Protein AF-A0A1G5DUT0-F1 (afdb_monomer)

Nearest PDB structures (foldseek):
  8q6t-assembly1_P  TM=1.985E-01  e=6.030E-21  Mus musculus
  4pbv-assembly1_C  TM=3.976E-01  e=1.031E-05  Gallus gallus
  6dlh-assembly1_A  TM=2.786E-01  e=2.423E-06  Mariniflexile fucanivorans
  6dms-assembly1_A  TM=2.841E-01  e=3.641E-06  Mariniflexile fucanivorans
  3v6b-assembly1_R-2  TM=4.006E-01  e=2.822E-03  Homo sapiens

pLDDT: mean 82.06, std 16.35, range [24.44, 98.19]

InterPro domains:
  IPR013783 Immunoglobulin-like fold [G3DSA:2.60.40.10] (445-534)
  IPR013783 Immunoglobulin-like fold [G3DSA:2.60.40.10] (578-690)
  IPR013783 Immunoglobulin-like fold [G3DSA:2.60.40.10] (691-802)
  IPR013783 Immunoglobulin-like fold [G3DSA:2.60.40.10] (803-901)
  IPR013783 Immunoglobulin-like fold [G3DSA:2.60.40.10] (902-1012)
  IPR015919 Cadherin-like superfamily [SSF49313] (446-531)
  IPR059100 Bacterial TSP3 repeat [PF18884] (538-555)
  IPR059100 Bacterial TSP3 repeat [PF18884] (563-584)

Solvent-accessible surface area (backbone atoms only — not comparable to full-atom values): 72437 Å² total; per-residue (Å²): 134,86,84,83,90,87,88,88,84,89,84,92,82,90,80,90,77,90,76,79,84,72,80,75,79,75,81,78,86,72,80,63,70,41,78,46,65,55,71,49,79,47,61,64,77,78,68,46,79,47,79,48,76,48,74,35,86,38,88,80,56,44,40,33,42,24,22,60,48,78,41,39,22,41,81,86,67,47,81,45,52,66,32,73,57,26,78,43,87,79,41,41,24,33,42,43,81,72,49,67,41,55,40,86,47,47,84,41,74,5,47,35,50,43,67,37,54,24,42,38,34,30,43,36,34,58,13,65,59,60,24,45,83,35,86,91,30,34,57,32,33,46,29,33,41,42,33,33,28,49,96,89,43,83,46,76,46,77,47,83,59,47,80,48,70,40,53,27,42,34,26,31,35,39,42,34,30,36,51,42,67,51,46,15,27,44,95,89,54,96,62,86,43,77,56,45,76,46,52,46,35,40,34,47,28,22,78,18,69,11,56,38,36,60,29,30,41,40,43,50,75,79,39,77,80,38,57,85,72,73,73,91,75,56,78,46,66,74,40,19,28,48,61,78,45,80,44,68,58,58,56,57,47,78,66,34,67,41,48,48,65,32,34,48,31,39,34,40,33,29,36,37,59,55,46,48,68,61,88,76,74,84,67,85,87,87,54,59,56,92,74,20,12,73,35,40,44,43,66,75,46,65,47,57,33,40,31,74,43,68,28,59,64,87,52,94,91,54,70,92,46,60,17,42,31,26,42,62,87,97,43,39,35,36,42,38,38,72,56,51,77,43,71,30,46,78,40,32,92,65,37,45,78,43,84,73,52,72,61,88,72,35,38,33,26,40,37,36,38,75,69,42,83,51,40,36,34,34,44,37,76,40,93,60,69,76,65,49,36,81,74,48,36,31,36,75,90,67,52,69,55,58,73,63,27,45,47,78,48,76,45,78,42,98,86,74,45,79,49,37,30,37,38,40,49,50,66,49,46,80,27,37,29,41,38,33,29,26,64,64,86,78,64,95,56,53,25,44,69,59,92,61,73,75,43,77,39,42,39,70,41,76,43,71,50,79,46,47,39,51,34,91,81,68,58,70,30,45,61,50,74,44,68,72,55,88,75,45,47,76,46,58,69,69,74,27,37,29,41,40,39,32,47,40,53,89,90,56,60,47,78,45,67,32,33,40,34,32,25,51,85,85,43,62,34,76,51,68,28,47,35,37,30,36,46,73,56,26,79,87,67,70,82,59,45,49,68,56,36,44,69,78,72,65,50,87,84,70,74,34,80,52,52,81,61,71,78,78,58,30,47,38,58,25,59,76,68,67,50,59,70,75,64,82,85,75,42,34,57,37,42,79,58,29,69,48,67,75,34,77,34,76,44,49,52,51,56,43,28,28,35,61,44,58,59,67,98,85,59,71,55,30,33,34,42,40,33,12,64,33,92,84,60,77,49,73,69,35,72,53,70,77,41,67,64,50,98,63,50,37,72,48,69,49,61,68,74,52,67,67,65,36,60,32,32,34,37,33,31,32,30,42,79,96,46,59,27,62,78,36,61,42,34,33,32,23,48,71,69,92,72,50,37,42,84,44,47,79,68,27,66,51,70,75,35,78,36,68,46,48,48,51,59,41,28,27,39,57,58,53,40,79,80,69,55,62,53,26,34,29,40,39,32,13,68,35,92,84,68,78,47,75,76,51,72,51,72,69,42,66,68,40,94,84,56,38,33,74,48,64,45,86,61,76,52,62,73,81,36,64,35,25,33,37,46,29,40,29,38,82,87,70,36,67,28,75,44,62,78,30,32,37,33,28,46,71,62,90,70,48,21,37,56,27,45,77,63,28,69,42,67,74,36,78,36,67,50,47,61,46,59,43,30,29,31,63,51,60,36,91,87,68,56,72,50,31,34,41,41,37,41,17,71,41,90,80,65,77,52,98,67,50,44,71,56,67,82,38,60,71,32,103,82,55,39,30,75,49,80,45,69,82,53,62,68,65,34,59,34,26,34,34,33,24,25,26,58,82,87,39,62,17,57,72,35,72,37,30,35,34,24,50,62,70,95,70,52,23,38,58,32,47,74,55,32,62,30,77,73,25,80,36,67,34,42,56,51,56,42,29,39,42,87,60,53,43,79,76,68,55,61,57,31,32,42,38,40,33,26,39,57,28,101,80,69,56,87,41,59,78,73,49,71,52,74,26,76,50,60,49,46,69,50,92,62,62,56,94,65,68,43,60,35,36,33,35,37,22,26,26,34,76,89,69,40,57,22,58,70,33,75,79,30,37,28,36,28,30,82,80,67,71,86,68,80,71,47,73,46,48,39,66,61,38,70,46,69,89,82,86,78,86,78,81,83,83,83,88,80,90,85,91,92,88,88,84,88,83,88,81,92,88,89,83,89,88,88,86,86,92,86,93,83,91,86,90,88,88,90,83,81,91,75,80,76,56,78,48,32,36,36,42,37,36,35,47,52,49,97,72,57,78,28,33,38,30,36,33,32,18,61,70,79,75,77,56,64,80,42,84,72,48,74,75,41,74,62,64,98,77,39,79,68,46,74,47,78,42,78,44,80,89,58,73,73,44,58,34,35,42,31,35,36,43,36,62,89,84,58,77,47,79,40,60,36,77,46,73,48,74,43,73,87,77,81,89,62,76,45,66,42,54,67,24,49,79,46,81,41,82,47,58,70,67,40,75,47,64,33,28,32,35,78,71,62,90,71,95,65,45,36,36,31,37,23,35,32,53,72,88,61,65,95,84,70,57,48,76,75,48,70,71,45,75,71,70,100,60,99,69,58,53,74,48,77,46,64,41,60,94,66,76,61,44,45,32,28,44,35,42,35,39,31,66,87,85,55,76,38,75,32,59,26,92,14,32,43,29,27,75,68,84,84,131

Foldseek 3Di:
DDDDDDDDDDDDDDDDDDDDPDPDDDPPDDWDFDKDKDKDKDFDADKDKDKDKDFQQAAAWKWFQKAKAKWKAFPVRHTFAEDCALPDPRHQKDKDWDDKDQWDDRHRGIIHDHRDMIMTMMMIFGFQCSQPQDQQFTKMWMWMWIWTDIPNRIDIDTGDIDMDGGHWDWAKEKEWEFAFWWDFQEPPDPDGGHGDKTKIKIKIFTQTNAKTFFIKMAMDAIDGPDTPPPDDKHKAFPWKDKQNHTDPSHSMDTNGIAHHGFMIMIMTTMTMNYIDGDPDDDDDDWDDSVSSTPRRDSYPYYHYFYFPFFAADPDPPADRTTWTFTDDDPWTWIQGRRRDIFTEAEQQVQWDWAFDDDDPQKTKIKIFGDQDAFKYKYKDFDPCLPQKWWPWKAAPVGDTGPPRQWGWDWDQDPVRDITIIIMGIDGRGPGIMITIIGGDPPDFDAKAKDDDEAAEEEAQDKDKDKIAIGGPVRAFKDKDKDQADVQWDKATPRRRMIMIMHHHHAPPADKGWMKMKIGSPPHIDIDIYIYGYHYPQLGVVLQAGVVVCCVQPVDPPDSQADQQQPQPHTNNRCRVVVHRSNDDDAFEWWAWDPPDFAEEDQFQWDKTKTFGTDGDPPFFKFKKKWKAQDPVRPHTPFIDGRQGDDDTMGMDTTPDGHDALGKMKMWMWMDGDPDIYDIDIHIYHYHNDFDAWAAWAWPDDAAEEEDQFQWDKTKIFDTAGSNRFFKFKKKWKAQDPVRPHTDAIDTGQGADPVRMGMDTGPDGHDAQGKMKMWMWMAGPVGHIDTYDIGIYHYHNDFDAWAFWAWDPPAFAAEDQAQKGKGKTFDTHGPNRAWKWKKKWKDLDQVQPDPRIDIDDTFGADPPRMTIDIDHDHDALTKMKMWMWIGSPPDIYDIDIGIYHYHNDFDAWAWWAWDPPAAAREAAFLWDKTFTDDIDGSNRFQKKKKKWKFDADPVGDTHHTDDIDIGSHRIDTDPDGHDAWAKMWMWMWMAGPVGHIYDIDDIGIYTYHHHSDWDAKDKAKEAKDADFPDDDDDDDDDDDDDDDDDDDDDDDDDDDDDDDDDDDDDDDDDDDDDDGDRFKIKIKMFMDTPGAFKWKFKWKDQPQPPPDIDGQGTGDTDDPVRPIDIDIGGRPPDDFGKMWMKMWIGRPPDIDIYTYPDIRGDDLDPDDWDKAKDDDDAEAEDEQFDKGKTKMFTDHQDQQKWKWKWKDFDPDDPPRTHTQDTGDGDDNDRPIDIDIGGHHPDPFGKMKMKMWMDNPPHIDIDIDPYTYGYHDDDD

Radius of gyration: 63.24 Å; Cα contacts (8 Å, |Δi|>4): 3030; chains: 1; bounding box: 157×102×185 Å

Secondary structure (DSSP, 8-state):
--------------------------------EEEE--EEEEEE---EEEEEEEE---SS--EEEEEEEEEEEETTS-EE-EES-TT-SS-SEEEEEEEEES-S-SEEEEEE-TT-EEEEEEEEEEPTTTTTT-TT-EEEEEEEEEEEEETTEEEEEEEEEEEEEEPPPP-EEEEEEEESEE-SB-TTSSS-PPPPPEEEEEEEEE-SSSPEEEEEEEEPPPEEEEETT-----EEEEEEEETTEEE-SSSEEEEEEE-TT-EEEEEEEEEESB-EE-----------GGGTHHHH--EEEEEEEEEEEEE---STT--SS-EEEEEETTEEEEE-TTS-EEEEEE-GGG-EEEEEEEETTEEEEEEE---EEEEEEEEEE-TTTTSSEEEEEEETTSPEEPGGGEEEEEEE-TTS-EEEEEEEEEEEE-SEEEEEEE-----S-PPEEPP---EEEETTSPEEEEEEEE-TT-PPPEEEEESPPTT-EEEE-SSSEEEEEE-PPTT--EEEEEEEEEE-SS-EEEEEEEEEEE-TT-SS-SSS-HHHHHHHTSSS---S-S-SSSSS--HHHHHHTT--TTS--SSPPPEEEESPTTEEESSSSPEEEEEPPP--TTS-EEEEEEEESSTTS-SEEEEEEEEE--SSEEEEE--SPPPSSEEEEEEEEEEETTEEPPPEEEEEEE--S-PPP----EEESPTTEEESSSSPEEEEEPP--SS-PPPEEEEEEESSTTS-SEEEEEEEEEPPTTSEEEEE--SPPPTTEEEEEEEEEE-TTS-EEE-PPEEEEE-SSPPPPPPPEEEESPTTEEES-S-EEEEEEPPPPTT-PPPEEEEEEESSTTS-STT-EE---EEPPTTSEEEEEE--PPSSEEEEEEEEEE-SS-BPPPEEEEEEE--SPPPPPPPEEEES-TTEEESSSSPEEEEEPP--SS---EEEEEEEEEEPTTSSEEEEEEEEEESSSEEE-SS--SSSEEEEEEEEEEETTS-BPPPPPPEEEEE-SS--PPPPEEEEPPPEEPPS------------------------------------------PPPPP-TTEEEEEEEEE-SSS--EEEEEEESSSSS-S-EEEEEEEEP-SS-S-EEEEEE-TTSPSEEEEEEEEEE-SS-EEEEE-SS-EEES---S---EEEEE--SEEE--TT-EEEEEEEE--SSS--EEEEEEEETTPPTT-PEEEEEEEEPPSSSS--EEEEEP-SPPSEEEEEEEEEE-SS-EEEEE-SSEEEE-----

Organism: NCBI:txid381306

Sequence (1274 aa):
MFPKKVVISLACFLGLLTQVGQALAQESLCAQVKLQIEQELTLERQAFEAHMRINNGLDTDPLENVAVSVQFTDKDGNPVVASSDPDSEDATFFIRQDSLDGIDAVDGTGTVMPSTSADIHWQIIPSPGAAGQVSDGKLFFVGATLEYDLAGEHHETDVAPDSITVKPLPLLTLDYFLKEQVYADDPFTEEEEPAEPFTLGVRIRNNGSGPAESVSIDSAQPEIVANEQGLDISFEILESYIQNEPAEPTLLLDFGRIPAGEAMVGRWRMVTDLSGRFTDFDASFSHSDELGGSLTSVIDAVNTHFLVRDVLVDLSGRDAVRDFLARDGDFLTVYESNGTDSEVADLSADAALERTKEDGDRVHHRFTVPEQDGFIHARVRDPYLGQKEIEAVYRSDGKEINARNAWLARERNDDLTWDYGLHLFDANTTGSYTVVMKAPDIGPVAPEIAYIPPQVVVETETLAFGVEAADANGDPITLSVDNLPEGAGFTDNGDGTGTFEWTPELGQQGTYNVTFRASDGELESTRSAPIEVRWIHDRDGDGMKDEWELEHFGTLDRDGTGDYDGDGYTDLEEYEEGMDPTRPPGPGEPEPKAPEAGSEVTTQTPELTLINSEHSDLFDVTYEFEVYADAEMSERVAHVLDVPEAEETTSWTVSPALTDNHWFHWRARAFGADIHSEWVGGTFFVNTENDAPGEFAISGPADGTFVDTFTPVLEVTNSTDVDEDALTYDFAVYVDEALTQEVAATTGVSEGDEGTTAWTVPDELTENTWYHWRATAVDEHGAETAGPVGGFFVNTRNDAPTAPAIEAPVDGVEVTTLDVDLLARDAEDPEMEPVTYHFQLDRTATFDSDAKRTSGGIPEGDRGTAAWPVSGLADNTEYFWRVKASDGEVDSPWTAGSFFVNQFNDPPTVPTPANPGQGGWVGTLQPTLQVNPSRDVDRDELHYEFELYAPAKKGGLGERLAAGESGEESWRIDSPVPESGWYYWRARAVDEHGLASDWMDFVVFYADADGVNDEPVMRLHKVKYDLPGTVGGGNNGNGQRPGDGRGKQPMPEEEPEEPAEREEDEAPTKEPGAPDKNHALLHWYDRDPDSNATIDHYYDRDGNGGGRGVIVEGLKEDPDGRGDRYLWDLSGLEDGVYFPYAVIDDGNTRKEVRAPNEVVIGDGGGQPFIRLKGPNGAQEKEPGDRVHIRWKDLDADDNARITLSYRPVGGEPGEETVIVGGLEEDPDRQGDSYKWRLPDLPAGKYRIVARITDGKREMTDASDGYVEVPGAEE

Structure (mmCIF, N/CA/C/O backbone):
data_AF-A0A1G5DUT0-F1
#
_entry.id   AF-A0A1G5DUT0-F1
#
loop_
_atom_site.group_PDB
_atom_site.id
_atom_site.type_symbol
_atom_site.label_atom_id
_atom_site.label_alt_id
_atom_site.label_comp_id
_atom_site.label_asym_id
_atom_site.label_entity_id
_atom_site.label_seq_id
_atom_site.pdbx_PDB_ins_code
_atom_site.Cartn_x
_atom_site.Cartn_y
_atom_site.Cartn_z
_atom_site.occupancy
_atom_site.B_iso_or_equiv
_atom_site.auth_seq_id
_atom_site.auth_comp_id
_atom_site.auth_asym_id
_atom_site.auth_atom_id
_atom_site.pdbx_PDB_model_num
ATOM 1 N N . MET A 1 1 ? 43.021 -20.624 6.512 1.00 28.81 1 MET A N 1
ATOM 2 C CA . MET A 1 1 ? 44.437 -21.041 6.653 1.00 28.81 1 MET A CA 1
ATOM 3 C C . MET A 1 1 ? 45.159 -20.602 5.374 1.00 28.81 1 MET A C 1
ATOM 5 O O . MET A 1 1 ? 44.912 -21.182 4.332 1.00 28.81 1 MET A O 1
ATOM 9 N N . PHE A 1 2 ? 45.918 -19.499 5.420 1.00 26.75 2 PHE A N 1
ATOM 10 C CA . PHE A 1 2 ? 46.744 -18.953 4.313 1.00 26.75 2 PHE A CA 1
ATOM 11 C C . PHE A 1 2 ? 47.823 -19.969 3.837 1.00 26.75 2 PHE A C 1
ATOM 13 O O . PHE A 1 2 ? 48.086 -20.873 4.635 1.00 26.75 2 PHE A O 1
ATOM 20 N N . PRO A 1 3 ? 48.563 -19.818 2.694 1.00 49.72 3 PRO A N 1
ATOM 21 C CA . PRO A 1 3 ? 48.768 -18.604 1.863 1.00 49.72 3 PRO A CA 1
ATOM 22 C C . PRO A 1 3 ? 48.976 -18.759 0.313 1.00 49.72 3 PRO A C 1
ATOM 24 O O . PRO A 1 3 ? 49.353 -19.803 -0.201 1.00 49.72 3 PRO A O 1
ATOM 27 N N . LYS A 1 4 ? 48.863 -17.604 -0.373 1.00 29.00 4 LYS A N 1
ATOM 28 C CA . LYS A 1 4 ? 49.764 -16.940 -1.367 1.00 29.00 4 LYS A CA 1
ATOM 29 C C . LYS A 1 4 ? 50.370 -17.667 -2.597 1.00 29.00 4 LYS A C 1
ATOM 31 O O . LYS A 1 4 ? 51.243 -18.517 -2.476 1.00 29.00 4 LYS A O 1
ATOM 36 N N . LYS A 1 5 ? 50.041 -17.072 -3.761 1.00 31.03 5 LYS A N 1
ATOM 37 C CA . LYS A 1 5 ? 50.865 -16.594 -4.910 1.00 31.03 5 LYS A CA 1
ATOM 38 C C . LYS A 1 5 ? 52.292 -17.149 -5.113 1.00 31.03 5 LYS A C 1
ATOM 40 O O . LYS A 1 5 ? 53.169 -16.894 -4.292 1.00 31.03 5 LYS A O 1
ATOM 45 N N . VAL A 1 6 ? 52.557 -17.646 -6.332 1.00 25.66 6 VAL A N 1
ATOM 46 C CA . VAL A 1 6 ? 53.838 -17.502 -7.062 1.00 25.66 6 VAL A CA 1
ATOM 47 C C . VAL A 1 6 ? 53.553 -17.267 -8.555 1.00 25.66 6 VAL A C 1
ATOM 49 O O . VAL A 1 6 ? 52.829 -18.033 -9.179 1.00 25.66 6 VAL A O 1
ATOM 52 N N . VAL A 1 7 ? 54.157 -16.211 -9.103 1.00 28.00 7 VAL A N 1
ATOM 53 C CA . VAL A 1 7 ? 54.314 -15.890 -10.535 1.00 28.00 7 VAL A CA 1
ATOM 54 C C . VAL A 1 7 ? 55.755 -16.251 -10.932 1.00 28.00 7 VAL A C 1
ATOM 56 O O . VAL A 1 7 ? 56.637 -16.049 -10.101 1.00 28.00 7 VAL A O 1
ATOM 59 N N . ILE A 1 8 ? 56.003 -16.762 -12.154 1.00 26.45 8 ILE A N 1
ATOM 60 C CA . ILE A 1 8 ? 57.130 -16.395 -13.057 1.00 26.45 8 ILE A CA 1
ATOM 61 C C . ILE A 1 8 ? 57.106 -17.198 -14.385 1.00 26.45 8 ILE A C 1
ATOM 63 O O . ILE A 1 8 ? 57.126 -18.425 -14.410 1.00 26.45 8 ILE A O 1
ATOM 67 N N . SER A 1 9 ? 57.119 -16.401 -15.457 1.00 25.16 9 SER A N 1
ATOM 68 C CA . SER A 1 9 ? 57.503 -16.511 -16.876 1.00 25.16 9 SER A CA 1
ATOM 69 C C . SER A 1 9 ? 58.204 -17.740 -17.499 1.00 25.16 9 SER A C 1
ATOM 71 O O . SER A 1 9 ? 59.289 -18.144 -17.094 1.00 25.16 9 SER A O 1
ATOM 73 N N . LEU A 1 10 ? 57.627 -18.129 -18.652 1.00 28.03 10 LEU A N 1
ATOM 74 C CA . LEU A 1 10 ? 58.171 -18.125 -20.034 1.00 28.03 10 LEU A CA 1
ATOM 75 C C . LEU A 1 10 ? 59.363 -19.036 -20.428 1.00 28.03 10 LEU A C 1
ATOM 77 O O . LEU A 1 10 ? 60.512 -18.754 -20.101 1.00 28.03 10 LEU A O 1
ATOM 81 N N . ALA A 1 11 ? 59.100 -20.009 -21.319 1.00 28.86 11 ALA A N 1
ATOM 82 C CA . ALA A 1 11 ? 60.009 -20.397 -22.412 1.00 28.86 11 ALA A CA 1
ATOM 83 C C . ALA A 1 11 ? 59.279 -21.174 -23.532 1.00 28.86 11 ALA A C 1
ATOM 85 O O . ALA A 1 11 ? 58.694 -22.230 -23.296 1.00 28.86 11 ALA A O 1
ATOM 86 N N . CYS A 1 12 ? 59.361 -20.652 -24.760 1.00 28.23 12 CYS A N 1
ATOM 87 C CA . CYS A 1 12 ? 58.865 -21.243 -26.006 1.00 28.23 12 CYS A CA 1
ATOM 88 C C . CYS A 1 12 ? 59.572 -22.558 -26.384 1.00 28.23 12 CYS A C 1
ATOM 90 O O . CYS A 1 12 ? 60.800 -22.620 -26.359 1.00 28.23 12 CYS A O 1
ATOM 92 N N . PHE A 1 13 ? 58.823 -23.540 -26.902 1.00 28.44 13 PHE A N 1
ATOM 93 C CA . PHE A 1 13 ? 59.310 -24.443 -27.954 1.00 28.44 13 PHE A CA 1
ATOM 94 C C . PHE A 1 13 ? 58.146 -24.972 -28.807 1.00 28.44 13 PHE A C 1
ATOM 96 O O . PHE A 1 13 ? 57.225 -25.616 -28.313 1.00 28.44 13 PHE A O 1
ATOM 103 N N . LEU A 1 14 ? 58.213 -24.667 -30.102 1.00 31.66 14 LEU A N 1
ATOM 104 C CA . LEU A 1 14 ? 57.285 -25.058 -31.162 1.00 31.66 14 LEU A CA 1
ATOM 105 C C . LEU A 1 14 ? 57.559 -26.516 -31.585 1.00 31.66 14 LEU A C 1
ATOM 107 O O . LEU A 1 14 ? 58.717 -26.871 -31.816 1.00 31.66 14 LEU A O 1
ATOM 111 N N . GLY A 1 15 ? 56.524 -27.350 -31.745 1.00 28.48 15 GLY A N 1
ATOM 112 C CA . GLY A 1 15 ? 56.693 -28.713 -32.270 1.00 28.48 15 GLY A CA 1
ATOM 113 C C . GLY A 1 15 ? 55.417 -29.558 -32.327 1.00 28.48 15 GLY A C 1
ATOM 114 O O . GLY A 1 15 ? 55.212 -30.398 -31.462 1.00 28.48 15 GLY A O 1
ATOM 115 N N . LEU A 1 16 ? 54.601 -29.311 -33.362 1.00 37.47 16 LEU A N 1
ATOM 116 C CA . LEU A 1 16 ? 53.480 -30.101 -33.909 1.00 37.47 16 LEU A CA 1
ATOM 117 C C . LEU A 1 16 ? 53.039 -31.373 -33.153 1.00 37.47 16 LEU A C 1
ATOM 119 O O . LEU A 1 16 ? 53.724 -32.393 -33.222 1.00 37.47 16 LEU A O 1
ATOM 123 N N . LEU A 1 17 ? 51.796 -31.371 -32.657 1.00 29.67 17 LEU A N 1
ATOM 124 C CA . LEU A 1 17 ? 50.902 -32.539 -32.652 1.00 29.67 17 LEU A CA 1
ATOM 125 C C . LEU A 1 17 ? 49.441 -32.090 -32.455 1.00 29.67 17 LEU A C 1
ATOM 127 O O . LEU A 1 17 ? 49.086 -31.560 -31.412 1.00 29.67 17 LEU A O 1
ATOM 131 N N . THR A 1 18 ? 48.639 -32.287 -33.507 1.00 38.06 18 THR A N 1
ATOM 132 C CA . THR A 1 18 ? 47.167 -32.426 -33.548 1.00 38.06 18 THR A CA 1
ATOM 133 C C . THR A 1 18 ? 46.400 -32.108 -32.255 1.00 38.06 18 THR A C 1
ATOM 135 O O . THR A 1 18 ? 46.331 -32.956 -31.365 1.00 38.06 18 THR A O 1
ATOM 138 N N . GLN A 1 19 ? 45.734 -30.951 -32.207 1.00 29.27 19 GLN A N 1
ATOM 139 C CA . GLN A 1 19 ? 44.681 -30.669 -31.232 1.00 29.27 19 GLN A CA 1
ATOM 140 C C . GLN A 1 19 ? 43.317 -30.670 -31.920 1.00 29.27 19 GLN A C 1
ATOM 142 O O . GLN A 1 19 ? 43.056 -29.930 -32.864 1.00 29.27 19 GLN A O 1
ATOM 147 N N . VAL A 1 20 ? 42.483 -31.578 -31.424 1.00 34.59 20 VAL A N 1
ATOM 148 C CA . VAL A 1 20 ? 41.026 -31.538 -31.469 1.00 34.59 20 VAL A CA 1
ATOM 149 C C . VAL A 1 20 ? 40.590 -30.130 -31.069 1.00 34.59 20 VAL A C 1
ATOM 151 O O . VAL A 1 20 ? 41.001 -29.657 -30.012 1.00 34.59 20 VAL A O 1
ATOM 154 N N . GLY A 1 21 ? 39.788 -29.468 -31.904 1.00 29.50 21 GLY A N 1
ATOM 155 C CA . GLY A 1 21 ? 39.052 -28.285 -31.477 1.00 29.50 21 GLY A CA 1
ATOM 156 C C . GLY A 1 21 ? 38.110 -28.709 -30.358 1.00 29.50 21 GLY A C 1
ATOM 157 O O . GLY A 1 21 ? 37.083 -29.329 -30.618 1.00 29.50 21 GLY A O 1
ATOM 158 N N . GLN A 1 22 ? 38.508 -28.469 -29.112 1.00 31.28 22 GLN A N 1
ATOM 159 C CA . GLN A 1 22 ? 37.553 -28.394 -28.024 1.00 31.28 22 GLN A CA 1
ATOM 160 C C . GLN A 1 22 ? 36.867 -27.045 -28.189 1.00 31.28 22 GLN A C 1
ATOM 162 O O . GLN A 1 22 ? 37.502 -26.007 -28.017 1.00 31.28 22 GLN A O 1
ATOM 167 N N . ALA A 1 23 ? 35.598 -27.081 -28.591 1.00 31.28 23 ALA A N 1
ATOM 168 C CA . ALA A 1 23 ? 34.686 -25.991 -28.309 1.00 31.28 23 ALA A CA 1
ATOM 169 C C . ALA A 1 23 ? 34.737 -25.777 -26.792 1.00 31.28 23 ALA A C 1
ATOM 171 O O . ALA A 1 23 ? 34.413 -26.685 -26.023 1.00 31.28 23 ALA A O 1
ATOM 172 N N . LEU A 1 24 ? 35.264 -24.631 -26.372 1.00 29.66 24 LEU A N 1
ATOM 173 C CA . LEU A 1 24 ? 35.043 -24.147 -25.022 1.00 29.66 24 LEU A CA 1
ATOM 174 C C . LEU A 1 24 ? 33.558 -23.795 -24.971 1.00 29.66 24 LEU A C 1
ATOM 176 O O . LEU A 1 24 ? 33.111 -22.943 -25.732 1.00 29.66 24 LEU A O 1
ATOM 180 N N . ALA A 1 25 ? 32.805 -24.520 -24.144 1.00 33.16 25 ALA A N 1
ATOM 181 C CA . ALA A 1 25 ? 31.496 -24.070 -23.714 1.00 33.16 25 ALA A CA 1
ATOM 182 C C . ALA A 1 25 ? 31.718 -22.725 -23.016 1.00 33.16 25 ALA A C 1
ATOM 184 O O . ALA A 1 25 ? 32.445 -22.644 -22.026 1.00 33.16 25 ALA A O 1
ATOM 185 N N . GLN A 1 26 ? 31.192 -21.678 -23.632 1.00 32.12 26 GLN A N 1
ATOM 186 C CA . GLN A 1 26 ? 31.053 -20.363 -23.044 1.00 32.12 26 GLN A CA 1
ATOM 187 C C . GLN A 1 26 ? 30.065 -20.551 -21.888 1.00 32.12 26 GLN A C 1
ATOM 189 O O . GLN A 1 26 ? 28.908 -20.876 -22.132 1.00 32.12 26 GLN A O 1
ATOM 194 N N . GLU A 1 27 ? 30.540 -20.496 -20.641 1.00 34.72 27 GLU A N 1
ATOM 195 C CA . GLU A 1 27 ? 29.635 -20.372 -19.496 1.00 34.72 27 GLU A CA 1
ATOM 196 C C . GLU A 1 27 ? 28.906 -19.038 -19.687 1.00 34.72 27 GLU A C 1
ATOM 198 O O . GLU A 1 27 ? 29.526 -17.975 -19.633 1.00 34.72 27 GLU A O 1
ATOM 203 N N . SER A 1 28 ? 27.625 -19.109 -20.049 1.00 42.38 28 SER A N 1
ATOM 204 C CA . SER A 1 28 ? 26.749 -17.954 -20.190 1.00 42.38 28 SER A CA 1
ATOM 205 C C . SER A 1 28 ? 26.610 -17.298 -18.821 1.00 42.38 28 SER A C 1
ATOM 207 O O . SER A 1 28 ? 26.145 -17.910 -17.860 1.00 42.38 28 SER A O 1
ATOM 209 N N . LEU A 1 29 ? 27.081 -16.061 -18.730 1.00 47.69 29 LEU A N 1
ATOM 210 C CA . LEU A 1 29 ? 27.001 -15.226 -17.544 1.00 47.69 29 LEU A CA 1
ATOM 211 C C . LEU A 1 29 ? 25.544 -14.743 -17.400 1.00 47.69 29 LEU A C 1
ATOM 213 O O . LEU A 1 29 ? 25.203 -13.690 -17.917 1.00 47.69 29 LEU A O 1
ATOM 217 N N . CYS A 1 30 ? 24.666 -15.524 -16.767 1.00 60.47 30 CYS A N 1
ATOM 218 C CA . CYS A 1 30 ? 23.343 -15.036 -16.359 1.00 60.47 30 CYS A CA 1
ATOM 219 C C . CYS A 1 30 ? 23.480 -14.323 -15.007 1.00 60.47 30 CYS A C 1
ATOM 221 O O . CYS A 1 30 ? 24.006 -14.911 -14.059 1.00 60.47 30 CYS A O 1
ATOM 223 N N . ALA A 1 31 ? 23.026 -13.072 -14.911 1.00 68.88 31 ALA A N 1
ATOM 224 C CA . ALA A 1 31 ? 22.813 -12.426 -13.620 1.00 68.88 31 ALA A CA 1
ATOM 225 C C . ALA A 1 31 ? 21.700 -13.158 -12.859 1.00 68.88 31 ALA A C 1
ATOM 227 O O . ALA A 1 31 ? 20.712 -13.580 -13.461 1.00 68.88 31 ALA A O 1
ATOM 228 N N . GLN A 1 32 ? 21.855 -13.316 -11.546 1.00 78.19 32 GLN A N 1
ATOM 229 C CA . GLN A 1 32 ? 20.781 -13.790 -10.677 1.00 78.19 32 GLN A CA 1
ATOM 230 C C . GLN A 1 32 ? 20.259 -12.613 -9.865 1.00 78.19 32 GLN A C 1
ATOM 232 O O . GLN A 1 32 ? 21.037 -11.906 -9.220 1.00 78.19 32 GLN A O 1
ATOM 237 N N . VAL A 1 33 ? 18.942 -12.431 -9.904 1.00 81.94 33 VAL A N 1
ATOM 238 C CA . VAL A 1 33 ? 18.228 -11.444 -9.099 1.00 81.94 33 VAL A CA 1
ATOM 239 C C . VAL A 1 33 ? 17.197 -12.143 -8.221 1.00 81.94 33 VAL A C 1
ATOM 241 O O . VAL A 1 33 ? 16.640 -13.173 -8.609 1.00 81.94 33 VAL A O 1
ATOM 244 N N . LYS A 1 34 ? 16.948 -11.598 -7.031 1.00 85.44 34 LYS A N 1
ATOM 245 C CA . LYS A 1 34 ? 15.853 -12.020 -6.157 1.00 85.44 34 LYS A CA 1
ATOM 246 C C . LYS A 1 34 ? 14.794 -10.930 -6.144 1.00 85.44 34 LYS A C 1
ATOM 248 O O . LYS A 1 34 ? 15.087 -9.810 -5.741 1.00 85.44 34 LYS A O 1
ATOM 253 N N . LEU A 1 35 ? 13.585 -11.298 -6.550 1.00 85.62 35 LEU A N 1
ATOM 254 C CA . LEU A 1 35 ? 12.412 -10.433 -6.534 1.00 85.62 35 LEU A CA 1
ATOM 255 C C . LEU A 1 35 ? 11.557 -10.745 -5.305 1.00 85.62 35 LEU A C 1
ATOM 257 O O . LEU A 1 35 ? 11.370 -11.916 -4.964 1.00 85.62 35 LEU A O 1
ATOM 261 N N . GLN A 1 36 ? 11.055 -9.707 -4.647 1.00 87.75 36 GLN A N 1
ATOM 262 C CA . GLN A 1 36 ? 10.144 -9.794 -3.512 1.00 87.75 36 GLN A CA 1
ATOM 263 C C . GLN A 1 36 ? 8.888 -8.978 -3.811 1.00 87.75 36 GLN A C 1
ATOM 265 O O . GLN A 1 36 ? 8.968 -7.866 -4.321 1.00 87.75 36 GLN A O 1
ATOM 270 N N . ILE A 1 37 ? 7.726 -9.556 -3.510 1.00 87.81 37 ILE A N 1
ATOM 271 C CA . ILE A 1 37 ? 6.426 -8.891 -3.604 1.00 87.81 37 ILE A CA 1
ATOM 272 C C . ILE A 1 37 ? 5.796 -9.023 -2.223 1.00 87.81 37 ILE A C 1
ATOM 274 O O . ILE A 1 37 ? 5.378 -10.116 -1.836 1.00 87.81 37 ILE A O 1
ATOM 278 N N . GLU A 1 38 ? 5.794 -7.939 -1.453 1.00 88.06 38 GLU A N 1
ATOM 279 C CA . GLU A 1 38 ? 5.125 -7.919 -0.152 1.00 88.06 38 GLU A CA 1
ATOM 280 C C . GLU A 1 38 ? 3.621 -7.762 -0.347 1.00 88.06 38 GLU A C 1
ATOM 282 O O . GLU A 1 38 ? 3.188 -7.023 -1.226 1.00 88.06 38 GLU A O 1
ATOM 287 N N . GLN A 1 39 ? 2.819 -8.490 0.429 1.00 89.88 39 GLN A N 1
ATOM 288 C CA . GLN A 1 39 ? 1.363 -8.433 0.323 1.00 89.88 39 GLN A CA 1
ATOM 289 C C . GLN A 1 39 ? 0.711 -8.472 1.701 1.00 89.88 39 GLN A C 1
ATOM 291 O O . GLN A 1 39 ? 1.120 -9.245 2.570 1.00 89.88 39 GLN A O 1
ATOM 296 N N . GLU A 1 40 ? -0.348 -7.687 1.866 1.00 92.62 40 GLU A N 1
ATOM 297 C CA . GLU A 1 40 ? -1.208 -7.670 3.040 1.00 92.62 40 GLU A CA 1
ATOM 298 C C . GLU A 1 40 ? -2.587 -8.237 2.684 1.00 92.62 40 GLU A C 1
ATOM 300 O O . GLU A 1 40 ? -3.296 -7.714 1.825 1.00 92.62 40 GLU A O 1
ATOM 305 N N . LEU A 1 41 ? -2.981 -9.325 3.353 1.00 92.81 41 LEU A N 1
ATOM 306 C CA . LEU A 1 41 ? -4.332 -9.873 3.248 1.00 92.81 41 LEU A CA 1
ATOM 307 C C . LEU A 1 41 ? -5.181 -9.387 4.420 1.00 92.81 41 LEU A C 1
ATOM 309 O O . LEU A 1 41 ? -4.887 -9.685 5.580 1.00 92.81 41 LEU A O 1
ATOM 313 N N . THR A 1 42 ? -6.292 -8.727 4.108 1.00 92.38 42 THR A N 1
ATOM 314 C CA . THR A 1 42 ? -7.250 -8.207 5.088 1.00 92.38 42 THR A CA 1
ATOM 315 C C . THR A 1 42 ? -8.602 -8.906 4.954 1.00 92.38 42 THR A C 1
ATOM 317 O O . THR A 1 42 ? -9.001 -9.324 3.867 1.00 92.38 42 THR A O 1
ATOM 320 N N . LEU A 1 43 ? -9.285 -9.110 6.087 1.00 93.25 43 LEU A N 1
ATOM 321 C CA . LEU A 1 43 ? -10.647 -9.649 6.150 1.00 93.25 43 LEU A CA 1
ATOM 322 C C . LEU A 1 43 ? -11.339 -9.269 7.465 1.00 93.25 43 LEU A C 1
ATOM 324 O O . LEU A 1 43 ? -10.685 -9.011 8.480 1.00 93.25 43 LEU A O 1
ATOM 328 N N . GLU A 1 44 ? -12.667 -9.341 7.490 1.00 89.25 44 GLU A N 1
ATOM 329 C CA . GLU A 1 44 ? -13.446 -9.203 8.723 1.00 89.25 44 GLU A CA 1
ATOM 330 C C . GLU A 1 44 ? -13.476 -10.514 9.525 1.00 89.25 44 GLU A C 1
ATOM 332 O O . GLU A 1 44 ? -13.756 -11.592 8.992 1.00 89.25 44 GLU A O 1
ATOM 337 N N . ARG A 1 45 ? -13.248 -10.431 10.844 1.00 86.94 45 ARG A N 1
ATOM 338 C CA . ARG A 1 45 ? -13.334 -11.580 11.763 1.00 86.94 45 ARG A CA 1
ATOM 339 C C . ARG A 1 45 ? -14.170 -11.284 13.001 1.00 86.94 45 ARG A C 1
ATOM 341 O O . ARG A 1 45 ? -14.396 -10.137 13.369 1.00 86.94 45 ARG A O 1
ATOM 348 N N . GLN A 1 46 ? -14.591 -12.349 13.680 1.00 88.50 46 GLN A N 1
ATOM 349 C CA . GLN A 1 46 ? -15.285 -12.236 14.959 1.00 88.50 46 GLN A CA 1
ATOM 350 C C . GLN A 1 46 ? -14.292 -12.034 16.109 1.00 88.50 46 GLN A C 1
ATOM 352 O O . GLN A 1 46 ? -13.339 -12.798 16.243 1.00 88.50 46 GLN A O 1
ATOM 357 N N . ALA A 1 47 ? -14.579 -11.071 16.978 1.00 92.06 47 ALA A N 1
ATOM 358 C CA . ALA A 1 47 ? -13.966 -10.915 18.290 1.00 92.06 47 ALA A CA 1
ATOM 359 C C . ALA A 1 47 ? -15.058 -10.541 19.302 1.00 92.06 47 ALA A C 1
ATOM 361 O O . ALA A 1 47 ? -16.128 -10.059 18.922 1.00 92.06 47 ALA A O 1
ATOM 362 N N . PHE A 1 48 ? -14.800 -10.793 20.580 1.00 95.12 48 PHE A N 1
ATOM 363 C CA . PHE A 1 48 ? -15.685 -10.440 21.683 1.00 95.12 48 PHE A CA 1
ATOM 364 C C . PHE A 1 48 ? -14.944 -9.528 22.648 1.00 95.12 48 PHE A C 1
ATOM 366 O O . PHE A 1 48 ? -13.748 -9.694 22.873 1.00 95.12 48 PHE A O 1
ATOM 373 N N . GLU A 1 49 ? -15.672 -8.595 23.237 1.00 93.50 49 GLU A N 1
ATOM 374 C CA . GLU A 1 49 ? -15.172 -7.748 24.308 1.00 93.50 49 GLU A CA 1
ATOM 375 C C . GLU A 1 49 ? -15.761 -8.236 25.631 1.00 93.50 49 GLU A C 1
ATOM 377 O O . GLU A 1 49 ? -16.964 -8.492 25.731 1.00 93.50 49 GLU A O 1
ATOM 382 N N . ALA A 1 50 ? -14.911 -8.393 26.639 1.00 92.06 50 ALA A N 1
ATOM 383 C CA . ALA A 1 50 ? -15.326 -8.621 28.012 1.00 92.06 50 ALA A CA 1
ATOM 384 C C . ALA A 1 50 ? -14.959 -7.394 28.846 1.00 92.06 50 ALA A C 1
ATOM 386 O O . ALA A 1 50 ? -13.806 -6.973 28.855 1.00 92.06 50 ALA A O 1
ATOM 387 N N . HIS A 1 51 ? -15.937 -6.851 29.567 1.00 93.00 51 HIS A N 1
ATOM 388 C CA . HIS A 1 51 ? -15.774 -5.676 30.417 1.00 93.00 51 HIS A CA 1
ATOM 389 C C . HIS A 1 51 ? -16.132 -6.024 31.861 1.00 93.00 51 HIS A C 1
ATOM 391 O O . HIS A 1 51 ? -17.186 -6.605 32.130 1.00 93.00 51 HIS A O 1
ATOM 397 N N . MET A 1 52 ? -15.252 -5.676 32.797 1.00 91.38 52 MET A N 1
ATOM 398 C CA . MET A 1 52 ? -15.499 -5.789 34.230 1.00 91.38 52 MET A CA 1
ATOM 399 C C . MET A 1 52 ? -15.309 -4.437 34.902 1.00 91.38 52 MET A C 1
ATOM 401 O O . MET A 1 52 ? -14.257 -3.819 34.775 1.00 91.38 52 MET A O 1
ATOM 405 N N . ARG A 1 53 ? -16.299 -4.043 35.709 1.00 92.25 53 ARG A N 1
ATOM 406 C CA . ARG A 1 53 ? -16.207 -2.881 36.590 1.00 92.25 53 ARG A CA 1
ATOM 407 C C . ARG A 1 53 ? -16.217 -3.293 38.057 1.00 92.25 53 ARG A C 1
ATOM 409 O O . ARG A 1 53 ? -17.162 -3.931 38.523 1.00 92.25 53 ARG A O 1
ATOM 416 N N . ILE A 1 54 ? -15.197 -2.876 38.798 1.00 91.38 54 ILE A N 1
ATOM 417 C CA . ILE A 1 54 ? -15.052 -3.092 40.240 1.00 91.38 54 ILE A CA 1
ATOM 418 C C . ILE A 1 54 ? -15.336 -1.767 40.946 1.00 91.38 54 ILE A C 1
ATOM 420 O O . ILE A 1 54 ? -14.648 -0.782 40.715 1.00 91.38 54 ILE A O 1
ATOM 424 N N . ASN A 1 55 ? -16.343 -1.724 41.820 1.00 90.81 55 ASN A N 1
ATOM 425 C CA . ASN A 1 55 ? -16.682 -0.522 42.588 1.00 90.81 55 ASN A CA 1
ATOM 426 C C . ASN A 1 55 ? -16.271 -0.699 44.051 1.00 90.81 55 ASN A C 1
ATOM 428 O O . ASN A 1 55 ? -16.860 -1.522 44.756 1.00 90.81 55 ASN A O 1
ATOM 432 N N . ASN A 1 56 ? -15.312 0.097 44.526 1.00 89.94 56 ASN A N 1
ATOM 433 C CA . ASN A 1 56 ? -14.970 0.137 45.942 1.00 89.94 56 ASN A CA 1
ATOM 434 C C . ASN A 1 56 ? -15.839 1.179 46.662 1.00 89.94 56 ASN A C 1
ATOM 436 O O . ASN A 1 56 ? -15.537 2.368 46.681 1.00 89.94 56 ASN A O 1
ATOM 440 N N . GLY A 1 57 ? -16.931 0.719 47.272 1.00 84.50 57 GLY A N 1
ATOM 441 C CA . GLY A 1 57 ? -17.857 1.572 48.026 1.00 84.50 57 GLY A CA 1
ATOM 442 C C . GLY A 1 57 ? -17.403 1.930 49.446 1.00 84.50 57 GLY A C 1
ATOM 443 O O . GLY A 1 57 ? -18.206 2.464 50.204 1.00 84.50 57 GLY A O 1
ATOM 444 N N . LEU A 1 58 ? -16.177 1.583 49.847 1.00 85.38 58 LEU A N 1
ATOM 445 C CA . LEU A 1 58 ? -15.661 1.881 51.183 1.00 85.38 58 LEU A CA 1
ATOM 446 C C . LEU A 1 58 ? -15.029 3.269 51.223 1.00 85.38 58 LEU A C 1
ATOM 448 O O . LEU A 1 58 ? -14.350 3.667 50.284 1.00 85.38 58 LEU A O 1
ATOM 452 N N . ASP A 1 59 ? -15.204 3.973 52.339 1.00 79.81 59 ASP A N 1
ATOM 453 C CA . ASP A 1 59 ? -14.738 5.360 52.489 1.00 79.81 59 ASP A CA 1
ATOM 454 C C . ASP A 1 59 ? -13.249 5.470 52.859 1.00 79.81 59 ASP A C 1
ATOM 456 O O . ASP A 1 59 ? -12.642 6.535 52.732 1.00 79.81 59 ASP A O 1
ATOM 460 N N . THR A 1 60 ? -12.655 4.395 53.392 1.00 85.38 60 THR A N 1
ATOM 461 C CA . THR A 1 60 ? -11.317 4.445 54.010 1.00 85.38 60 THR A CA 1
ATOM 462 C C . THR A 1 60 ? -10.348 3.368 53.559 1.00 85.38 60 THR A C 1
ATOM 464 O O . THR A 1 60 ? -9.144 3.621 53.580 1.00 85.38 60 THR A O 1
ATOM 467 N N . ASP A 1 61 ? -10.836 2.191 53.176 1.00 88.50 61 ASP A N 1
ATOM 468 C CA . ASP A 1 61 ? -9.993 1.016 52.956 1.00 88.50 61 ASP A CA 1
ATOM 469 C C . ASP A 1 61 ? -9.938 0.653 51.458 1.00 88.50 61 ASP A C 1
ATOM 471 O O . ASP A 1 61 ? -10.992 0.499 50.830 1.00 88.50 61 ASP A O 1
ATOM 475 N N . PRO A 1 62 ? -8.737 0.570 50.851 1.00 91.31 62 PRO A N 1
ATOM 476 C CA . PRO A 1 62 ? -8.584 0.135 49.466 1.00 91.31 62 PRO A CA 1
ATOM 477 C C . PRO A 1 62 ? -8.848 -1.372 49.333 1.00 91.31 62 PRO A C 1
ATOM 479 O O . PRO A 1 62 ? -8.731 -2.120 50.306 1.00 91.31 62 PRO A O 1
ATOM 482 N N . LEU A 1 63 ? -9.163 -1.814 48.116 1.00 93.62 63 LEU A N 1
ATOM 483 C CA . LEU A 1 63 ? -9.059 -3.223 47.733 1.00 93.62 63 LEU A CA 1
ATOM 484 C C . LEU A 1 63 ? -7.627 -3.447 47.245 1.00 93.62 63 LEU A C 1
ATOM 486 O O . LEU A 1 63 ? -7.228 -2.838 46.255 1.00 93.62 63 LEU A O 1
ATOM 490 N N . GLU A 1 64 ? -6.852 -4.264 47.949 1.00 93.62 64 GLU A N 1
ATOM 491 C CA . GLU A 1 64 ? -5.444 -4.543 47.633 1.00 93.62 64 GLU A CA 1
ATOM 492 C C . GLU A 1 64 ? -5.294 -5.940 47.017 1.00 93.62 64 GLU A C 1
ATOM 494 O O . GLU A 1 64 ? -6.173 -6.785 47.167 1.00 93.62 64 GLU A O 1
ATOM 499 N N . ASN A 1 65 ? -4.170 -6.205 46.345 1.00 93.88 65 ASN A N 1
ATOM 500 C CA . ASN A 1 65 ? -3.850 -7.503 45.734 1.00 93.88 65 ASN A CA 1
ATOM 501 C C . ASN A 1 65 ? -4.959 -8.036 44.811 1.00 93.88 65 ASN A C 1
ATOM 503 O O . ASN A 1 65 ? -5.261 -9.229 44.804 1.00 93.88 65 ASN A O 1
ATOM 507 N N . VAL A 1 66 ? -5.580 -7.138 44.046 1.00 94.44 66 VAL A N 1
ATOM 508 C CA . VAL A 1 66 ? -6.680 -7.484 43.148 1.00 94.44 66 VAL A CA 1
ATOM 509 C C . VAL A 1 66 ? -6.159 -8.384 42.025 1.00 94.44 66 VAL A C 1
ATOM 511 O O . VAL A 1 66 ? -5.252 -8.003 41.277 1.00 94.44 66 VAL A O 1
ATOM 514 N N . ALA A 1 67 ? -6.738 -9.578 41.908 1.00 95.31 67 ALA A N 1
ATOM 515 C CA . ALA A 1 67 ? -6.490 -10.524 40.830 1.00 95.31 67 ALA A CA 1
ATOM 516 C C . ALA A 1 67 ? -7.799 -10.893 40.128 1.00 95.31 67 ALA A C 1
ATOM 518 O O . ALA A 1 67 ? -8.801 -11.184 40.783 1.00 95.31 67 ALA A O 1
ATOM 519 N N . VAL A 1 68 ? -7.788 -10.925 38.796 1.00 94.94 68 VAL A N 1
ATOM 520 C CA . VAL A 1 68 ? -8.927 -11.388 37.997 1.00 94.94 68 VAL A CA 1
ATOM 521 C C . VAL A 1 68 ? -8.483 -12.541 37.112 1.00 94.94 68 VAL A C 1
ATOM 523 O O . VAL A 1 68 ? -7.633 -12.387 36.238 1.00 94.94 68 VAL A O 1
ATOM 526 N N . SER A 1 69 ? -9.088 -13.709 37.315 1.00 92.31 69 SER A N 1
ATOM 527 C CA . SER A 1 69 ? -8.875 -14.882 36.469 1.00 92.31 69 SER A CA 1
ATOM 528 C C . SER A 1 69 ? -10.104 -15.128 35.605 1.00 92.31 69 SER A C 1
ATOM 530 O O . SER A 1 69 ? -11.123 -15.609 36.101 1.00 92.31 69 SER A O 1
ATOM 532 N N . VAL A 1 70 ? -10.020 -14.792 34.316 1.00 94.00 70 VAL A N 1
ATOM 533 C CA . VAL A 1 70 ? -11.096 -15.037 33.344 1.00 94.00 70 VAL A CA 1
ATOM 534 C C . VAL A 1 70 ? -11.150 -16.526 33.000 1.00 94.00 70 VAL A C 1
ATOM 536 O O . VAL A 1 70 ? -10.136 -17.145 32.678 1.00 94.00 70 VAL A O 1
ATOM 539 N N . GLN A 1 71 ? -12.342 -17.110 33.060 1.00 92.81 71 GLN A N 1
ATOM 540 C CA . GLN A 1 71 ? -12.584 -18.533 32.846 1.00 92.81 71 GLN A CA 1
ATOM 541 C C . GLN A 1 71 ? -13.557 -18.751 31.694 1.00 92.81 71 GLN A C 1
ATOM 543 O O . GLN A 1 71 ? -14.588 -18.089 31.595 1.00 92.81 71 GLN A O 1
ATOM 548 N N . PHE A 1 72 ? -13.265 -19.748 30.862 1.00 96.00 72 PHE A N 1
ATOM 549 C CA . PHE A 1 72 ? -14.106 -20.137 29.738 1.00 96.00 72 PHE A CA 1
ATOM 550 C C . PHE A 1 72 ? -14.669 -21.531 29.978 1.00 96.00 72 PHE A C 1
ATOM 552 O O . PHE A 1 72 ? -13.945 -22.446 30.377 1.00 96.00 72 PHE A O 1
ATOM 559 N N . THR A 1 73 ? -15.954 -21.721 29.701 1.00 94.94 73 THR A N 1
ATOM 560 C CA . THR A 1 73 ? -16.585 -23.044 29.705 1.00 94.94 73 THR A CA 1
ATOM 561 C C . THR A 1 73 ? -17.445 -23.252 28.465 1.00 94.94 73 THR A C 1
ATOM 563 O O . THR A 1 73 ? -17.944 -22.305 27.858 1.00 94.94 73 THR A O 1
ATOM 566 N N . ASP A 1 74 ? -17.601 -24.505 28.046 1.00 93.75 74 ASP A N 1
ATOM 567 C CA . ASP A 1 74 ? -18.556 -24.868 27.003 1.00 93.75 74 ASP A CA 1
ATOM 568 C C . ASP A 1 74 ? -19.996 -24.912 27.547 1.00 93.75 74 ASP A C 1
ATOM 570 O O . ASP A 1 74 ? -20.250 -24.785 28.746 1.00 93.75 74 ASP A O 1
ATOM 574 N N . LYS A 1 75 ? -20.969 -25.142 26.659 1.00 91.38 75 LYS A N 1
ATOM 575 C CA . LYS A 1 75 ? -22.390 -25.256 27.031 1.00 91.38 75 LYS A CA 1
ATOM 576 C C . LYS A 1 75 ? -22.709 -26.324 28.093 1.00 91.38 75 LYS A C 1
ATOM 578 O O . LYS A 1 75 ? -23.792 -26.292 28.672 1.00 91.38 75 LYS A O 1
ATOM 583 N N . ASP A 1 76 ? -21.833 -27.314 28.268 1.00 92.00 76 ASP A N 1
ATOM 584 C CA . ASP A 1 76 ? -21.994 -28.423 29.209 1.00 92.00 76 ASP A CA 1
ATOM 585 C C . ASP A 1 76 ? -21.246 -28.148 30.534 1.00 92.00 76 ASP A C 1
ATOM 587 O O . ASP A 1 76 ? -21.268 -28.985 31.438 1.00 92.00 76 ASP A O 1
ATOM 591 N N . GLY A 1 77 ? -20.629 -26.965 30.665 1.00 88.06 77 GLY A N 1
ATOM 592 C CA . GLY A 1 77 ? -19.876 -26.516 31.833 1.00 88.06 77 GLY A CA 1
ATOM 593 C C . GLY A 1 77 ? -18.449 -27.062 31.899 1.00 88.06 77 GLY A C 1
ATOM 594 O O . GLY A 1 77 ? -17.816 -26.963 32.950 1.00 88.06 77 GLY A O 1
ATOM 595 N N . ASN A 1 78 ? -17.930 -27.665 30.823 1.00 93.44 78 ASN A N 1
ATOM 596 C CA . ASN A 1 78 ? -16.544 -28.132 30.804 1.00 93.44 78 ASN A CA 1
ATOM 597 C C . ASN A 1 78 ? -15.597 -26.949 30.559 1.00 93.44 78 ASN A C 1
ATOM 599 O O . ASN A 1 78 ? -15.887 -26.140 29.675 1.00 93.44 78 ASN A O 1
ATOM 603 N N . PRO A 1 79 ? -14.457 -26.858 31.267 1.00 92.88 79 PRO A N 1
ATOM 604 C CA . PRO A 1 79 ? -13.465 -25.813 31.034 1.00 92.88 79 PRO A CA 1
ATOM 605 C C . PRO A 1 79 ? -12.932 -25.818 29.601 1.00 92.88 79 PRO A C 1
ATOM 607 O O . PRO A 1 79 ? -12.652 -26.877 29.033 1.00 92.88 79 PRO A O 1
ATOM 610 N N . VAL A 1 80 ? -12.755 -24.625 29.048 1.00 94.88 80 VAL A N 1
ATOM 611 C CA . VAL A 1 80 ? -12.168 -24.359 27.735 1.00 94.88 80 VAL A CA 1
ATOM 612 C C . VAL A 1 80 ? -10.897 -23.547 27.946 1.00 94.88 80 VAL A C 1
ATOM 614 O O . VAL A 1 80 ? -10.858 -22.643 28.777 1.00 94.88 80 VAL A O 1
ATOM 617 N N . VAL A 1 81 ? -9.836 -23.894 27.221 1.00 94.00 81 VAL A N 1
ATOM 618 C CA . VAL A 1 81 ? -8.543 -23.220 27.357 1.00 94.00 81 VAL A CA 1
ATOM 619 C C . VAL A 1 81 ? -8.577 -21.913 26.571 1.00 94.00 81 VAL A C 1
ATOM 621 O O . VAL A 1 81 ? -8.866 -21.922 25.374 1.00 94.00 81 VAL A O 1
ATOM 624 N N . ALA A 1 82 ? -8.253 -20.813 27.244 1.00 94.31 82 ALA A N 1
ATOM 625 C CA . ALA A 1 82 ? -7.906 -19.545 26.622 1.00 94.31 82 ALA A CA 1
ATOM 626 C C . ALA A 1 82 ? -6.455 -19.199 26.972 1.00 94.31 82 ALA A C 1
ATOM 628 O O . ALA A 1 82 ? -5.980 -19.563 28.050 1.00 94.31 82 ALA A O 1
ATOM 629 N N . SER A 1 83 ? -5.754 -18.534 26.061 1.00 94.56 83 SER A N 1
ATOM 630 C CA . SER A 1 83 ? -4.340 -18.194 26.212 1.00 94.56 83 SER A CA 1
ATOM 631 C C . SER A 1 83 ? -4.078 -16.760 25.776 1.00 94.56 83 SER A C 1
ATOM 633 O O . SER A 1 83 ? -4.706 -16.279 24.841 1.00 94.56 83 SER A O 1
ATOM 635 N N . SER A 1 84 ? -3.136 -16.091 26.431 1.00 92.62 84 SER A N 1
ATOM 636 C CA . SER A 1 84 ? -2.551 -14.827 25.966 1.00 92.62 84 SER A CA 1
ATOM 637 C C . SER A 1 84 ? -1.226 -15.033 25.219 1.00 92.62 84 SER A C 1
ATOM 639 O O . SER A 1 84 ? -0.599 -14.065 24.803 1.00 92.62 84 SER A O 1
ATOM 641 N N . ASP A 1 85 ? -0.785 -16.286 25.070 1.00 92.88 85 ASP A N 1
ATOM 642 C CA . ASP A 1 85 ? 0.364 -16.677 24.250 1.00 92.88 85 ASP A CA 1
ATOM 643 C C . ASP A 1 85 ? -0.073 -16.806 22.776 1.00 92.88 85 ASP A C 1
ATOM 645 O O . ASP A 1 85 ? -0.902 -17.684 22.490 1.00 92.88 85 ASP A O 1
ATOM 649 N N . PRO A 1 86 ? 0.438 -15.957 21.859 1.00 91.12 86 PRO A N 1
ATOM 650 C CA . PRO A 1 86 ? 0.071 -15.977 20.440 1.00 91.12 86 PRO A CA 1
ATOM 651 C C . PRO A 1 86 ? 0.523 -17.250 19.708 1.00 91.12 86 PRO A C 1
ATOM 653 O O . PRO A 1 86 ? 0.002 -17.538 18.633 1.00 91.12 86 PRO A O 1
ATOM 656 N N . ASP A 1 87 ? 1.429 -18.038 20.298 1.00 91.50 87 ASP A N 1
ATOM 657 C CA . ASP A 1 87 ? 1.943 -19.292 19.732 1.00 91.50 87 ASP A CA 1
ATOM 658 C C . ASP A 1 87 ? 1.329 -20.549 20.367 1.00 91.50 87 ASP A C 1
ATOM 660 O O . ASP A 1 87 ? 1.820 -21.669 20.200 1.00 91.50 87 ASP A O 1
ATOM 664 N N . SER A 1 88 ? 0.244 -20.394 21.129 1.00 91.94 88 SER A N 1
ATOM 665 C CA . SER A 1 88 ? -0.451 -21.538 21.717 1.00 91.94 88 SER A CA 1
ATOM 666 C C . SER A 1 88 ? -1.081 -22.423 20.634 1.00 91.94 88 SER A C 1
ATOM 668 O O . SER A 1 88 ? -1.844 -21.945 19.806 1.00 91.94 88 SER A O 1
ATOM 670 N N . GLU A 1 89 ? -0.835 -23.734 20.669 1.00 86.44 89 GLU A N 1
ATOM 671 C CA . GLU A 1 89 ? -1.418 -24.671 19.688 1.00 86.44 89 GLU A CA 1
ATOM 672 C C . GLU A 1 89 ? -2.789 -25.237 20.117 1.00 86.44 89 GLU A C 1
ATOM 674 O O . GLU A 1 89 ? -3.562 -25.707 19.285 1.00 86.44 89 GLU A O 1
ATOM 679 N N . ASP A 1 90 ? -3.103 -25.204 21.419 1.00 87.31 90 ASP A N 1
ATOM 680 C CA . ASP A 1 90 ? -4.246 -25.928 22.007 1.00 87.31 90 ASP A CA 1
ATOM 681 C C . ASP A 1 90 ? -5.359 -25.007 22.551 1.00 87.31 90 ASP A C 1
ATOM 683 O O . ASP A 1 90 ? -6.404 -25.485 23.015 1.00 87.31 90 ASP A O 1
ATOM 687 N N . ALA A 1 91 ? -5.151 -23.688 22.553 1.00 94.50 91 ALA A N 1
ATOM 688 C CA . ALA A 1 91 ? -6.142 -22.746 23.061 1.00 94.50 91 ALA A CA 1
ATOM 689 C C . ALA A 1 91 ? -7.315 -22.587 22.078 1.00 94.50 91 ALA A C 1
ATOM 691 O O . ALA A 1 91 ? -7.158 -22.586 20.865 1.00 94.50 91 ALA A O 1
ATOM 692 N N . THR A 1 92 ? -8.530 -22.470 22.613 1.00 95.25 92 THR A N 1
ATOM 693 C CA . THR A 1 92 ? -9.745 -22.216 21.814 1.00 95.25 92 THR A CA 1
ATOM 694 C C . THR A 1 92 ? -9.993 -20.720 21.619 1.00 95.25 92 THR A C 1
ATOM 696 O O . THR A 1 92 ? -10.681 -20.321 20.680 1.00 95.25 92 THR A O 1
ATOM 699 N N . PHE A 1 93 ? -9.458 -19.907 22.528 1.00 96.19 93 PHE A N 1
ATOM 700 C CA . PHE A 1 93 ? -9.541 -18.457 22.488 1.00 96.19 93 PHE A CA 1
ATOM 701 C C . PHE A 1 93 ? -8.172 -17.856 22.779 1.00 96.19 93 PHE A C 1
ATOM 703 O O . PHE A 1 93 ? -7.496 -18.265 23.726 1.00 96.19 93 PHE A O 1
ATOM 710 N N . PHE A 1 94 ? -7.808 -16.844 22.008 1.00 96.12 94 PHE A N 1
ATOM 711 C CA . PHE A 1 94 ? -6.823 -15.865 22.421 1.00 96.12 94 PHE A CA 1
ATOM 712 C C . PHE A 1 94 ? -7.513 -14.821 23.305 1.00 96.12 94 PHE A C 1
ATOM 714 O O . PHE A 1 94 ? -8.592 -14.336 22.957 1.00 96.12 94 PHE A O 1
ATOM 721 N N . ILE A 1 95 ? -6.928 -14.496 24.453 1.00 94.94 95 ILE A N 1
ATOM 722 C CA . ILE A 1 95 ? -7.418 -13.448 25.350 1.00 94.94 95 ILE A CA 1
ATOM 723 C C . ILE A 1 95 ? -6.301 -12.451 25.628 1.00 94.94 95 ILE A C 1
ATOM 725 O O . ILE A 1 95 ? -5.212 -12.818 26.067 1.00 94.94 95 ILE A O 1
ATOM 729 N N . ARG A 1 96 ? -6.599 -11.174 25.413 1.00 93.25 96 ARG A N 1
ATOM 730 C CA . ARG A 1 96 ? -5.688 -10.063 25.666 1.00 93.25 96 ARG A CA 1
ATOM 731 C C . ARG A 1 96 ? -6.389 -9.040 26.539 1.00 93.25 96 ARG A C 1
ATOM 733 O O . ARG A 1 96 ? -7.536 -8.694 26.283 1.00 93.25 96 ARG A O 1
ATOM 740 N N . GLN A 1 97 ? -5.705 -8.561 27.570 1.00 93.44 97 GLN A N 1
ATOM 741 C CA . GLN A 1 97 ? -6.170 -7.396 28.313 1.00 93.44 97 GLN A CA 1
ATOM 742 C C . GLN A 1 97 ? -5.920 -6.154 27.461 1.00 93.44 97 GLN A C 1
ATOM 744 O O . GLN A 1 97 ? -4.784 -5.901 27.071 1.00 93.44 97 GLN A O 1
ATOM 749 N N . ASP A 1 98 ? -6.984 -5.424 27.159 1.00 89.75 98 ASP A N 1
ATOM 750 C CA . ASP A 1 98 ? -6.958 -4.299 26.232 1.00 89.75 98 ASP A CA 1
ATOM 751 C C . ASP A 1 98 ? -6.706 -2.980 26.968 1.00 89.75 98 ASP A C 1
ATOM 753 O O . ASP A 1 98 ? -5.826 -2.208 26.592 1.00 89.75 98 ASP A O 1
ATOM 757 N N . SER A 1 99 ? -7.410 -2.753 28.081 1.00 93.44 99 SER A N 1
ATOM 758 C CA . SER A 1 99 ? -7.254 -1.538 28.881 1.00 93.44 99 SER A CA 1
ATOM 759 C C . SER A 1 99 ? -7.552 -1.754 30.367 1.00 93.44 99 SER A C 1
ATOM 761 O O . SER A 1 99 ? -8.272 -2.678 30.762 1.00 93.44 99 SER A O 1
ATOM 763 N N . LEU A 1 100 ? -6.952 -0.888 31.189 1.00 94.62 100 LEU A N 1
ATOM 764 C CA . LEU A 1 100 ? -7.183 -0.763 32.626 1.00 94.62 100 LEU A CA 1
ATOM 765 C C . LEU A 1 100 ? -7.391 0.714 32.955 1.00 94.62 100 LEU A C 1
ATOM 767 O O . LEU A 1 100 ? -6.542 1.542 32.622 1.00 94.62 100 LEU A O 1
ATOM 771 N N . ASP A 1 101 ? -8.481 1.027 33.643 1.00 95.12 101 ASP A N 1
ATOM 772 C CA . ASP A 1 101 ? -8.729 2.335 34.241 1.00 95.12 101 ASP A CA 1
ATOM 773 C C . ASP A 1 101 ? -9.074 2.170 35.726 1.00 95.12 101 ASP A C 1
ATOM 775 O O . ASP A 1 101 ? -9.697 1.191 36.133 1.00 95.12 101 ASP A O 1
ATOM 779 N N . GLY A 1 102 ? -8.623 3.097 36.570 1.00 89.06 102 GLY A N 1
ATOM 780 C CA . GLY A 1 102 ? -8.838 3.044 38.022 1.00 89.06 102 GLY A CA 1
ATOM 781 C C . GLY A 1 102 ? -8.140 1.891 38.769 1.00 89.06 102 GLY A C 1
ATOM 782 O O . GLY A 1 102 ? -8.368 1.729 39.970 1.00 89.06 102 GLY A O 1
ATOM 783 N N . ILE A 1 103 ? -7.283 1.117 38.090 1.00 94.44 103 ILE A N 1
ATOM 784 C CA . ILE A 1 103 ? -6.443 0.038 38.634 1.00 94.44 103 ILE A CA 1
ATOM 785 C C . ILE A 1 103 ? -5.156 -0.103 37.806 1.00 94.44 103 ILE A C 1
ATOM 787 O O . ILE A 1 103 ? -5.141 0.183 36.613 1.00 94.44 103 ILE A O 1
ATOM 791 N N . ASP A 1 104 ? -4.064 -0.536 38.429 1.00 89.00 104 ASP A N 1
ATOM 792 C CA . ASP A 1 104 ? -2.740 -0.679 37.812 1.00 89.00 104 ASP A CA 1
ATOM 793 C C . ASP A 1 104 ? -2.430 -2.091 37.288 1.00 89.00 104 ASP A C 1
ATOM 795 O O . ASP A 1 104 ? -1.658 -2.233 36.340 1.00 89.00 104 ASP A O 1
ATOM 799 N N . ALA A 1 105 ? -3.032 -3.132 37.871 1.00 92.38 105 ALA A N 1
ATOM 800 C CA . ALA A 1 105 ? -2.883 -4.520 37.433 1.00 92.38 105 ALA A CA 1
ATOM 801 C C . ALA A 1 105 ? -4.054 -5.401 37.898 1.00 92.38 105 ALA A C 1
ATOM 803 O O . ALA A 1 105 ? -4.784 -5.049 38.816 1.00 92.38 105 ALA A O 1
ATOM 804 N N . VAL A 1 106 ? -4.210 -6.585 37.302 1.00 93.88 106 VAL A N 1
ATOM 805 C CA . VAL A 1 106 ? -5.194 -7.612 37.719 1.00 93.88 106 VAL A CA 1
ATOM 806 C C . VAL A 1 106 ? -4.541 -8.982 37.924 1.00 93.88 106 VAL A C 1
ATOM 808 O O . VAL A 1 106 ? -5.199 -10.018 37.874 1.00 93.88 106 VAL A O 1
ATOM 811 N N . ASP A 1 107 ? -3.228 -9.004 38.146 1.00 91.50 107 ASP A N 1
ATOM 812 C CA . ASP A 1 107 ? -2.410 -10.209 38.337 1.00 91.50 107 ASP A CA 1
ATOM 813 C C . ASP A 1 107 ? -2.175 -10.557 39.822 1.00 91.50 107 ASP A C 1
ATOM 815 O O . ASP A 1 107 ? -1.321 -11.385 40.148 1.00 91.50 107 ASP A O 1
ATOM 819 N N . GLY A 1 108 ? -2.921 -9.916 40.728 1.00 91.38 108 GLY A N 1
ATOM 820 C CA . GLY A 1 108 ? -2.745 -10.025 42.176 1.00 91.38 108 GLY A CA 1
ATOM 821 C C . GLY A 1 108 ? -1.835 -8.958 42.776 1.00 91.38 108 GLY A C 1
ATOM 822 O O . GLY A 1 108 ? -1.532 -9.025 43.966 1.00 91.38 108 GLY A O 1
ATOM 823 N N . THR A 1 109 ? -1.403 -7.969 41.989 1.00 92.69 109 THR A N 1
ATOM 824 C CA . THR A 1 109 ? -0.695 -6.779 42.491 1.00 92.69 109 THR A CA 1
ATOM 825 C C . THR A 1 109 ? -1.533 -5.498 42.448 1.00 92.69 109 THR A C 1
ATOM 827 O O . THR A 1 109 ? -1.109 -4.480 42.994 1.00 92.69 109 THR A O 1
ATOM 830 N N . GLY A 1 110 ? -2.734 -5.566 41.863 1.00 92.50 110 GLY A N 1
ATOM 831 C CA . GLY A 1 110 ? -3.609 -4.422 41.635 1.00 92.50 110 GLY A CA 1
ATOM 832 C C . GLY A 1 110 ? -4.183 -3.792 42.896 1.00 92.50 110 GLY A C 1
ATOM 833 O O . GLY A 1 110 ? -4.431 -4.485 43.887 1.00 92.50 110 GLY A O 1
ATOM 834 N N . THR A 1 111 ? -4.455 -2.487 42.848 1.00 93.69 111 THR A N 1
ATOM 835 C CA . THR A 1 111 ? -5.151 -1.772 43.933 1.00 93.69 111 THR A CA 1
ATOM 836 C C . THR A 1 111 ? -6.294 -0.894 43.422 1.00 93.69 111 THR A C 1
ATOM 838 O O . THR A 1 111 ? -6.097 -0.080 42.524 1.00 93.69 111 THR A O 1
ATOM 841 N N . VAL A 1 112 ? -7.472 -0.987 44.054 1.00 94.62 112 VAL A N 1
ATOM 842 C CA . VAL A 1 112 ? -8.617 -0.083 43.819 1.00 94.62 112 VAL A CA 1
ATOM 843 C C . VAL A 1 112 ? -8.843 0.795 45.048 1.00 94.62 112 VAL A C 1
ATOM 845 O O . VAL A 1 112 ? -9.121 0.306 46.148 1.00 94.62 112 VAL A O 1
ATOM 848 N N . MET A 1 113 ? -8.727 2.110 44.869 1.00 91.56 113 MET A N 1
ATOM 849 C CA . MET A 1 113 ? -8.795 3.081 45.965 1.00 91.56 113 MET A CA 1
ATOM 850 C C . MET A 1 113 ? -10.198 3.165 46.608 1.00 91.56 113 MET A C 1
ATOM 852 O O . MET A 1 113 ? -11.186 2.756 45.999 1.00 91.56 113 MET A O 1
ATOM 856 N N . PRO A 1 114 ? -10.315 3.660 47.857 1.00 90.44 114 PRO A N 1
ATOM 857 C CA . PRO A 1 114 ? -11.609 3.888 48.505 1.00 90.44 114 PRO A CA 1
ATOM 858 C C . PRO A 1 114 ? -12.475 4.870 47.708 1.00 90.44 114 PRO A C 1
ATOM 860 O O . PRO A 1 114 ? -11.963 5.859 47.182 1.00 90.44 114 PRO A O 1
ATOM 863 N N . SER A 1 115 ? -13.782 4.617 47.656 1.00 88.12 115 SER A N 1
ATOM 864 C CA . SER A 1 115 ? -14.781 5.431 46.949 1.00 88.12 115 SER A CA 1
ATOM 865 C C . SER A 1 115 ? -14.500 5.644 45.451 1.00 88.12 115 SER A C 1
ATOM 867 O O . SER A 1 115 ? -14.984 6.618 44.872 1.00 88.12 115 SER A O 1
ATOM 869 N N . THR A 1 116 ? -13.734 4.756 44.808 1.00 90.88 116 THR A N 1
ATOM 870 C CA . THR A 1 116 ? -13.468 4.793 43.361 1.00 90.88 116 THR A CA 1
ATOM 871 C C . THR A 1 116 ? -13.937 3.518 42.659 1.00 90.88 116 THR A C 1
ATOM 873 O O . THR A 1 116 ? -14.311 2.524 43.289 1.00 90.88 116 THR A O 1
ATOM 876 N N . SER A 1 117 ? -13.907 3.546 41.329 1.00 91.44 117 SER A N 1
ATOM 877 C CA . SER A 1 117 ? -14.160 2.391 40.467 1.00 91.44 117 SER A CA 1
ATOM 878 C C . SER A 1 117 ? -12.898 2.034 39.687 1.00 91.44 117 SER A C 1
ATOM 880 O O . SER A 1 117 ? -12.072 2.910 39.442 1.00 91.44 117 SER A O 1
ATOM 882 N N . ALA A 1 118 ? -12.786 0.772 39.290 1.00 90.25 118 ALA A N 1
ATOM 883 C CA . ALA A 1 118 ? -11.859 0.308 38.273 1.00 90.25 118 ALA A CA 1
ATOM 884 C C . ALA A 1 118 ? -12.633 -0.341 37.123 1.00 90.25 118 ALA A C 1
ATOM 886 O O . ALA A 1 118 ? -13.596 -1.068 37.376 1.00 90.25 118 ALA A O 1
ATOM 887 N N . ASP A 1 119 ? -12.193 -0.107 35.895 1.00 94.31 119 ASP A N 1
ATOM 888 C CA . ASP A 1 119 ? -12.779 -0.615 34.660 1.00 94.31 119 ASP A CA 1
ATOM 889 C C . ASP A 1 119 ? -11.701 -1.382 33.878 1.00 94.31 119 ASP A C 1
ATOM 891 O O . ASP A 1 119 ? -10.597 -0.887 33.653 1.00 94.31 119 ASP A O 1
ATOM 895 N N . ILE A 1 120 ? -11.997 -2.632 33.521 1.00 94.38 120 ILE A N 1
ATOM 896 C CA . ILE A 1 120 ? -11.048 -3.566 32.907 1.00 94.38 120 ILE A CA 1
ATOM 897 C C . ILE A 1 120 ? -11.676 -4.148 31.645 1.00 94.38 120 ILE A C 1
ATOM 899 O O . ILE A 1 120 ? -12.777 -4.704 31.708 1.00 94.38 120 ILE A O 1
ATOM 903 N N . HIS A 1 121 ? -10.968 -4.057 30.521 1.00 94.31 121 HIS A N 1
ATOM 904 C CA . HIS A 1 121 ? -11.418 -4.583 29.235 1.00 94.31 121 HIS A CA 1
ATOM 905 C C . HIS A 1 121 ? -10.487 -5.693 28.747 1.00 94.31 121 HIS A C 1
ATOM 907 O O . HIS A 1 121 ? -9.261 -5.567 28.794 1.00 94.31 121 HIS A O 1
ATOM 913 N N . TRP A 1 122 ? -11.070 -6.772 28.232 1.00 94.44 122 TRP A N 1
ATOM 914 C CA . TRP A 1 122 ? -10.362 -7.829 27.519 1.00 94.44 122 TRP A CA 1
ATOM 915 C C . TRP A 1 122 ? -10.943 -8.014 26.124 1.00 94.44 122 TRP A C 1
ATOM 917 O O . TRP A 1 122 ? -12.160 -8.089 25.951 1.00 94.44 122 TRP A O 1
ATOM 927 N N . GLN A 1 123 ? -10.061 -8.189 25.147 1.00 94.56 123 GLN A N 1
ATOM 928 C CA . GLN A 1 123 ? -10.414 -8.665 23.821 1.00 94.56 123 GLN A CA 1
ATOM 929 C C . GLN A 1 123 ? -10.235 -10.183 23.761 1.00 94.56 123 GLN A C 1
ATOM 931 O O . GLN A 1 123 ? -9.209 -10.732 24.169 1.00 94.56 123 GLN A O 1
ATOM 936 N N . ILE A 1 124 ? -11.250 -10.868 23.249 1.00 95.44 124 ILE A N 1
ATOM 937 C CA . ILE A 1 124 ? -11.316 -12.322 23.136 1.00 95.44 124 ILE A CA 1
ATOM 938 C C . ILE A 1 124 ? -11.486 -12.672 21.659 1.00 95.44 124 ILE A C 1
ATOM 940 O O . ILE A 1 124 ? -12.511 -12.363 21.049 1.00 95.44 124 ILE A O 1
ATOM 944 N N . ILE A 1 125 ? -10.501 -13.355 21.086 1.00 95.06 125 ILE A N 1
ATOM 945 C CA . ILE A 1 125 ? -10.481 -13.737 19.673 1.00 95.06 125 ILE A CA 1
ATOM 946 C C . ILE A 1 125 ? -10.571 -15.266 19.588 1.00 95.06 125 ILE A C 1
ATOM 948 O O . ILE A 1 125 ? -9.711 -15.959 20.132 1.00 95.06 125 ILE A O 1
ATOM 952 N N . PRO A 1 126 ? -11.607 -15.839 18.951 1.00 95.31 126 PRO A N 1
ATOM 953 C CA . PRO A 1 126 ? -11.709 -17.284 18.796 1.00 95.31 126 PRO A CA 1
ATOM 954 C C . PRO A 1 126 ? -10.674 -17.810 17.802 1.00 95.31 126 PRO A C 1
ATOM 956 O O . PRO A 1 126 ? -10.502 -17.252 16.720 1.00 95.31 126 PRO A O 1
ATOM 959 N N . SER A 1 127 ? -10.049 -18.932 18.138 1.00 93.62 127 SER A N 1
ATOM 960 C CA . SER A 1 127 ? -9.132 -19.637 17.243 1.00 93.62 127 SER A CA 1
ATOM 961 C C . SER A 1 127 ? -9.899 -20.390 16.144 1.00 93.62 127 SER A C 1
ATOM 963 O O . SER A 1 127 ? -11.048 -20.810 16.368 1.00 93.62 127 SER A O 1
ATOM 965 N N . PRO A 1 128 ? -9.297 -20.621 14.961 1.00 90.50 128 PRO A N 1
ATOM 966 C CA . PRO A 1 128 ? -9.891 -21.456 13.923 1.00 90.50 128 PRO A CA 1
ATOM 967 C C . PRO A 1 128 ? -10.385 -22.798 14.483 1.00 90.50 128 PRO A C 1
ATOM 969 O O . PRO A 1 128 ? -9.691 -23.501 15.211 1.00 90.50 128 PRO A O 1
ATOM 972 N N . GLY A 1 129 ? -11.633 -23.155 14.171 1.00 88.00 129 GLY A N 1
ATOM 973 C CA . GLY A 1 129 ? -12.254 -24.389 14.661 1.00 88.00 129 GLY A CA 1
ATOM 974 C C . GLY A 1 129 ? -12.933 -24.304 16.036 1.00 88.00 129 GLY A C 1
ATOM 975 O O . GLY A 1 129 ? -13.603 -25.271 16.409 1.00 88.00 129 GLY A O 1
ATOM 976 N N . ALA A 1 130 ? -12.889 -23.171 16.750 1.00 90.44 130 ALA A N 1
ATOM 977 C CA . ALA A 1 130 ? -13.544 -23.003 18.057 1.00 90.44 130 ALA A CA 1
ATOM 978 C C . ALA A 1 130 ? -15.041 -23.383 18.049 1.00 90.44 130 ALA A C 1
ATOM 980 O O . ALA A 1 130 ? -15.515 -24.144 18.902 1.00 90.44 130 ALA A O 1
ATOM 981 N N . ALA A 1 131 ? -15.790 -22.932 17.037 1.00 88.12 131 ALA A N 1
ATOM 982 C CA . ALA A 1 131 ? -17.200 -23.287 16.842 1.00 88.12 131 ALA A CA 1
ATOM 983 C C . ALA A 1 131 ? -17.425 -24.663 16.184 1.00 88.12 131 ALA A C 1
ATOM 985 O O . ALA A 1 131 ? -18.555 -25.160 16.127 1.00 88.12 131 ALA A O 1
ATOM 986 N N . GLY A 1 132 ? -16.364 -25.294 15.677 1.00 85.38 132 GLY A N 1
ATOM 987 C CA . GLY A 1 132 ? -16.448 -26.462 14.812 1.00 85.38 132 GLY A CA 1
ATOM 988 C C . GLY A 1 132 ? -17.290 -26.190 13.561 1.00 85.38 132 GLY A C 1
ATOM 989 O O . GLY A 1 132 ? -17.155 -25.165 12.905 1.00 85.38 132 GLY A O 1
ATOM 990 N N . GLN A 1 133 ? -18.174 -27.135 13.239 1.00 84.62 133 GLN A N 1
ATOM 991 C CA . GLN A 1 133 ? -18.999 -27.147 12.022 1.00 84.62 133 GLN A CA 1
ATOM 992 C C . GLN A 1 133 ? -20.459 -26.718 12.281 1.00 84.62 133 GLN A C 1
ATOM 994 O O . GLN A 1 133 ? -21.358 -27.031 11.501 1.00 84.62 133 GLN A O 1
ATOM 999 N N . VAL A 1 134 ? -20.737 -26.090 13.428 1.00 84.94 134 VAL A N 1
ATOM 1000 C CA . VAL A 1 134 ? -22.109 -25.789 13.866 1.00 84.94 134 VAL A CA 1
ATOM 1001 C C . VAL A 1 134 ? -22.584 -24.486 13.226 1.00 84.94 134 VAL A C 1
ATOM 1003 O O . VAL A 1 134 ? -22.154 -23.416 13.639 1.00 84.94 134 VAL A O 1
ATOM 1006 N N . SER A 1 135 ? -23.494 -24.561 12.249 1.00 78.75 135 SER A N 1
ATOM 1007 C CA . SER A 1 135 ? -23.960 -23.396 11.471 1.00 78.75 135 SER A CA 1
ATOM 1008 C C . SER A 1 135 ? -24.555 -22.263 12.312 1.00 78.75 135 SER A C 1
ATOM 1010 O O . SER A 1 135 ? -24.357 -21.096 11.992 1.00 78.75 135 SER A O 1
ATOM 1012 N N . ASP A 1 136 ? -25.255 -22.603 13.396 1.00 83.38 136 ASP A N 1
ATOM 1013 C CA . ASP A 1 136 ? -25.900 -21.626 14.287 1.00 83.38 136 ASP A CA 1
ATOM 1014 C C . ASP A 1 136 ? -24.915 -21.033 15.316 1.00 83.38 136 ASP A C 1
ATOM 1016 O O . ASP A 1 136 ? -25.279 -20.167 16.111 1.00 83.38 136 ASP A O 1
ATOM 1020 N N . GLY A 1 137 ? -23.661 -21.490 15.287 1.00 89.38 137 GLY A N 1
ATOM 1021 C CA . GLY A 1 137 ? -22.626 -21.176 16.257 1.00 89.38 137 GLY A CA 1
ATOM 1022 C C . GLY A 1 137 ? -22.632 -22.094 17.481 1.00 89.38 137 GLY A C 1
ATOM 1023 O O . GLY A 1 137 ? -23.585 -22.824 17.764 1.00 89.38 137 GLY A O 1
ATOM 1024 N N . LYS A 1 138 ? -21.516 -22.087 18.206 1.00 93.38 138 LYS A N 1
ATOM 1025 C CA . LYS A 1 138 ? -21.308 -22.841 19.442 1.00 93.38 138 LYS A CA 1
ATOM 1026 C C . LYS A 1 138 ? -21.325 -21.880 20.626 1.00 93.38 138 LYS A C 1
ATOM 1028 O O . LYS A 1 138 ? -20.624 -20.871 20.620 1.00 93.38 138 LYS A O 1
ATOM 1033 N N . LEU A 1 139 ? -22.137 -22.215 21.627 1.00 93.88 139 LEU A N 1
ATOM 1034 C CA . LEU A 1 139 ? -22.278 -21.445 22.859 1.00 93.88 139 LEU A CA 1
ATOM 1035 C C . LEU A 1 139 ? -21.116 -21.738 23.816 1.00 93.88 139 LEU A C 1
ATOM 1037 O O . LEU A 1 139 ? -20.811 -22.906 24.085 1.00 93.88 139 LEU A O 1
ATOM 1041 N N . PHE A 1 140 ? -20.538 -20.674 24.355 1.00 95.81 140 PHE A N 1
ATOM 1042 C CA . PHE A 1 140 ? -19.555 -20.685 25.429 1.00 95.81 140 PHE A CA 1
ATOM 1043 C C . PHE A 1 140 ? -19.992 -19.720 26.526 1.00 95.81 140 PHE A C 1
ATOM 1045 O O . PHE A 1 140 ? -20.765 -18.795 26.276 1.00 95.81 140 PHE A O 1
ATOM 1052 N N . PHE A 1 141 ? -19.485 -19.936 27.730 1.00 94.94 141 PHE A N 1
ATOM 1053 C CA . PHE A 1 141 ? -19.691 -19.058 28.868 1.00 94.94 141 PHE A CA 1
ATOM 1054 C C . PHE A 1 141 ? -18.352 -18.497 29.331 1.00 94.94 141 PHE A C 1
ATOM 1056 O O . PHE A 1 141 ? -17.394 -19.255 29.503 1.00 94.94 141 PHE A O 1
ATOM 1063 N N . VAL A 1 142 ? -18.303 -17.186 29.536 1.00 96.12 142 VAL A N 1
ATOM 1064 C CA . VAL A 1 142 ? -17.140 -16.445 30.022 1.00 96.12 142 VAL A CA 1
ATOM 1065 C C . VAL A 1 142 ? -17.481 -15.926 31.411 1.00 96.12 142 VAL A C 1
ATOM 1067 O O . VAL A 1 142 ? -18.389 -15.115 31.573 1.00 96.12 142 VAL A O 1
ATOM 1070 N N . GLY A 1 143 ? -16.797 -16.448 32.419 1.00 93.50 143 GLY A N 1
ATOM 1071 C CA . GLY A 1 143 ? -16.877 -15.979 33.799 1.00 93.50 143 GLY A CA 1
ATOM 1072 C C . GLY A 1 143 ? -15.525 -15.474 34.270 1.00 93.50 143 GLY A C 1
ATOM 1073 O O . GLY A 1 143 ? -14.556 -15.452 33.512 1.00 93.50 143 GLY A O 1
ATOM 1074 N N . ALA A 1 144 ? -15.441 -15.102 35.538 1.00 94.50 144 ALA A N 1
ATOM 1075 C CA . ALA A 1 144 ? -14.170 -14.775 36.159 1.00 94.50 144 ALA A CA 1
ATOM 1076 C C . ALA A 1 144 ? -14.212 -15.066 37.657 1.00 94.50 144 ALA A C 1
ATOM 1078 O O . ALA A 1 144 ? -15.275 -14.998 38.272 1.00 94.50 144 ALA A O 1
ATOM 1079 N N . THR A 1 145 ? -13.054 -15.338 38.245 1.00 94.56 145 THR A N 1
ATOM 1080 C CA . THR A 1 145 ? -12.870 -15.312 39.698 1.00 94.56 145 THR A CA 1
ATOM 1081 C C . THR A 1 145 ? -12.112 -14.038 40.050 1.00 94.56 145 THR A C 1
ATOM 1083 O O . THR A 1 145 ? -11.061 -13.759 39.467 1.00 94.56 145 THR A O 1
ATOM 1086 N N . LEU A 1 146 ? -12.685 -13.251 40.959 1.00 94.88 146 LEU A N 1
ATOM 1087 C CA . LEU A 1 146 ? -12.110 -12.034 41.514 1.00 94.88 146 LEU A CA 1
ATOM 1088 C C . LEU A 1 146 ? -11.551 -12.345 42.904 1.00 94.88 146 LEU A C 1
ATOM 1090 O O . LEU A 1 146 ? -12.296 -12.740 43.804 1.00 94.88 146 LEU A O 1
ATOM 1094 N N . GLU A 1 147 ? -10.258 -12.115 43.080 1.00 95.75 147 GLU A N 1
ATOM 1095 C CA . GLU A 1 147 ? -9.562 -12.192 44.363 1.00 95.75 147 GLU A CA 1
ATOM 1096 C C . GLU A 1 147 ? -9.102 -10.792 44.778 1.00 95.75 147 GLU A C 1
ATOM 1098 O O . GLU A 1 147 ? -8.671 -10.006 43.936 1.00 95.75 147 GLU A O 1
ATOM 1103 N N . TYR A 1 148 ? -9.212 -10.459 46.062 1.00 95.12 148 TYR A N 1
ATOM 1104 C CA . TYR A 1 148 ? -8.698 -9.210 46.628 1.00 95.12 148 TYR A CA 1
ATOM 1105 C C . TYR A 1 148 ? -8.553 -9.317 48.147 1.00 95.12 148 TYR A C 1
ATOM 1107 O O . TYR A 1 148 ? -9.259 -10.080 48.806 1.00 95.12 148 TYR A O 1
ATOM 1115 N N . ASP A 1 149 ? -7.683 -8.501 48.724 1.00 93.44 149 ASP A N 1
ATOM 1116 C CA . ASP A 1 149 ? -7.547 -8.339 50.163 1.00 93.44 149 ASP A CA 1
ATOM 1117 C C . ASP A 1 149 ? -8.270 -7.065 50.617 1.00 93.44 149 ASP A C 1
ATOM 1119 O O . ASP A 1 149 ? -8.076 -5.978 50.068 1.00 93.44 149 ASP A O 1
ATOM 1123 N N . LEU A 1 150 ? -9.093 -7.187 51.659 1.00 91.94 150 LEU A N 1
ATOM 1124 C CA . LEU A 1 150 ? -9.779 -6.071 52.300 1.00 91.94 150 LEU A CA 1
ATOM 1125 C C . LEU A 1 150 ? -9.428 -6.034 53.788 1.00 91.94 150 LEU A C 1
ATOM 1127 O O . LEU A 1 150 ? -9.639 -7.001 54.516 1.00 91.94 150 LEU A O 1
ATOM 1131 N N . ALA A 1 151 ? -8.879 -4.908 54.253 1.00 85.81 151 ALA A N 1
ATOM 1132 C CA . ALA A 1 151 ? -8.434 -4.727 55.641 1.00 85.81 151 ALA A CA 1
ATOM 1133 C C . ALA A 1 151 ? -7.494 -5.851 56.154 1.00 85.81 151 ALA A C 1
ATOM 1135 O O . ALA A 1 151 ? -7.445 -6.146 57.353 1.00 85.81 151 ALA A O 1
ATOM 1136 N N . GLY A 1 152 ? -6.725 -6.468 55.248 1.00 82.62 152 GLY A N 1
ATOM 1137 C CA . GLY A 1 152 ? -5.800 -7.569 55.533 1.00 82.62 152 GLY A CA 1
ATOM 1138 C C . GLY A 1 152 ? -6.433 -8.965 55.600 1.00 82.62 152 GLY A C 1
ATOM 1139 O O . GLY A 1 152 ? -5.754 -9.903 56.025 1.00 82.62 152 GLY A O 1
ATOM 1140 N N . GLU A 1 153 ? -7.705 -9.114 55.219 1.00 88.69 153 GLU A N 1
ATOM 1141 C CA . GLU A 1 153 ? -8.385 -10.401 55.042 1.00 88.69 153 GLU A CA 1
ATOM 1142 C C . GLU A 1 153 ? -8.601 -10.685 53.549 1.00 88.69 153 GLU A C 1
ATOM 1144 O O . GLU A 1 153 ? -9.000 -9.800 52.799 1.00 88.69 153 GLU A O 1
ATOM 1149 N N . HIS A 1 154 ? -8.314 -11.916 53.127 1.00 92.75 154 HIS A N 1
ATOM 1150 C CA . HIS A 1 154 ? -8.416 -12.335 51.731 1.00 92.75 154 HIS A CA 1
ATOM 1151 C C . HIS A 1 154 ? -9.852 -12.718 51.370 1.00 92.75 154 HIS A C 1
ATOM 1153 O O . HIS A 1 154 ? -10.490 -13.501 52.084 1.00 92.75 154 HIS A O 1
ATOM 1159 N N . HIS A 1 155 ? -10.331 -12.204 50.244 1.00 93.19 155 HIS A N 1
ATOM 1160 C CA . HIS A 1 155 ? -11.650 -12.456 49.691 1.00 93.19 155 HIS A CA 1
ATOM 1161 C C . HIS A 1 155 ? -11.542 -13.014 48.275 1.00 93.19 155 HIS A C 1
ATOM 1163 O O . HIS A 1 155 ? -10.758 -12.545 47.458 1.00 93.19 155 HIS A O 1
ATOM 1169 N N . GLU A 1 156 ? -12.394 -13.994 47.992 1.00 95.56 156 GLU A N 1
ATOM 1170 C CA . GLU A 1 156 ? -12.544 -14.627 46.686 1.00 95.56 156 GLU A CA 1
ATOM 1171 C C . GLU A 1 156 ? -14.035 -14.606 46.331 1.00 95.56 156 GLU A C 1
ATOM 1173 O O . GLU A 1 156 ? -14.901 -14.880 47.174 1.00 95.56 156 GLU A O 1
ATOM 1178 N N . THR A 1 157 ? -14.360 -14.216 45.104 1.00 91.44 157 THR A N 1
ATOM 1179 C CA . THR A 1 157 ? -15.732 -14.154 44.596 1.00 91.44 157 THR A CA 1
ATOM 1180 C C . THR A 1 157 ? -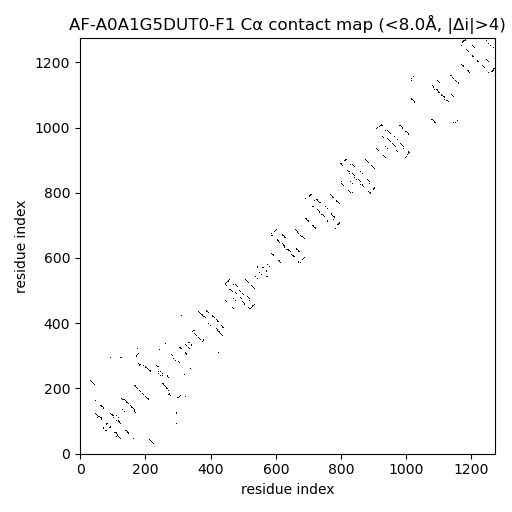15.777 -14.555 43.134 1.00 91.44 157 THR A C 1
ATOM 1182 O O . THR A 1 157 ? -15.064 -14.004 42.301 1.00 91.44 157 THR A O 1
ATOM 1185 N N . ASP A 1 158 ? -16.681 -15.478 42.816 1.00 91.50 158 ASP A N 1
ATOM 1186 C CA . ASP A 1 158 ? -16.984 -15.836 41.437 1.00 91.50 158 ASP A CA 1
ATOM 1187 C C . ASP A 1 158 ? -17.971 -14.838 40.832 1.00 91.50 158 ASP A C 1
ATOM 1189 O O . ASP A 1 158 ? -19.051 -14.572 41.374 1.00 91.50 158 ASP A O 1
ATOM 1193 N N . VAL A 1 159 ? -17.607 -14.310 39.671 1.00 90.94 159 VAL A N 1
ATOM 1194 C CA . VAL A 1 159 ? -18.462 -13.464 38.849 1.00 90.94 159 VAL A CA 1
ATOM 1195 C C . VAL A 1 159 ? -19.348 -14.363 37.999 1.00 90.94 159 VAL A C 1
ATOM 1197 O O . VAL A 1 159 ? -18.876 -15.301 37.351 1.00 90.94 159 VAL A O 1
ATOM 1200 N N . ALA A 1 160 ? -20.654 -14.086 38.020 1.00 87.12 160 ALA A N 1
ATOM 1201 C CA . ALA A 1 160 ? -21.619 -14.843 37.237 1.00 87.12 160 ALA A CA 1
ATOM 1202 C C . ALA A 1 160 ? -21.222 -14.812 35.748 1.00 87.12 160 ALA A C 1
ATOM 1204 O O . ALA A 1 160 ? -20.999 -13.725 35.216 1.00 87.12 160 ALA A O 1
ATOM 1205 N N . PRO A 1 161 ? -21.124 -15.973 35.081 1.00 91.06 161 PRO A N 1
ATOM 1206 C CA . PRO A 1 161 ? -20.669 -16.018 33.704 1.00 91.06 161 PRO A CA 1
ATOM 1207 C C . PRO A 1 161 ? -21.721 -15.458 32.744 1.00 91.06 161 PRO A C 1
ATOM 1209 O O . PRO A 1 161 ? -22.920 -15.691 32.927 1.00 91.06 161 PRO A O 1
ATOM 1212 N N . ASP A 1 162 ? -21.257 -14.797 31.688 1.00 93.25 162 ASP A N 1
ATOM 1213 C CA . ASP A 1 162 ? -22.070 -14.390 30.542 1.00 93.25 162 ASP A CA 1
ATOM 1214 C C . ASP A 1 162 ? -21.830 -15.328 29.351 1.00 93.25 162 ASP A C 1
ATOM 1216 O O . ASP A 1 162 ? -20.871 -16.100 29.330 1.00 93.25 162 ASP A O 1
ATOM 1220 N N . SER A 1 163 ? -22.721 -15.323 28.364 1.00 93.12 163 SER A N 1
ATOM 1221 C CA . SER A 1 163 ? -22.670 -16.241 27.229 1.00 93.12 163 SER A CA 1
ATOM 1222 C C . SER A 1 163 ? -22.230 -15.562 25.937 1.00 93.12 163 SER A C 1
ATOM 1224 O O . SER A 1 163 ? -22.791 -14.545 25.540 1.00 93.12 163 SER A O 1
ATOM 1226 N N . ILE A 1 164 ? -21.304 -16.195 25.217 1.00 95.25 164 ILE A N 1
ATOM 1227 C CA . ILE A 1 164 ? -20.897 -15.808 23.863 1.00 95.25 164 ILE A CA 1
ATOM 1228 C C . ILE A 1 164 ? -21.220 -16.936 22.882 1.00 95.25 164 ILE A C 1
ATOM 1230 O O . ILE A 1 164 ? -21.136 -18.120 23.213 1.00 95.25 164 ILE A O 1
ATOM 1234 N N . THR A 1 165 ? -21.598 -16.588 21.652 1.00 94.12 165 THR A N 1
ATOM 1235 C CA . THR A 1 165 ? -21.849 -17.570 20.585 1.00 94.12 165 THR A CA 1
ATOM 1236 C C . THR A 1 165 ? -20.852 -17.365 19.456 1.00 94.12 165 THR A C 1
ATOM 1238 O O . THR A 1 165 ? -20.940 -16.393 18.708 1.00 94.12 165 THR A O 1
ATOM 1241 N N . VAL A 1 166 ? -19.917 -18.303 19.316 1.00 94.88 166 VAL A N 1
ATOM 1242 C CA . VAL A 1 166 ? -18.894 -18.281 18.262 1.00 94.88 166 VAL A CA 1
ATOM 1243 C C . VAL A 1 166 ? -19.472 -18.933 17.015 1.00 94.88 166 VAL A C 1
ATOM 1245 O O . VAL A 1 166 ? -19.958 -20.063 17.095 1.00 94.88 166 VAL A O 1
ATOM 1248 N N . LYS A 1 167 ? -19.439 -18.257 15.865 1.00 92.19 167 LYS A N 1
ATOM 1249 C CA . LYS A 1 167 ? -19.864 -18.857 14.593 1.00 92.19 167 LYS A CA 1
ATOM 1250 C C . LYS A 1 167 ? -18.689 -19.603 13.951 1.00 92.19 167 LYS A C 1
ATOM 1252 O O . LYS A 1 167 ? -17.541 -19.384 14.335 1.00 92.19 167 LYS A O 1
ATOM 1257 N N . PRO A 1 168 ? -18.947 -20.525 13.010 1.00 92.12 168 PRO A N 1
ATOM 1258 C CA . PRO A 1 168 ? -17.880 -21.119 12.216 1.00 92.12 168 PRO A CA 1
ATOM 1259 C C . PRO A 1 168 ? -17.028 -20.026 11.569 1.00 92.12 168 PRO A C 1
ATOM 1261 O O . PRO A 1 168 ? -17.575 -19.055 11.051 1.00 92.12 168 PRO A O 1
ATOM 1264 N N . LEU A 1 169 ? -15.709 -20.194 11.622 1.00 93.00 169 LEU A N 1
ATOM 1265 C CA . LEU A 1 169 ? -14.742 -19.264 11.045 1.00 93.00 169 LEU A CA 1
ATOM 1266 C C . LEU A 1 169 ? -14.316 -19.732 9.642 1.00 93.00 169 LEU A C 1
ATOM 1268 O O . LEU A 1 169 ? -14.406 -20.937 9.352 1.00 93.00 169 LEU A O 1
ATOM 1272 N N . PRO A 1 170 ? -13.875 -18.808 8.772 1.00 94.56 170 PRO A N 1
ATOM 1273 C CA . PRO A 1 170 ? -13.195 -19.175 7.540 1.00 94.56 170 PRO A CA 1
ATOM 1274 C C . PRO A 1 170 ? -11.828 -19.799 7.834 1.00 94.56 170 PRO A C 1
ATOM 1276 O O . PRO A 1 170 ? -11.263 -19.633 8.916 1.00 94.56 170 PRO A O 1
ATOM 1279 N N . LEU A 1 171 ? -11.311 -20.527 6.851 1.00 94.31 171 LEU A N 1
ATOM 1280 C CA . LEU A 1 171 ? -9.968 -21.096 6.864 1.00 94.31 171 LEU A CA 1
ATOM 1281 C C . LEU A 1 171 ? -9.466 -21.081 5.421 1.00 94.31 171 LEU A C 1
ATOM 1283 O O . LEU A 1 171 ? -10.056 -21.744 4.571 1.00 94.31 171 LEU A O 1
ATOM 1287 N N . LEU A 1 172 ? -8.458 -20.268 5.124 1.00 96.75 172 LEU A N 1
ATOM 1288 C CA . LEU A 1 172 ? -8.084 -19.894 3.763 1.00 96.75 172 LEU A CA 1
ATOM 1289 C C . LEU A 1 172 ? -6.792 -20.583 3.317 1.00 96.75 172 LEU A C 1
ATOM 1291 O O . LEU A 1 172 ? -5.790 -20.554 4.025 1.00 96.75 172 LEU A O 1
ATOM 1295 N N . THR A 1 173 ? -6.800 -21.151 2.114 1.00 97.00 173 THR A N 1
ATOM 1296 C CA . THR A 1 173 ? -5.588 -21.542 1.381 1.00 97.00 173 THR A CA 1
ATOM 1297 C C . THR A 1 173 ? -5.368 -20.565 0.239 1.00 97.00 173 THR A C 1
ATOM 1299 O O . THR A 1 173 ? -6.298 -20.313 -0.531 1.00 97.00 173 THR A O 1
ATOM 1302 N N . LEU A 1 174 ? -4.155 -20.033 0.130 1.00 97.12 174 LEU A N 1
ATOM 1303 C CA . LEU A 1 174 ? -3.742 -19.163 -0.965 1.00 97.12 174 LEU A CA 1
ATOM 1304 C C . LEU A 1 174 ? -2.804 -19.941 -1.884 1.00 97.12 174 LEU A C 1
ATOM 1306 O O . LEU A 1 174 ? -1.727 -20.349 -1.461 1.00 97.12 174 LEU A O 1
ATOM 1310 N N . ASP A 1 175 ? -3.196 -20.123 -3.139 1.00 97.06 175 ASP A N 1
ATOM 1311 C CA . ASP A 1 175 ? -2.336 -20.701 -4.170 1.00 97.06 175 ASP A CA 1
ATOM 1312 C C . ASP A 1 175 ? -1.901 -19.591 -5.131 1.00 97.06 175 ASP A C 1
ATOM 1314 O O . ASP A 1 175 ? -2.744 -18.961 -5.774 1.00 97.06 175 ASP A O 1
ATOM 1318 N N . TYR A 1 176 ? -0.599 -19.351 -5.236 1.00 95.88 176 TYR A N 1
ATOM 1319 C CA . TYR A 1 176 ? -0.015 -18.378 -6.152 1.00 95.88 176 TYR A CA 1
ATOM 1320 C C . TYR A 1 176 ? 0.539 -19.053 -7.403 1.00 95.88 176 TYR A C 1
ATOM 1322 O O . TYR A 1 176 ? 1.133 -20.129 -7.344 1.00 95.88 176 TYR A O 1
ATOM 1330 N N . PHE A 1 177 ? 0.384 -18.388 -8.546 1.00 96.44 177 PHE A N 1
ATOM 1331 C CA . PHE A 1 177 ? 0.737 -18.908 -9.862 1.00 96.44 177 PHE A CA 1
ATOM 1332 C C . PHE A 1 177 ? 1.588 -17.898 -10.624 1.00 96.44 177 PHE A C 1
ATOM 1334 O O . PHE A 1 177 ? 1.109 -16.810 -10.929 1.00 96.44 177 PHE A O 1
ATOM 1341 N N . LEU A 1 178 ? 2.813 -18.267 -10.996 1.00 94.44 178 LEU A N 1
ATOM 1342 C CA . LEU A 1 178 ? 3.718 -17.393 -11.748 1.00 94.44 178 LEU A CA 1
ATOM 1343 C C . LEU A 1 178 ? 4.252 -18.093 -12.996 1.00 94.44 178 LEU A C 1
ATOM 1345 O O . LEU A 1 178 ? 4.608 -19.269 -12.960 1.00 94.44 178 LEU A O 1
ATOM 1349 N N . LYS A 1 179 ? 4.315 -17.381 -14.122 1.00 93.00 179 LYS A N 1
ATOM 1350 C CA . LYS A 1 179 ? 4.917 -17.900 -15.357 1.00 93.00 179 LYS A CA 1
ATOM 1351 C C . LYS A 1 179 ? 6.430 -18.105 -15.167 1.00 93.00 179 LYS A C 1
ATOM 1353 O O . LYS A 1 179 ? 7.118 -17.189 -14.750 1.00 93.00 179 LYS A O 1
ATOM 1358 N N . GLU A 1 180 ? 6.951 -19.283 -15.520 1.00 90.88 180 GLU A N 1
ATOM 1359 C CA . GLU A 1 180 ? 8.382 -19.608 -15.340 1.00 90.88 180 GLU A CA 1
ATOM 1360 C C . GLU A 1 180 ? 9.320 -18.774 -16.235 1.00 90.88 180 GLU A C 1
ATOM 1362 O O . GLU A 1 180 ? 10.406 -18.398 -15.807 1.00 90.88 180 GLU A O 1
ATOM 1367 N N . GLN A 1 181 ? 8.920 -18.488 -17.478 1.00 90.94 181 GLN A N 1
ATOM 1368 C CA . GLN A 1 181 ? 9.696 -17.681 -18.430 1.00 90.94 181 GLN A CA 1
ATOM 1369 C C . GLN A 1 181 ? 8.881 -16.474 -18.888 1.00 90.94 181 GLN A C 1
ATOM 1371 O O . GLN A 1 181 ? 7.696 -16.619 -19.208 1.00 90.94 181 GLN A O 1
ATOM 1376 N N . VAL A 1 182 ? 9.533 -15.316 -18.942 1.00 91.69 182 VAL A N 1
ATOM 1377 C CA . VAL A 1 182 ? 8.972 -14.031 -19.373 1.00 91.69 182 VAL A CA 1
ATOM 1378 C C . VAL A 1 182 ? 9.822 -13.454 -20.500 1.00 91.69 182 VAL A C 1
ATOM 1380 O O . VAL A 1 182 ? 11.028 -13.701 -20.554 1.00 91.69 182 VAL A O 1
ATOM 1383 N N . TYR A 1 183 ? 9.181 -12.735 -21.420 1.00 89.00 183 TYR A N 1
ATOM 1384 C CA . TYR A 1 183 ? 9.814 -12.249 -22.644 1.00 89.00 183 TYR A CA 1
ATOM 1385 C C . TYR A 1 183 ? 9.657 -10.742 -22.756 1.00 89.00 183 TYR A C 1
ATOM 1387 O O . TYR A 1 183 ? 8.546 -10.232 -22.657 1.00 89.00 183 TYR A O 1
ATOM 1395 N N . ALA A 1 184 ? 10.776 -10.075 -22.970 1.00 89.19 184 ALA A N 1
ATOM 1396 C CA . ALA A 1 184 ? 10.921 -8.660 -23.268 1.00 89.19 184 ALA A CA 1
ATOM 1397 C C . ALA A 1 184 ? 12.256 -8.467 -23.995 1.00 89.19 184 ALA A C 1
ATOM 1399 O O . ALA A 1 184 ? 12.681 -9.405 -24.679 1.00 89.19 184 ALA A O 1
ATOM 1400 N N . ASP A 1 185 ? 12.912 -7.322 -23.838 1.00 85.50 185 ASP A N 1
ATOM 1401 C CA . ASP A 1 185 ? 14.183 -7.053 -24.501 1.00 85.50 185 ASP A CA 1
ATOM 1402 C C . ASP A 1 185 ? 15.219 -8.133 -24.141 1.00 85.50 185 ASP A C 1
ATOM 1404 O O . ASP A 1 185 ? 15.387 -8.518 -22.972 1.00 85.50 185 ASP A O 1
ATOM 1408 N N . ASP A 1 186 ? 15.836 -8.728 -25.160 1.00 81.81 186 ASP A N 1
ATOM 1409 C CA . ASP A 1 186 ? 16.868 -9.743 -25.024 1.00 81.81 186 ASP A CA 1
ATOM 1410 C C . ASP A 1 186 ? 18.241 -9.059 -25.109 1.00 81.81 186 ASP A C 1
ATOM 1412 O O . ASP A 1 186 ? 18.704 -8.721 -26.196 1.00 81.81 186 ASP A O 1
ATOM 1416 N N . PRO A 1 187 ? 18.992 -8.937 -23.998 1.00 74.00 187 PRO A N 1
ATOM 1417 C CA . PRO A 1 187 ? 20.285 -8.247 -24.003 1.00 74.00 187 PRO A CA 1
ATOM 1418 C C . PRO A 1 187 ? 21.357 -8.952 -24.860 1.00 74.00 187 PRO A C 1
ATOM 1420 O O . PRO A 1 187 ? 22.499 -8.491 -24.950 1.00 74.00 187 PRO A O 1
ATOM 1423 N N . PHE A 1 188 ? 21.036 -10.108 -25.453 1.00 75.25 188 PHE A N 1
ATOM 1424 C CA . PHE A 1 188 ? 21.892 -10.844 -26.375 1.00 75.25 188 PHE A CA 1
ATOM 1425 C C . PHE A 1 188 ? 21.574 -10.594 -27.863 1.00 75.25 188 PHE A C 1
ATOM 1427 O O . PHE A 1 188 ? 22.257 -11.182 -28.714 1.00 75.25 188 PHE A O 1
ATOM 1434 N N . THR A 1 189 ? 20.588 -9.759 -28.201 1.00 74.75 189 THR A N 1
ATOM 1435 C CA . THR A 1 189 ? 20.267 -9.330 -29.573 1.00 74.75 189 THR A CA 1
ATOM 1436 C C . THR A 1 189 ? 20.554 -7.830 -29.766 1.00 74.75 189 THR A C 1
ATOM 1438 O O . THR A 1 189 ? 20.768 -7.090 -28.814 1.00 74.75 189 THR A O 1
ATOM 1441 N N . GLU A 1 190 ? 20.702 -7.388 -31.023 1.00 72.50 190 GLU A N 1
ATOM 1442 C CA . GLU A 1 190 ? 20.857 -5.953 -31.357 1.00 72.50 190 GLU A CA 1
ATOM 1443 C C . GLU A 1 190 ? 19.497 -5.264 -31.587 1.00 72.50 190 GLU A C 1
ATOM 1445 O O . GLU A 1 190 ? 19.442 -4.042 -31.714 1.00 72.50 190 GLU A O 1
ATOM 1450 N N . GLU A 1 191 ? 18.421 -6.046 -31.713 1.00 77.75 191 GLU A N 1
ATOM 1451 C CA . GLU A 1 191 ? 17.060 -5.571 -31.970 1.00 77.75 191 GLU A CA 1
ATOM 1452 C C . GLU A 1 191 ? 16.304 -5.512 -30.643 1.00 77.75 191 GLU A C 1
ATOM 1454 O O . GLU A 1 191 ? 16.279 -6.509 -29.937 1.00 77.75 191 GLU A O 1
ATOM 1459 N N . GLU A 1 192 ? 15.654 -4.388 -30.344 1.00 77.25 192 GLU A N 1
ATOM 1460 C CA . GLU A 1 192 ? 14.808 -4.264 -29.153 1.00 77.25 192 GLU A CA 1
ATOM 1461 C C . GLU A 1 192 ? 13.509 -5.065 -29.346 1.00 77.25 192 GLU A C 1
ATOM 1463 O O . GLU A 1 192 ? 12.699 -4.756 -30.234 1.00 77.25 192 GLU A O 1
ATOM 1468 N N . GLU A 1 193 ? 13.304 -6.122 -28.553 1.00 83.62 193 GLU A N 1
ATOM 1469 C CA . GLU A 1 193 ? 12.087 -6.934 -28.631 1.00 83.62 193 GLU A CA 1
ATOM 1470 C C . GLU A 1 193 ? 10.946 -6.393 -27.751 1.00 83.62 193 GLU A C 1
ATOM 1472 O O . GLU A 1 193 ? 11.151 -6.008 -26.601 1.00 83.62 193 GLU A O 1
ATOM 1477 N N . PRO A 1 194 ? 9.688 -6.422 -28.233 1.00 78.50 194 PRO A N 1
ATOM 1478 C CA . PRO A 1 194 ? 8.556 -5.965 -27.437 1.00 78.50 194 PRO A CA 1
ATOM 1479 C C . PRO A 1 194 ? 8.270 -6.901 -26.253 1.00 78.50 194 PRO A C 1
ATOM 1481 O O . PRO A 1 194 ? 8.225 -8.126 -26.408 1.00 78.50 194 PRO A O 1
ATOM 1484 N N . ALA A 1 195 ? 7.965 -6.314 -25.092 1.00 87.19 195 ALA A N 1
ATOM 1485 C CA . ALA A 1 195 ? 7.547 -7.042 -23.898 1.00 87.19 195 ALA A CA 1
ATOM 1486 C C . ALA A 1 195 ? 6.233 -7.819 -24.097 1.00 87.19 195 ALA A C 1
ATOM 1488 O O . ALA A 1 195 ? 5.210 -7.284 -24.536 1.00 87.19 195 ALA A O 1
ATOM 1489 N N . GLU A 1 196 ? 6.240 -9.101 -23.729 1.00 90.06 196 GLU A N 1
ATOM 1490 C CA . GLU A 1 196 ? 5.068 -9.969 -23.734 1.00 90.06 196 GLU A CA 1
ATOM 1491 C C . GLU A 1 196 ? 4.398 -10.008 -22.353 1.00 90.06 196 GLU A C 1
ATOM 1493 O O . GLU A 1 196 ? 5.032 -10.376 -21.359 1.00 90.06 196 GLU A O 1
ATOM 1498 N N . PRO A 1 197 ? 3.082 -9.741 -22.269 1.00 90.81 197 PRO A N 1
ATOM 1499 C CA . PRO A 1 197 ? 2.374 -9.823 -21.002 1.00 90.81 197 PRO A CA 1
ATOM 1500 C C . PRO A 1 197 ? 2.313 -11.248 -20.438 1.00 90.81 197 PRO A C 1
ATOM 1502 O O . PRO A 1 197 ? 1.871 -12.182 -21.118 1.00 90.81 197 PRO A O 1
ATOM 1505 N N . PHE A 1 198 ? 2.625 -11.400 -19.155 1.00 92.12 198 PHE A N 1
ATOM 1506 C CA . PHE A 1 198 ? 2.496 -12.645 -18.398 1.00 92.12 198 PHE A CA 1
ATOM 1507 C C . PHE A 1 198 ? 1.561 -12.480 -17.190 1.00 92.12 198 PHE A C 1
ATOM 1509 O O . PHE A 1 198 ? 1.073 -11.391 -16.899 1.00 92.12 198 PHE A O 1
ATOM 1516 N N . THR A 1 199 ? 1.231 -13.589 -16.524 1.00 92.69 199 THR A N 1
ATOM 1517 C CA . THR A 1 199 ? 0.256 -13.615 -15.422 1.00 92.69 199 THR A CA 1
ATOM 1518 C C . THR A 1 199 ? 0.932 -13.961 -14.104 1.00 92.69 199 THR A C 1
ATOM 1520 O O . THR A 1 199 ? 1.620 -14.981 -14.021 1.00 92.69 199 THR A O 1
ATOM 1523 N N . LEU A 1 200 ? 0.656 -13.147 -13.085 1.00 93.12 200 LEU A N 1
ATOM 1524 C CA . LEU A 1 200 ? 0.739 -13.514 -11.676 1.00 93.12 200 LEU A CA 1
ATOM 1525 C C . LEU A 1 200 ? -0.692 -13.744 -11.180 1.00 93.12 200 LEU A C 1
ATOM 1527 O O . LEU A 1 200 ? -1.524 -12.840 -11.196 1.00 93.12 200 LEU A O 1
ATOM 1531 N N . GLY A 1 201 ? -1.012 -14.982 -10.829 1.00 94.62 201 GLY A N 1
ATOM 1532 C CA . GLY A 1 201 ? -2.332 -15.391 -10.366 1.00 94.62 201 GLY A CA 1
ATOM 1533 C C . GLY A 1 201 ? -2.333 -15.697 -8.877 1.00 94.62 201 GLY A C 1
ATOM 1534 O O . GLY A 1 201 ? -1.340 -16.178 -8.340 1.00 94.62 201 GLY A O 1
ATOM 1535 N N . VAL A 1 202 ? -3.476 -15.491 -8.236 1.00 96.19 202 VAL A N 1
ATOM 1536 C CA . VAL A 1 202 ? -3.757 -15.969 -6.882 1.00 96.19 202 VAL A CA 1
ATOM 1537 C C . VAL A 1 202 ? -5.118 -16.656 -6.871 1.00 96.19 202 VAL A C 1
ATOM 1539 O O . VAL A 1 202 ? -6.065 -16.205 -7.518 1.00 96.19 202 VAL A O 1
ATOM 1542 N N . ARG A 1 203 ? -5.240 -17.765 -6.151 1.00 97.25 203 ARG A N 1
ATOM 1543 C CA . ARG A 1 203 ? -6.520 -18.397 -5.833 1.00 97.25 203 ARG A CA 1
ATOM 1544 C C . ARG A 1 203 ? -6.669 -18.473 -4.326 1.00 97.25 203 ARG A C 1
ATOM 1546 O O . ARG A 1 203 ? -5.842 -19.088 -3.664 1.00 97.25 203 ARG A O 1
ATOM 1553 N N . ILE A 1 204 ? -7.751 -17.903 -3.811 1.00 97.81 204 ILE A N 1
ATOM 1554 C CA . ILE A 1 204 ? -8.112 -17.971 -2.396 1.00 97.81 204 ILE A CA 1
ATOM 1555 C C . ILE A 1 204 ? -9.236 -18.987 -2.254 1.00 97.81 204 ILE A C 1
ATOM 1557 O O . ILE A 1 204 ? -10.335 -18.784 -2.775 1.00 97.81 204 ILE A O 1
ATOM 1561 N N . ARG A 1 205 ? -8.973 -20.088 -1.552 1.00 97.12 205 ARG A N 1
ATOM 1562 C CA . ARG A 1 205 ? -9.964 -21.125 -1.255 1.00 97.12 205 ARG A CA 1
ATOM 1563 C C . ARG A 1 205 ? -10.339 -21.078 0.215 1.00 97.12 205 ARG A C 1
ATOM 1565 O O . ARG A 1 205 ? -9.466 -21.161 1.072 1.00 97.12 205 ARG A O 1
ATOM 1572 N N . ASN A 1 206 ? -11.633 -21.030 0.511 1.00 96.44 206 ASN A N 1
ATOM 1573 C CA . ASN A 1 206 ? -12.129 -21.114 1.877 1.00 96.44 206 ASN A CA 1
ATOM 1574 C C . ASN A 1 206 ? -12.463 -22.570 2.244 1.00 96.44 206 ASN A C 1
ATOM 1576 O O . ASN A 1 206 ? -13.564 -23.055 1.995 1.00 96.44 206 ASN A O 1
ATOM 1580 N N . ASN A 1 207 ? -11.511 -23.265 2.864 1.00 93.75 207 ASN A N 1
ATOM 1581 C CA . ASN A 1 207 ? -11.675 -24.606 3.441 1.00 93.75 207 ASN A CA 1
ATOM 1582 C C . ASN A 1 207 ? -12.468 -24.601 4.758 1.00 93.75 207 ASN A C 1
ATOM 1584 O O . ASN A 1 207 ? -12.812 -25.662 5.288 1.00 93.75 207 ASN A O 1
ATOM 1588 N N . GLY A 1 208 ? -12.716 -23.415 5.315 1.00 91.88 208 GLY A N 1
ATOM 1589 C CA . GLY A 1 208 ? -13.463 -23.227 6.545 1.00 91.88 208 GLY A CA 1
ATOM 1590 C C . GLY A 1 208 ? -14.962 -23.391 6.355 1.00 91.88 208 GLY A C 1
ATOM 1591 O O . GLY A 1 208 ? -15.491 -23.499 5.249 1.00 91.88 208 GLY A O 1
ATOM 1592 N N . SER A 1 209 ? -15.665 -23.390 7.482 1.00 90.75 209 SER A N 1
ATOM 1593 C CA . SER A 1 209 ? -17.122 -23.586 7.510 1.00 90.75 209 SER A CA 1
ATOM 1594 C C . SER A 1 209 ? -17.892 -22.294 7.726 1.00 90.75 209 SER A C 1
ATOM 1596 O O . SER A 1 209 ? -19.121 -22.289 7.642 1.00 90.75 209 SER A O 1
ATOM 1598 N N . GLY A 1 210 ? -17.175 -21.209 8.018 1.00 91.94 210 GLY A N 1
ATOM 1599 C CA . GLY A 1 210 ? -17.672 -19.843 7.979 1.00 91.94 210 GLY A CA 1
ATOM 1600 C C . GLY A 1 210 ? -17.317 -19.155 6.664 1.00 91.94 210 GLY A C 1
ATOM 1601 O O . GLY A 1 210 ? -16.318 -19.516 6.042 1.00 91.94 210 GLY A O 1
ATOM 1602 N N . PRO A 1 211 ? -18.108 -18.165 6.224 1.00 93.75 211 PRO A N 1
ATOM 1603 C CA . PRO A 1 211 ? -17.696 -17.289 5.134 1.00 93.75 211 PRO A CA 1
ATOM 1604 C C . PRO A 1 211 ? -16.508 -16.416 5.570 1.00 93.75 211 PRO A C 1
ATOM 1606 O O . PRO A 1 211 ? -16.407 -16.054 6.742 1.00 93.75 211 PRO A O 1
ATOM 1609 N N . ALA A 1 212 ? -15.639 -16.069 4.623 1.00 96.12 212 ALA A N 1
ATOM 1610 C CA . ALA A 1 212 ? -14.705 -14.960 4.775 1.00 96.12 212 ALA A CA 1
ATOM 1611 C C . ALA A 1 212 ? -15.360 -13.715 4.171 1.00 96.12 212 ALA A C 1
ATOM 1613 O O . ALA A 1 212 ? -15.838 -13.763 3.036 1.00 96.12 212 ALA A O 1
ATOM 1614 N N . GLU A 1 213 ? -15.454 -12.643 4.946 1.00 94.69 213 GLU A N 1
ATOM 1615 C CA . GLU A 1 213 ? -16.118 -11.402 4.543 1.00 94.69 213 GLU A CA 1
ATOM 1616 C C . GLU A 1 213 ? -15.057 -10.318 4.314 1.00 94.69 213 GLU A C 1
ATOM 1618 O O . GLU A 1 213 ? -14.045 -10.292 5.020 1.00 94.69 213 GLU A O 1
ATOM 1623 N N . SER A 1 214 ? -15.300 -9.440 3.336 1.00 94.31 214 SER A N 1
ATOM 1624 C CA . SER A 1 214 ? -14.435 -8.293 3.012 1.00 94.31 214 SER A CA 1
ATOM 1625 C C . SER A 1 214 ? -12.962 -8.676 2.793 1.00 94.31 214 SER A C 1
ATOM 1627 O O . SER A 1 214 ? -12.063 -8.042 3.333 1.00 94.31 214 SER A O 1
ATOM 1629 N N . VAL A 1 215 ? -12.720 -9.762 2.052 1.00 96.56 215 VAL A N 1
ATOM 1630 C CA . VAL A 1 215 ? -11.380 -10.267 1.740 1.00 96.56 215 VAL A CA 1
ATOM 1631 C C . VAL A 1 215 ? -10.738 -9.399 0.666 1.00 96.56 215 VAL A C 1
ATOM 1633 O O . VAL A 1 215 ? -11.226 -9.354 -0.461 1.00 96.56 215 VAL A O 1
ATOM 1636 N N . SER A 1 216 ? -9.592 -8.806 0.972 1.00 95.94 216 SER A N 1
ATOM 1637 C CA . SER A 1 216 ? -8.755 -8.114 -0.010 1.00 95.94 216 SER A CA 1
ATOM 1638 C C . SER A 1 216 ? -7.286 -8.482 0.147 1.00 95.94 216 SER A C 1
ATOM 1640 O O . SER A 1 216 ? -6.845 -8.855 1.233 1.00 95.94 216 SER A O 1
ATOM 1642 N N . ILE A 1 217 ? -6.544 -8.403 -0.956 1.00 94.31 217 ILE A N 1
ATOM 1643 C CA . ILE A 1 217 ? -5.082 -8.476 -0.974 1.00 94.31 217 ILE A CA 1
ATOM 1644 C C . ILE A 1 217 ? -4.579 -7.145 -1.508 1.00 94.31 217 ILE A C 1
ATOM 1646 O O . ILE A 1 217 ? -4.876 -6.805 -2.654 1.00 94.31 217 ILE A O 1
ATOM 1650 N N . ASP A 1 218 ? -3.829 -6.426 -0.686 1.00 91.12 218 ASP A N 1
ATOM 1651 C CA . ASP A 1 218 ? -3.052 -5.265 -1.100 1.00 91.12 218 ASP A CA 1
ATOM 1652 C C . ASP A 1 218 ? -1.602 -5.698 -1.329 1.00 91.12 218 ASP A C 1
ATOM 1654 O O . ASP A 1 218 ? -1.037 -6.434 -0.522 1.00 91.12 218 ASP A O 1
ATOM 1658 N N . SER A 1 219 ? -1.015 -5.323 -2.457 1.00 82.31 219 SER A N 1
ATOM 1659 C CA . SER A 1 219 ? 0.320 -5.763 -2.866 1.00 82.31 219 SER A CA 1
ATOM 1660 C C . SER A 1 219 ? 1.270 -4.570 -2.920 1.00 82.31 219 SER A C 1
ATOM 1662 O O . SER A 1 219 ? 0.870 -3.448 -3.190 1.00 82.31 219 SER A O 1
ATOM 1664 N N . ALA A 1 220 ? 2.556 -4.799 -2.710 1.00 74.06 220 ALA A N 1
ATOM 1665 C CA . ALA A 1 220 ? 3.606 -3.858 -3.072 1.00 74.06 220 ALA A CA 1
ATOM 1666 C C . ALA A 1 220 ? 4.036 -4.095 -4.529 1.00 74.06 220 ALA A C 1
ATOM 1668 O O . ALA A 1 220 ? 3.804 -5.179 -5.082 1.00 74.06 220 ALA A O 1
ATOM 1669 N N . GLN A 1 221 ? 4.670 -3.094 -5.149 1.00 72.31 221 GLN A N 1
ATOM 1670 C CA . GLN A 1 221 ? 5.367 -3.306 -6.421 1.00 72.31 221 GLN A CA 1
ATOM 1671 C C . GLN A 1 221 ? 6.483 -4.350 -6.232 1.00 72.31 221 GLN A C 1
ATOM 1673 O O . GLN A 1 221 ? 7.079 -4.402 -5.154 1.00 72.31 221 GLN A O 1
ATOM 1678 N N . PRO A 1 222 ? 6.792 -5.178 -7.248 1.00 76.94 222 PRO A N 1
ATOM 1679 C CA . PRO A 1 222 ? 7.928 -6.089 -7.174 1.00 76.94 222 PRO A CA 1
ATOM 1680 C C . PRO A 1 222 ? 9.247 -5.334 -6.963 1.00 76.94 222 PRO A C 1
ATOM 1682 O O . PRO A 1 222 ? 9.605 -4.474 -7.763 1.00 76.94 222 PRO A O 1
ATOM 1685 N N . GLU A 1 223 ? 9.992 -5.696 -5.921 1.00 79.75 223 GLU A N 1
ATOM 1686 C CA . GLU A 1 223 ? 11.287 -5.100 -5.585 1.00 79.75 223 GLU A CA 1
ATOM 1687 C C . GLU A 1 223 ? 12.427 -6.102 -5.798 1.00 79.75 223 GLU A C 1
ATOM 1689 O O . GLU A 1 223 ? 12.321 -7.285 -5.449 1.00 79.75 223 GLU A O 1
ATOM 1694 N N . ILE A 1 224 ? 13.555 -5.633 -6.337 1.00 78.81 224 ILE A N 1
ATOM 1695 C CA . ILE A 1 224 ? 14.778 -6.431 -6.427 1.00 78.81 224 ILE A CA 1
ATOM 1696 C C . ILE A 1 224 ? 15.555 -6.341 -5.108 1.00 78.81 224 ILE A C 1
ATOM 1698 O O . ILE A 1 224 ? 16.380 -5.457 -4.905 1.00 78.81 224 ILE A O 1
ATOM 1702 N N . VAL A 1 225 ? 15.372 -7.327 -4.236 1.00 82.69 225 VAL A N 1
ATOM 1703 C CA . VAL A 1 225 ? 16.041 -7.383 -2.922 1.00 82.69 225 VAL A CA 1
ATOM 1704 C C . VAL A 1 225 ? 17.446 -7.995 -2.965 1.00 82.69 225 VAL A C 1
ATOM 1706 O O . VAL A 1 225 ? 18.184 -7.970 -1.980 1.00 82.69 225 VAL A O 1
ATOM 1709 N N . ALA A 1 226 ? 17.842 -8.580 -4.098 1.00 81.75 226 ALA A N 1
ATOM 1710 C CA . ALA A 1 226 ? 19.226 -8.972 -4.348 1.00 81.75 226 ALA A CA 1
ATOM 1711 C C . ALA A 1 226 ? 19.535 -8.913 -5.842 1.00 81.75 226 ALA A C 1
ATOM 1713 O O . ALA A 1 226 ? 18.823 -9.516 -6.641 1.00 81.75 226 ALA A O 1
ATOM 1714 N N . ASN A 1 227 ? 20.621 -8.235 -6.209 1.00 77.12 227 ASN A N 1
ATOM 1715 C CA . ASN A 1 227 ? 21.034 -8.059 -7.595 1.00 77.12 227 ASN A CA 1
ATOM 1716 C C . ASN A 1 227 ? 22.560 -8.059 -7.702 1.00 77.12 227 ASN A C 1
ATOM 1718 O O . ASN A 1 227 ? 23.210 -7.044 -7.467 1.00 77.12 227 ASN A O 1
ATOM 1722 N N . GLU A 1 228 ? 23.160 -9.203 -8.028 1.00 68.00 228 GLU A N 1
ATOM 1723 C CA . GLU A 1 228 ? 24.626 -9.325 -8.026 1.00 68.00 228 GLU A CA 1
ATOM 1724 C C . GLU A 1 228 ? 25.316 -8.526 -9.147 1.00 68.00 228 GLU A C 1
ATOM 1726 O O . GLU A 1 228 ? 26.528 -8.311 -9.080 1.00 68.00 228 GLU A O 1
ATOM 1731 N N . GLN A 1 229 ? 24.572 -8.104 -10.176 1.00 68.50 229 GLN A N 1
ATOM 1732 C CA . GLN A 1 229 ? 25.109 -7.413 -11.355 1.00 68.50 229 GLN A CA 1
ATOM 1733 C C . GLN A 1 229 ? 24.574 -5.987 -11.543 1.00 68.50 229 GLN A C 1
ATOM 1735 O O . GLN A 1 229 ? 24.997 -5.327 -12.487 1.00 68.50 229 GLN A O 1
ATOM 1740 N N . GLY A 1 230 ? 23.700 -5.503 -10.652 1.00 64.56 230 GLY A N 1
ATOM 1741 C CA . GLY A 1 230 ? 23.117 -4.160 -10.746 1.00 64.56 230 GLY A CA 1
ATOM 1742 C C . GLY A 1 230 ? 22.249 -3.958 -11.991 1.00 64.56 230 GLY A C 1
ATOM 1743 O O . GLY A 1 230 ? 22.287 -2.888 -12.579 1.00 64.56 230 GLY A O 1
ATOM 1744 N N . LEU A 1 231 ? 21.533 -4.998 -12.434 1.00 69.81 231 LEU A N 1
ATOM 1745 C CA . LEU A 1 231 ? 20.569 -4.885 -13.532 1.00 69.81 231 LEU A CA 1
ATOM 1746 C C . LEU A 1 231 ? 19.308 -4.140 -13.083 1.00 69.81 231 LEU A C 1
ATOM 1748 O O . LEU A 1 231 ? 18.610 -4.633 -12.200 1.00 69.81 231 LEU A O 1
ATOM 1752 N N . ASP A 1 232 ? 18.975 -3.025 -13.714 1.00 69.75 232 ASP A N 1
ATOM 1753 C CA . ASP A 1 232 ? 17.666 -2.402 -13.526 1.00 69.75 232 ASP A CA 1
ATOM 1754 C C . ASP A 1 232 ? 16.612 -3.252 -14.253 1.00 69.75 232 ASP A C 1
ATOM 1756 O O . ASP A 1 232 ? 16.687 -3.423 -15.467 1.00 69.75 232 ASP A O 1
ATOM 1760 N N . ILE A 1 233 ? 15.694 -3.860 -13.492 1.00 77.94 233 ILE A N 1
ATOM 1761 C CA . ILE A 1 233 ? 14.564 -4.639 -14.018 1.00 77.94 233 ILE A CA 1
ATOM 1762 C C . ILE A 1 233 ? 13.290 -4.028 -13.453 1.00 77.94 233 ILE A C 1
ATOM 1764 O O . ILE A 1 233 ? 13.111 -3.964 -12.234 1.00 77.94 233 ILE A O 1
ATOM 1768 N N . SER A 1 234 ? 12.392 -3.624 -14.336 1.00 78.81 234 SER A N 1
ATOM 1769 C CA . SER A 1 234 ? 11.091 -3.068 -13.993 1.00 78.81 234 SER A CA 1
ATOM 1770 C C . SER A 1 234 ? 9.961 -4.049 -14.297 1.00 78.81 234 SER A C 1
ATOM 1772 O O . SER A 1 234 ? 10.060 -4.934 -15.154 1.00 78.81 234 SER A O 1
ATOM 1774 N N . PHE A 1 235 ? 8.868 -3.898 -13.549 1.00 83.44 235 PHE A N 1
ATOM 1775 C CA . PHE A 1 235 ? 7.618 -4.616 -13.761 1.00 83.44 235 PHE A CA 1
ATOM 1776 C C . PHE A 1 235 ? 6.476 -3.608 -13.814 1.00 83.44 235 PHE A C 1
ATOM 1778 O O . PHE A 1 235 ? 6.371 -2.739 -12.953 1.00 83.44 235 PHE A O 1
ATOM 1785 N N . GLU A 1 236 ? 5.604 -3.745 -14.806 1.00 85.50 236 GLU A N 1
ATOM 1786 C CA . GLU A 1 236 ? 4.426 -2.892 -14.966 1.00 85.50 236 GLU A CA 1
ATOM 1787 C C . GLU A 1 236 ? 3.163 -3.755 -14.975 1.00 85.50 236 GLU A C 1
ATOM 1789 O O . GLU A 1 236 ? 3.083 -4.757 -15.691 1.00 85.50 236 GLU A O 1
ATOM 1794 N N . ILE A 1 237 ? 2.156 -3.362 -14.191 1.00 85.31 237 ILE A N 1
ATOM 1795 C CA . ILE A 1 237 ? 0.827 -3.982 -14.207 1.00 85.31 237 ILE A CA 1
ATOM 1796 C C . ILE A 1 237 ? 0.006 -3.325 -15.312 1.00 85.31 237 ILE A C 1
ATOM 1798 O O . ILE A 1 237 ? -0.349 -2.155 -15.227 1.00 85.31 237 ILE A O 1
ATOM 1802 N N . LEU A 1 238 ? -0.349 -4.106 -16.329 1.00 85.50 238 LEU A N 1
ATOM 1803 C CA . LEU A 1 238 ? -1.191 -3.641 -17.428 1.00 85.50 238 LEU A CA 1
ATOM 1804 C C . LEU A 1 238 ? -2.680 -3.740 -17.088 1.00 85.50 238 LEU A C 1
ATOM 1806 O O . LEU A 1 238 ? -3.469 -2.858 -17.413 1.00 85.50 238 LEU A O 1
ATOM 1810 N N . GLU A 1 239 ? -3.084 -4.865 -16.495 1.00 89.25 239 GLU A N 1
ATOM 1811 C CA . GLU A 1 239 ? -4.486 -5.179 -16.218 1.00 89.25 239 GLU A CA 1
ATOM 1812 C C . GLU A 1 239 ? -4.599 -6.058 -14.971 1.00 89.25 239 GLU A C 1
ATOM 1814 O O . GLU A 1 239 ? -3.795 -6.971 -14.771 1.00 89.25 239 GLU A O 1
ATOM 1819 N N . SER A 1 240 ? -5.668 -5.867 -14.206 1.00 92.31 240 SER A N 1
ATOM 1820 C CA . SER A 1 240 ? -6.023 -6.717 -13.070 1.00 92.31 240 SER A CA 1
ATOM 1821 C C . SER A 1 240 ? -7.389 -7.361 -13.297 1.00 92.31 240 SER A C 1
ATOM 1823 O O . SER A 1 240 ? -8.242 -6.815 -13.997 1.00 92.31 240 SER A O 1
ATOM 1825 N N . TYR A 1 241 ? -7.615 -8.547 -12.733 1.00 92.69 241 TYR A N 1
ATOM 1826 C CA . TYR A 1 241 ? -8.879 -9.272 -12.864 1.00 92.69 241 TYR A CA 1
ATOM 1827 C C . TYR A 1 241 ? -9.263 -9.976 -11.570 1.00 92.69 241 TYR A C 1
ATOM 1829 O O . TYR A 1 241 ? -8.426 -10.622 -10.938 1.00 92.69 241 TYR A O 1
ATOM 1837 N N . ILE A 1 242 ? -10.561 -9.973 -11.267 1.00 94.94 242 ILE A N 1
ATOM 1838 C CA . ILE A 1 242 ? -11.169 -10.823 -10.240 1.00 94.94 242 ILE A CA 1
ATOM 1839 C C . ILE A 1 242 ? -12.167 -11.743 -10.929 1.00 94.94 242 ILE A C 1
ATOM 1841 O O . ILE A 1 242 ? -13.055 -11.313 -11.667 1.00 94.94 242 ILE A O 1
ATOM 1845 N N . GLN A 1 243 ? -11.987 -13.048 -10.740 1.00 93.06 243 GLN A N 1
ATOM 1846 C CA . GLN A 1 243 ? -12.582 -14.082 -11.579 1.00 93.06 243 GLN A CA 1
ATOM 1847 C C . GLN A 1 243 ? -12.220 -13.843 -13.060 1.00 93.06 243 GLN A C 1
ATOM 1849 O O . GLN A 1 243 ? -11.092 -14.108 -13.479 1.00 93.06 243 GLN A O 1
ATOM 1854 N N . ASN A 1 244 ? -13.157 -13.332 -13.858 1.00 90.38 244 ASN A N 1
ATOM 1855 C CA . ASN A 1 244 ? -12.935 -12.908 -15.243 1.00 90.38 244 ASN A CA 1
ATOM 1856 C C . ASN A 1 244 ? -13.255 -11.424 -15.472 1.00 90.38 244 ASN A C 1
ATOM 1858 O O . ASN A 1 244 ? -13.078 -10.951 -16.595 1.00 90.38 244 ASN A O 1
ATOM 1862 N N . GLU A 1 245 ? -13.742 -10.716 -14.456 1.00 92.50 245 GLU A N 1
ATOM 1863 C CA . GLU A 1 245 ? -14.107 -9.310 -14.578 1.00 92.50 245 GLU A CA 1
ATOM 1864 C C . GLU A 1 245 ? -12.854 -8.444 -14.388 1.00 92.50 245 GLU A C 1
ATOM 1866 O O . GLU A 1 245 ? -12.048 -8.748 -13.501 1.00 92.50 245 GLU A O 1
ATOM 1871 N N . PRO A 1 246 ? -12.650 -7.405 -15.216 1.00 90.31 246 PRO A N 1
ATOM 1872 C CA . PRO A 1 246 ? -11.573 -6.447 -15.007 1.00 90.31 246 PRO A CA 1
ATOM 1873 C C . PRO A 1 246 ? -11.698 -5.773 -13.636 1.00 90.31 246 PRO A C 1
ATOM 1875 O O . PRO A 1 246 ? -12.793 -5.383 -13.229 1.00 90.31 246 PRO A O 1
ATOM 1878 N N . ALA A 1 247 ? -10.569 -5.625 -12.957 1.00 90.12 247 ALA A N 1
ATOM 1879 C CA . ALA A 1 247 ? -10.386 -4.784 -11.784 1.00 90.12 247 ALA A CA 1
ATOM 1880 C C . ALA A 1 247 ? -9.465 -3.613 -12.154 1.00 90.12 247 ALA A C 1
ATOM 1882 O O . ALA A 1 247 ? -8.813 -3.643 -13.203 1.00 90.12 247 ALA A O 1
ATOM 1883 N N . GLU A 1 248 ? -9.420 -2.585 -11.308 1.00 83.38 248 GLU A N 1
ATOM 1884 C CA . GLU A 1 248 ? -8.470 -1.488 -11.497 1.00 83.38 248 GLU A CA 1
ATOM 1885 C C . GLU A 1 248 ? -7.037 -2.049 -11.552 1.00 83.38 248 GLU A C 1
ATOM 1887 O O . GLU A 1 248 ? -6.724 -2.958 -10.778 1.00 83.38 248 GLU A O 1
ATOM 1892 N N . PRO A 1 249 ? -6.170 -1.562 -12.461 1.00 82.31 249 PRO A N 1
ATOM 1893 C CA . PRO A 1 249 ? -4.794 -2.033 -12.626 1.00 82.31 249 PRO A CA 1
ATOM 1894 C C . PRO A 1 249 ? -3.896 -1.505 -11.495 1.00 82.31 249 PRO A C 1
ATOM 1896 O O . PRO A 1 249 ? -2.865 -0.880 -11.720 1.00 82.31 249 PRO A O 1
ATOM 1899 N N . THR A 1 250 ? -4.326 -1.721 -10.258 1.00 82.69 250 THR A N 1
ATOM 1900 C CA . THR A 1 250 ? -3.604 -1.394 -9.039 1.00 82.69 250 THR A CA 1
ATOM 1901 C C . THR A 1 250 ? -3.131 -2.679 -8.375 1.00 82.69 250 THR A C 1
ATOM 1903 O O . THR A 1 250 ? -3.446 -3.803 -8.788 1.00 82.69 250 THR A O 1
ATOM 1906 N N . LEU A 1 251 ? -2.350 -2.498 -7.320 1.00 78.06 251 LEU A N 1
ATOM 1907 C CA . LEU A 1 251 ? -1.854 -3.585 -6.498 1.00 78.06 251 LEU A CA 1
ATOM 1908 C C . LEU A 1 251 ? -2.918 -4.178 -5.556 1.00 78.06 251 LEU A C 1
ATOM 1910 O O . LEU A 1 251 ? -2.699 -5.250 -4.996 1.00 78.06 251 LEU A O 1
ATOM 1914 N N . LEU A 1 252 ? -4.087 -3.537 -5.450 1.00 88.44 252 LEU A N 1
ATOM 1915 C CA . LEU A 1 252 ? -5.202 -3.964 -4.612 1.00 88.44 252 LEU A CA 1
ATOM 1916 C C . LEU A 1 252 ? -6.195 -4.833 -5.399 1.00 88.44 252 LEU A C 1
ATOM 1918 O O . LEU A 1 252 ? -6.800 -4.385 -6.375 1.00 88.44 252 LEU A O 1
ATOM 1922 N N . LEU A 1 253 ? -6.442 -6.054 -4.922 1.00 92.75 253 LEU A N 1
ATOM 1923 C CA . LEU A 1 253 ? -7.551 -6.903 -5.367 1.00 92.75 253 LEU A CA 1
ATOM 1924 C C . LEU A 1 253 ? -8.566 -7.104 -4.235 1.00 92.75 253 LEU A C 1
ATOM 1926 O O . LEU A 1 253 ? -8.267 -7.750 -3.231 1.00 92.75 253 LEU A O 1
ATOM 1930 N N . ASP A 1 254 ? -9.790 -6.607 -4.431 1.00 94.56 254 ASP A N 1
ATOM 1931 C CA . ASP A 1 254 ? -10.921 -6.791 -3.510 1.00 94.56 254 ASP A CA 1
ATOM 1932 C C . ASP A 1 254 ? -11.802 -7.985 -3.920 1.00 94.56 254 ASP A C 1
ATOM 1934 O O . ASP A 1 254 ? -12.641 -7.905 -4.822 1.00 94.56 254 ASP A O 1
ATOM 1938 N N . PHE A 1 255 ? -11.614 -9.117 -3.243 1.00 95.69 255 PHE A N 1
ATOM 1939 C CA . PHE A 1 255 ? -12.393 -10.339 -3.451 1.00 95.69 255 PHE A CA 1
ATOM 1940 C C . PHE A 1 255 ? -13.765 -10.281 -2.765 1.00 95.69 255 PHE A C 1
ATOM 1942 O O . PHE A 1 255 ? -14.642 -11.092 -3.077 1.00 95.69 255 PHE A O 1
ATOM 1949 N N . GLY A 1 256 ? -13.977 -9.349 -1.835 1.00 95.44 256 GLY A N 1
ATOM 1950 C CA . GLY A 1 256 ? -15.191 -9.239 -1.048 1.00 95.44 256 GLY A CA 1
ATOM 1951 C C . GLY A 1 256 ? -15.497 -10.524 -0.278 1.00 95.44 256 GLY A C 1
ATOM 1952 O O . GLY A 1 256 ? -14.725 -10.993 0.554 1.00 95.44 256 GLY A O 1
ATOM 1953 N N . ARG A 1 257 ? -16.675 -11.100 -0.512 1.00 95.62 257 ARG A N 1
ATOM 1954 C CA . ARG A 1 257 ? -17.148 -12.268 0.235 1.00 95.62 257 ARG A CA 1
ATOM 1955 C C . ARG A 1 257 ? -16.762 -13.582 -0.439 1.00 95.62 257 ARG A C 1
ATOM 1957 O O . ARG A 1 257 ? -17.232 -13.854 -1.541 1.00 95.62 257 ARG A O 1
ATOM 1964 N N . ILE A 1 258 ? -16.084 -14.465 0.299 1.00 96.50 258 ILE A N 1
ATOM 1965 C CA . ILE A 1 258 ? -15.780 -15.846 -0.111 1.00 96.50 258 ILE A CA 1
ATOM 1966 C C . ILE A 1 258 ? -16.571 -16.839 0.764 1.00 96.50 258 ILE A C 1
ATOM 1968 O O . ILE A 1 258 ? -16.217 -17.071 1.930 1.00 96.50 258 ILE A O 1
ATOM 1972 N N . PRO A 1 259 ? -17.658 -17.446 0.246 1.00 95.50 259 PRO A N 1
ATOM 1973 C CA . PRO A 1 259 ? -18.451 -18.420 0.992 1.00 95.50 259 PRO A CA 1
ATOM 1974 C C . PRO A 1 259 ? -17.650 -19.650 1.443 1.00 95.50 259 PRO A C 1
ATOM 1976 O O . PRO A 1 259 ? -16.624 -20.004 0.868 1.00 95.50 259 PRO A O 1
ATOM 1979 N N . ALA A 1 260 ? -18.152 -20.329 2.476 1.00 93.25 260 ALA A N 1
ATOM 1980 C CA . ALA A 1 260 ? -17.563 -21.569 2.976 1.00 93.25 260 ALA A CA 1
ATOM 1981 C C . ALA A 1 260 ? -17.534 -22.658 1.888 1.00 93.25 260 ALA A C 1
ATOM 1983 O O . ALA A 1 260 ? -18.568 -22.972 1.294 1.00 93.25 260 ALA A O 1
ATOM 1984 N N . GLY A 1 261 ? -16.367 -23.262 1.667 1.00 92.31 261 GLY A N 1
ATOM 1985 C CA . GLY A 1 261 ? -16.143 -24.295 0.654 1.00 92.31 261 GLY A CA 1
ATOM 1986 C C . GLY A 1 261 ? -16.036 -23.786 -0.786 1.00 92.31 261 GLY A C 1
ATOM 1987 O O . GLY A 1 261 ? -15.933 -24.612 -1.692 1.00 92.31 261 GLY A O 1
ATOM 1988 N N . GLU A 1 262 ? -16.078 -22.472 -1.013 1.00 95.19 262 GLU A N 1
ATOM 1989 C CA . GLU A 1 262 ? -15.898 -21.860 -2.333 1.00 95.19 262 GLU A CA 1
ATOM 1990 C C . GLU A 1 262 ? -14.491 -21.259 -2.485 1.00 95.19 262 GLU A C 1
ATOM 1992 O O . GLU A 1 262 ? -13.709 -21.178 -1.532 1.00 95.19 262 GLU A O 1
ATOM 1997 N N . ALA A 1 263 ? -14.154 -20.860 -3.711 1.00 96.00 263 ALA A N 1
ATOM 1998 C CA . ALA A 1 263 ? -12.901 -20.196 -4.032 1.00 96.00 263 ALA A CA 1
ATOM 1999 C C . ALA A 1 263 ? -13.131 -19.016 -4.977 1.00 96.00 263 ALA A C 1
ATOM 2001 O O . ALA A 1 263 ? -14.114 -18.967 -5.721 1.00 96.00 263 ALA A O 1
ATOM 2002 N N . MET A 1 264 ? -12.195 -18.075 -4.953 1.00 96.69 264 MET A N 1
ATOM 2003 C CA . MET A 1 264 ? -12.120 -16.972 -5.903 1.00 96.69 264 MET A CA 1
ATOM 2004 C C . MET A 1 264 ? -10.702 -16.856 -6.444 1.00 96.69 264 MET A C 1
ATOM 2006 O O . MET A 1 264 ? -9.734 -17.161 -5.746 1.00 96.69 264 MET A O 1
ATOM 2010 N N . VAL A 1 265 ? -10.578 -16.426 -7.699 1.00 97.00 265 VAL A N 1
ATOM 2011 C CA . VAL A 1 265 ? -9.279 -16.206 -8.343 1.00 97.00 265 VAL A CA 1
ATOM 2012 C C . VAL A 1 265 ? -9.063 -14.732 -8.658 1.00 97.00 265 VAL A C 1
ATOM 2014 O O . VAL A 1 265 ? -9.983 -14.042 -9.089 1.00 97.00 265 VAL A O 1
ATOM 2017 N N . GLY A 1 266 ? -7.837 -14.268 -8.461 1.00 95.50 266 GLY A N 1
ATOM 2018 C CA . GLY A 1 266 ? -7.344 -12.942 -8.808 1.00 95.50 266 GLY A CA 1
ATOM 2019 C C . GLY A 1 266 ? -6.165 -13.068 -9.767 1.00 95.50 266 GLY A C 1
ATOM 2020 O O . GLY A 1 266 ? -5.469 -14.089 -9.772 1.00 95.50 266 GLY A O 1
ATOM 2021 N N . ARG A 1 267 ? -5.967 -12.078 -10.637 1.00 94.25 267 ARG A N 1
ATOM 2022 C CA . ARG A 1 267 ? -4.859 -12.068 -11.600 1.00 94.25 267 ARG A CA 1
ATOM 2023 C C . ARG A 1 267 ? -4.348 -10.661 -11.825 1.00 94.25 267 ARG A C 1
ATOM 2025 O O . ARG A 1 267 ? -5.145 -9.781 -12.135 1.00 94.25 267 ARG A O 1
ATOM 2032 N N . TRP A 1 268 ? -3.033 -10.528 -11.832 1.00 92.31 268 TRP A N 1
ATOM 2033 C CA . TRP A 1 268 ? -2.322 -9.398 -12.407 1.00 92.31 268 TRP A CA 1
ATOM 2034 C C . TRP A 1 268 ? -1.712 -9.827 -13.736 1.00 92.31 268 TRP A C 1
ATOM 2036 O O . TRP A 1 268 ? -1.093 -10.892 -13.855 1.00 92.31 268 TRP A O 1
ATOM 2046 N N . ARG A 1 269 ? -1.926 -9.012 -14.761 1.00 90.56 269 ARG A N 1
ATOM 2047 C CA . ARG A 1 269 ? -1.295 -9.146 -16.067 1.00 90.56 269 ARG A CA 1
ATOM 2048 C C . ARG A 1 269 ? -0.188 -8.110 -16.145 1.00 90.56 269 ARG A C 1
ATOM 2050 O O . ARG A 1 269 ? -0.473 -6.918 -16.123 1.00 90.56 269 ARG A O 1
ATOM 2057 N N . MET A 1 270 ? 1.046 -8.580 -16.227 1.00 89.50 270 MET A N 1
ATOM 2058 C CA . MET A 1 270 ? 2.234 -7.751 -16.052 1.00 89.50 270 MET A CA 1
ATOM 2059 C C . MET A 1 270 ? 3.161 -7.865 -17.257 1.00 89.50 270 MET A C 1
ATOM 2061 O O . MET A 1 270 ? 3.128 -8.874 -17.964 1.00 89.50 270 MET A O 1
ATOM 2065 N N . VAL A 1 271 ? 3.988 -6.851 -17.472 1.00 90.12 271 VAL A N 1
ATOM 2066 C CA . VAL A 1 271 ? 5.148 -6.882 -18.372 1.00 90.12 271 VAL A CA 1
ATOM 2067 C C . VAL A 1 271 ? 6.415 -6.586 -17.583 1.00 90.12 271 VAL A C 1
ATOM 2069 O O . VAL A 1 271 ? 6.354 -6.107 -16.453 1.00 90.12 271 VAL A O 1
ATOM 2072 N N . THR A 1 272 ? 7.552 -6.923 -18.174 1.00 88.50 272 THR A N 1
ATOM 2073 C CA . THR A 1 272 ? 8.885 -6.581 -17.677 1.00 88.50 272 THR A CA 1
ATOM 2074 C C . THR A 1 272 ? 9.688 -5.987 -18.829 1.00 88.50 272 THR A C 1
ATOM 2076 O O . THR A 1 272 ? 9.300 -6.169 -19.984 1.00 88.50 272 THR A O 1
ATOM 2079 N N . ASP A 1 273 ? 10.761 -5.269 -18.532 1.00 87.94 273 ASP A N 1
ATOM 2080 C CA . ASP A 1 273 ? 11.679 -4.703 -19.523 1.00 87.94 273 ASP A CA 1
ATOM 2081 C C . ASP A 1 273 ? 12.683 -5.728 -20.065 1.00 87.94 273 ASP A C 1
ATOM 2083 O O . ASP A 1 273 ? 13.038 -5.651 -21.237 1.00 87.94 273 ASP A O 1
ATOM 2087 N N . LEU A 1 274 ? 13.078 -6.730 -19.271 1.00 87.50 274 LEU A N 1
ATOM 2088 C CA . LEU A 1 274 ? 14.079 -7.728 -19.664 1.00 87.50 274 LEU A CA 1
ATOM 2089 C C . LEU A 1 274 ? 13.538 -9.162 -19.711 1.00 87.50 274 LEU A C 1
ATOM 2091 O O . LEU A 1 274 ? 12.847 -9.648 -18.812 1.00 87.50 274 LEU A O 1
ATOM 2095 N N . SER A 1 275 ? 13.917 -9.892 -20.762 1.00 87.88 275 SER A N 1
ATOM 2096 C CA . SER A 1 275 ? 13.654 -11.331 -20.871 1.00 87.88 275 SER A CA 1
ATOM 2097 C C . SER A 1 275 ? 14.327 -12.116 -19.736 1.00 87.88 275 SER A C 1
ATOM 2099 O O . SER A 1 275 ? 15.508 -11.931 -19.440 1.00 87.88 275 SER A O 1
ATOM 2101 N N . GLY A 1 276 ? 13.611 -13.072 -19.134 1.00 87.62 276 GLY A N 1
ATOM 2102 C CA . GLY A 1 276 ? 14.114 -13.790 -17.961 1.00 87.62 276 GLY A CA 1
ATOM 2103 C C . GLY A 1 276 ? 13.426 -15.120 -17.654 1.00 87.62 276 GLY A C 1
ATOM 2104 O O . GLY A 1 276 ? 12.375 -15.465 -18.198 1.00 87.62 276 GLY A O 1
ATOM 2105 N N . ARG A 1 277 ? 14.042 -15.890 -16.747 1.00 88.88 277 ARG A N 1
ATOM 2106 C CA . ARG A 1 277 ? 13.504 -17.149 -16.213 1.00 88.88 277 ARG A CA 1
ATOM 2107 C C . ARG A 1 277 ? 13.531 -17.135 -14.689 1.00 88.88 277 ARG A C 1
ATOM 2109 O O . ARG A 1 277 ? 14.597 -17.010 -14.092 1.00 88.88 277 ARG A O 1
ATOM 2116 N N . PHE A 1 278 ? 12.378 -17.363 -14.076 1.00 89.38 278 PHE A N 1
ATOM 2117 C CA . PHE A 1 278 ? 12.256 -17.597 -12.644 1.00 89.38 278 PHE A CA 1
ATOM 2118 C C . PHE A 1 278 ? 12.704 -19.023 -12.324 1.00 89.38 278 PHE A C 1
ATOM 2120 O O . PHE A 1 278 ? 12.151 -19.995 -12.836 1.00 89.38 278 PHE A O 1
ATOM 2127 N N . THR A 1 279 ? 13.737 -19.155 -11.495 1.00 88.38 279 THR A N 1
ATOM 2128 C CA . THR A 1 279 ? 14.282 -20.463 -11.099 1.00 88.38 279 THR A CA 1
ATOM 2129 C C . THR A 1 279 ? 13.711 -20.982 -9.787 1.00 88.38 279 THR A C 1
ATOM 2131 O O . THR A 1 279 ? 13.855 -22.168 -9.502 1.00 88.38 279 THR A O 1
ATOM 2134 N N . ASP A 1 280 ? 13.112 -20.098 -8.991 1.00 90.31 280 ASP A N 1
ATOM 2135 C CA . ASP A 1 280 ? 12.534 -20.398 -7.685 1.00 90.31 280 ASP A CA 1
ATOM 2136 C C . ASP A 1 280 ? 11.325 -19.491 -7.431 1.00 90.31 280 ASP A C 1
ATOM 2138 O O . ASP A 1 280 ? 11.286 -18.366 -7.939 1.00 90.31 280 ASP A O 1
ATOM 2142 N N . PHE A 1 281 ? 10.334 -19.986 -6.692 1.00 92.56 281 PHE A N 1
ATOM 2143 C CA . PHE A 1 281 ? 9.124 -19.235 -6.360 1.00 92.56 281 PHE A CA 1
ATOM 2144 C C . PHE A 1 281 ? 8.536 -19.751 -5.048 1.00 92.56 281 PHE A C 1
ATOM 2146 O O . PHE A 1 281 ? 7.946 -20.829 -5.009 1.00 92.56 281 PHE A O 1
ATOM 2153 N N . ASP A 1 282 ? 8.676 -18.960 -3.989 1.00 92.25 282 ASP A N 1
ATOM 2154 C CA . ASP A 1 282 ? 8.222 -19.277 -2.637 1.00 92.25 282 ASP A CA 1
ATOM 2155 C C . ASP A 1 282 ? 7.352 -18.147 -2.085 1.00 92.25 282 ASP A C 1
ATOM 2157 O O . ASP A 1 282 ? 7.502 -16.984 -2.463 1.00 92.25 282 ASP A O 1
ATOM 2161 N N . ALA A 1 283 ? 6.466 -18.492 -1.152 1.00 91.69 283 ALA A N 1
ATOM 2162 C CA . ALA A 1 283 ? 5.659 -17.536 -0.411 1.00 91.69 283 ALA A CA 1
ATOM 2163 C C . ALA A 1 283 ? 5.575 -17.941 1.064 1.00 91.69 283 ALA A C 1
ATOM 2165 O O . ALA A 1 283 ? 5.515 -19.121 1.412 1.00 91.69 283 ALA A O 1
ATOM 2166 N N . SER A 1 284 ? 5.560 -16.945 1.941 1.00 90.56 284 SER A N 1
ATOM 2167 C CA . SER A 1 284 ? 5.408 -17.111 3.386 1.00 90.56 284 SER A CA 1
ATOM 2168 C C . SER A 1 284 ? 4.488 -16.030 3.928 1.00 90.56 284 SER A C 1
ATOM 2170 O O . SER A 1 284 ? 4.375 -14.970 3.322 1.00 90.56 284 SER A O 1
ATOM 2172 N N . PHE A 1 285 ? 3.874 -16.272 5.082 1.00 92.69 285 PHE A N 1
ATOM 2173 C CA . PHE A 1 285 ? 3.008 -15.296 5.737 1.00 92.69 285 PHE A CA 1
ATOM 2174 C C . PHE A 1 285 ? 3.319 -15.210 7.231 1.00 92.69 285 PHE A C 1
ATOM 2176 O O . PHE A 1 285 ? 3.864 -16.143 7.827 1.00 92.69 285 PHE A O 1
ATOM 2183 N N . SER A 1 286 ? 2.935 -14.092 7.834 1.00 88.19 286 SER A N 1
ATOM 2184 C CA . SER A 1 286 ? 2.920 -13.881 9.278 1.00 88.19 286 SER A CA 1
ATOM 2185 C C . SER A 1 286 ? 1.557 -13.326 9.696 1.00 88.19 286 SER A C 1
ATOM 2187 O O . SER A 1 286 ? 0.771 -12.862 8.868 1.00 88.19 286 SER A O 1
ATOM 2189 N N . HIS A 1 287 ? 1.244 -13.417 10.986 1.00 87.31 287 HIS A N 1
ATOM 2190 C CA . HIS A 1 287 ? 0.043 -12.823 11.560 1.00 87.31 287 HIS A CA 1
ATOM 2191 C C . HIS A 1 287 ? 0.428 -11.999 12.785 1.00 87.31 287 HIS A C 1
ATOM 2193 O O . HIS A 1 287 ? 1.312 -12.413 13.527 1.00 87.31 287 HIS A O 1
ATOM 2199 N N . SER A 1 288 ? -0.211 -10.844 12.990 1.00 87.25 288 SER A N 1
ATOM 2200 C CA . SER A 1 288 ? 0.141 -9.939 14.090 1.00 87.25 288 SER A CA 1
ATOM 2201 C C . SER A 1 288 ? -0.035 -10.612 15.456 1.00 87.25 288 SER A C 1
ATOM 2203 O O . SER A 1 288 ? -1.125 -11.098 15.778 1.00 87.25 288 SER A O 1
ATOM 2205 N N . ASP A 1 289 ? 1.018 -10.593 16.279 1.00 83.31 289 ASP A N 1
ATOM 2206 C CA . ASP A 1 289 ? 1.005 -11.109 17.656 1.00 83.31 289 ASP A CA 1
ATOM 2207 C C . ASP A 1 289 ? -0.061 -10.415 18.508 1.00 83.31 289 ASP A C 1
ATOM 2209 O O . ASP A 1 289 ? -0.712 -11.047 19.341 1.00 83.31 289 ASP A O 1
ATOM 2213 N N . GLU A 1 290 ? -0.300 -9.126 18.254 1.00 83.75 290 GLU A N 1
ATOM 2214 C CA . GLU A 1 290 ? -1.323 -8.347 18.949 1.00 83.75 290 GLU A CA 1
ATOM 2215 C C . GLU A 1 290 ? -2.725 -8.919 18.725 1.00 83.75 290 GLU A C 1
ATOM 2217 O O . GLU A 1 290 ? -3.563 -8.862 19.625 1.00 83.75 290 GLU A O 1
ATOM 2222 N N . LEU A 1 291 ? -2.973 -9.517 17.561 1.00 84.44 291 LEU A N 1
ATOM 2223 C CA . LEU A 1 291 ? -4.240 -10.160 17.220 1.00 84.44 291 LEU A CA 1
ATOM 2224 C C . LEU A 1 291 ? -4.250 -11.660 17.537 1.00 84.44 291 LEU A C 1
ATOM 2226 O O . LEU A 1 291 ? -5.210 -12.342 17.190 1.00 84.44 291 LEU A O 1
ATOM 2230 N N . GLY A 1 292 ? -3.224 -12.162 18.229 1.00 85.31 292 GLY A N 1
ATOM 2231 C CA . GLY A 1 292 ? -3.096 -13.552 18.651 1.00 85.31 292 GLY A CA 1
ATOM 2232 C C . GLY A 1 292 ? -2.279 -14.428 17.710 1.00 85.31 292 GLY A C 1
ATOM 2233 O O . GLY A 1 292 ? -2.453 -15.640 17.757 1.00 85.31 292 GLY A O 1
ATOM 2234 N N . GLY A 1 293 ? -1.450 -13.838 16.842 1.00 89.44 293 GLY A N 1
ATOM 2235 C CA . GLY A 1 293 ? -0.407 -14.521 16.070 1.00 89.44 293 GLY A CA 1
ATOM 2236 C C . GLY A 1 293 ? -0.848 -15.822 15.393 1.00 89.44 293 GLY A C 1
ATOM 2237 O O . GLY A 1 293 ? -1.904 -15.896 14.757 1.00 89.44 293 GLY A O 1
ATOM 2238 N N . SER A 1 294 ? -0.032 -16.869 15.518 1.00 88.94 294 SER A N 1
ATOM 2239 C CA . SER A 1 294 ? -0.296 -18.161 14.875 1.00 88.94 294 SER A CA 1
ATOM 2240 C C . SER A 1 294 ? -1.558 -18.857 15.413 1.00 88.94 294 SER A C 1
ATOM 2242 O O . SER A 1 294 ? -2.277 -19.482 14.632 1.00 88.94 294 SER A O 1
ATOM 2244 N N . LEU A 1 295 ? -1.904 -18.666 16.693 1.00 92.19 295 LEU A N 1
ATOM 2245 C CA . LEU A 1 295 ? -3.103 -19.221 17.341 1.00 92.19 295 LEU A CA 1
ATOM 2246 C C . LEU A 1 295 ? -4.420 -18.773 16.679 1.00 92.19 295 LEU A C 1
ATOM 2248 O O . LEU A 1 295 ? -5.407 -19.514 16.695 1.00 92.19 295 LEU A O 1
ATOM 2252 N N . THR A 1 296 ? -4.473 -17.557 16.133 1.00 92.31 296 THR A N 1
ATOM 2253 C CA . THR A 1 296 ? -5.703 -16.983 15.547 1.00 92.31 296 THR A CA 1
ATOM 2254 C C . THR A 1 296 ? -5.660 -16.849 14.026 1.00 92.31 296 THR A C 1
ATOM 2256 O O . THR A 1 296 ? -6.653 -16.431 13.424 1.00 92.31 296 THR A O 1
ATOM 2259 N N . SER A 1 297 ? -4.542 -17.212 13.391 1.00 92.19 297 SER A N 1
ATOM 2260 C CA . SER A 1 297 ? -4.392 -17.148 11.939 1.00 92.19 297 SER A CA 1
ATOM 2261 C C . SER A 1 297 ? -5.453 -17.994 11.237 1.00 92.19 297 SER A C 1
ATOM 2263 O O . SER A 1 297 ? -5.545 -19.201 11.442 1.00 92.19 297 SER A O 1
ATOM 2265 N N . VAL A 1 298 ? -6.226 -17.371 10.349 1.00 92.81 298 VAL A N 1
ATOM 2266 C CA . VAL A 1 298 ? -7.184 -18.071 9.477 1.00 92.81 298 VAL A CA 1
ATOM 2267 C C . VAL A 1 298 ? -6.551 -18.537 8.165 1.00 92.81 298 VAL A C 1
ATOM 2269 O O . VAL A 1 298 ? -7.260 -19.066 7.314 1.00 92.81 298 VAL A O 1
ATOM 2272 N N . ILE A 1 299 ? -5.244 -18.340 7.978 1.00 94.00 299 ILE A N 1
ATOM 2273 C CA . ILE A 1 299 ? -4.501 -18.870 6.832 1.00 94.00 299 ILE A CA 1
ATOM 2274 C C . ILE A 1 299 ? -4.020 -20.283 7.172 1.00 94.00 299 ILE A C 1
ATOM 2276 O O . ILE A 1 299 ? -3.243 -20.474 8.105 1.00 94.00 299 ILE A O 1
ATOM 2280 N N . ASP A 1 300 ? -4.502 -21.259 6.408 1.00 92.62 300 ASP A N 1
ATOM 2281 C CA . ASP A 1 300 ? -4.179 -22.688 6.518 1.00 92.62 300 ASP A CA 1
ATOM 2282 C C . ASP A 1 300 ? -2.861 -23.016 5.814 1.00 92.62 300 ASP A C 1
ATOM 2284 O O . ASP A 1 300 ? -2.008 -23.731 6.335 1.00 92.62 300 ASP A O 1
ATOM 2288 N N . ALA A 1 301 ? -2.700 -22.480 4.602 1.00 93.94 301 ALA A N 1
ATOM 2289 C CA . ALA A 1 301 ? -1.537 -22.711 3.764 1.00 93.94 301 ALA A CA 1
ATOM 2290 C C . ALA A 1 301 ? -1.377 -21.603 2.723 1.00 93.94 301 ALA A C 1
ATOM 2292 O O . ALA A 1 301 ? -2.362 -21.048 2.228 1.00 93.94 301 ALA A O 1
ATOM 2293 N N . VAL A 1 302 ? -0.123 -21.354 2.355 1.00 95.88 302 VAL A N 1
ATOM 2294 C CA . VAL A 1 302 ? 0.249 -20.559 1.189 1.00 95.88 302 VAL A CA 1
ATOM 2295 C C . VAL A 1 302 ? 1.138 -21.434 0.316 1.00 95.88 302 VAL A C 1
ATOM 2297 O O . VAL A 1 302 ? 2.150 -21.948 0.791 1.00 95.88 302 VAL A O 1
ATOM 2300 N N . ASN A 1 303 ? 0.732 -21.640 -0.931 1.00 95.56 303 ASN A N 1
ATOM 2301 C CA . ASN A 1 303 ? 1.417 -22.494 -1.892 1.00 95.56 303 ASN A CA 1
ATOM 2302 C C . ASN A 1 303 ? 1.811 -21.681 -3.123 1.00 95.56 303 ASN A C 1
ATOM 2304 O O . ASN A 1 303 ? 1.111 -20.748 -3.517 1.00 95.56 303 ASN A O 1
ATOM 2308 N N . THR A 1 304 ? 2.910 -22.065 -3.757 1.00 95.44 304 THR A N 1
ATOM 2309 C CA . THR A 1 304 ? 3.419 -21.447 -4.979 1.00 95.44 304 THR A CA 1
ATOM 2310 C C . THR A 1 304 ? 3.545 -22.481 -6.085 1.00 95.44 304 THR A C 1
ATOM 2312 O O . THR A 1 304 ? 3.967 -23.618 -5.864 1.00 95.44 304 THR A O 1
ATOM 2315 N N . HIS A 1 305 ? 3.173 -22.081 -7.299 1.00 95.81 305 HIS A N 1
ATOM 2316 C CA . HIS A 1 305 ? 3.111 -22.961 -8.457 1.00 95.81 305 HIS A CA 1
ATOM 2317 C C . HIS A 1 305 ? 3.626 -22.251 -9.709 1.00 95.81 305 HIS A C 1
ATOM 2319 O O . HIS A 1 305 ? 3.243 -21.113 -10.002 1.00 95.81 305 HIS A O 1
ATOM 2325 N N . PHE A 1 306 ? 4.439 -22.941 -10.512 1.00 95.56 306 PHE A N 1
ATOM 2326 C CA . PHE A 1 306 ? 4.799 -22.427 -11.832 1.00 95.56 306 PHE A CA 1
ATOM 2327 C C . PHE A 1 306 ? 3.656 -22.659 -12.821 1.00 95.56 306 PHE A C 1
ATOM 2329 O O . PHE A 1 306 ? 3.259 -23.790 -13.119 1.00 95.56 306 PHE A O 1
ATOM 2336 N N . LEU A 1 307 ? 3.125 -21.561 -13.345 1.00 95.94 307 LEU A N 1
ATOM 2337 C CA . LEU A 1 307 ? 2.025 -21.527 -14.290 1.00 95.94 307 LEU A CA 1
ATOM 2338 C C . LEU A 1 307 ? 2.498 -21.976 -15.675 1.00 95.94 307 LEU A C 1
ATOM 2340 O O . LEU A 1 307 ? 3.312 -21.318 -16.326 1.00 95.94 307 LEU A O 1
ATOM 2344 N N . VAL A 1 308 ? 1.898 -23.049 -16.186 1.00 94.12 308 VAL A N 1
ATOM 2345 C CA . VAL A 1 308 ? 2.047 -23.446 -17.589 1.00 94.12 308 VAL A CA 1
ATOM 2346 C C . VAL A 1 308 ? 1.210 -22.510 -18.460 1.00 94.12 308 VAL A C 1
ATOM 2348 O O . VAL A 1 308 ? 1.734 -21.885 -19.392 1.00 94.12 308 VAL A O 1
ATOM 2351 N N . ARG A 1 309 ? -0.093 -22.390 -18.160 1.00 93.94 309 ARG A N 1
ATOM 2352 C CA . ARG A 1 309 ? -1.042 -21.546 -18.904 1.00 93.94 309 ARG A CA 1
ATOM 2353 C C . ARG A 1 309 ? -2.352 -21.344 -18.130 1.00 93.94 309 ARG A C 1
ATOM 2355 O O . ARG A 1 309 ? -2.843 -22.273 -17.499 1.00 93.94 309 ARG A O 1
ATOM 2362 N N . ASP A 1 310 ? -2.968 -20.175 -18.287 1.00 94.69 310 ASP A N 1
ATOM 2363 C CA . ASP A 1 310 ? -4.408 -19.999 -18.049 1.00 94.69 310 ASP A CA 1
ATOM 2364 C C . ASP A 1 310 ? -5.226 -20.871 -19.020 1.00 94.69 310 ASP A C 1
ATOM 2366 O O . ASP A 1 310 ? -5.226 -20.624 -20.232 1.00 94.69 310 ASP A O 1
ATOM 2370 N N . VAL A 1 311 ? -5.962 -21.848 -18.503 1.00 96.19 311 VAL A N 1
ATOM 2371 C CA . VAL A 1 311 ? -6.832 -22.745 -19.282 1.00 96.19 311 VAL A CA 1
ATOM 2372 C C . VAL A 1 311 ? -8.299 -22.546 -18.895 1.00 96.19 311 VAL A C 1
ATOM 2374 O O . VAL A 1 311 ? -8.633 -21.682 -18.086 1.00 96.19 311 VAL A O 1
ATOM 2377 N N . LEU A 1 312 ? -9.202 -23.299 -19.520 1.00 95.44 312 LEU A N 1
ATOM 2378 C CA . LEU A 1 312 ? -10.610 -23.338 -19.142 1.00 95.44 312 LEU A CA 1
ATOM 2379 C C . LEU A 1 312 ? -11.108 -24.781 -19.080 1.00 95.44 312 LEU A C 1
ATOM 2381 O O . LEU A 1 312 ? -11.083 -25.498 -20.086 1.00 95.44 312 LEU A O 1
ATOM 2385 N N . VAL A 1 313 ? -11.642 -25.203 -17.941 1.00 95.00 313 VAL A N 1
ATOM 2386 C CA . VAL A 1 313 ? -12.321 -26.493 -17.820 1.00 95.00 313 VAL A CA 1
ATOM 2387 C C . VAL A 1 313 ? -13.739 -26.396 -18.394 1.00 95.00 313 VAL A C 1
ATOM 2389 O O . VAL A 1 313 ? -14.711 -26.081 -17.719 1.00 95.00 313 VAL A O 1
ATOM 2392 N N . ASP A 1 314 ? -13.887 -26.754 -19.669 1.00 88.94 314 ASP A N 1
ATOM 2393 C CA . ASP A 1 314 ? -15.139 -26.648 -20.436 1.00 88.94 314 ASP A CA 1
ATOM 2394 C C . ASP A 1 314 ? -16.123 -27.830 -20.250 1.00 88.94 314 ASP A C 1
ATOM 2396 O O . ASP A 1 314 ? -16.946 -28.135 -21.123 1.00 88.94 314 ASP A O 1
ATOM 2400 N N . LEU A 1 315 ? -16.053 -28.524 -19.110 1.00 90.00 315 LEU A N 1
ATOM 2401 C CA . LEU A 1 315 ? -16.946 -29.638 -18.784 1.00 90.00 315 LEU A CA 1
ATOM 2402 C C . LEU A 1 315 ? -18.328 -29.147 -18.327 1.00 90.00 315 LEU A C 1
ATOM 2404 O O . LEU A 1 315 ? -18.484 -28.121 -17.672 1.00 90.00 315 LEU A O 1
ATOM 2408 N N . SER A 1 316 ? -19.370 -29.929 -18.622 1.00 86.00 316 SER A N 1
ATOM 2409 C CA . SER A 1 316 ? -20.738 -29.600 -18.199 1.00 86.00 316 SER A CA 1
ATOM 2410 C C . SER A 1 316 ? -20.840 -29.470 -16.673 1.00 86.00 316 SER A C 1
ATOM 2412 O O . SER A 1 316 ? -20.578 -30.432 -15.955 1.00 86.00 316 SER A O 1
ATOM 2414 N N . GLY A 1 317 ? -21.330 -28.323 -16.194 1.00 83.31 317 GLY A N 1
ATOM 2415 C CA . GLY A 1 317 ? -21.494 -28.033 -14.764 1.00 83.31 317 GLY A CA 1
ATOM 2416 C C . GLY A 1 317 ? -20.289 -27.352 -14.110 1.00 83.31 317 GLY A C 1
ATOM 2417 O O . GLY A 1 317 ? -20.303 -27.184 -12.895 1.00 83.31 317 GLY A O 1
ATOM 2418 N N . ARG A 1 318 ? -19.271 -26.980 -14.892 1.00 88.00 318 ARG A N 1
ATOM 2419 C CA . ARG A 1 318 ? -18.196 -26.072 -14.482 1.00 88.00 318 ARG A CA 1
ATOM 2420 C C . ARG A 1 318 ? -18.549 -24.627 -14.821 1.00 88.00 318 ARG A C 1
ATOM 2422 O O . ARG A 1 318 ? -19.459 -24.387 -15.621 1.00 88.00 318 ARG A O 1
ATOM 2429 N N . ASP A 1 319 ? -17.892 -23.691 -14.149 1.00 89.25 319 ASP A N 1
ATOM 2430 C CA . ASP A 1 319 ? -18.030 -22.269 -14.445 1.00 89.25 319 ASP A CA 1
ATOM 2431 C C . ASP A 1 319 ? -17.277 -21.904 -15.741 1.00 89.25 319 ASP A C 1
ATOM 2433 O O . ASP A 1 319 ? -16.725 -22.755 -16.438 1.00 89.25 319 ASP A O 1
ATOM 2437 N N . ALA A 1 320 ? -17.358 -20.633 -16.127 1.00 90.44 320 ALA A N 1
ATOM 2438 C CA . ALA A 1 320 ? -16.659 -20.103 -17.294 1.00 90.44 320 ALA A CA 1
ATOM 2439 C C . ALA A 1 320 ? -15.429 -19.269 -16.896 1.00 90.44 320 ALA A C 1
ATOM 2441 O O . ALA A 1 320 ? -14.928 -18.493 -17.716 1.00 90.44 320 ALA A O 1
ATOM 2442 N N . VAL A 1 321 ? -14.991 -19.362 -15.638 1.00 94.25 321 VAL A N 1
ATOM 2443 C CA . VAL A 1 321 ? -13.867 -18.599 -15.100 1.00 94.25 321 VAL A CA 1
ATOM 2444 C C . VAL A 1 321 ? -12.571 -19.298 -15.490 1.00 94.25 321 VAL A C 1
ATOM 2446 O O . VAL A 1 321 ? -12.502 -20.518 -15.547 1.00 94.25 321 VAL A O 1
ATOM 2449 N N . ARG A 1 322 ? -11.548 -18.519 -15.858 1.00 94.38 322 ARG A N 1
ATOM 2450 C CA . ARG A 1 322 ? -10.243 -19.091 -16.212 1.00 94.38 322 ARG A CA 1
ATOM 2451 C C . ARG A 1 322 ? -9.675 -19.888 -15.035 1.00 94.38 322 ARG A C 1
ATOM 2453 O O . ARG A 1 322 ? -9.795 -19.462 -13.887 1.00 94.38 322 ARG A O 1
ATOM 2460 N N . ASP A 1 323 ? -8.991 -20.976 -15.353 1.00 96.31 323 ASP A N 1
ATOM 2461 C CA . ASP A 1 323 ? -8.346 -21.892 -14.414 1.00 96.31 323 ASP A CA 1
ATOM 2462 C C . ASP A 1 323 ? -6.826 -21.875 -14.625 1.00 96.31 323 ASP A C 1
ATOM 2464 O O . ASP A 1 323 ? -6.348 -21.493 -15.698 1.00 96.31 323 ASP A O 1
ATOM 2468 N N . PHE A 1 324 ? -6.052 -22.310 -13.633 1.00 97.31 324 PHE A N 1
ATOM 2469 C CA . PHE A 1 324 ? -4.590 -22.325 -13.727 1.00 97.31 324 PHE A CA 1
ATOM 2470 C C . PHE A 1 324 ? -4.084 -23.747 -13.985 1.00 97.31 324 PHE A C 1
ATOM 2472 O O . PHE A 1 324 ? -4.181 -24.614 -13.120 1.00 97.31 324 PHE A O 1
ATOM 2479 N N . LEU A 1 325 ? -3.533 -24.013 -15.174 1.00 97.56 325 LEU A N 1
ATOM 2480 C CA . LEU A 1 325 ? -2.753 -25.230 -15.409 1.00 97.56 325 LEU A CA 1
ATOM 2481 C C . LEU A 1 325 ? -1.327 -24.968 -14.933 1.00 97.56 325 LEU A C 1
ATOM 2483 O O . LEU A 1 325 ? -0.616 -24.164 -15.544 1.00 97.56 325 LEU A O 1
ATOM 2487 N N . ALA A 1 326 ? -0.910 -25.648 -13.875 1.00 97.00 326 ALA A N 1
ATOM 2488 C CA . ALA A 1 326 ? 0.384 -25.441 -13.244 1.00 97.00 326 ALA A CA 1
ATOM 2489 C C . ALA A 1 326 ? 1.181 -26.745 -13.136 1.00 97.00 326 ALA A C 1
ATOM 2491 O O . ALA A 1 326 ? 0.645 -27.847 -13.306 1.00 97.00 326 ALA A O 1
ATOM 2492 N N . ARG A 1 327 ? 2.488 -26.600 -12.920 1.00 92.00 327 ARG A N 1
ATOM 2493 C CA . ARG A 1 327 ? 3.421 -27.708 -12.724 1.00 92.00 327 ARG A CA 1
ATOM 2494 C C . ARG A 1 327 ? 3.823 -27.798 -11.255 1.00 92.00 327 ARG A C 1
ATOM 2496 O O . ARG A 1 327 ? 4.399 -26.856 -10.720 1.00 92.00 327 ARG A O 1
ATOM 2503 N N . ASP A 1 328 ? 3.616 -28.976 -10.676 1.00 82.19 328 ASP A N 1
ATOM 2504 C CA . ASP A 1 328 ? 3.931 -29.303 -9.284 1.00 82.19 328 ASP A CA 1
ATOM 2505 C C . ASP A 1 328 ? 4.989 -30.404 -9.250 1.00 82.19 328 ASP A C 1
ATOM 2507 O O . ASP A 1 328 ? 4.696 -31.606 -9.256 1.00 82.19 328 ASP A O 1
ATOM 2511 N N . GLY A 1 329 ? 6.258 -29.998 -9.291 1.00 80.50 329 GLY A N 1
ATOM 2512 C CA . GLY A 1 329 ? 7.364 -30.932 -9.489 1.00 80.50 329 GLY A CA 1
ATOM 2513 C C . GLY A 1 329 ? 7.250 -31.658 -10.835 1.00 80.50 329 GLY A C 1
ATOM 2514 O O . GLY A 1 329 ? 7.340 -31.032 -11.889 1.00 80.50 329 GLY A O 1
ATOM 2515 N N . ASP A 1 330 ? 7.053 -32.979 -10.797 1.00 79.31 330 ASP A N 1
ATOM 2516 C CA . ASP A 1 330 ? 6.948 -33.834 -11.992 1.00 79.31 330 ASP A CA 1
ATOM 2517 C C . ASP A 1 330 ? 5.505 -33.986 -12.520 1.00 79.31 330 ASP A C 1
ATOM 2519 O O . ASP A 1 330 ? 5.283 -34.683 -13.514 1.00 79.31 330 ASP A O 1
ATOM 2523 N N . PHE A 1 331 ? 4.514 -33.380 -11.858 1.00 87.56 331 PHE A N 1
ATOM 2524 C CA . PHE A 1 331 ? 3.095 -33.534 -12.185 1.00 87.56 331 PHE A CA 1
ATOM 2525 C C . PHE A 1 331 ? 2.499 -32.244 -12.748 1.00 87.56 331 PHE A C 1
ATOM 2527 O O . PHE A 1 331 ? 2.981 -31.143 -12.483 1.00 87.56 331 PHE A O 1
ATOM 2534 N N . LEU A 1 332 ? 1.431 -32.392 -13.532 1.00 96.06 332 LEU A N 1
ATOM 2535 C CA . LEU A 1 332 ? 0.591 -31.281 -13.959 1.00 96.06 332 LEU A CA 1
ATOM 2536 C C . LEU A 1 332 ? -0.735 -31.348 -13.209 1.00 96.06 332 LEU A C 1
ATOM 2538 O O . LEU A 1 332 ? -1.371 -32.403 -13.147 1.00 96.06 332 LEU A O 1
ATOM 2542 N N . THR A 1 333 ? -1.174 -30.202 -12.714 1.00 97.06 333 THR A N 1
ATOM 2543 C CA . THR A 1 333 ? -2.449 -30.054 -12.015 1.00 97.06 333 THR A CA 1
ATOM 2544 C C . THR A 1 333 ? -3.187 -28.870 -12.619 1.00 97.06 333 THR A C 1
ATOM 2546 O O . THR A 1 333 ? -2.594 -27.827 -12.902 1.00 97.06 333 THR A O 1
ATOM 2549 N N . VAL A 1 334 ? -4.491 -29.023 -12.846 1.00 96.88 334 VAL A N 1
ATOM 2550 C CA . VAL A 1 334 ? -5.365 -27.884 -13.122 1.00 96.88 334 VAL A CA 1
ATOM 2551 C C . VAL A 1 334 ? -6.036 -27.464 -11.821 1.00 96.88 334 VAL A C 1
ATOM 2553 O O . VAL A 1 334 ? -6.764 -28.233 -11.190 1.00 96.88 334 VAL A O 1
ATOM 2556 N N . TYR A 1 335 ? -5.745 -26.232 -11.433 1.00 96.94 335 TYR A N 1
ATOM 2557 C CA . TYR A 1 335 ? -6.295 -25.534 -10.289 1.00 96.94 335 TYR A CA 1
ATOM 2558 C C . TYR A 1 335 ? -7.540 -24.791 -10.768 1.00 96.94 335 TYR A C 1
ATOM 2560 O O . TYR A 1 335 ? -7.459 -23.692 -11.325 1.00 96.94 335 TYR A O 1
ATOM 2568 N N . GLU A 1 336 ? -8.697 -25.431 -10.607 1.00 95.44 336 GLU A N 1
ATOM 2569 C CA . GLU A 1 336 ? -9.977 -24.879 -11.037 1.00 95.44 336 GLU A CA 1
ATOM 2570 C C . GLU A 1 336 ? -10.362 -23.688 -10.148 1.00 95.44 336 GLU A C 1
ATOM 2572 O O . GLU A 1 336 ? -10.137 -23.682 -8.931 1.00 95.44 336 GLU A O 1
ATOM 2577 N N . SER A 1 337 ? -10.968 -22.678 -10.759 1.00 94.69 337 SER A N 1
ATOM 2578 C CA . SER A 1 337 ? -11.427 -21.443 -10.117 1.00 94.69 337 SER A CA 1
ATOM 2579 C C . SER A 1 337 ? -12.538 -21.672 -9.087 1.00 94.69 337 SER A C 1
ATOM 2581 O O . SER A 1 337 ? -12.613 -20.951 -8.098 1.00 94.69 337 SER A O 1
ATOM 2583 N N . ASN A 1 338 ? -13.321 -22.744 -9.240 1.00 90.25 338 ASN A N 1
ATOM 2584 C CA . ASN A 1 338 ? -14.278 -23.225 -8.235 1.00 90.25 338 ASN A CA 1
ATOM 2585 C C . ASN A 1 338 ? -13.633 -23.881 -6.996 1.00 90.25 338 ASN A C 1
ATOM 2587 O O . ASN A 1 338 ? -14.349 -24.345 -6.110 1.00 90.25 338 ASN A O 1
ATOM 2591 N N . GLY A 1 339 ? -12.301 -23.971 -6.945 1.00 89.88 339 GLY A N 1
ATOM 2592 C CA . GLY A 1 339 ? -11.555 -24.543 -5.828 1.00 89.88 339 GLY A CA 1
ATOM 2593 C C . GLY A 1 339 ? -11.235 -26.031 -5.960 1.00 89.88 339 GLY A C 1
ATOM 2594 O O . GLY A 1 339 ? -10.601 -26.572 -5.061 1.00 89.88 339 GLY A O 1
ATOM 2595 N N . THR A 1 340 ? -11.611 -26.705 -7.049 1.00 92.25 340 THR A N 1
ATOM 2596 C CA . THR A 1 340 ? -11.221 -28.106 -7.300 1.00 92.25 340 THR A CA 1
ATOM 2597 C C . THR A 1 340 ? -9.796 -28.190 -7.844 1.00 92.25 340 THR A C 1
ATOM 2599 O O . THR A 1 340 ? -9.434 -27.435 -8.741 1.00 92.25 340 THR A O 1
ATOM 2602 N N . ASP A 1 341 ? -9.010 -29.152 -7.362 1.00 94.19 341 ASP A N 1
ATOM 2603 C CA . ASP A 1 341 ? -7.720 -29.505 -7.965 1.00 94.19 341 ASP A CA 1
ATOM 2604 C C . ASP A 1 341 ? -7.854 -30.837 -8.690 1.00 94.19 341 ASP A C 1
ATOM 2606 O O . ASP A 1 341 ? -8.313 -31.830 -8.112 1.00 94.19 341 ASP A O 1
ATOM 2610 N N . SER A 1 342 ? -7.464 -30.859 -9.959 1.00 93.94 342 SER A N 1
ATOM 2611 C CA . SER A 1 342 ? -7.583 -32.039 -10.808 1.00 93.94 342 SER A CA 1
ATOM 2612 C C . SER A 1 342 ? -6.232 -32.383 -11.434 1.00 93.94 342 SER A C 1
ATOM 2614 O O . SER A 1 342 ? -5.622 -31.562 -12.113 1.00 93.94 342 SER A O 1
ATOM 2616 N N . GLU A 1 343 ? -5.775 -33.620 -11.235 1.00 94.88 343 GLU A N 1
ATOM 2617 C CA . GLU A 1 343 ? -4.547 -34.133 -11.855 1.00 94.88 343 GLU A CA 1
ATOM 2618 C C . GLU A 1 343 ? -4.694 -34.194 -13.385 1.00 94.88 343 GLU A C 1
ATOM 2620 O O . GLU A 1 343 ? -5.735 -34.608 -13.914 1.00 94.88 343 GLU A O 1
ATOM 2625 N N . VAL A 1 344 ? -3.639 -33.801 -14.097 1.00 97.31 344 VAL A N 1
ATOM 2626 C CA . VAL A 1 344 ? -3.579 -33.743 -15.559 1.00 97.31 344 VAL A CA 1
ATOM 2627 C C . VAL A 1 344 ? -2.490 -34.690 -16.051 1.00 97.31 344 VAL A C 1
ATOM 2629 O O . VAL A 1 344 ? -1.317 -34.555 -15.713 1.00 97.31 344 VAL A O 1
ATOM 2632 N N . ALA A 1 345 ? -2.866 -35.655 -16.889 1.00 95.81 345 ALA A N 1
ATOM 2633 C CA . ALA A 1 345 ? -1.903 -36.583 -17.468 1.00 95.81 345 ALA A CA 1
ATOM 2634 C C . ALA A 1 345 ? -1.114 -35.915 -18.604 1.00 95.81 345 ALA A C 1
ATOM 2636 O O . ALA A 1 345 ? -1.701 -35.496 -19.603 1.00 95.81 345 ALA A O 1
ATOM 2637 N N . ASP A 1 346 ? 0.213 -35.861 -18.482 1.00 95.69 346 ASP A N 1
ATOM 2638 C CA . ASP A 1 346 ? 1.093 -35.418 -19.565 1.00 95.69 346 ASP A CA 1
ATOM 2639 C C . ASP A 1 346 ? 1.301 -36.548 -20.591 1.00 95.69 346 ASP A C 1
ATOM 2641 O O . ASP A 1 346 ? 1.945 -37.565 -20.324 1.00 95.69 346 ASP A O 1
ATOM 2645 N N . LEU A 1 347 ? 0.738 -36.368 -21.785 1.00 96.19 347 LEU A N 1
ATOM 2646 C CA . LEU A 1 347 ? 0.813 -37.289 -22.919 1.00 96.19 347 LEU A CA 1
ATOM 2647 C C . LEU A 1 347 ? 1.787 -36.813 -24.005 1.00 96.19 347 LEU A C 1
ATOM 2649 O O . LEU A 1 347 ? 1.786 -37.360 -25.110 1.00 96.19 347 LEU A O 1
ATOM 2653 N N . SER A 1 348 ? 2.635 -35.822 -23.719 1.00 95.38 348 SER A N 1
ATOM 2654 C CA . SER A 1 348 ? 3.567 -35.233 -24.691 1.00 95.38 348 SER A CA 1
ATOM 2655 C C . SER A 1 348 ? 4.501 -36.266 -25.332 1.00 95.38 348 SER A C 1
ATOM 2657 O O . SER A 1 348 ? 4.786 -36.187 -26.524 1.00 95.38 348 SER A O 1
ATOM 2659 N N . ALA A 1 349 ? 4.942 -37.281 -24.580 1.00 94.94 349 ALA A N 1
ATOM 2660 C CA . ALA A 1 349 ? 5.843 -38.324 -25.086 1.00 94.94 349 ALA A CA 1
ATOM 2661 C C . ALA A 1 349 ? 5.211 -39.230 -26.163 1.00 94.94 349 ALA A C 1
ATOM 2663 O O . ALA A 1 349 ? 5.927 -39.764 -27.013 1.00 94.94 349 ALA A O 1
ATOM 2664 N N . ASP A 1 350 ? 3.886 -39.391 -26.135 1.00 95.62 350 ASP A N 1
ATOM 2665 C CA . ASP A 1 350 ? 3.116 -40.211 -27.079 1.00 95.62 350 ASP A CA 1
ATOM 2666 C C . ASP A 1 350 ? 2.347 -39.357 -28.105 1.00 95.62 350 ASP A C 1
ATOM 2668 O O . ASP A 1 350 ? 1.606 -39.890 -28.940 1.00 95.62 350 ASP A O 1
ATOM 2672 N N . ALA A 1 351 ? 2.512 -38.033 -28.054 1.00 96.75 351 ALA A N 1
ATOM 2673 C CA . ALA A 1 351 ? 1.842 -37.100 -28.939 1.00 96.75 351 ALA A CA 1
ATOM 2674 C C . ALA A 1 351 ? 2.543 -37.007 -30.304 1.00 96.75 351 ALA A C 1
ATOM 2676 O O . ALA A 1 351 ? 3.770 -37.025 -30.415 1.00 96.75 351 ALA A O 1
ATOM 2677 N N . ALA A 1 352 ? 1.761 -36.874 -31.376 1.00 96.00 352 ALA A N 1
ATOM 2678 C CA . ALA A 1 352 ? 2.289 -36.662 -32.722 1.00 96.00 352 ALA A CA 1
ATOM 2679 C C . ALA A 1 352 ? 1.424 -35.690 -33.525 1.00 96.00 352 ALA A C 1
ATOM 2681 O O . ALA A 1 352 ? 0.203 -35.649 -33.367 1.00 96.00 352 ALA A O 1
ATOM 2682 N N . LEU A 1 353 ? 2.066 -34.939 -34.423 1.00 96.81 353 LEU A N 1
ATOM 2683 C CA . LEU A 1 353 ? 1.420 -33.991 -35.325 1.00 96.81 353 LEU A CA 1
ATOM 2684 C C . LEU A 1 353 ? 1.740 -34.347 -36.778 1.00 96.81 353 LEU A C 1
ATOM 2686 O O . LEU A 1 353 ? 2.894 -34.318 -37.203 1.00 96.81 353 LEU A O 1
ATOM 2690 N N . GLU A 1 354 ? 0.711 -34.655 -37.559 1.00 95.81 354 GLU A N 1
ATOM 2691 C CA . GLU A 1 354 ? 0.843 -35.008 -38.972 1.00 95.81 354 GLU A CA 1
ATOM 2692 C C . GLU A 1 354 ? 0.053 -34.042 -39.852 1.00 95.81 354 GLU A C 1
ATOM 2694 O O . GLU A 1 354 ? -1.152 -33.861 -39.684 1.00 95.81 354 GLU A O 1
ATOM 2699 N N . ARG A 1 355 ? 0.695 -33.447 -40.858 1.00 95.50 355 ARG A N 1
ATOM 2700 C CA . ARG A 1 355 ? 0.000 -32.612 -41.844 1.00 95.50 355 ARG A CA 1
ATOM 2701 C C . ARG A 1 355 ? -0.938 -33.463 -42.709 1.00 95.50 355 ARG A C 1
ATOM 2703 O O . ARG A 1 355 ? -0.515 -34.447 -43.310 1.00 95.50 355 ARG A O 1
ATOM 2710 N N . THR A 1 356 ? -2.206 -33.061 -42.823 1.00 95.06 356 THR A N 1
ATOM 2711 C CA . THR A 1 356 ? -3.250 -33.829 -43.537 1.00 95.06 356 THR A CA 1
ATOM 2712 C C . THR A 1 356 ? -3.719 -33.182 -44.836 1.00 95.06 356 THR A C 1
ATOM 2714 O O . THR A 1 356 ? -3.876 -33.878 -45.840 1.00 95.06 356 THR A O 1
ATOM 2717 N N . LYS A 1 357 ? -3.959 -31.866 -44.837 1.00 91.88 357 LYS A N 1
ATOM 2718 C CA . LYS A 1 357 ? -4.360 -31.090 -46.020 1.00 91.88 357 LYS A CA 1
ATOM 2719 C C . LYS A 1 357 ? -3.964 -29.620 -45.871 1.00 91.88 357 LYS A C 1
ATOM 2721 O O . LYS A 1 357 ? -3.668 -29.163 -44.774 1.00 91.88 357 LYS A O 1
ATOM 2726 N N . GLU A 1 358 ? -3.983 -28.895 -46.978 1.00 90.88 358 GLU A N 1
ATOM 2727 C CA . GLU A 1 358 ? -3.794 -27.444 -47.059 1.00 90.88 358 GLU A CA 1
ATOM 2728 C C . GLU A 1 358 ? -4.888 -26.886 -47.976 1.00 90.88 358 GLU A C 1
ATOM 2730 O O . GLU A 1 358 ? -5.178 -27.487 -49.015 1.00 90.88 358 GLU A O 1
ATOM 2735 N N . ASP A 1 359 ? -5.544 -25.814 -47.544 1.00 87.38 359 ASP A N 1
ATOM 2736 C CA . ASP A 1 359 ? -6.672 -25.164 -48.212 1.00 87.38 359 ASP A CA 1
ATOM 2737 C C . ASP A 1 359 ? -6.457 -23.642 -48.204 1.00 87.38 359 ASP A C 1
ATOM 2739 O O . ASP A 1 359 ? -6.764 -22.952 -47.230 1.00 87.38 359 ASP A O 1
ATOM 2743 N N . GLY A 1 360 ? -5.853 -23.120 -49.275 1.00 84.50 360 GLY A N 1
ATOM 2744 C CA . GLY A 1 360 ? -5.351 -21.744 -49.291 1.00 84.50 360 GLY A CA 1
ATOM 2745 C C . GLY A 1 360 ? -4.221 -21.568 -48.273 1.00 84.50 360 GLY A C 1
ATOM 2746 O O . GLY A 1 360 ? -3.265 -22.335 -48.299 1.00 84.50 360 GLY A O 1
ATOM 2747 N N . ASP A 1 361 ? -4.351 -20.585 -47.379 1.00 84.75 361 ASP A N 1
ATOM 2748 C CA . ASP A 1 361 ? -3.395 -20.330 -46.288 1.00 84.75 361 ASP A CA 1
ATOM 2749 C C . ASP A 1 361 ? -3.650 -21.187 -45.020 1.00 84.75 361 ASP A C 1
ATOM 2751 O O . ASP A 1 361 ? -2.822 -21.264 -44.104 1.00 84.75 361 ASP A O 1
ATOM 2755 N N . ARG A 1 362 ? -4.778 -21.912 -44.980 1.00 91.62 362 ARG A N 1
ATOM 2756 C CA . ARG A 1 362 ? -5.101 -22.822 -43.875 1.00 91.62 362 ARG A CA 1
ATOM 2757 C C . ARG A 1 362 ? -4.410 -24.166 -44.057 1.00 91.62 362 ARG A C 1
ATOM 2759 O O . ARG A 1 362 ? -4.644 -24.871 -45.042 1.00 91.62 362 ARG A O 1
ATOM 2766 N N . VAL A 1 363 ? -3.638 -24.594 -43.064 1.00 95.38 363 VAL A N 1
ATOM 2767 C CA . VAL A 1 363 ? -3.040 -25.930 -43.009 1.00 95.38 363 VAL A CA 1
ATOM 2768 C C . VAL A 1 363 ? -3.685 -26.749 -41.902 1.00 95.38 363 VAL A C 1
ATOM 2770 O O . VAL A 1 363 ? -3.732 -26.354 -40.742 1.00 95.38 363 VAL A O 1
ATOM 2773 N N . HIS A 1 364 ? -4.172 -27.932 -42.262 1.00 96.25 364 HIS A N 1
ATOM 2774 C CA . HIS A 1 364 ? -4.818 -28.842 -41.329 1.00 96.25 364 HIS A CA 1
ATOM 2775 C C . HIS A 1 364 ? -3.863 -29.958 -40.915 1.00 96.25 364 HIS A C 1
ATOM 2777 O O . HIS A 1 364 ? -3.343 -30.702 -41.759 1.00 96.25 364 HIS A O 1
ATOM 2783 N N . HIS A 1 365 ? -3.734 -30.159 -39.613 1.00 97.31 365 HIS A N 1
ATOM 2784 C CA . HIS A 1 365 ? -2.954 -31.222 -39.002 1.00 97.31 365 HIS A CA 1
ATOM 2785 C C . HIS A 1 365 ? -3.855 -32.197 -38.257 1.00 97.31 365 HIS A C 1
ATOM 2787 O O . HIS A 1 365 ? -4.890 -31.823 -37.710 1.00 97.31 365 HIS A O 1
ATOM 2793 N N . ARG A 1 366 ? -3.446 -33.460 -38.227 1.00 97.56 366 ARG A N 1
ATOM 2794 C CA . ARG A 1 366 ? -3.947 -34.454 -37.289 1.00 97.56 366 ARG A CA 1
ATOM 2795 C C . ARG A 1 366 ? -2.993 -34.490 -36.104 1.00 97.56 366 ARG A C 1
ATOM 2797 O O . ARG A 1 366 ? -1.841 -34.872 -36.275 1.00 97.56 366 ARG A O 1
ATOM 2804 N N . PHE A 1 367 ? -3.489 -34.120 -34.934 1.00 97.75 367 PHE A N 1
ATOM 2805 C CA . PHE A 1 367 ? -2.802 -34.304 -33.660 1.00 97.75 367 PHE A CA 1
ATOM 2806 C C . PHE A 1 367 ? -3.314 -35.606 -33.029 1.00 97.75 367 PHE A C 1
ATOM 2808 O O . PHE A 1 367 ? -4.529 -35.820 -32.975 1.00 97.75 367 PHE A O 1
ATOM 2815 N N . THR A 1 368 ? -2.430 -36.510 -32.613 1.00 97.44 368 THR A N 1
ATOM 2816 C CA . THR A 1 368 ? -2.795 -37.813 -32.026 1.00 97.44 368 THR A CA 1
ATOM 2817 C C . THR A 1 368 ? -2.157 -38.012 -30.665 1.00 97.44 368 THR A C 1
ATOM 2819 O O . THR A 1 368 ? -0.976 -37.721 -30.521 1.00 97.44 368 THR A O 1
ATOM 2822 N N . VAL A 1 369 ? -2.922 -38.573 -29.729 1.00 96.94 369 VAL A N 1
ATOM 2823 C CA . VAL A 1 369 ? -2.514 -38.968 -28.368 1.00 96.94 369 VAL A CA 1
ATOM 2824 C C . VAL A 1 369 ? -3.208 -40.284 -27.988 1.00 96.94 369 VAL A C 1
ATOM 2826 O O . VAL A 1 369 ? -4.169 -40.674 -28.658 1.00 96.94 369 VAL A O 1
ATOM 2829 N N . PRO A 1 370 ? -2.758 -41.003 -26.947 1.00 96.12 370 PRO A N 1
ATOM 2830 C CA . PRO A 1 370 ? -3.507 -42.129 -26.392 1.00 96.12 370 PRO A CA 1
ATOM 2831 C C . PRO A 1 370 ? -4.930 -41.731 -25.959 1.00 96.12 370 PRO A C 1
ATOM 2833 O O . PRO A 1 370 ? -5.137 -40.650 -25.417 1.00 96.12 370 PRO A O 1
ATOM 2836 N N . GLU A 1 371 ? -5.916 -42.606 -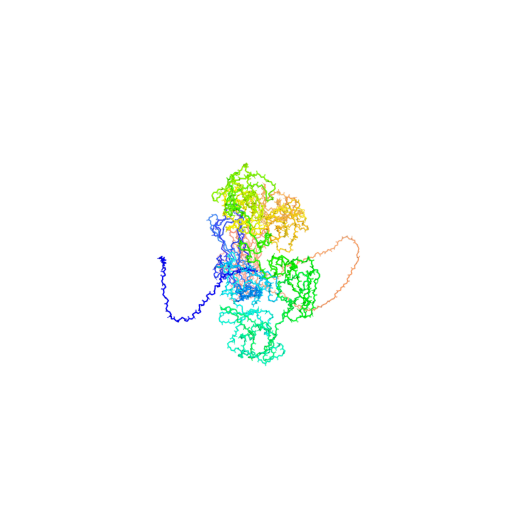26.189 1.00 95.50 371 GLU A N 1
ATOM 2837 C CA . GLU A 1 371 ? -7.272 -42.432 -25.643 1.00 95.50 371 GLU A CA 1
ATOM 2838 C C . GLU A 1 371 ? -7.242 -42.593 -24.118 1.00 95.50 371 GLU A C 1
ATOM 2840 O O . GLU A 1 371 ? -6.744 -43.603 -23.611 1.00 95.50 371 GLU A O 1
ATOM 2845 N N . GLN A 1 372 ? -7.792 -41.618 -23.394 1.00 92.88 372 GLN A N 1
ATOM 2846 C CA . GLN A 1 372 ? -7.778 -41.599 -21.935 1.00 92.88 372 GLN A CA 1
ATOM 2847 C C . GLN A 1 372 ? -8.951 -40.782 -21.374 1.00 92.88 372 GLN A C 1
ATOM 2849 O O . GLN A 1 372 ? -9.274 -39.703 -21.874 1.00 92.88 372 GLN A O 1
ATOM 2854 N N . ASP A 1 373 ? -9.561 -41.305 -20.307 1.00 93.44 373 ASP A N 1
ATOM 2855 C CA . ASP A 1 373 ? -10.533 -40.584 -19.480 1.00 93.44 373 ASP A CA 1
ATOM 2856 C C . ASP A 1 373 ? -9.806 -39.633 -18.509 1.00 93.44 373 ASP A C 1
ATOM 2858 O O . ASP A 1 373 ? -8.726 -39.955 -18.010 1.00 93.44 373 ASP A O 1
ATOM 2862 N N . GLY A 1 374 ? -10.418 -38.491 -18.188 1.00 94.31 374 GLY A N 1
ATOM 2863 C CA . GLY A 1 374 ? -9.824 -37.454 -17.333 1.00 94.31 374 GLY A CA 1
ATOM 2864 C C . GLY A 1 374 ? -9.084 -36.362 -18.110 1.00 94.31 374 GLY A C 1
ATOM 2865 O O . GLY A 1 374 ? -9.191 -36.285 -19.336 1.00 94.31 374 GLY A O 1
ATOM 2866 N N . PHE A 1 375 ? -8.387 -35.480 -17.391 1.00 96.75 375 PHE A N 1
ATOM 2867 C CA . PHE A 1 375 ? -7.657 -34.360 -17.985 1.00 96.75 375 PHE A CA 1
ATOM 2868 C C . PHE A 1 375 ? -6.323 -34.803 -18.574 1.00 96.75 375 PHE A C 1
ATOM 2870 O O . PHE A 1 375 ? -5.600 -35.605 -17.981 1.00 96.75 375 PHE A O 1
ATOM 2877 N N . ILE A 1 376 ? -5.997 -34.251 -19.738 1.00 96.56 376 ILE A N 1
ATOM 2878 C CA . ILE A 1 376 ? -4.741 -34.489 -20.438 1.00 96.56 376 ILE A CA 1
ATOM 2879 C C . ILE A 1 376 ? -4.108 -33.168 -20.861 1.00 96.56 376 ILE A C 1
ATOM 2881 O O . ILE A 1 376 ? -4.800 -32.216 -21.231 1.00 96.56 376 ILE A O 1
ATOM 2885 N N . HIS A 1 377 ? -2.784 -33.146 -20.862 1.00 97.56 377 HIS A N 1
ATOM 2886 C CA . HIS A 1 377 ? -1.968 -32.147 -21.533 1.00 97.56 377 HIS A CA 1
ATOM 2887 C C . HIS A 1 377 ? -1.048 -32.863 -22.515 1.00 97.56 377 HIS A C 1
ATOM 2889 O O . HIS A 1 377 ? -0.580 -33.964 -22.242 1.00 97.56 377 HIS A O 1
ATOM 2895 N N . ALA A 1 378 ? -0.816 -32.283 -23.684 1.00 96.81 378 ALA A N 1
ATOM 2896 C CA . ALA A 1 378 ? 0.137 -32.824 -24.636 1.00 96.81 378 ALA A CA 1
ATOM 2897 C C . ALA A 1 378 ? 0.812 -31.705 -25.423 1.00 96.81 378 ALA A C 1
ATOM 2899 O O . ALA A 1 378 ? 0.148 -30.826 -25.976 1.00 96.81 378 ALA A O 1
ATOM 2900 N N . ARG A 1 379 ? 2.136 -31.786 -25.520 1.00 95.88 379 ARG A N 1
ATOM 2901 C CA . ARG A 1 379 ? 2.991 -30.897 -26.299 1.00 95.88 379 ARG A CA 1
ATOM 2902 C C . ARG A 1 379 ? 3.610 -31.645 -27.475 1.00 95.88 379 ARG A C 1
ATOM 2904 O O . ARG A 1 379 ? 4.142 -32.740 -27.319 1.00 95.88 379 ARG A O 1
ATOM 2911 N N . VAL A 1 380 ? 3.605 -31.019 -28.647 1.00 96.50 380 VAL A N 1
ATOM 2912 C CA . VAL A 1 380 ? 4.360 -31.452 -29.834 1.00 96.50 380 VAL A CA 1
ATOM 2913 C C . VAL A 1 380 ? 5.135 -30.275 -30.401 1.00 96.50 380 VAL A C 1
ATOM 2915 O O . VAL A 1 380 ? 4.714 -29.131 -30.260 1.00 96.50 380 VAL A O 1
ATOM 2918 N N . ARG A 1 381 ? 6.247 -30.541 -31.087 1.00 94.94 381 ARG A N 1
ATOM 2919 C CA . ARG A 1 381 ? 7.007 -29.488 -31.768 1.00 94.94 381 ARG A CA 1
ATOM 2920 C C . ARG A 1 381 ? 6.142 -28.790 -32.817 1.00 94.94 381 ARG A C 1
ATOM 2922 O O . ARG A 1 381 ? 5.518 -29.464 -33.640 1.00 94.94 381 ARG A O 1
ATOM 2929 N N . ASP A 1 382 ? 6.165 -27.464 -32.825 1.00 94.88 382 ASP A N 1
ATOM 2930 C CA . ASP A 1 382 ? 5.547 -26.670 -33.881 1.00 94.88 382 ASP A CA 1
ATOM 2931 C C . ASP A 1 382 ? 6.395 -26.749 -35.171 1.00 94.88 382 ASP A C 1
ATOM 2933 O O . ASP A 1 382 ? 7.564 -26.341 -35.174 1.00 94.88 382 ASP A O 1
ATOM 2937 N N . PRO A 1 383 ? 5.853 -27.281 -36.284 1.00 92.56 383 PRO A N 1
ATOM 2938 C CA . PRO A 1 383 ? 6.572 -27.363 -37.552 1.00 92.56 383 PRO A CA 1
ATOM 2939 C C . PRO A 1 383 ? 6.790 -26.003 -38.232 1.00 92.56 383 PRO A C 1
ATOM 2941 O O . PRO A 1 383 ? 7.568 -25.948 -39.185 1.00 92.56 383 PRO A O 1
ATOM 2944 N N . TYR A 1 384 ? 6.120 -24.937 -37.780 1.00 92.38 384 TYR A N 1
ATOM 2945 C CA . TYR A 1 384 ? 6.211 -23.592 -38.356 1.00 92.38 384 TYR A CA 1
ATOM 2946 C C . TYR A 1 384 ? 7.069 -22.624 -37.548 1.00 92.38 384 TYR A C 1
ATOM 2948 O O . TYR A 1 384 ? 7.240 -21.493 -37.990 1.00 92.38 384 TYR A O 1
ATOM 2956 N N . LEU A 1 385 ? 7.632 -23.052 -36.413 1.00 90.69 385 LEU A N 1
ATOM 2957 C CA . LEU A 1 385 ? 8.506 -22.222 -35.574 1.00 90.69 385 LEU A CA 1
ATOM 2958 C C . LEU A 1 385 ? 7.863 -20.863 -35.219 1.00 90.69 385 LEU A C 1
ATOM 2960 O O . LEU A 1 385 ? 8.504 -19.822 -35.326 1.00 90.69 385 LEU A O 1
ATOM 2964 N N . GLY A 1 386 ? 6.571 -20.868 -34.878 1.00 84.81 386 GLY A N 1
ATOM 2965 C CA . GLY A 1 386 ? 5.797 -19.679 -34.514 1.00 84.81 386 GLY A CA 1
ATOM 2966 C C . GLY A 1 386 ? 5.235 -18.865 -35.686 1.00 84.81 386 GLY A C 1
ATOM 2967 O O . GLY A 1 386 ? 4.509 -17.908 -35.455 1.00 84.81 386 GLY A O 1
ATOM 2968 N N . GLN A 1 387 ? 5.500 -19.231 -36.945 1.00 86.88 387 GLN A N 1
ATOM 2969 C CA . GLN A 1 387 ? 5.070 -18.450 -38.122 1.00 86.88 387 GLN A CA 1
ATOM 2970 C C . GLN A 1 387 ? 3.584 -18.613 -38.501 1.00 86.88 387 GLN A C 1
ATOM 2972 O O . GLN A 1 387 ? 3.132 -18.054 -39.502 1.00 86.88 387 GLN A O 1
ATOM 2977 N N . LYS A 1 388 ? 2.820 -19.429 -37.769 1.00 89.69 388 LYS A N 1
ATOM 2978 C CA . LYS A 1 388 ? 1.379 -19.645 -37.973 1.00 89.69 388 LYS A CA 1
ATOM 2979 C C . LYS A 1 388 ? 0.666 -19.665 -36.630 1.00 89.69 388 LYS A C 1
ATOM 2981 O O . LYS A 1 388 ? 1.243 -20.121 -35.655 1.00 89.69 388 LYS A O 1
ATOM 2986 N N . GLU A 1 389 ? -0.596 -19.248 -36.600 1.00 92.1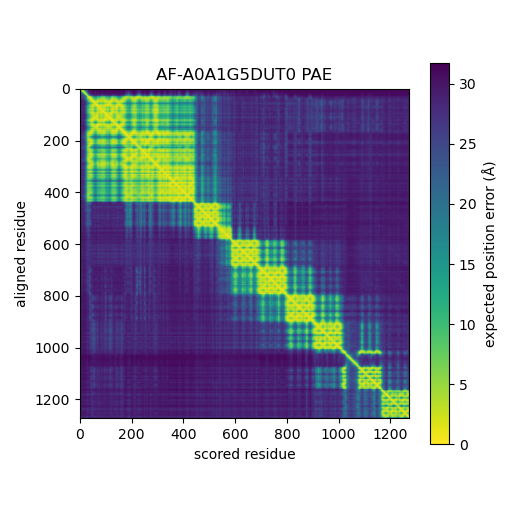9 389 GLU A N 1
ATOM 2987 C CA . GLU A 1 389 ? -1.457 -19.312 -35.414 1.00 92.19 389 GLU A CA 1
ATOM 2988 C C . GLU A 1 389 ? -2.489 -20.444 -35.513 1.00 92.19 389 GLU A C 1
ATOM 2990 O O . GLU A 1 389 ? -2.807 -20.935 -36.603 1.00 92.19 389 GLU A O 1
ATOM 2995 N N . ILE A 1 390 ? -3.030 -20.864 -34.367 1.00 94.88 390 ILE A N 1
ATOM 2996 C CA . ILE A 1 390 ? -4.118 -21.846 -34.298 1.00 94.88 390 ILE A CA 1
ATOM 2997 C C . ILE A 1 390 ? -5.443 -21.119 -34.552 1.00 94.88 390 ILE A C 1
ATOM 2999 O O . ILE A 1 390 ? -5.852 -20.275 -33.766 1.00 94.88 390 ILE A O 1
ATOM 3003 N N . GLU A 1 391 ? -6.146 -21.487 -35.623 1.00 94.25 391 GLU A N 1
ATOM 3004 C CA . GLU A 1 391 ? -7.497 -20.986 -35.902 1.00 94.25 391 GLU A CA 1
ATOM 3005 C C . GLU A 1 391 ? -8.550 -21.747 -35.091 1.00 94.25 391 GLU A C 1
ATOM 3007 O O . GLU A 1 391 ? -9.455 -21.147 -34.521 1.00 94.25 391 GLU A O 1
ATOM 3012 N N . ALA A 1 392 ? -8.455 -23.080 -35.074 1.00 95.62 392 ALA A N 1
ATOM 3013 C CA . ALA A 1 392 ? -9.398 -23.945 -34.372 1.00 95.62 392 ALA A CA 1
ATOM 3014 C C . ALA A 1 392 ? -8.825 -25.352 -34.168 1.00 95.62 392 ALA A C 1
ATOM 3016 O O . ALA A 1 392 ? -8.034 -25.847 -34.979 1.00 95.62 392 ALA A O 1
ATOM 3017 N N . VAL A 1 393 ? -9.292 -26.044 -33.128 1.00 97.62 393 VAL A N 1
ATOM 3018 C CA . VAL A 1 393 ? -8.982 -27.457 -32.884 1.00 97.62 393 VAL A CA 1
ATOM 3019 C C . VAL A 1 393 ? -10.275 -28.238 -32.688 1.00 97.62 393 VAL A C 1
ATOM 3021 O O . VAL A 1 393 ? -11.076 -27.922 -31.818 1.00 97.62 393 VAL A O 1
ATOM 3024 N N . TYR A 1 394 ? -10.470 -29.295 -33.477 1.00 97.44 394 TYR A N 1
ATOM 3025 C CA . TYR A 1 394 ? -11.639 -30.173 -33.390 1.00 97.44 394 TYR A CA 1
ATOM 3026 C C . TYR A 1 394 ? -11.229 -31.575 -32.971 1.00 97.44 394 TYR A C 1
ATOM 3028 O O . TYR A 1 394 ? -10.493 -32.252 -33.690 1.00 97.44 394 TYR A O 1
ATOM 3036 N N . ARG A 1 395 ? -11.743 -32.062 -31.850 1.00 97.38 395 ARG A N 1
ATOM 3037 C CA . ARG A 1 395 ? -11.598 -33.459 -31.445 1.00 97.38 395 ARG A CA 1
ATOM 3038 C C . ARG A 1 395 ? -12.392 -34.384 -32.373 1.00 97.38 395 ARG A C 1
ATOM 3040 O O . ARG A 1 395 ? -13.350 -33.967 -33.021 1.00 97.38 395 ARG A O 1
ATOM 3047 N N . SER A 1 396 ? -11.993 -35.651 -32.483 1.00 96.19 396 SER A N 1
ATOM 3048 C CA . SER A 1 396 ? -12.550 -36.595 -33.468 1.00 96.19 396 SER A CA 1
ATOM 3049 C C . SER A 1 396 ? -14.049 -36.903 -33.313 1.00 96.19 396 SER A C 1
ATOM 3051 O O . SER A 1 396 ? -14.662 -37.389 -34.265 1.00 96.19 396 SER A O 1
ATOM 3053 N N . ASP A 1 397 ? -14.651 -36.593 -32.163 1.00 95.50 397 ASP A N 1
ATOM 3054 C CA . ASP A 1 397 ? -16.095 -36.667 -31.899 1.00 95.50 397 ASP A CA 1
ATOM 3055 C C . ASP A 1 397 ? -16.875 -35.411 -32.337 1.00 95.50 397 ASP A C 1
ATOM 3057 O O . ASP A 1 397 ? -18.106 -35.404 -32.298 1.00 95.50 397 ASP A O 1
ATOM 3061 N N . GLY A 1 398 ? -16.173 -34.374 -32.800 1.00 94.12 398 GLY A N 1
ATOM 3062 C CA . GLY A 1 398 ? -16.732 -33.101 -33.244 1.00 94.12 398 GLY A CA 1
ATOM 3063 C C . GLY A 1 398 ? -16.723 -31.997 -32.185 1.00 94.12 398 GLY A C 1
ATOM 3064 O O . GLY A 1 398 ? -17.197 -30.906 -32.497 1.00 94.12 398 GLY A O 1
ATOM 3065 N N . LYS A 1 399 ? -16.198 -32.237 -30.971 1.00 94.88 399 LYS A N 1
ATOM 3066 C CA . LYS A 1 399 ? -16.004 -31.173 -29.970 1.00 94.88 399 LYS A CA 1
ATOM 3067 C C . LYS A 1 399 ? -14.971 -30.173 -30.491 1.00 94.88 399 LYS A C 1
ATOM 3069 O O . LYS A 1 399 ? -13.835 -30.546 -30.777 1.00 94.88 399 LYS A O 1
ATOM 3074 N N . GLU A 1 400 ? -15.364 -28.912 -30.605 1.00 96.50 400 GLU A N 1
ATOM 3075 C CA . GLU A 1 400 ? -14.423 -27.808 -30.771 1.00 96.50 400 GLU A CA 1
ATOM 3076 C C . GLU A 1 400 ? -13.769 -27.528 -29.418 1.00 96.50 400 GLU A C 1
ATOM 3078 O O . GLU A 1 400 ? -14.462 -27.343 -28.418 1.00 96.50 400 GLU A O 1
ATOM 3083 N N . ILE A 1 401 ? -12.443 -27.585 -29.374 1.00 96.62 401 ILE A N 1
ATOM 3084 C CA . ILE A 1 401 ? -11.666 -27.302 -28.171 1.00 96.62 401 ILE A CA 1
ATOM 3085 C C . ILE A 1 401 ? -11.627 -25.792 -27.979 1.00 96.62 401 ILE A C 1
ATOM 3087 O O . ILE A 1 401 ? -11.417 -25.048 -28.937 1.00 96.62 401 ILE A O 1
ATOM 3091 N N . ASN A 1 402 ? -11.838 -25.344 -26.741 1.00 95.06 402 ASN A N 1
ATOM 3092 C CA . ASN A 1 402 ? -11.765 -23.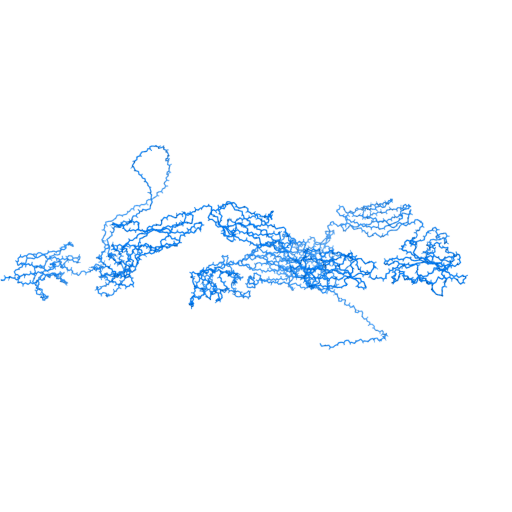928 -26.409 1.00 95.06 402 ASN A CA 1
ATOM 3093 C C . ASN A 1 402 ? -10.411 -23.339 -26.844 1.00 95.06 402 ASN A C 1
ATOM 3095 O O . ASN A 1 402 ? -9.371 -23.957 -26.626 1.00 95.06 402 ASN A O 1
ATOM 3099 N N . ALA A 1 403 ? -10.412 -22.131 -27.413 1.00 92.38 403 ALA A N 1
ATOM 3100 C CA . ALA A 1 403 ? -9.196 -21.477 -27.896 1.00 92.38 403 ALA A CA 1
ATOM 3101 C C . ALA A 1 403 ? -8.126 -21.270 -26.802 1.00 92.38 403 ALA A C 1
ATOM 3103 O O . ALA A 1 403 ? -6.945 -21.196 -27.113 1.00 92.38 403 ALA A O 1
ATOM 3104 N N . ARG A 1 404 ? -8.506 -21.223 -25.516 1.00 92.94 404 ARG A N 1
ATOM 3105 C CA . ARG A 1 404 ? -7.550 -21.153 -24.391 1.00 92.94 404 ARG A CA 1
ATOM 3106 C C . ARG A 1 404 ? -6.840 -22.477 -24.111 1.00 92.94 404 ARG A C 1
ATOM 3108 O O . ARG A 1 404 ? -5.769 -22.492 -23.519 1.00 92.94 404 ARG A O 1
ATOM 3115 N N . ASN A 1 405 ? -7.425 -23.579 -24.562 1.00 97.06 405 ASN A N 1
ATOM 3116 C CA . ASN A 1 405 ? -6.957 -24.928 -24.278 1.00 97.06 405 ASN A CA 1
ATOM 3117 C C . ASN A 1 405 ? -6.057 -25.489 -25.384 1.00 97.06 405 ASN A C 1
ATOM 3119 O O . ASN A 1 405 ? -5.549 -26.597 -25.258 1.00 97.06 405 ASN A O 1
ATOM 3123 N N . ALA A 1 406 ? -5.840 -24.747 -26.467 1.00 96.62 406 ALA A N 1
ATOM 3124 C CA . ALA A 1 406 ? -4.851 -25.078 -27.479 1.00 96.62 406 ALA A CA 1
ATOM 3125 C C . ALA A 1 406 ? -4.055 -23.819 -27.814 1.00 96.62 406 ALA A C 1
ATOM 3127 O O . ALA A 1 406 ? -4.625 -22.837 -28.277 1.00 96.62 406 ALA A O 1
ATOM 3128 N N . TRP A 1 407 ? -2.747 -23.837 -27.577 1.00 95.94 407 TRP A N 1
ATOM 3129 C CA . TRP A 1 407 ? -1.902 -22.662 -27.769 1.00 95.94 407 TRP A CA 1
ATOM 3130 C C . TRP A 1 407 ? -0.544 -23.039 -28.346 1.00 95.94 407 TRP A C 1
ATOM 3132 O O . TRP A 1 407 ? -0.099 -24.186 -28.263 1.00 95.94 407 TRP A O 1
ATOM 3142 N N . LEU A 1 408 ? 0.110 -22.048 -28.940 1.00 93.88 408 LEU A N 1
ATOM 3143 C CA . LEU A 1 408 ? 1.517 -22.116 -29.304 1.00 93.88 408 LEU A CA 1
ATOM 3144 C C . LEU A 1 408 ? 2.319 -21.410 -28.216 1.00 93.88 408 LEU A C 1
ATOM 3146 O O . LEU A 1 408 ? 1.886 -20.383 -27.695 1.00 93.88 408 LEU A O 1
ATOM 3150 N N . ALA A 1 409 ? 3.460 -21.977 -27.854 1.00 91.62 409 ALA A N 1
ATOM 3151 C CA . ALA A 1 409 ? 4.405 -21.367 -26.935 1.00 91.62 409 ALA A CA 1
ATOM 3152 C C . ALA A 1 409 ? 5.824 -21.553 -27.466 1.00 91.62 409 ALA A C 1
ATOM 3154 O O . ALA A 1 409 ? 6.137 -22.562 -28.105 1.00 91.62 409 ALA A O 1
ATOM 3155 N N . ARG A 1 410 ? 6.677 -20.575 -27.176 1.00 90.25 410 ARG A N 1
ATOM 3156 C CA . ARG A 1 410 ? 8.127 -20.688 -27.300 1.00 90.25 410 ARG A CA 1
ATOM 3157 C C . ARG A 1 410 ? 8.725 -20.745 -25.903 1.00 90.25 410 ARG A C 1
ATOM 3159 O O . ARG A 1 410 ? 8.178 -20.130 -24.991 1.00 90.25 410 ARG A O 1
ATOM 3166 N N . GLU A 1 411 ? 9.798 -21.505 -25.754 1.00 88.94 411 GLU A N 1
ATOM 3167 C CA . GLU A 1 411 ? 10.624 -21.589 -24.547 1.00 88.94 411 GLU A CA 1
ATOM 3168 C C . GLU A 1 411 ? 12.080 -21.355 -24.956 1.00 88.94 411 GLU A C 1
ATOM 3170 O O . GLU A 1 411 ? 12.522 -21.859 -25.997 1.00 88.94 411 GLU A O 1
ATOM 3175 N N . ARG A 1 412 ? 12.819 -20.567 -24.175 1.00 86.44 412 ARG A N 1
ATOM 3176 C CA . ARG A 1 412 ? 14.247 -20.328 -24.397 1.00 86.44 412 ARG A CA 1
ATOM 3177 C C . ARG A 1 412 ? 15.044 -21.459 -23.746 1.00 86.44 412 ARG A C 1
ATOM 3179 O O . ARG A 1 412 ? 14.880 -21.746 -22.561 1.00 86.44 412 ARG A O 1
ATOM 3186 N N . ASN A 1 413 ? 15.892 -22.121 -24.529 1.00 85.00 413 ASN A N 1
ATOM 3187 C CA . ASN A 1 413 ? 16.824 -23.133 -24.033 1.00 85.00 413 ASN A CA 1
ATOM 3188 C C . ASN A 1 413 ? 18.075 -22.477 -23.428 1.00 85.00 413 ASN A C 1
ATOM 3190 O O . ASN A 1 413 ? 18.425 -21.351 -23.780 1.00 85.00 413 ASN A O 1
ATOM 3194 N N . ASP A 1 414 ? 18.816 -23.229 -22.609 1.00 80.00 414 ASP A N 1
ATOM 3195 C CA . ASP A 1 414 ? 20.085 -22.780 -22.008 1.00 80.00 414 ASP A CA 1
ATOM 3196 C C . ASP A 1 414 ? 21.153 -22.390 -23.056 1.00 80.00 414 ASP A C 1
ATOM 3198 O O . ASP A 1 414 ? 22.085 -21.651 -22.756 1.00 80.00 414 ASP A O 1
ATOM 3202 N N . ASP A 1 415 ? 21.040 -22.888 -24.294 1.00 81.62 415 ASP A N 1
ATOM 3203 C CA . ASP A 1 415 ? 21.921 -22.537 -25.417 1.00 81.62 415 ASP A CA 1
ATOM 3204 C C . ASP A 1 415 ? 21.437 -21.320 -26.227 1.00 81.62 415 ASP A C 1
ATOM 3206 O O . ASP A 1 415 ? 21.929 -21.082 -27.332 1.00 81.62 415 ASP A O 1
ATOM 3210 N N . LEU A 1 416 ? 20.475 -20.566 -25.683 1.00 79.00 416 LEU A N 1
ATOM 3211 C CA . LEU A 1 416 ? 19.823 -19.402 -26.287 1.00 79.00 416 LEU A CA 1
ATOM 3212 C C . LEU A 1 416 ? 19.028 -19.707 -27.569 1.00 79.00 416 LEU A C 1
ATOM 3214 O O . LEU A 1 416 ? 18.621 -18.795 -28.287 1.00 79.00 416 LEU A O 1
ATOM 3218 N N . THR A 1 417 ? 18.758 -20.979 -27.871 1.00 86.56 417 THR A N 1
ATOM 3219 C CA . THR A 1 417 ? 17.859 -21.342 -28.972 1.00 86.56 417 THR A CA 1
ATOM 3220 C C . THR A 1 417 ? 16.402 -21.389 -28.519 1.00 86.56 417 THR A C 1
ATOM 3222 O O . THR A 1 417 ? 16.096 -21.704 -27.371 1.00 86.56 417 THR A O 1
ATOM 3225 N N . TRP A 1 418 ? 15.482 -21.113 -29.443 1.00 86.94 418 TRP A N 1
ATOM 3226 C CA . TRP A 1 418 ? 14.042 -21.207 -29.202 1.00 86.94 418 TRP A CA 1
ATOM 3227 C C . TRP A 1 418 ? 13.505 -22.620 -29.472 1.00 86.94 418 TRP A C 1
ATOM 3229 O O . TRP A 1 418 ? 13.710 -23.172 -30.560 1.00 86.94 418 TRP A O 1
ATOM 3239 N N . ASP A 1 419 ? 12.758 -23.187 -28.521 1.00 92.12 419 ASP A N 1
ATOM 3240 C CA . ASP A 1 419 ? 11.944 -24.390 -28.720 1.00 92.12 419 ASP A CA 1
ATOM 3241 C C . ASP A 1 419 ? 10.456 -24.035 -28.836 1.00 92.12 419 ASP A C 1
ATOM 3243 O O . ASP A 1 419 ? 9.823 -23.586 -27.881 1.00 92.12 419 ASP A O 1
ATOM 3247 N N . TYR A 1 420 ? 9.887 -24.259 -30.021 1.00 93.69 420 TYR A N 1
ATOM 3248 C CA . TYR A 1 420 ? 8.493 -23.943 -30.328 1.00 93.69 420 TYR A CA 1
ATOM 3249 C C . TYR A 1 420 ? 7.610 -25.182 -30.179 1.00 93.69 420 TYR A C 1
ATOM 3251 O O . TYR A 1 420 ? 7.836 -26.211 -30.830 1.00 93.69 420 TYR A O 1
ATOM 3259 N N . GLY A 1 421 ? 6.566 -25.069 -29.362 1.00 94.75 421 GLY A N 1
ATOM 3260 C CA . GLY A 1 421 ? 5.619 -26.136 -29.071 1.00 94.75 421 GLY A CA 1
ATOM 3261 C C . GLY A 1 421 ? 4.176 -25.739 -29.362 1.00 94.75 421 GLY A C 1
ATOM 3262 O O . GLY A 1 421 ? 3.734 -24.645 -29.019 1.00 94.75 421 GLY A O 1
ATOM 3263 N N . LEU A 1 422 ? 3.416 -26.669 -29.937 1.00 96.44 422 LEU A N 1
ATOM 3264 C CA . LEU A 1 422 ? 1.961 -26.672 -29.856 1.00 96.44 422 LEU A CA 1
ATOM 3265 C C . LEU A 1 422 ? 1.539 -27.482 -28.640 1.00 96.44 422 LEU A C 1
ATOM 3267 O O . LEU A 1 422 ? 1.902 -28.653 -28.512 1.00 96.44 422 LEU A O 1
ATOM 3271 N N . HIS A 1 423 ? 0.727 -26.865 -27.795 1.00 97.06 423 HIS A N 1
ATOM 3272 C CA . HIS A 1 423 ? 0.171 -27.460 -26.594 1.00 97.06 423 HIS A CA 1
ATOM 3273 C C . HIS A 1 423 ? -1.336 -27.656 -26.743 1.00 97.06 423 HIS A C 1
ATOM 3275 O O . HIS A 1 423 ? -2.032 -26.839 -27.350 1.00 97.06 423 HIS A O 1
ATOM 3281 N N . LEU A 1 424 ? -1.831 -28.744 -26.164 1.00 97.25 424 LEU A N 1
ATOM 3282 C CA . LEU A 1 424 ? -3.243 -29.084 -26.102 1.00 97.25 424 LEU A CA 1
ATOM 3283 C C . LEU A 1 424 ? -3.594 -29.538 -24.687 1.00 97.25 424 LEU A C 1
ATOM 3285 O O . LEU A 1 424 ? -2.966 -30.451 -24.159 1.00 97.25 424 LEU A O 1
ATOM 3289 N N . PHE A 1 425 ? -4.624 -28.933 -24.116 1.00 97.75 425 PHE A N 1
ATOM 3290 C CA . PHE A 1 425 ? -5.283 -29.329 -22.881 1.00 97.75 425 PHE A CA 1
ATOM 3291 C C . PHE A 1 425 ? -6.718 -29.764 -23.206 1.00 97.75 425 PHE A C 1
ATOM 3293 O O . PHE A 1 425 ? -7.427 -29.095 -23.955 1.00 97.75 425 PHE A O 1
ATOM 3300 N N . ASP A 1 426 ? -7.164 -30.910 -22.703 1.00 96.56 426 ASP A N 1
ATOM 3301 C CA . ASP A 1 426 ? -8.540 -31.382 -22.908 1.00 96.56 426 ASP A CA 1
ATOM 3302 C C . ASP A 1 426 ? -8.937 -32.381 -21.817 1.00 96.56 426 ASP A C 1
ATOM 3304 O O . ASP A 1 426 ? -8.100 -32.907 -21.089 1.00 96.56 426 ASP A O 1
ATOM 3308 N N . ALA A 1 427 ? -10.229 -32.681 -21.731 1.00 94.88 427 ALA A N 1
ATOM 3309 C CA . ALA A 1 427 ? -10.769 -33.713 -20.860 1.00 94.88 427 ALA A CA 1
ATOM 3310 C C . ALA A 1 427 ? -11.449 -34.822 -21.670 1.00 94.88 427 ALA A C 1
ATOM 3312 O O . ALA A 1 427 ? -12.289 -34.556 -22.537 1.00 94.88 427 ALA A O 1
ATOM 3313 N N . ASN A 1 428 ? -11.170 -36.076 -21.312 1.00 94.69 428 ASN A N 1
ATOM 3314 C CA . ASN A 1 428 ? -11.708 -37.288 -21.935 1.00 94.69 428 ASN A CA 1
ATOM 3315 C C . ASN A 1 428 ? -11.370 -37.358 -23.432 1.00 94.69 428 ASN A C 1
ATOM 3317 O O . ASN A 1 428 ? -12.255 -37.306 -24.294 1.00 94.69 428 ASN A O 1
ATOM 3321 N N . THR A 1 429 ? -10.074 -37.417 -23.744 1.00 95.12 429 THR A N 1
ATOM 3322 C CA . THR A 1 429 ? -9.588 -37.429 -25.125 1.00 95.12 429 THR A CA 1
ATOM 3323 C C . THR A 1 429 ? -10.018 -38.691 -25.879 1.00 95.12 429 THR A C 1
ATOM 3325 O O . THR A 1 429 ? -9.896 -39.814 -25.395 1.00 95.12 429 THR A O 1
ATOM 3328 N N . THR A 1 430 ? -10.463 -38.516 -27.125 1.00 96.38 430 THR A N 1
ATOM 3329 C CA . THR A 1 430 ? -10.743 -39.604 -28.079 1.00 96.38 430 THR A CA 1
ATOM 3330 C C . THR A 1 430 ? -9.526 -39.942 -28.952 1.00 96.38 430 THR A C 1
ATOM 3332 O O . THR A 1 430 ? -9.659 -40.558 -30.012 1.00 96.38 430 THR A O 1
ATOM 3335 N N . GLY A 1 431 ? -8.337 -39.475 -28.556 1.00 95.06 431 GLY A N 1
ATOM 3336 C CA . GLY A 1 431 ? -7.046 -39.830 -29.143 1.00 95.06 431 GLY A CA 1
ATOM 3337 C C . GLY A 1 431 ? -6.693 -39.158 -30.475 1.00 95.06 431 GLY A C 1
ATOM 3338 O O . GLY A 1 431 ? -5.590 -39.341 -30.992 1.00 95.06 431 GLY A O 1
ATOM 3339 N N . SER A 1 432 ? -7.589 -38.365 -31.076 1.00 96.81 432 SER A N 1
ATOM 3340 C CA . SER A 1 432 ? -7.282 -37.643 -32.318 1.00 96.81 432 SER A CA 1
ATOM 3341 C C . SER A 1 432 ? -8.015 -36.310 -32.429 1.00 96.81 432 SER A C 1
ATOM 3343 O O . SER A 1 432 ? -9.218 -36.229 -32.186 1.00 96.81 432 SER A O 1
ATOM 3345 N N . TYR A 1 433 ? -7.289 -35.293 -32.890 1.00 98.19 433 TYR A N 1
ATOM 3346 C CA . TYR A 1 433 ? -7.763 -33.934 -33.119 1.00 98.19 433 TYR A CA 1
ATOM 3347 C C . TYR A 1 433 ? -7.375 -33.461 -34.521 1.00 98.19 433 TYR A C 1
ATOM 3349 O O . TYR A 1 433 ? -6.363 -33.881 -35.084 1.00 98.19 433 TYR A O 1
ATOM 3357 N N . THR A 1 434 ? -8.185 -32.576 -35.088 1.00 97.62 434 THR A N 1
ATOM 3358 C CA . THR A 1 434 ? -7.880 -31.802 -36.289 1.00 97.62 434 THR A CA 1
ATOM 3359 C C . THR A 1 434 ? -7.524 -30.389 -35.856 1.00 97.62 434 THR A C 1
ATOM 3361 O O . THR A 1 434 ? -8.405 -29.651 -35.431 1.00 97.62 434 THR A O 1
ATOM 3364 N N . VAL A 1 435 ? -6.253 -30.020 -35.974 1.00 97.38 435 VAL A N 1
ATOM 3365 C CA . VAL A 1 435 ? -5.756 -28.666 -35.704 1.00 97.38 435 VAL A CA 1
ATOM 3366 C C . VAL A 1 435 ? -5.732 -27.902 -37.022 1.00 97.38 435 VAL A C 1
ATOM 3368 O O . VAL A 1 435 ? -5.127 -28.363 -37.992 1.00 97.38 435 VAL A O 1
ATOM 3371 N N . VAL A 1 436 ? -6.400 -26.758 -37.080 1.00 96.00 436 VAL A N 1
ATOM 3372 C CA . VAL A 1 436 ? -6.377 -25.845 -38.224 1.00 96.00 436 VAL A CA 1
ATOM 3373 C C . VAL A 1 436 ? -5.474 -24.677 -37.869 1.00 96.00 436 VAL A C 1
ATOM 3375 O O . VAL A 1 436 ? -5.719 -23.991 -36.883 1.00 96.00 436 VAL A O 1
ATOM 3378 N N . MET A 1 437 ? -4.425 -24.478 -38.657 1.00 94.62 437 MET A N 1
ATOM 3379 C CA . MET A 1 437 ? -3.503 -23.355 -38.518 1.00 94.62 437 MET A CA 1
ATOM 3380 C C . MET A 1 437 ? -3.599 -22.446 -39.734 1.00 94.62 437 MET A C 1
ATOM 3382 O O . MET A 1 437 ? -3.785 -22.937 -40.849 1.00 94.62 437 MET A O 1
ATOM 3386 N N . LYS A 1 438 ? -3.414 -21.147 -39.544 1.00 91.75 438 LYS A N 1
ATOM 3387 C CA . LYS A 1 438 ? -3.358 -20.134 -40.611 1.00 91.75 438 LYS A CA 1
ATOM 3388 C C . LYS A 1 438 ? -2.199 -19.171 -40.347 1.00 91.75 438 LYS A C 1
ATOM 3390 O O . LYS A 1 438 ? -1.559 -19.273 -39.304 1.00 91.75 438 LYS A O 1
ATOM 3395 N N . ALA A 1 439 ? -1.865 -18.300 -41.296 1.00 84.00 439 ALA A N 1
ATOM 3396 C CA . ALA A 1 439 ? -0.975 -17.184 -40.988 1.00 84.00 439 ALA A CA 1
ATOM 3397 C C . ALA A 1 439 ? -1.590 -16.305 -39.872 1.00 84.00 439 ALA A C 1
ATOM 3399 O O . ALA A 1 439 ? -2.824 -16.243 -39.788 1.00 84.00 439 ALA A O 1
ATOM 3400 N N . PRO A 1 440 ? -0.764 -15.685 -39.010 1.00 77.00 440 PRO A N 1
ATOM 3401 C CA . PRO A 1 440 ? -1.235 -14.791 -37.956 1.00 77.00 440 PRO A CA 1
ATOM 3402 C C . PRO A 1 440 ? -2.114 -13.676 -38.528 1.00 77.00 440 PRO A C 1
ATOM 3404 O O . PRO A 1 440 ? -1.840 -13.179 -39.620 1.00 77.00 440 PRO A O 1
ATOM 3407 N N . ASP A 1 441 ? -3.165 -13.293 -37.807 1.00 67.81 441 ASP A N 1
ATOM 3408 C CA . ASP A 1 441 ? -3.927 -12.083 -38.128 1.00 67.81 441 ASP A CA 1
ATOM 3409 C C . ASP A 1 441 ? -3.219 -10.895 -37.465 1.00 67.81 441 ASP A C 1
ATOM 3411 O O . ASP A 1 441 ? -3.412 -10.631 -36.281 1.00 67.81 441 ASP A O 1
ATOM 3415 N N . ILE A 1 442 ? -2.311 -10.248 -38.197 1.00 57.72 442 ILE A N 1
ATOM 3416 C CA . ILE A 1 442 ? -1.347 -9.281 -37.644 1.00 57.72 442 ILE A CA 1
ATOM 3417 C C . ILE A 1 442 ? -1.985 -7.936 -37.231 1.00 57.72 442 ILE A C 1
ATOM 3419 O O . ILE A 1 442 ? -1.290 -7.076 -36.703 1.00 57.72 442 ILE A O 1
ATOM 3423 N N . GLY A 1 443 ? -3.304 -7.752 -37.419 1.00 61.56 443 GLY A N 1
ATOM 3424 C CA . GLY A 1 443 ? -3.970 -6.445 -37.270 1.00 61.56 443 GLY A CA 1
ATOM 3425 C C . GLY A 1 443 ? -3.433 -5.420 -38.281 1.00 61.56 443 GLY A C 1
ATOM 3426 O O . GLY A 1 443 ? -2.522 -5.757 -39.023 1.00 61.56 443 GLY A O 1
ATOM 3427 N N . PRO A 1 444 ? -3.964 -4.191 -38.391 1.00 61.97 444 PRO A N 1
ATOM 3428 C CA . PRO A 1 444 ? -3.319 -3.185 -39.236 1.00 61.97 444 PRO A CA 1
ATOM 3429 C C . PRO A 1 444 ? -1.907 -2.913 -38.691 1.00 61.97 444 PRO A C 1
ATOM 3431 O O . PRO A 1 444 ? -1.753 -2.540 -37.527 1.00 61.97 444 PRO A O 1
ATOM 3434 N N . VAL A 1 445 ? -0.882 -3.151 -39.508 1.00 70.12 445 VAL A N 1
ATOM 3435 C CA . VAL A 1 445 ? 0.526 -2.860 -39.205 1.00 70.12 445 VAL A CA 1
ATOM 3436 C C . VAL A 1 445 ? 0.903 -1.639 -40.031 1.00 70.12 445 VAL A C 1
ATOM 3438 O O . VAL A 1 445 ? 0.562 -1.569 -41.200 1.00 70.12 445 VAL A O 1
ATOM 3441 N N . ALA A 1 446 ? 1.578 -0.651 -39.440 1.00 76.25 446 ALA A N 1
ATOM 3442 C CA . ALA A 1 446 ? 1.995 0.514 -40.214 1.00 76.25 446 ALA A CA 1
ATOM 3443 C C . ALA A 1 446 ? 3.010 0.094 -41.301 1.00 76.25 446 ALA A C 1
ATOM 3445 O O . ALA A 1 446 ? 3.935 -0.664 -40.994 1.00 76.25 446 ALA A O 1
ATOM 3446 N N . PRO A 1 447 ? 2.924 0.622 -42.537 1.00 84.75 447 PRO A N 1
ATOM 3447 C CA . PRO A 1 447 ? 3.884 0.295 -43.587 1.00 84.75 447 PRO A CA 1
ATOM 3448 C C . PRO A 1 447 ? 5.305 0.685 -43.188 1.00 84.75 447 PRO A C 1
ATOM 3450 O O . PRO A 1 447 ? 5.513 1.767 -42.649 1.00 84.75 447 PRO A O 1
ATOM 3453 N N . GLU A 1 448 ? 6.308 -0.116 -43.521 1.00 87.75 448 GLU A N 1
ATOM 3454 C CA . GLU A 1 448 ? 7.715 0.195 -43.281 1.00 87.75 448 GLU A CA 1
ATOM 3455 C C . GLU A 1 448 ? 8.387 0.735 -44.554 1.00 87.75 448 GLU A C 1
ATOM 3457 O O . GLU A 1 448 ? 8.375 0.093 -45.603 1.00 87.75 448 GLU A O 1
ATOM 3462 N N . ILE A 1 449 ? 9.005 1.918 -44.479 1.00 86.44 449 ILE A N 1
ATOM 3463 C CA . ILE A 1 449 ? 9.818 2.481 -45.574 1.00 86.44 449 ILE A CA 1
ATOM 3464 C C . ILE A 1 449 ? 11.211 1.835 -45.551 1.00 86.44 449 ILE A C 1
ATOM 3466 O O . ILE A 1 449 ? 11.845 1.801 -44.508 1.00 86.44 449 ILE A O 1
ATOM 3470 N N . ALA A 1 450 ? 11.744 1.374 -46.681 1.00 83.12 450 ALA A N 1
ATOM 3471 C CA . ALA A 1 450 ? 13.108 0.855 -46.769 1.00 83.12 450 ALA A CA 1
ATOM 3472 C C . ALA A 1 450 ? 14.151 1.929 -46.403 1.00 83.12 450 ALA A C 1
ATOM 3474 O O . ALA A 1 450 ? 13.940 3.126 -46.599 1.00 83.12 450 ALA A O 1
ATOM 3475 N N . TYR A 1 451 ? 15.308 1.517 -45.878 1.00 78.44 451 TYR A N 1
ATOM 3476 C CA . TYR A 1 451 ? 16.407 2.448 -45.611 1.00 78.44 451 TYR A CA 1
ATOM 3477 C C . TYR A 1 451 ? 16.820 3.207 -46.884 1.00 78.44 451 TYR A C 1
ATOM 3479 O O . TYR A 1 451 ? 17.097 2.597 -47.918 1.00 78.44 451 TYR A O 1
ATOM 3487 N N . ILE A 1 452 ? 16.888 4.537 -46.789 1.00 84.44 452 ILE A N 1
ATOM 3488 C CA . ILE A 1 452 ? 17.307 5.416 -47.882 1.00 84.44 452 ILE A CA 1
ATOM 3489 C C . ILE A 1 452 ? 18.709 5.933 -47.540 1.00 84.44 452 ILE A C 1
ATOM 3491 O O . ILE A 1 452 ? 18.845 6.704 -46.587 1.00 84.44 452 ILE A O 1
ATOM 3495 N N . PRO A 1 453 ? 19.759 5.525 -48.275 1.00 74.19 453 PRO A N 1
ATOM 3496 C CA . PRO A 1 453 ? 21.099 6.029 -48.019 1.00 74.19 453 PRO A CA 1
ATOM 3497 C C . PRO A 1 453 ? 21.196 7.520 -48.385 1.00 74.19 453 PRO A C 1
ATOM 3499 O O . PRO A 1 453 ? 20.474 7.968 -49.286 1.00 74.19 453 PRO A O 1
ATOM 3502 N N . PRO A 1 454 ? 22.116 8.276 -47.755 1.00 79.50 454 PRO A N 1
ATOM 3503 C CA . PRO A 1 454 ? 22.417 9.649 -48.149 1.00 79.50 454 PRO A CA 1
ATOM 3504 C C . PRO A 1 454 ? 22.664 9.770 -49.657 1.00 79.50 454 PRO A C 1
ATOM 3506 O O . PRO A 1 454 ? 23.338 8.923 -50.250 1.00 79.50 454 PRO A O 1
ATOM 3509 N N . GLN A 1 455 ? 22.109 10.808 -50.280 1.00 90.38 455 GLN A N 1
ATOM 3510 C CA . GLN A 1 455 ? 22.272 11.073 -51.711 1.00 90.38 455 GLN A CA 1
ATOM 3511 C C . GLN A 1 455 ? 23.176 12.277 -51.933 1.00 90.38 455 GLN A C 1
ATOM 3513 O O . GLN A 1 455 ? 23.143 13.228 -51.159 1.00 90.38 455 GLN A O 1
ATOM 3518 N N . VAL A 1 456 ? 23.937 12.256 -53.024 1.00 86.00 456 VAL A N 1
ATOM 3519 C CA . VAL A 1 456 ? 24.795 13.369 -53.434 1.00 86.00 456 VAL A CA 1
ATOM 3520 C C . VAL A 1 456 ? 24.495 13.703 -54.890 1.00 86.00 456 VAL A C 1
ATOM 3522 O O . VAL A 1 456 ? 24.396 12.803 -55.726 1.00 86.00 456 VAL A O 1
ATOM 3525 N N . VAL A 1 457 ? 24.340 14.985 -55.207 1.00 89.44 457 VAL A N 1
ATOM 3526 C CA . VAL A 1 457 ? 24.128 15.476 -56.576 1.00 89.44 457 VAL A CA 1
ATOM 3527 C C . VAL A 1 457 ? 24.842 16.807 -56.775 1.00 89.44 457 VAL A C 1
ATOM 3529 O O . VAL A 1 457 ? 24.951 17.594 -55.845 1.00 89.44 457 VAL A O 1
ATOM 3532 N N . VAL A 1 458 ? 25.324 17.085 -57.981 1.00 86.38 458 VAL A N 1
ATOM 3533 C CA . VAL A 1 458 ? 25.889 18.395 -58.330 1.00 86.38 458 VAL A CA 1
ATOM 3534 C C . VAL A 1 458 ? 24.780 19.304 -58.867 1.00 86.38 458 VAL A C 1
ATOM 3536 O O . VAL A 1 458 ? 23.881 18.848 -59.574 1.00 86.38 458 VAL A O 1
ATOM 3539 N N . GLU A 1 459 ? 24.832 20.604 -58.572 1.00 86.19 459 GLU A N 1
ATOM 3540 C CA . GLU A 1 459 ? 23.916 21.584 -59.169 1.00 86.19 459 GLU A CA 1
ATOM 3541 C C . GLU A 1 459 ? 23.796 21.401 -60.695 1.00 86.19 459 GLU A C 1
ATOM 3543 O O . GLU A 1 459 ? 24.777 21.196 -61.411 1.00 86.19 459 GLU A O 1
ATOM 3548 N N . THR A 1 460 ? 22.575 21.535 -61.212 1.00 85.38 460 THR A N 1
ATOM 3549 C CA . THR A 1 460 ? 22.154 21.332 -62.610 1.00 85.38 460 THR A CA 1
ATOM 3550 C C . THR A 1 460 ? 22.133 19.889 -63.118 1.00 85.38 460 THR A C 1
ATOM 3552 O O . THR A 1 460 ? 21.609 19.653 -64.213 1.00 85.38 460 THR A O 1
ATOM 3555 N N . GLU A 1 461 ? 22.622 18.920 -62.343 1.00 88.12 461 GLU A N 1
ATOM 3556 C CA . GLU A 1 461 ? 22.450 17.497 -62.634 1.00 88.12 461 GLU A CA 1
ATOM 3557 C C . GLU A 1 461 ? 21.144 16.959 -62.038 1.00 88.12 461 GLU A C 1
ATOM 3559 O O . GLU A 1 461 ? 20.633 17.455 -61.036 1.00 88.12 461 GLU A O 1
ATOM 3564 N N . THR A 1 462 ? 20.559 15.949 -62.684 1.00 89.38 462 THR A N 1
ATOM 3565 C CA . THR A 1 462 ? 19.309 15.342 -62.215 1.00 89.38 462 THR A CA 1
ATOM 3566 C C . THR A 1 462 ? 19.607 14.193 -61.255 1.00 89.38 462 THR A C 1
ATOM 3568 O O . THR A 1 462 ? 20.149 13.169 -61.669 1.00 89.38 462 THR A O 1
ATOM 3571 N N . LEU A 1 463 ? 19.182 14.337 -60.001 1.00 91.44 463 LEU A N 1
ATOM 3572 C CA . LEU A 1 463 ? 19.076 13.265 -59.018 1.00 91.44 463 LEU A CA 1
ATOM 3573 C C . LEU A 1 463 ? 17.726 12.567 -59.170 1.00 91.44 463 LEU A C 1
ATOM 3575 O O . LEU A 1 463 ? 16.681 13.215 -59.123 1.00 91.44 463 LEU A O 1
ATOM 3579 N N . ALA A 1 464 ? 17.745 11.246 -59.309 1.00 91.44 464 ALA A N 1
ATOM 3580 C CA . ALA A 1 464 ? 16.537 10.437 -59.272 1.00 91.44 464 ALA A CA 1
ATOM 3581 C C . ALA A 1 464 ? 16.797 9.129 -58.525 1.00 91.44 464 ALA A C 1
ATOM 3583 O O . ALA A 1 464 ? 17.732 8.402 -58.865 1.00 91.44 464 ALA A O 1
ATOM 3584 N N . PHE A 1 465 ? 15.964 8.817 -57.534 1.00 91.25 465 PHE A N 1
ATOM 3585 C CA . PHE A 1 465 ? 16.028 7.553 -56.801 1.00 91.25 465 PHE A CA 1
ATOM 3586 C C . PHE A 1 465 ? 14.634 7.059 -56.405 1.00 91.25 465 PHE A C 1
ATOM 3588 O O . PHE A 1 465 ? 13.662 7.820 -56.352 1.00 91.25 465 PHE A O 1
ATOM 3595 N N . GLY A 1 466 ? 14.542 5.749 -56.184 1.00 89.00 466 GLY A N 1
ATOM 3596 C CA . GLY A 1 466 ? 13.320 5.091 -55.739 1.00 89.00 466 GLY A CA 1
ATOM 3597 C C . GLY A 1 466 ? 13.191 5.125 -54.220 1.00 89.00 466 GLY A C 1
ATOM 3598 O O . GLY A 1 466 ? 14.179 4.955 -53.510 1.00 89.00 466 GLY A O 1
ATOM 3599 N N . VAL A 1 467 ? 11.969 5.315 -53.739 1.00 90.56 467 VAL A N 1
ATOM 3600 C CA . VAL A 1 467 ? 11.566 5.078 -52.352 1.00 90.56 467 VAL A CA 1
ATOM 3601 C C . VAL A 1 467 ? 10.670 3.859 -52.364 1.00 90.56 467 VAL A C 1
ATOM 3603 O O . VAL A 1 467 ? 9.722 3.808 -53.142 1.00 90.56 467 VAL A O 1
ATOM 3606 N N . GLU A 1 468 ? 10.979 2.876 -51.536 1.00 90.38 468 GLU A N 1
ATOM 3607 C CA . GLU A 1 468 ? 10.201 1.647 -51.431 1.00 90.38 468 GLU A CA 1
ATOM 3608 C C . GLU A 1 468 ? 9.664 1.549 -50.009 1.00 90.38 468 GLU A C 1
ATOM 3610 O O . GLU A 1 468 ? 10.387 1.825 -49.055 1.00 90.38 468 GLU A O 1
ATOM 3615 N N . ALA A 1 469 ? 8.401 1.180 -49.866 1.00 86.19 469 ALA A N 1
ATOM 3616 C CA . ALA A 1 469 ? 7.786 0.830 -48.603 1.00 86.19 469 ALA A CA 1
ATOM 3617 C C . ALA A 1 469 ? 7.052 -0.498 -48.760 1.00 86.19 469 ALA A C 1
ATOM 3619 O O . ALA A 1 469 ? 6.497 -0.796 -49.822 1.00 86.19 469 ALA A O 1
ATOM 3620 N N . ALA A 1 470 ? 7.063 -1.295 -47.704 1.00 84.50 470 ALA A N 1
ATOM 3621 C CA . ALA A 1 470 ? 6.386 -2.573 -47.641 1.00 84.50 470 ALA A CA 1
ATOM 3622 C C . ALA A 1 470 ? 5.511 -2.607 -46.397 1.00 84.50 470 ALA A C 1
ATOM 3624 O O . ALA A 1 470 ? 5.906 -2.144 -45.336 1.00 84.50 470 ALA A O 1
ATOM 3625 N N . ASP A 1 471 ? 4.326 -3.170 -46.538 1.00 82.06 471 ASP A N 1
ATOM 3626 C CA . ASP A 1 471 ? 3.427 -3.404 -45.428 1.00 82.06 471 ASP A CA 1
ATOM 3627 C C . ASP A 1 471 ? 3.440 -4.900 -45.097 1.00 82.06 471 ASP A C 1
ATOM 3629 O O . ASP A 1 471 ? 3.421 -5.743 -46.004 1.00 82.06 471 ASP A O 1
ATOM 3633 N N . ALA A 1 472 ? 3.509 -5.233 -43.808 1.00 70.94 472 ALA A N 1
ATOM 3634 C CA . ALA A 1 472 ? 3.617 -6.614 -43.342 1.00 70.94 472 ALA A CA 1
ATOM 3635 C C . ALA A 1 472 ? 2.350 -7.433 -43.655 1.00 70.94 472 ALA A C 1
ATOM 3637 O O . ALA A 1 472 ? 2.425 -8.656 -43.816 1.00 70.94 472 ALA A O 1
ATOM 3638 N N . ASN A 1 473 ? 1.210 -6.758 -43.813 1.00 73.75 473 ASN A N 1
ATOM 3639 C CA . ASN A 1 473 ? -0.095 -7.345 -44.100 1.00 73.75 473 ASN A CA 1
ATOM 3640 C C . ASN A 1 473 ? -0.432 -7.351 -45.600 1.00 73.75 473 ASN A C 1
ATOM 3642 O O . ASN A 1 473 ? -1.340 -8.066 -46.038 1.00 73.75 473 ASN A O 1
ATOM 3646 N N . GLY A 1 474 ? 0.343 -6.623 -46.406 1.00 71.31 474 GLY A N 1
ATOM 3647 C CA . GLY A 1 474 ? 0.163 -6.480 -47.846 1.00 71.31 474 GLY A CA 1
ATOM 3648 C C . GLY A 1 474 ? -0.914 -5.467 -48.238 1.00 71.31 474 GLY A C 1
ATOM 3649 O O . GLY A 1 474 ? -1.440 -5.559 -49.355 1.00 71.31 474 GLY A O 1
ATOM 3650 N N . ASP A 1 475 ? -1.256 -4.534 -47.347 1.00 81.12 475 ASP A N 1
ATOM 3651 C CA . ASP A 1 475 ? -2.228 -3.478 -47.607 1.00 81.12 475 ASP A CA 1
ATOM 3652 C C . ASP A 1 475 ? -1.721 -2.465 -48.659 1.00 81.12 475 ASP A C 1
ATOM 3654 O O . ASP A 1 475 ? -0.512 -2.299 -48.854 1.00 81.12 475 ASP A O 1
ATOM 3658 N N . PRO A 1 476 ? -2.616 -1.802 -49.426 1.00 84.56 476 PRO A N 1
ATOM 3659 C CA . PRO A 1 476 ? -2.208 -0.830 -50.438 1.00 84.56 476 PRO A CA 1
ATOM 3660 C C . PRO A 1 476 ? -1.560 0.411 -49.814 1.00 84.56 476 PRO A C 1
ATOM 3662 O O . PRO A 1 476 ? -2.222 1.195 -49.141 1.00 84.56 476 PRO A O 1
ATOM 3665 N N . ILE A 1 477 ? -0.284 0.636 -50.118 1.00 91.12 477 ILE A N 1
ATOM 3666 C CA . ILE A 1 477 ? 0.495 1.751 -49.571 1.00 91.12 477 ILE A CA 1
ATOM 3667 C C . ILE A 1 477 ? 0.373 2.984 -50.472 1.00 91.12 477 ILE A C 1
ATOM 3669 O O . ILE A 1 477 ? 0.546 2.900 -51.690 1.00 91.12 477 ILE A O 1
ATOM 3673 N N . THR A 1 478 ? 0.130 4.139 -49.858 1.00 92.44 478 THR A N 1
ATOM 3674 C CA . THR A 1 478 ? 0.257 5.471 -50.460 1.00 92.44 478 THR A CA 1
ATOM 3675 C C . THR A 1 478 ? 1.509 6.148 -49.917 1.00 92.44 478 THR A C 1
ATOM 3677 O O . THR A 1 478 ? 1.712 6.196 -48.701 1.00 92.44 478 THR A O 1
ATOM 3680 N N . LEU A 1 479 ? 2.332 6.705 -50.804 1.00 93.44 479 LEU A N 1
ATOM 3681 C CA . LEU A 1 479 ? 3.533 7.446 -50.423 1.00 93.44 479 LEU A CA 1
ATOM 3682 C C . LEU A 1 479 ? 3.327 8.958 -50.559 1.00 93.44 479 LEU A C 1
ATOM 3684 O O . LEU A 1 479 ? 2.770 9.457 -51.537 1.00 93.44 479 LEU A O 1
ATOM 3688 N N . SER A 1 480 ? 3.858 9.713 -49.604 1.00 92.88 480 SER A N 1
ATOM 3689 C CA . SER A 1 480 ? 3.934 11.175 -49.659 1.00 92.88 480 SER A CA 1
ATOM 3690 C C . SER A 1 480 ? 5.281 11.682 -49.151 1.00 92.88 480 SER A C 1
ATOM 3692 O O . SER A 1 480 ? 6.070 10.920 -48.598 1.00 92.88 480 SER A O 1
ATOM 3694 N N . VAL A 1 481 ? 5.561 12.967 -49.357 1.00 94.12 481 VAL A N 1
ATOM 3695 C CA . VAL A 1 481 ? 6.833 13.584 -48.974 1.00 94.12 481 VAL A CA 1
ATOM 3696 C C . VAL A 1 481 ? 6.600 14.934 -48.300 1.00 94.12 481 VAL A C 1
ATOM 3698 O O . VAL A 1 481 ? 5.808 15.748 -48.779 1.00 94.12 481 VAL A O 1
ATOM 3701 N N . ASP A 1 482 ? 7.327 15.159 -47.213 1.00 90.00 482 ASP A N 1
ATOM 3702 C CA . ASP A 1 482 ? 7.434 16.401 -46.460 1.00 90.00 482 ASP A CA 1
ATOM 3703 C C . ASP A 1 482 ? 8.834 17.014 -46.691 1.00 90.00 482 ASP A C 1
ATOM 3705 O O . ASP A 1 482 ? 9.803 16.314 -46.997 1.00 90.00 482 ASP A O 1
ATOM 3709 N N . ASN A 1 483 ? 8.956 18.340 -46.558 1.00 86.75 483 ASN A N 1
ATOM 3710 C CA . ASN A 1 483 ? 10.209 19.090 -46.772 1.00 86.75 483 ASN A CA 1
ATOM 3711 C C . ASN A 1 483 ? 10.821 18.942 -48.182 1.00 86.75 483 ASN A C 1
ATOM 3713 O O . ASN A 1 483 ? 12.039 18.907 -48.348 1.00 86.75 483 ASN A O 1
ATOM 3717 N N . LEU A 1 484 ? 9.972 18.880 -49.213 1.00 90.19 484 LEU A N 1
ATOM 3718 C CA . LEU A 1 484 ? 10.404 18.764 -50.606 1.00 90.19 484 LEU A CA 1
ATOM 3719 C C . LEU A 1 484 ? 11.176 20.029 -51.061 1.00 90.19 484 LEU A C 1
ATOM 3721 O O . LEU A 1 484 ? 10.590 21.118 -51.035 1.00 90.19 484 LEU A O 1
ATOM 3725 N N . PRO A 1 485 ? 12.453 19.921 -51.491 1.00 89.69 485 PRO A N 1
ATOM 3726 C CA . PRO A 1 485 ? 13.242 21.070 -51.935 1.00 89.69 485 PRO A CA 1
ATOM 3727 C C . PRO A 1 485 ? 12.612 21.798 -53.128 1.00 89.69 485 PRO A C 1
ATOM 3729 O O . PRO A 1 485 ? 11.904 21.203 -53.944 1.00 89.69 485 PRO A O 1
ATOM 3732 N N . GLU A 1 486 ? 12.877 23.100 -53.264 1.00 85.56 486 GLU A N 1
ATOM 3733 C CA . GLU A 1 486 ? 12.341 23.884 -54.381 1.00 85.56 486 GLU A CA 1
ATOM 3734 C C . GLU A 1 486 ? 12.857 23.331 -55.722 1.00 85.56 486 GLU A C 1
ATOM 3736 O O . GLU A 1 486 ? 14.063 23.213 -55.940 1.00 85.56 486 GLU A O 1
ATOM 3741 N N . GLY A 1 487 ? 11.927 22.962 -56.611 1.00 85.50 487 GLY A N 1
ATOM 3742 C CA . GLY A 1 487 ? 12.225 22.325 -57.900 1.00 85.50 487 GLY A CA 1
ATOM 3743 C C . GLY A 1 487 ? 12.290 20.792 -57.865 1.00 85.50 487 GLY A C 1
ATOM 3744 O O . GLY A 1 487 ? 12.374 20.178 -58.929 1.00 85.50 487 GLY A O 1
ATOM 3745 N N . ALA A 1 488 ? 12.219 20.165 -56.686 1.00 91.06 488 ALA A N 1
ATOM 3746 C CA . ALA A 1 488 ? 12.107 18.715 -56.549 1.00 91.06 488 ALA A CA 1
ATOM 3747 C C . ALA A 1 488 ? 10.659 18.244 -56.762 1.00 91.06 488 ALA A C 1
ATOM 3749 O O . ALA A 1 488 ? 9.691 18.960 -56.494 1.00 91.06 488 ALA A O 1
ATOM 3750 N N . GLY A 1 489 ? 10.509 17.021 -57.256 1.00 92.50 489 GLY A N 1
ATOM 3751 C CA . GLY A 1 489 ? 9.246 16.336 -57.470 1.00 92.50 489 GLY A CA 1
ATOM 3752 C C . GLY A 1 489 ? 9.271 14.951 -56.839 1.00 92.50 489 GLY A C 1
ATOM 3753 O O . GLY A 1 489 ? 10.293 14.273 -56.826 1.00 92.50 489 GLY A O 1
ATOM 3754 N N . PHE A 1 490 ? 8.120 14.514 -56.341 1.00 95.31 490 PHE A N 1
ATOM 3755 C CA . PHE A 1 490 ? 7.919 13.146 -55.884 1.00 95.31 490 PHE A CA 1
ATOM 3756 C C . PHE A 1 490 ? 6.656 12.587 -56.527 1.00 95.31 490 PHE A C 1
ATOM 3758 O O . PHE A 1 490 ? 5.602 13.227 -56.501 1.00 95.31 490 PHE A O 1
ATOM 3765 N N . THR A 1 491 ? 6.779 11.416 -57.143 1.00 94.25 491 THR A N 1
ATOM 3766 C CA . THR A 1 491 ? 5.670 10.701 -57.776 1.00 94.25 491 THR A CA 1
ATOM 3767 C C . THR A 1 491 ? 5.488 9.365 -57.078 1.00 94.25 491 THR A C 1
ATOM 3769 O O . THR A 1 491 ? 6.364 8.511 -57.163 1.00 94.25 491 THR A O 1
ATOM 3772 N N . ASP A 1 492 ? 4.352 9.179 -56.416 1.00 92.56 492 ASP A N 1
ATOM 3773 C CA . ASP A 1 492 ? 3.922 7.871 -55.921 1.00 92.56 492 ASP A CA 1
ATOM 3774 C C . ASP A 1 492 ? 3.428 7.006 -57.094 1.00 92.56 492 ASP A C 1
ATOM 3776 O O . ASP A 1 492 ? 2.607 7.456 -57.904 1.00 92.56 492 ASP A O 1
ATOM 3780 N N . ASN A 1 493 ? 3.932 5.775 -57.206 1.00 89.62 493 ASN A N 1
ATOM 3781 C CA . ASN A 1 493 ? 3.514 4.817 -58.231 1.00 89.62 493 ASN A CA 1
ATOM 3782 C C . ASN A 1 493 ? 2.291 3.990 -57.794 1.00 89.62 493 ASN A C 1
ATOM 3784 O O . ASN A 1 493 ? 1.707 3.287 -58.625 1.00 89.62 493 ASN A O 1
ATOM 3788 N N . GLY A 1 494 ? 1.858 4.113 -56.532 1.00 83.06 494 GLY A N 1
ATOM 3789 C CA . GLY A 1 494 ? 0.659 3.473 -55.984 1.00 83.06 494 GLY A CA 1
ATOM 3790 C C . GLY A 1 494 ? 0.792 1.962 -55.781 1.00 83.06 494 GLY A C 1
ATOM 3791 O O . GLY A 1 494 ? -0.217 1.260 -55.707 1.00 83.06 494 GLY A O 1
ATOM 3792 N N . ASP A 1 495 ? 2.022 1.453 -55.755 1.00 84.00 495 ASP A N 1
ATOM 3793 C CA . ASP A 1 495 ? 2.376 0.050 -55.528 1.00 84.00 495 ASP A CA 1
ATOM 3794 C C . ASP A 1 495 ? 3.388 -0.119 -54.379 1.00 84.00 495 ASP A C 1
ATOM 3796 O O . ASP A 1 495 ? 4.102 -1.118 -54.329 1.00 84.00 495 ASP A O 1
ATOM 3800 N N . GLY A 1 496 ? 3.454 0.862 -53.470 1.00 84.81 496 GLY A N 1
ATOM 3801 C CA . GLY A 1 496 ? 4.469 0.932 -52.414 1.00 84.81 496 GLY A CA 1
ATOM 3802 C C . GLY A 1 496 ? 5.822 1.455 -52.894 1.00 84.81 496 GLY A C 1
ATOM 3803 O O . GLY A 1 496 ? 6.743 1.575 -52.092 1.00 84.81 496 GLY A O 1
ATOM 3804 N N . THR A 1 497 ? 5.957 1.815 -54.175 1.00 90.50 497 THR A N 1
ATOM 3805 C CA . THR A 1 497 ? 7.146 2.493 -54.698 1.00 90.50 497 THR A CA 1
ATOM 3806 C C . THR A 1 497 ? 6.848 3.936 -55.091 1.00 90.50 497 THR A C 1
ATOM 3808 O O . THR A 1 497 ? 5.783 4.262 -55.610 1.00 90.50 497 THR A O 1
ATOM 3811 N N . GLY A 1 498 ? 7.809 4.823 -54.869 1.00 91.44 498 GLY A N 1
ATOM 3812 C CA . GLY A 1 498 ? 7.762 6.227 -55.250 1.00 91.44 498 GLY A CA 1
ATOM 3813 C C . GLY A 1 498 ? 9.058 6.630 -55.933 1.00 91.44 498 GLY A C 1
ATOM 3814 O O . GLY A 1 498 ? 10.105 6.023 -55.726 1.00 91.44 498 GLY A O 1
ATOM 3815 N N . THR A 1 499 ? 9.007 7.640 -56.788 1.00 93.62 499 THR A N 1
ATOM 3816 C CA . THR A 1 499 ? 10.189 8.188 -57.458 1.00 93.62 499 THR A CA 1
ATOM 3817 C C . THR A 1 499 ? 10.370 9.632 -57.040 1.00 93.62 499 THR A C 1
ATOM 3819 O O . THR A 1 499 ? 9.513 10.479 -57.306 1.00 93.62 499 THR A O 1
ATOM 3822 N N . PHE A 1 500 ? 11.494 9.900 -56.385 1.00 95.31 500 PHE A N 1
ATOM 3823 C CA . PHE A 1 500 ? 11.975 11.249 -56.140 1.00 95.31 500 PHE A CA 1
ATOM 3824 C C . PHE A 1 500 ? 12.821 11.687 -57.335 1.00 95.31 500 PHE A C 1
ATOM 3826 O O . PHE A 1 500 ? 13.727 10.960 -57.740 1.00 95.31 500 PHE A O 1
ATOM 3833 N N . GLU A 1 501 ? 12.538 12.864 -57.887 1.00 94.38 501 GLU A N 1
ATOM 3834 C CA . GLU A 1 501 ? 13.332 13.493 -58.941 1.00 94.38 501 GLU A CA 1
ATOM 3835 C C . GLU A 1 501 ? 13.619 14.946 -58.578 1.00 94.38 501 GLU A C 1
ATOM 3837 O O . GLU A 1 501 ? 12.714 15.718 -58.266 1.00 94.38 501 GLU A O 1
ATOM 3842 N N . TRP A 1 502 ? 14.873 15.358 -58.681 1.00 94.38 502 TRP A N 1
ATOM 3843 C CA . TRP A 1 502 ? 15.265 16.740 -58.462 1.00 94.38 502 TRP A CA 1
ATOM 3844 C C . TRP A 1 502 ? 16.416 17.117 -59.381 1.00 94.38 502 TRP A C 1
ATOM 3846 O O . TRP A 1 502 ? 17.318 16.330 -59.626 1.00 94.38 502 TRP A O 1
ATOM 3856 N N . THR A 1 503 ? 16.381 18.326 -59.927 1.00 92.31 503 THR A N 1
ATOM 3857 C CA . THR A 1 503 ? 17.522 18.929 -60.623 1.00 92.31 503 THR A CA 1
ATOM 3858 C C . THR A 1 503 ? 17.803 20.251 -59.923 1.00 92.31 503 THR A C 1
ATOM 3860 O O . THR A 1 503 ? 17.115 21.226 -60.238 1.00 92.31 503 THR A O 1
ATOM 3863 N N . PRO A 1 504 ? 18.721 20.283 -58.939 1.00 90.44 504 PRO A N 1
ATOM 3864 C CA . PRO A 1 504 ? 19.003 21.498 -58.188 1.00 90.44 504 PRO A CA 1
ATOM 3865 C C . PRO A 1 504 ? 19.443 22.627 -59.125 1.00 90.44 504 PRO A C 1
ATOM 3867 O O . PRO A 1 504 ? 20.244 22.418 -60.037 1.00 90.44 504 PRO A O 1
ATOM 3870 N N . GLU A 1 505 ? 18.910 23.826 -58.935 1.00 88.50 505 GLU A N 1
ATOM 3871 C CA . GLU A 1 505 ? 19.336 25.021 -59.658 1.00 88.50 505 GLU A CA 1
ATOM 3872 C C . GLU A 1 505 ? 20.643 25.585 -59.075 1.00 88.50 505 GLU A C 1
ATOM 3874 O O . GLU A 1 505 ? 21.063 25.246 -57.972 1.00 88.50 505 GLU A O 1
ATOM 3879 N N . LEU A 1 506 ? 21.299 26.475 -59.826 1.00 83.56 506 LEU A N 1
ATOM 3880 C CA . LEU A 1 506 ? 22.505 27.161 -59.355 1.00 83.56 506 LEU A CA 1
ATOM 3881 C C . LEU A 1 506 ? 22.210 27.983 -58.089 1.00 83.56 506 LEU A C 1
ATOM 3883 O O . LEU A 1 506 ? 21.310 28.828 -58.100 1.00 83.56 506 LEU A O 1
ATOM 3887 N N . GLY A 1 507 ? 23.016 27.801 -57.044 1.00 81.56 507 GLY A N 1
ATOM 3888 C CA . GLY A 1 507 ? 22.858 28.434 -55.733 1.00 81.56 507 GLY A CA 1
ATOM 3889 C C . GLY A 1 507 ? 22.071 27.603 -54.713 1.00 81.56 507 GLY A C 1
ATOM 3890 O O . GLY A 1 507 ? 21.739 28.138 -53.658 1.00 81.56 507 GLY A O 1
ATOM 3891 N N . GLN A 1 508 ? 21.763 26.337 -55.014 1.00 87.00 508 GLN A N 1
ATOM 3892 C CA . GLN A 1 508 ? 21.118 25.383 -54.101 1.00 87.00 508 GLN A CA 1
ATOM 3893 C C . GLN A 1 508 ? 22.122 24.417 -53.441 1.00 87.00 508 GLN A C 1
ATOM 3895 O O . GLN A 1 508 ? 21.726 23.357 -52.974 1.00 87.00 508 GLN A O 1
ATOM 3900 N N . GLN A 1 509 ? 23.414 24.758 -53.394 1.00 87.69 509 GLN A N 1
ATOM 3901 C CA . GLN A 1 509 ? 24.417 24.021 -52.619 1.00 87.69 509 GLN A CA 1
ATOM 3902 C C . GLN A 1 509 ? 24.026 23.919 -51.133 1.00 87.69 509 GLN A C 1
ATOM 3904 O O . GLN A 1 509 ? 23.660 24.916 -50.504 1.00 87.69 509 GLN A O 1
ATOM 3909 N N . GLY A 1 510 ? 24.165 22.724 -50.558 1.00 86.00 510 GLY A N 1
ATOM 3910 C CA . GLY A 1 510 ? 23.906 22.461 -49.143 1.00 86.00 510 GLY A CA 1
ATOM 3911 C C . GLY A 1 510 ? 23.229 21.116 -48.897 1.00 86.00 510 GLY A C 1
ATOM 3912 O O . GLY A 1 510 ? 22.992 20.343 -49.823 1.00 86.00 510 GLY A O 1
ATOM 3913 N N . THR A 1 511 ? 22.910 20.844 -47.633 1.00 87.50 511 THR A N 1
ATOM 3914 C CA . THR A 1 511 ? 22.275 19.588 -47.211 1.00 87.50 511 THR A CA 1
ATOM 3915 C C . THR A 1 511 ? 20.779 19.784 -46.983 1.00 87.50 511 THR A C 1
ATOM 3917 O O . THR A 1 511 ? 20.363 20.666 -46.231 1.00 87.50 511 THR A O 1
ATOM 3920 N N . TYR A 1 512 ? 19.966 18.930 -47.602 1.00 90.31 512 TYR A N 1
ATOM 3921 C CA . TYR A 1 512 ? 18.507 18.941 -47.527 1.00 90.31 512 TYR A CA 1
ATOM 3922 C C . TYR A 1 512 ? 18.004 17.638 -46.908 1.00 90.31 512 TYR A C 1
ATOM 3924 O O . TYR A 1 512 ? 18.285 16.563 -47.428 1.00 90.31 512 TYR A O 1
ATOM 3932 N N . ASN A 1 513 ? 17.223 17.725 -45.831 1.00 89.06 513 ASN A N 1
ATOM 3933 C CA . ASN A 1 513 ? 16.598 16.557 -45.206 1.00 89.06 513 ASN A CA 1
ATOM 3934 C C . ASN A 1 513 ? 15.158 16.402 -45.700 1.00 89.06 513 ASN A C 1
ATOM 3936 O O . ASN A 1 513 ? 14.264 17.133 -45.270 1.00 89.06 513 ASN A O 1
ATOM 3940 N N . VAL A 1 514 ? 14.943 15.446 -46.603 1.00 92.19 514 VAL A N 1
ATOM 3941 C CA . VAL A 1 514 ? 13.633 15.148 -47.195 1.00 92.19 514 VAL A CA 1
ATOM 3942 C C . VAL A 1 514 ? 12.981 14.008 -46.422 1.00 92.19 514 VAL A C 1
ATOM 3944 O O . VAL A 1 514 ? 13.590 12.952 -46.272 1.00 92.19 514 VAL A O 1
ATOM 3947 N N . THR A 1 515 ? 11.753 14.193 -45.937 1.00 92.56 515 THR A N 1
ATOM 3948 C CA . THR A 1 515 ? 11.057 13.180 -45.128 1.00 92.56 515 THR A CA 1
ATOM 3949 C C . THR A 1 515 ? 9.981 12.498 -45.958 1.00 92.56 515 THR A C 1
ATOM 3951 O O . THR A 1 515 ? 9.012 13.124 -46.371 1.00 92.56 515 THR A O 1
ATOM 3954 N N . PHE A 1 516 ? 10.134 11.204 -46.206 1.00 93.31 516 PHE A N 1
ATOM 3955 C CA . PHE A 1 516 ? 9.143 10.381 -46.889 1.00 93.31 516 PHE A CA 1
ATOM 3956 C C . PHE A 1 516 ? 8.180 9.766 -45.879 1.00 93.31 516 PHE A C 1
ATOM 3958 O O . PHE A 1 516 ? 8.569 9.448 -44.756 1.00 93.31 516 PHE A O 1
ATOM 3965 N N . ARG A 1 517 ? 6.928 9.590 -46.288 1.00 92.38 517 ARG A N 1
ATOM 3966 C CA . ARG A 1 517 ? 5.838 9.043 -45.481 1.00 92.38 517 ARG A CA 1
ATOM 3967 C C . ARG A 1 517 ? 5.131 7.944 -46.259 1.00 92.38 517 ARG A C 1
ATOM 3969 O O . ARG A 1 517 ? 4.819 8.148 -47.432 1.00 92.38 517 ARG A O 1
ATOM 3976 N N . ALA A 1 518 ? 4.854 6.825 -45.604 1.00 91.69 518 ALA A N 1
ATOM 3977 C CA . ALA A 1 518 ? 4.083 5.712 -46.141 1.00 91.69 518 ALA A CA 1
ATOM 3978 C C . ALA A 1 518 ? 2.839 5.498 -45.282 1.00 91.69 518 ALA A C 1
ATOM 3980 O O . ALA A 1 518 ? 2.941 5.488 -44.061 1.00 91.69 518 ALA A O 1
ATOM 3981 N N . SER A 1 519 ? 1.675 5.345 -45.909 1.00 90.19 519 SER A N 1
ATOM 3982 C CA . SER A 1 519 ? 0.413 5.081 -45.215 1.00 90.19 519 SER A CA 1
ATOM 3983 C C . SER A 1 519 ? -0.401 4.019 -45.943 1.00 90.19 519 SER A C 1
ATOM 3985 O O . SER A 1 519 ? -0.492 4.043 -47.168 1.00 90.19 519 SER A O 1
ATOM 3987 N N . ASP A 1 520 ? -1.014 3.113 -45.191 1.00 88.19 520 ASP A N 1
ATOM 3988 C CA . ASP A 1 520 ? -1.971 2.101 -45.667 1.00 88.19 520 ASP A CA 1
ATOM 3989 C C . ASP A 1 520 ? -3.434 2.611 -45.638 1.00 88.19 520 ASP A C 1
ATOM 3991 O O . ASP A 1 520 ? -4.364 1.916 -46.047 1.00 88.19 520 ASP A O 1
ATOM 3995 N N . GLY A 1 521 ? -3.651 3.854 -45.185 1.00 81.56 521 GLY A N 1
ATOM 3996 C CA . GLY A 1 521 ? -4.965 4.472 -45.001 1.00 81.56 521 GLY A CA 1
ATOM 3997 C C . GLY A 1 521 ? -5.544 4.377 -43.582 1.00 81.56 521 GLY A C 1
ATOM 3998 O O . GLY A 1 521 ? -6.523 5.079 -43.310 1.00 81.56 521 GLY A O 1
ATOM 3999 N N . GLU A 1 522 ? -4.946 3.586 -42.687 1.00 80.06 522 GLU A N 1
ATOM 4000 C CA . GLU A 1 522 ? -5.281 3.498 -41.255 1.00 80.06 522 GLU A CA 1
ATOM 4001 C C . GLU A 1 522 ? -4.116 3.954 -40.359 1.00 80.06 522 GLU A C 1
ATOM 4003 O O . GLU A 1 522 ? -4.331 4.728 -39.424 1.00 80.06 522 GLU A O 1
ATOM 4008 N N . LEU A 1 523 ? -2.893 3.534 -40.681 1.00 81.44 523 LEU A N 1
ATOM 4009 C CA . LEU A 1 523 ? -1.639 3.832 -40.000 1.00 81.44 523 LEU A CA 1
ATOM 4010 C C . LEU A 1 523 ? -0.616 4.464 -40.967 1.00 81.44 523 LEU A C 1
ATOM 4012 O O . LEU A 1 523 ? -0.785 4.496 -42.192 1.00 81.44 523 LEU A O 1
ATOM 4016 N N . GLU A 1 524 ? 0.449 5.042 -40.412 1.00 88.12 524 GLU A N 1
ATOM 4017 C CA . GLU A 1 524 ? 1.507 5.696 -41.188 1.00 88.12 524 GLU A CA 1
ATOM 4018 C C . GLU A 1 524 ? 2.889 5.558 -40.538 1.00 88.12 524 GLU A C 1
ATOM 4020 O O . GLU A 1 524 ? 3.007 5.477 -39.317 1.00 88.12 524 GLU A O 1
ATOM 4025 N N . SER A 1 525 ? 3.940 5.582 -41.360 1.00 86.81 525 SER A N 1
ATOM 4026 C CA . SER A 1 525 ? 5.336 5.696 -40.928 1.00 86.81 525 SER A CA 1
ATOM 4027 C C . SER A 1 525 ? 6.076 6.775 -41.717 1.00 86.81 525 SER A C 1
ATOM 4029 O O . SER A 1 525 ? 5.655 7.183 -42.805 1.00 86.81 525 SER A O 1
ATOM 4031 N N . THR A 1 526 ? 7.199 7.249 -41.172 1.00 90.50 526 THR A N 1
ATOM 4032 C CA . THR A 1 526 ? 8.039 8.276 -41.804 1.00 90.50 526 THR A CA 1
ATOM 4033 C C . THR A 1 526 ? 9.518 7.910 -41.784 1.00 90.50 526 THR A C 1
ATOM 4035 O O . THR A 1 526 ? 9.983 7.267 -40.844 1.00 90.50 526 THR A O 1
ATOM 4038 N N . ARG A 1 527 ? 10.282 8.364 -42.785 1.00 87.31 527 ARG A N 1
ATOM 4039 C CA . ARG A 1 527 ? 11.739 8.187 -42.871 1.00 87.31 527 ARG A CA 1
ATOM 4040 C C . ARG A 1 527 ? 12.401 9.351 -43.601 1.00 87.31 527 ARG A C 1
ATOM 4042 O O . ARG A 1 527 ? 11.951 9.743 -44.674 1.00 87.31 527 ARG A O 1
ATOM 4049 N N . SER A 1 528 ? 13.476 9.891 -43.035 1.00 88.19 528 SER A N 1
ATOM 4050 C CA . SER A 1 528 ? 14.211 11.020 -43.622 1.00 88.19 528 SER A CA 1
ATOM 4051 C C . SER A 1 528 ? 15.415 10.557 -44.441 1.00 88.19 528 SER A C 1
ATOM 4053 O O . SER A 1 528 ? 16.110 9.626 -44.045 1.00 88.19 528 SER A O 1
ATOM 4055 N N . ALA A 1 529 ? 15.680 11.236 -45.558 1.00 86.75 529 ALA A N 1
ATOM 4056 C CA . ALA A 1 529 ? 16.855 11.047 -46.399 1.00 86.75 529 ALA A CA 1
ATOM 4057 C C . ALA A 1 529 ? 17.630 12.372 -46.528 1.00 86.75 529 ALA A C 1
ATOM 4059 O O . ALA A 1 529 ? 17.066 13.353 -47.030 1.00 86.75 529 ALA A O 1
ATOM 4060 N N . PRO A 1 530 ? 18.903 12.424 -46.096 1.00 85.88 530 PRO A N 1
ATOM 4061 C CA . PRO A 1 530 ? 19.760 13.572 -46.351 1.00 85.88 530 PRO A CA 1
ATOM 4062 C C . PRO A 1 530 ? 20.223 13.574 -47.816 1.00 85.88 530 PRO A C 1
ATOM 4064 O O . PRO A 1 530 ? 20.689 12.559 -48.340 1.00 85.88 530 PRO A O 1
ATOM 4067 N N . ILE A 1 531 ? 20.103 14.724 -48.474 1.00 91.88 531 ILE A N 1
ATOM 4068 C CA . ILE A 1 531 ? 20.569 14.972 -49.840 1.00 91.88 531 ILE A CA 1
ATOM 4069 C C . ILE A 1 531 ? 21.579 16.117 -49.802 1.00 91.88 531 ILE A C 1
ATOM 4071 O O . ILE A 1 531 ? 21.225 17.249 -49.479 1.00 91.88 531 ILE A O 1
ATOM 4075 N N . GLU A 1 532 ? 22.825 15.826 -50.147 1.00 89.00 532 GLU A N 1
ATOM 4076 C CA . GLU A 1 532 ? 23.891 16.808 -50.312 1.00 89.00 532 GLU A CA 1
ATOM 4077 C C . GLU A 1 532 ? 23.914 17.310 -51.761 1.00 89.00 532 GLU A C 1
ATOM 4079 O O . GLU A 1 532 ? 24.069 16.533 -52.708 1.00 89.00 532 GLU A O 1
ATOM 4084 N N . VAL A 1 533 ? 23.768 18.621 -51.944 1.00 88.38 533 VAL A N 1
ATOM 4085 C CA . VAL A 1 533 ? 23.984 19.281 -53.232 1.00 88.38 533 VAL A CA 1
ATOM 4086 C C . VAL A 1 533 ? 25.375 19.896 -53.252 1.00 88.38 533 VAL A C 1
ATOM 4088 O O . VAL A 1 533 ? 25.654 20.837 -52.505 1.00 88.38 533 VAL A O 1
ATOM 4091 N N . ARG A 1 534 ? 26.226 19.388 -54.141 1.00 82.31 534 ARG A N 1
ATOM 4092 C CA . ARG A 1 534 ? 27.573 19.895 -54.407 1.00 82.31 534 ARG A CA 1
ATOM 4093 C C . ARG A 1 534 ? 27.553 21.015 -55.432 1.00 82.31 534 ARG A C 1
ATOM 4095 O O . ARG A 1 534 ? 26.707 21.071 -56.328 1.00 82.31 534 ARG A O 1
ATOM 4102 N N . TRP A 1 535 ? 28.508 21.920 -55.297 1.00 82.75 535 TRP A N 1
ATOM 4103 C CA . TRP A 1 535 ? 28.618 23.088 -56.153 1.00 82.75 535 TRP A CA 1
ATOM 4104 C C . TRP A 1 535 ? 29.145 22.716 -57.542 1.00 82.75 535 TRP A C 1
ATOM 4106 O O . TRP A 1 535 ? 30.076 21.937 -57.674 1.00 82.75 535 TRP A O 1
ATOM 4116 N N . ILE A 1 536 ? 28.605 23.309 -58.609 1.00 77.62 536 ILE A N 1
ATOM 4117 C CA . ILE A 1 536 ? 28.967 22.938 -59.996 1.00 77.62 536 ILE A CA 1
ATOM 4118 C C . ILE A 1 536 ? 30.441 23.188 -60.390 1.00 77.62 536 ILE A C 1
ATOM 4120 O O . ILE A 1 536 ? 30.876 22.728 -61.453 1.00 77.62 536 ILE A O 1
ATOM 4124 N N . HIS A 1 537 ? 31.182 23.947 -59.576 1.00 76.38 537 HIS A N 1
ATOM 4125 C CA . HIS A 1 537 ? 32.590 24.298 -59.804 1.00 76.38 537 HIS A CA 1
ATOM 4126 C C . HIS A 1 537 ? 33.571 23.457 -58.970 1.00 76.38 537 HIS A C 1
ATOM 4128 O O . HIS A 1 537 ? 34.753 23.778 -58.990 1.00 76.38 537 HIS A O 1
ATOM 4134 N N . ASP A 1 538 ? 33.083 22.453 -58.243 1.00 80.25 538 ASP A N 1
ATOM 4135 C CA . ASP A 1 538 ? 33.859 21.445 -57.506 1.00 80.25 538 ASP A CA 1
ATOM 4136 C C . ASP A 1 538 ? 33.040 20.141 -57.538 1.00 80.25 538 ASP A C 1
ATOM 4138 O O . ASP A 1 538 ? 32.128 19.917 -56.731 1.00 80.25 538 ASP A O 1
ATOM 4142 N N . ARG A 1 539 ? 33.224 19.360 -58.605 1.00 77.44 539 ARG A N 1
ATOM 4143 C CA . ARG A 1 539 ? 32.309 18.260 -58.958 1.00 77.44 539 ARG A CA 1
ATOM 4144 C C . ARG A 1 539 ? 32.659 16.942 -58.291 1.00 77.44 539 ARG A C 1
ATOM 4146 O O . ARG A 1 539 ? 31.752 16.160 -57.998 1.00 77.44 539 ARG A O 1
ATOM 4153 N N . ASP A 1 540 ? 33.934 16.664 -58.096 1.00 76.12 540 ASP A N 1
ATOM 4154 C CA . ASP A 1 540 ? 34.430 15.506 -57.350 1.00 76.12 540 ASP A CA 1
ATOM 4155 C C . ASP A 1 540 ? 34.430 15.744 -55.837 1.00 76.12 540 ASP A C 1
ATOM 4157 O O . ASP A 1 540 ? 34.323 14.764 -55.088 1.00 76.12 540 ASP A O 1
ATOM 4161 N N . GLY A 1 541 ? 34.336 16.997 -55.383 1.00 69.94 541 GLY A N 1
ATOM 4162 C CA . GLY A 1 541 ? 34.108 17.342 -53.982 1.00 69.94 541 GLY A CA 1
ATOM 4163 C C . GLY A 1 541 ? 35.319 17.038 -53.114 1.00 69.94 541 GLY A C 1
ATOM 4164 O O . GLY A 1 541 ? 35.144 16.618 -51.969 1.00 69.94 541 GLY A O 1
ATOM 4165 N N . ASP A 1 542 ? 36.517 17.165 -53.679 1.00 76.19 542 ASP A N 1
ATOM 4166 C CA . ASP A 1 542 ? 37.784 16.950 -52.980 1.00 76.19 542 ASP A CA 1
ATOM 4167 C C . ASP A 1 542 ? 38.346 18.234 -52.347 1.00 76.19 542 ASP A C 1
ATOM 4169 O O . ASP A 1 542 ? 39.378 18.202 -51.679 1.00 76.19 542 ASP A O 1
ATOM 4173 N N . GLY A 1 543 ? 37.614 19.342 -52.489 1.00 72.25 543 GLY A N 1
ATOM 4174 C CA . GLY A 1 543 ? 37.954 20.636 -51.919 1.00 72.25 543 GLY A CA 1
ATOM 4175 C C . GLY A 1 543 ? 38.658 21.560 -52.903 1.00 72.25 543 GLY A C 1
ATOM 4176 O O . GLY A 1 543 ? 38.732 22.758 -52.624 1.00 72.25 543 GLY A O 1
ATOM 4177 N N . MET A 1 544 ? 39.101 21.074 -54.068 1.00 79.38 544 MET A N 1
ATOM 4178 C CA . MET A 1 544 ? 39.675 21.897 -55.130 1.00 79.38 544 MET A CA 1
ATOM 4179 C C . MET A 1 544 ? 38.612 22.306 -56.156 1.00 79.38 544 MET A C 1
ATOM 4181 O O . MET A 1 544 ? 37.648 21.607 -56.430 1.00 79.38 544 MET A O 1
ATOM 4185 N N . LYS A 1 545 ? 38.734 23.515 -56.717 1.00 82.19 545 LYS A N 1
ATOM 4186 C CA . LYS A 1 545 ? 37.807 23.952 -57.775 1.00 82.19 545 LYS A CA 1
ATOM 4187 C C . LYS A 1 545 ? 38.221 23.347 -59.110 1.00 82.19 545 LYS A C 1
ATOM 4189 O O . LYS A 1 545 ? 39.337 23.618 -59.561 1.00 82.19 545 LYS A O 1
ATOM 4194 N N . ASP A 1 546 ? 37.252 22.791 -59.838 1.00 77.62 546 ASP A N 1
ATOM 4195 C CA . ASP A 1 546 ? 37.398 22.283 -61.206 1.00 77.62 546 ASP A CA 1
ATOM 4196 C C . ASP A 1 546 ? 38.170 23.264 -62.112 1.00 77.62 546 ASP A C 1
ATOM 4198 O O . ASP A 1 546 ? 39.003 22.880 -62.935 1.00 77.62 546 ASP A O 1
ATOM 4202 N N . GLU A 1 547 ? 37.861 24.565 -62.017 1.00 78.81 547 GLU A N 1
ATOM 4203 C CA . GLU A 1 547 ? 38.497 25.599 -62.844 1.00 78.81 547 GLU A CA 1
ATOM 4204 C C . GLU A 1 547 ? 39.988 25.768 -62.525 1.00 78.81 547 GLU A C 1
ATOM 4206 O O . GLU A 1 547 ? 40.779 25.993 -63.443 1.00 78.81 547 GLU A O 1
ATOM 4211 N N . TRP A 1 548 ? 40.370 25.643 -61.251 1.00 82.12 548 TRP A N 1
ATOM 4212 C CA . TRP A 1 548 ? 41.752 25.762 -60.794 1.00 82.12 548 TRP A CA 1
ATOM 4213 C C . TRP A 1 548 ? 42.565 24.522 -61.170 1.00 82.12 548 TRP A C 1
ATOM 4215 O O . TRP A 1 548 ? 43.659 24.653 -61.722 1.00 82.12 548 TRP A O 1
ATOM 4225 N N . GLU A 1 549 ? 42.013 23.326 -60.991 1.00 79.19 549 GLU A N 1
ATOM 4226 C CA . GLU A 1 549 ? 42.684 22.078 -61.364 1.00 79.19 549 GLU A CA 1
ATOM 4227 C C . GLU A 1 549 ? 42.839 21.937 -62.881 1.00 79.19 549 GLU A C 1
ATOM 4229 O O . GLU A 1 549 ? 43.886 21.525 -63.389 1.00 79.19 549 GLU A O 1
ATOM 4234 N N . LEU A 1 550 ? 41.833 22.357 -63.656 1.00 77.19 550 LEU A N 1
ATOM 4235 C CA . LEU A 1 550 ? 41.939 22.416 -65.114 1.00 77.19 550 LEU A CA 1
ATOM 4236 C C . LEU A 1 550 ? 42.956 23.467 -65.585 1.00 77.19 550 LEU A C 1
ATOM 4238 O O . LEU A 1 550 ? 43.539 23.293 -66.661 1.00 77.19 550 LEU A O 1
ATOM 4242 N N . GLU A 1 551 ? 43.177 24.542 -64.824 1.00 78.31 551 GLU A N 1
ATOM 4243 C CA . GLU A 1 551 ? 44.174 25.574 -65.135 1.00 78.31 551 GLU A CA 1
ATOM 4244 C C . GLU A 1 551 ? 45.612 25.109 -64.844 1.00 78.31 551 GLU A C 1
ATOM 4246 O O . GLU A 1 551 ? 46.486 25.299 -65.698 1.00 78.31 551 GLU A O 1
ATOM 4251 N N . HIS A 1 552 ? 45.857 24.458 -63.702 1.00 77.88 552 HIS A N 1
ATOM 4252 C CA . HIS A 1 552 ? 47.200 24.061 -63.253 1.00 77.88 552 HIS A CA 1
ATOM 4253 C C . HIS A 1 552 ? 47.601 22.650 -63.721 1.00 77.88 552 HIS A C 1
ATOM 4255 O O . HIS A 1 552 ? 48.745 22.436 -64.137 1.00 77.88 552 HIS A O 1
ATOM 4261 N N . PHE A 1 553 ? 46.655 21.704 -63.765 1.00 79.31 553 PHE A N 1
ATOM 4262 C CA . PHE A 1 553 ? 46.909 20.284 -64.057 1.00 79.31 553 PHE A CA 1
ATOM 4263 C C . PHE A 1 553 ? 46.217 19.771 -65.332 1.00 79.31 553 PHE A C 1
ATOM 4265 O O . PHE A 1 553 ? 46.708 18.838 -65.976 1.00 79.31 553 PHE A O 1
ATOM 4272 N N . GLY A 1 554 ? 45.110 20.392 -65.752 1.00 74.56 554 GLY A N 1
ATOM 4273 C CA . GLY A 1 554 ? 44.395 20.073 -66.996 1.00 74.56 554 GLY A CA 1
ATOM 4274 C C . GLY A 1 554 ? 43.505 18.824 -66.943 1.00 74.56 554 GLY A C 1
ATOM 4275 O O . GLY A 1 554 ? 43.042 18.368 -67.994 1.00 74.56 554 GLY A O 1
ATOM 4276 N N . THR A 1 555 ? 43.277 18.273 -65.752 1.00 76.38 555 THR A N 1
ATOM 4277 C CA . THR A 1 555 ? 42.372 17.155 -65.445 1.00 76.38 555 THR A CA 1
ATOM 4278 C C . THR A 1 555 ? 41.793 17.345 -64.037 1.00 76.38 555 THR A C 1
ATOM 4280 O O . THR A 1 555 ? 42.378 18.104 -63.276 1.00 76.38 555 THR A O 1
ATOM 4283 N N . LEU A 1 556 ? 40.695 16.649 -63.728 1.00 77.00 556 LEU A N 1
ATOM 4284 C CA . LEU A 1 556 ? 40.036 16.581 -62.409 1.00 77.00 556 LEU A CA 1
ATOM 4285 C C . LEU A 1 556 ? 40.328 15.235 -61.713 1.00 77.00 556 LEU A C 1
ATOM 4287 O O . LEU A 1 556 ? 39.533 14.697 -60.967 1.00 77.00 556 LEU A O 1
ATOM 4291 N N . ASP A 1 557 ? 41.407 14.549 -62.105 1.00 75.06 557 ASP A N 1
ATOM 4292 C CA . ASP A 1 557 ? 41.733 13.229 -61.538 1.00 75.06 557 ASP A CA 1
ATOM 4293 C C . ASP A 1 557 ? 42.638 13.344 -60.294 1.00 75.06 557 ASP A C 1
ATOM 4295 O O . ASP A 1 557 ? 43.116 12.318 -59.797 1.00 75.06 557 ASP A O 1
ATOM 4299 N N . ARG A 1 558 ? 43.003 14.565 -59.877 1.00 77.31 558 ARG A N 1
ATOM 4300 C CA . ARG A 1 558 ? 43.938 14.786 -58.771 1.00 77.31 558 ARG A CA 1
ATOM 4301 C C . ARG A 1 558 ? 43.136 15.085 -57.523 1.00 77.31 558 ARG A C 1
ATOM 4303 O O . ARG A 1 558 ? 42.509 16.111 -57.472 1.00 77.31 558 ARG A O 1
ATOM 4310 N N . ASP A 1 559 ? 43.278 14.232 -56.520 1.00 75.06 559 ASP A N 1
ATOM 4311 C CA . ASP A 1 559 ? 42.570 14.317 -55.239 1.00 75.06 559 ASP A CA 1
ATOM 4312 C C . ASP A 1 559 ? 43.251 15.240 -54.210 1.00 75.06 559 ASP A C 1
ATOM 4314 O O . ASP A 1 559 ? 43.043 15.097 -53.006 1.00 75.06 559 ASP A O 1
ATOM 4318 N N . GLY A 1 560 ? 44.162 16.107 -54.668 1.00 72.69 560 GLY A N 1
ATOM 4319 C CA . GLY A 1 560 ? 44.851 17.079 -53.820 1.00 72.69 560 GLY A CA 1
ATOM 4320 C C . GLY A 1 560 ? 46.011 16.542 -52.968 1.00 72.69 560 GLY A C 1
ATOM 4321 O O . GLY A 1 560 ? 46.761 17.321 -52.391 1.00 72.69 560 GLY A O 1
ATOM 4322 N N . THR A 1 561 ? 46.237 15.224 -52.922 1.00 78.75 561 THR A N 1
ATOM 4323 C CA . THR A 1 561 ? 47.210 14.604 -51.993 1.00 78.75 561 THR A CA 1
ATOM 4324 C C . THR A 1 561 ? 48.658 14.498 -52.506 1.00 78.75 561 THR A C 1
ATOM 4326 O O . THR A 1 561 ? 49.537 13.995 -51.799 1.00 78.75 561 THR A O 1
ATOM 4329 N N . GLY A 1 562 ? 48.931 14.892 -53.753 1.00 70.88 562 GLY A N 1
ATOM 4330 C CA . GLY A 1 562 ? 50.284 14.883 -54.334 1.00 70.88 562 GLY A CA 1
ATOM 4331 C C . GLY A 1 562 ? 51.012 16.212 -54.143 1.00 70.88 562 GLY A C 1
ATOM 4332 O O . GLY A 1 562 ? 50.393 17.141 -53.690 1.00 70.88 562 GLY A O 1
ATOM 4333 N N . ASP A 1 563 ? 52.295 16.301 -54.495 1.00 76.94 563 ASP A N 1
ATOM 4334 C CA . ASP A 1 563 ? 53.112 17.534 -54.448 1.00 76.94 563 ASP A CA 1
ATOM 4335 C C . ASP A 1 563 ? 53.732 17.720 -55.844 1.00 76.94 563 ASP A C 1
ATOM 4337 O O . ASP A 1 563 ? 54.555 16.895 -56.283 1.00 76.94 563 ASP A O 1
ATOM 4341 N N . TYR A 1 564 ? 53.240 18.695 -56.613 1.00 77.56 564 TYR A N 1
ATOM 4342 C CA . TYR A 1 564 ? 53.574 18.830 -58.031 1.00 77.56 564 TYR A CA 1
ATOM 4343 C C . TYR A 1 564 ? 54.960 19.438 -58.285 1.00 77.56 564 TYR A C 1
ATOM 4345 O O . TYR A 1 564 ? 55.619 19.044 -59.263 1.00 77.56 564 TYR A O 1
ATOM 4353 N N . ASP A 1 565 ? 55.428 20.367 -57.452 1.00 69.00 565 ASP A N 1
ATOM 4354 C CA . ASP A 1 565 ? 56.665 21.122 -57.684 1.00 69.00 565 ASP A CA 1
ATOM 4355 C C . ASP A 1 565 ? 57.862 20.673 -56.815 1.00 69.00 565 ASP A C 1
ATOM 4357 O O . ASP A 1 565 ? 59.023 20.924 -57.179 1.00 69.00 565 ASP A O 1
ATOM 4361 N N . GLY A 1 566 ? 57.600 19.871 -55.781 1.00 63.53 566 GLY A N 1
ATOM 4362 C CA . GLY A 1 566 ? 58.576 19.206 -54.928 1.00 63.53 566 GLY A CA 1
ATOM 4363 C C . GLY A 1 566 ? 59.142 20.083 -53.817 1.00 63.53 566 GLY A C 1
ATOM 4364 O O . GLY A 1 566 ? 60.261 19.801 -53.360 1.00 63.53 566 GLY A O 1
ATOM 4365 N N . ASP A 1 567 ? 58.448 21.155 -53.442 1.00 65.75 567 ASP A N 1
ATOM 4366 C CA . ASP A 1 567 ? 58.818 22.030 -52.333 1.00 65.75 567 ASP A CA 1
ATOM 4367 C C . ASP A 1 567 ? 58.327 21.535 -50.960 1.00 65.75 567 ASP A C 1
ATOM 4369 O O . ASP A 1 567 ? 58.824 22.007 -49.933 1.00 65.75 567 ASP A O 1
ATOM 4373 N N . GLY A 1 568 ? 57.496 20.486 -50.954 1.00 66.38 568 GLY A N 1
ATOM 4374 C CA . GLY A 1 568 ? 57.038 19.770 -49.771 1.00 66.38 568 GLY A CA 1
ATOM 4375 C C . GLY A 1 568 ? 55.585 20.032 -49.381 1.00 66.38 568 GLY A C 1
ATOM 4376 O O . GLY A 1 568 ? 55.124 19.347 -48.466 1.00 66.38 568 GLY A O 1
ATOM 4377 N N . TYR A 1 569 ? 54.886 20.954 -50.051 1.00 68.00 569 TYR A N 1
ATOM 4378 C CA . TYR A 1 569 ? 53.447 21.172 -49.887 1.00 68.00 569 TYR A CA 1
ATOM 4379 C C . TYR A 1 569 ? 52.643 20.316 -50.865 1.00 68.00 569 TYR A C 1
ATOM 4381 O O . TYR A 1 569 ? 53.073 20.037 -51.984 1.00 68.00 569 TYR A O 1
ATOM 4389 N N . THR A 1 570 ? 51.479 19.843 -50.429 1.00 79.31 570 THR A N 1
ATOM 4390 C CA . THR A 1 570 ? 50.570 19.104 -51.308 1.00 79.31 570 THR A CA 1
ATOM 4391 C C . THR A 1 570 ? 49.745 20.046 -52.185 1.00 79.31 570 THR A C 1
ATOM 4393 O O . THR A 1 570 ? 49.466 21.175 -51.807 1.00 79.31 570 THR A O 1
ATOM 4396 N N . ASP A 1 571 ? 49.294 19.565 -53.342 1.00 79.00 571 ASP A N 1
ATOM 4397 C CA . ASP A 1 571 ? 48.522 20.303 -54.339 1.00 79.00 571 ASP A CA 1
ATOM 4398 C C . ASP A 1 571 ? 47.251 20.931 -53.720 1.00 79.00 571 ASP A C 1
ATOM 4400 O O . ASP A 1 571 ? 46.836 22.010 -54.144 1.00 79.00 571 ASP A O 1
ATOM 4404 N N . LEU A 1 572 ? 46.648 20.277 -52.713 1.00 79.00 572 LEU A N 1
ATOM 4405 C CA . LEU A 1 572 ? 45.515 20.805 -51.941 1.00 79.00 572 LEU A CA 1
ATOM 4406 C C . LEU A 1 572 ? 45.935 21.933 -50.997 1.00 79.00 572 LEU A C 1
ATOM 4408 O O . LEU A 1 572 ? 45.290 22.976 -50.986 1.00 79.00 572 LEU A O 1
ATOM 4412 N N . GLU A 1 573 ? 47.023 21.754 -50.249 1.00 75.31 573 GLU A N 1
ATOM 4413 C CA . GLU A 1 573 ? 47.567 22.801 -49.374 1.00 75.31 573 GLU A CA 1
ATOM 4414 C C . GLU A 1 573 ? 47.969 24.029 -50.203 1.00 75.31 573 GLU A C 1
ATOM 4416 O O . GLU A 1 573 ? 47.666 25.161 -49.839 1.00 75.31 573 GLU A O 1
ATOM 4421 N N . GLU A 1 574 ? 48.561 23.829 -51.380 1.00 75.69 574 GLU A N 1
ATOM 4422 C CA . GLU A 1 574 ? 48.914 24.916 -52.292 1.00 75.69 574 GLU A CA 1
ATOM 4423 C C . GLU A 1 574 ? 47.681 25.609 -52.893 1.00 75.69 574 GLU A C 1
ATOM 4425 O O . GLU A 1 574 ? 47.681 26.831 -53.067 1.00 75.69 574 GLU A O 1
ATOM 4430 N N . TYR A 1 575 ? 46.613 24.862 -53.190 1.00 80.31 575 TYR A N 1
ATOM 4431 C CA . TYR A 1 575 ? 45.334 25.417 -53.635 1.00 80.31 575 TYR A CA 1
ATOM 4432 C C . TYR A 1 575 ? 44.663 26.271 -52.554 1.00 80.31 575 TYR A C 1
ATOM 4434 O O . TYR A 1 575 ? 44.218 27.391 -52.837 1.00 80.31 575 TYR A O 1
ATOM 4442 N N . GLU A 1 576 ? 44.588 25.747 -51.331 1.00 78.50 576 GLU A N 1
ATOM 4443 C CA . GLU A 1 576 ? 43.960 26.399 -50.180 1.00 78.50 576 GLU A CA 1
ATOM 4444 C C . GLU A 1 576 ? 44.721 27.666 -49.777 1.00 78.50 576 GLU A C 1
ATOM 4446 O O . GLU A 1 576 ? 44.106 28.706 -49.522 1.00 78.50 576 GLU A O 1
ATOM 4451 N N . GLU A 1 577 ? 46.051 27.620 -49.843 1.00 72.56 577 GLU A N 1
ATOM 4452 C CA . GLU A 1 577 ? 46.941 28.734 -49.508 1.00 72.56 577 GLU A CA 1
ATOM 4453 C C . GLU A 1 577 ? 47.205 29.686 -50.693 1.00 72.56 577 GLU A C 1
ATOM 4455 O O . GLU A 1 577 ? 47.898 30.702 -50.571 1.00 72.56 577 GLU A O 1
ATOM 4460 N N . GLY A 1 578 ? 46.638 29.396 -51.872 1.00 65.31 578 GLY A N 1
ATOM 4461 C CA . GLY A 1 578 ? 46.786 30.211 -53.080 1.00 65.31 578 GLY A CA 1
ATOM 4462 C C . GLY A 1 578 ? 48.232 30.337 -53.570 1.00 65.31 578 GLY A C 1
ATOM 4463 O O . GLY A 1 578 ? 48.574 31.320 -54.247 1.00 65.31 578 GLY A O 1
ATOM 4464 N N . MET A 1 579 ? 49.076 29.371 -53.210 1.00 64.88 579 MET A N 1
ATOM 4465 C CA . MET A 1 579 ? 50.456 29.269 -53.664 1.00 64.88 579 MET A CA 1
ATOM 4466 C C . MET A 1 579 ? 50.484 28.825 -55.132 1.00 64.88 579 MET A C 1
ATOM 4468 O O . MET A 1 579 ? 49.495 28.344 -55.683 1.00 64.88 579 MET A O 1
ATOM 4472 N N . ASP A 1 580 ? 51.590 29.104 -55.825 1.00 67.50 580 ASP A N 1
ATOM 4473 C CA . ASP A 1 580 ? 51.758 28.668 -57.213 1.00 67.50 580 ASP A CA 1
ATOM 4474 C C . ASP A 1 580 ? 52.306 27.241 -57.156 1.00 67.50 580 ASP A C 1
ATOM 4476 O O . ASP A 1 580 ? 53.495 27.130 -56.849 1.00 67.50 580 ASP A O 1
ATOM 4480 N N . PRO A 1 581 ? 51.522 26.196 -57.509 1.00 69.88 581 PRO A N 1
ATOM 4481 C CA . PRO A 1 581 ? 51.924 24.787 -57.411 1.00 69.88 581 PRO A CA 1
ATOM 4482 C C . PRO A 1 581 ? 52.990 24.404 -58.446 1.00 69.88 581 PRO A C 1
ATOM 4484 O O . PRO A 1 581 ? 53.053 23.297 -58.970 1.00 69.88 581 PRO A O 1
ATOM 4487 N N . THR A 1 582 ? 53.787 25.384 -58.873 1.00 69.56 582 THR A N 1
ATOM 4488 C CA . THR A 1 582 ? 54.887 25.280 -59.815 1.00 69.56 582 THR A CA 1
ATOM 4489 C C . THR A 1 582 ? 56.157 26.024 -59.341 1.00 69.56 582 THR A C 1
ATOM 4491 O O . THR A 1 582 ? 57.129 26.050 -60.122 1.00 69.56 582 THR A O 1
ATOM 4494 N N . ARG A 1 583 ? 56.188 26.666 -58.141 1.00 61.75 583 ARG A N 1
ATOM 4495 C CA . ARG A 1 583 ? 57.348 27.423 -57.578 1.00 61.75 583 ARG A CA 1
ATOM 4496 C C . ARG A 1 583 ? 57.454 27.532 -56.014 1.00 61.75 583 ARG A C 1
ATOM 4498 O O . ARG A 1 583 ? 56.497 27.993 -55.409 1.00 61.75 583 ARG A O 1
ATOM 4505 N N . PRO A 1 584 ? 58.688 27.510 -55.416 1.00 57.50 584 PRO A N 1
ATOM 4506 C CA . PRO A 1 584 ? 58.916 27.534 -53.944 1.00 57.50 584 PRO A CA 1
ATOM 4507 C C . PRO A 1 584 ? 59.016 28.924 -53.214 1.00 57.50 584 PRO A C 1
ATOM 4509 O O . PRO A 1 584 ? 59.478 29.896 -53.838 1.00 57.50 584 PRO A O 1
ATOM 4512 N N . PRO A 1 585 ? 58.711 29.020 -51.885 1.00 58.00 585 PRO A N 1
ATOM 4513 C CA . PRO A 1 585 ? 58.518 30.274 -51.093 1.00 58.00 585 PRO A CA 1
ATOM 4514 C C . PRO A 1 585 ? 59.719 30.852 -50.256 1.00 58.00 585 PRO A C 1
ATOM 4516 O O . PRO A 1 585 ? 60.853 30.383 -50.349 1.00 58.00 585 PRO A O 1
ATOM 4519 N N . GLY A 1 586 ? 59.490 31.970 -49.516 1.00 63.72 586 GLY A N 1
ATOM 4520 C CA . GLY A 1 586 ? 60.440 32.788 -48.695 1.00 63.72 586 GLY A CA 1
ATOM 4521 C C . GLY A 1 586 ? 60.877 32.180 -47.334 1.00 63.72 586 GLY A C 1
ATOM 4522 O O . GLY A 1 586 ? 60.812 30.964 -47.214 1.00 63.72 586 GLY A O 1
ATOM 4523 N N . PRO A 1 587 ? 61.388 32.944 -46.321 1.00 71.38 587 PRO A N 1
ATOM 4524 C CA . PRO A 1 587 ? 61.622 32.365 -44.987 1.00 71.38 587 PRO A CA 1
ATOM 4525 C C . PRO A 1 587 ? 60.317 31.786 -44.450 1.00 71.38 587 PRO A C 1
ATOM 4527 O O . PRO A 1 587 ? 59.286 32.456 -44.518 1.00 71.38 587 PRO A O 1
ATOM 4530 N N . GLY A 1 588 ? 60.389 30.562 -43.937 1.00 76.12 588 GLY A N 1
ATOM 4531 C CA . GLY A 1 588 ? 59.255 29.878 -43.345 1.00 76.12 588 GLY A CA 1
ATOM 4532 C C . GLY A 1 588 ? 58.742 30.594 -42.105 1.00 76.12 588 GLY A C 1
ATOM 4533 O O . GLY A 1 588 ? 59.314 31.569 -41.611 1.00 76.12 588 GLY A O 1
ATOM 4534 N N . GLU A 1 589 ? 57.635 30.100 -41.590 1.00 82.06 589 GLU A N 1
ATOM 4535 C CA . GLU A 1 589 ? 57.084 30.581 -40.336 1.00 82.06 589 GLU A CA 1
ATOM 4536 C C . GLU A 1 589 ? 57.983 30.175 -39.156 1.00 82.06 589 GLU A C 1
ATOM 4538 O O . GLU A 1 589 ? 58.517 29.063 -39.138 1.00 82.06 589 GLU A O 1
ATOM 4543 N N . PRO A 1 590 ? 58.221 31.062 -38.172 1.00 88.88 590 PRO A N 1
ATOM 4544 C CA . PRO A 1 590 ? 58.763 30.624 -36.893 1.00 88.88 590 PRO A CA 1
ATOM 4545 C C . PRO A 1 590 ? 57.727 29.810 -36.119 1.00 88.88 590 PRO A C 1
ATOM 4547 O O . PRO A 1 590 ? 56.533 29.975 -36.321 1.00 88.88 590 PRO A O 1
ATOM 4550 N N . GLU A 1 591 ? 58.161 28.986 -35.171 1.00 89.88 591 GLU A N 1
ATOM 4551 C CA . GLU A 1 591 ? 57.240 28.180 -34.360 1.00 89.88 591 GLU A CA 1
ATOM 4552 C C . GLU A 1 591 ? 57.098 28.787 -32.952 1.00 89.88 591 GLU A C 1
ATOM 4554 O O . GLU A 1 591 ? 58.106 28.966 -32.260 1.00 89.88 591 GLU A O 1
ATOM 4559 N N . PRO A 1 592 ? 55.884 29.118 -32.479 1.00 89.62 592 PRO A N 1
ATOM 4560 C CA . PRO A 1 592 ? 55.638 29.466 -31.080 1.00 89.62 592 PRO A CA 1
ATOM 4561 C C . PRO A 1 592 ? 56.116 28.367 -30.125 1.00 89.62 592 PRO A C 1
ATOM 4563 O O . PRO A 1 592 ? 55.688 27.225 -30.221 1.00 89.62 592 PRO A O 1
ATOM 4566 N N . LYS A 1 593 ? 57.001 28.710 -29.181 1.00 89.19 593 LYS A N 1
ATOM 4567 C CA . LYS A 1 593 ? 57.559 27.757 -28.206 1.00 89.19 593 LYS A CA 1
ATOM 4568 C C . LYS A 1 593 ? 57.074 27.984 -26.782 1.00 89.19 593 LYS A C 1
ATOM 4570 O O . LYS A 1 593 ? 56.860 27.024 -26.054 1.00 89.19 593 LYS A O 1
ATOM 4575 N N . ALA A 1 594 ? 57.030 29.237 -26.339 1.00 88.94 594 ALA A N 1
ATOM 4576 C CA . ALA A 1 594 ? 56.616 29.572 -24.982 1.00 88.94 594 ALA A CA 1
ATOM 4577 C C . ALA A 1 594 ? 56.041 30.997 -24.928 1.00 88.94 594 ALA A C 1
ATOM 4579 O O . ALA A 1 594 ? 56.575 31.865 -25.621 1.00 88.94 594 ALA A O 1
ATOM 4580 N N . PRO A 1 595 ? 55.030 31.270 -24.090 1.00 88.44 595 PRO A N 1
ATOM 4581 C CA . PRO A 1 595 ? 54.198 30.279 -23.400 1.00 88.44 595 PRO A CA 1
ATOM 4582 C C . PRO A 1 595 ? 53.478 29.363 -24.406 1.00 88.44 595 PRO A C 1
ATOM 4584 O O . PRO A 1 595 ? 53.297 29.742 -25.565 1.00 88.44 595 PRO A O 1
ATOM 4587 N N . GLU A 1 596 ? 53.169 28.131 -23.998 1.00 86.75 596 GLU A N 1
ATOM 4588 C CA . GLU A 1 596 ? 52.431 27.187 -24.850 1.00 86.75 596 GLU A CA 1
ATOM 4589 C C . GLU A 1 596 ? 51.039 27.764 -25.145 1.00 86.75 596 GLU A C 1
ATOM 4591 O O . GLU A 1 596 ? 50.466 28.465 -24.309 1.00 86.75 596 GLU A O 1
ATOM 4596 N N . ALA A 1 597 ? 50.503 27.536 -26.343 1.00 84.00 597 ALA A N 1
ATOM 4597 C CA . ALA A 1 597 ? 49.207 28.100 -26.707 1.00 84.00 597 ALA A CA 1
ATOM 4598 C C . ALA A 1 597 ? 48.110 27.567 -25.771 1.00 84.00 597 ALA A C 1
ATOM 4600 O O . ALA A 1 597 ? 47.989 26.358 -25.592 1.00 84.00 597 ALA A O 1
ATOM 4601 N N . GLY A 1 598 ? 47.335 28.471 -25.173 1.00 81.62 598 GLY A N 1
ATOM 4602 C CA . GLY A 1 598 ? 46.319 28.123 -24.180 1.00 81.62 598 GLY A CA 1
ATOM 4603 C C . GLY A 1 598 ? 46.860 27.915 -22.760 1.00 81.62 598 GLY A C 1
ATOM 4604 O O . GLY A 1 598 ? 46.089 27.547 -21.890 1.00 81.62 598 GLY A O 1
ATOM 4605 N N . SER A 1 599 ? 48.158 28.119 -22.508 1.00 84.25 599 SER A N 1
ATOM 4606 C CA . SER A 1 599 ? 48.735 27.930 -21.168 1.00 84.25 599 SER A CA 1
ATOM 4607 C C . SER A 1 599 ? 48.594 29.156 -20.265 1.00 84.25 599 SER A C 1
ATOM 4609 O O . SER A 1 599 ? 48.494 30.295 -20.730 1.00 84.25 599 SER A O 1
ATOM 4611 N N . GLU A 1 600 ? 48.666 28.921 -18.960 1.00 85.62 600 GLU A N 1
ATOM 4612 C CA . GLU A 1 600 ? 48.720 29.973 -17.952 1.00 85.62 600 GLU A CA 1
ATOM 4613 C C . GLU A 1 600 ? 50.145 30.454 -17.674 1.00 85.62 600 GLU A C 1
ATOM 4615 O O . GLU A 1 600 ? 51.122 29.694 -17.675 1.00 85.62 600 GLU A O 1
ATOM 4620 N N . VAL A 1 601 ? 50.271 31.747 -17.380 1.00 87.69 601 VAL A N 1
ATOM 4621 C CA . VAL A 1 601 ? 51.523 32.362 -16.945 1.00 87.69 601 VAL A CA 1
ATOM 4622 C C . VAL A 1 601 ? 51.351 33.052 -15.599 1.00 87.69 601 VAL A C 1
ATOM 4624 O O . VAL A 1 601 ? 50.591 34.003 -15.446 1.00 87.69 601 VAL A O 1
ATOM 4627 N N . THR A 1 602 ? 52.179 32.661 -14.631 1.00 86.44 602 THR A N 1
ATOM 4628 C CA . THR A 1 602 ? 52.129 33.192 -13.256 1.00 86.44 602 THR A CA 1
ATOM 4629 C C . THR A 1 602 ? 52.863 34.526 -13.087 1.00 86.44 602 THR A C 1
ATOM 4631 O O . THR A 1 602 ? 53.448 34.827 -12.039 1.00 86.44 602 THR A O 1
ATOM 4634 N N . THR A 1 603 ? 52.973 35.311 -14.159 1.00 87.31 603 THR A N 1
ATOM 4635 C CA . THR A 1 603 ? 53.665 36.599 -14.151 1.00 87.31 603 THR A CA 1
ATOM 4636 C C . THR A 1 603 ? 53.062 37.564 -15.161 1.00 87.31 603 THR A C 1
ATOM 4638 O O . THR A 1 603 ? 52.861 37.230 -16.321 1.00 87.31 603 THR A O 1
ATOM 4641 N N . GLN A 1 604 ? 52.886 38.819 -14.748 1.00 89.81 604 GLN A N 1
ATOM 4642 C CA . GLN A 1 604 ? 52.377 39.892 -15.609 1.00 89.81 604 GLN A CA 1
ATOM 4643 C C . GLN A 1 604 ? 53.386 40.359 -16.679 1.00 89.81 604 GLN A C 1
ATOM 4645 O O . GLN A 1 604 ? 53.065 41.210 -17.502 1.00 89.81 604 GLN A O 1
ATOM 4650 N N . THR A 1 605 ? 54.624 39.855 -16.691 1.00 91.69 605 THR A N 1
ATOM 4651 C CA . THR A 1 605 ? 55.619 40.147 -17.744 1.00 91.69 605 THR A CA 1
ATOM 4652 C C . THR A 1 605 ? 56.186 38.848 -18.320 1.00 91.69 605 THR A C 1
ATOM 4654 O O . THR A 1 605 ? 57.354 38.534 -18.058 1.00 91.69 605 THR A O 1
ATOM 4657 N N . PRO A 1 606 ? 55.377 38.057 -19.045 1.00 92.44 606 PRO A N 1
ATOM 4658 C CA . PRO A 1 606 ? 55.817 36.776 -19.584 1.00 92.44 606 PRO A CA 1
ATOM 4659 C C . PRO A 1 606 ? 56.885 36.957 -20.672 1.00 92.44 606 PRO A C 1
ATOM 4661 O O . PRO A 1 606 ? 57.031 38.028 -21.269 1.00 92.44 606 PRO A O 1
ATOM 4664 N N . GLU A 1 607 ? 57.664 35.905 -20.919 1.00 93.06 607 GLU A N 1
ATOM 4665 C CA . GLU A 1 607 ? 58.648 35.853 -22.002 1.00 93.06 607 GLU A CA 1
ATOM 4666 C C . GLU A 1 607 ? 58.086 35.048 -23.176 1.00 93.06 607 GLU A C 1
ATOM 4668 O O . GLU A 1 607 ? 57.801 33.862 -23.031 1.00 93.06 607 GLU A O 1
ATOM 4673 N N . LEU A 1 608 ? 57.949 35.691 -24.337 1.00 93.50 608 LEU A N 1
ATOM 4674 C CA . LEU A 1 608 ? 57.509 35.052 -25.575 1.00 93.50 608 LEU A CA 1
ATOM 4675 C C . LEU A 1 608 ? 58.727 34.511 -26.311 1.00 93.50 608 LEU A C 1
ATOM 4677 O O . LEU A 1 608 ? 59.668 35.259 -26.567 1.00 93.50 608 LEU A O 1
ATOM 4681 N N . THR A 1 609 ? 58.723 33.230 -26.650 1.00 92.06 609 THR A N 1
ATOM 4682 C CA . THR A 1 609 ? 59.833 32.527 -27.292 1.00 92.06 609 THR A CA 1
ATOM 4683 C C . THR A 1 609 ? 59.352 31.816 -28.544 1.00 92.06 609 THR A C 1
ATOM 4685 O O . THR A 1 609 ? 58.338 31.122 -28.515 1.00 92.06 609 THR A O 1
ATOM 4688 N N . LEU A 1 610 ? 60.126 31.943 -29.617 1.00 92.00 610 LEU A N 1
ATOM 4689 C CA . LEU A 1 610 ? 59.946 31.233 -30.879 1.00 92.00 610 LEU A CA 1
ATOM 4690 C C . LEU A 1 610 ? 61.087 30.242 -31.095 1.00 92.00 610 LEU A C 1
ATOM 4692 O O . LEU A 1 610 ? 62.234 30.542 -30.750 1.00 92.00 610 LEU A O 1
ATOM 4696 N N . ILE A 1 611 ? 60.804 29.105 -31.721 1.00 91.38 611 ILE A N 1
ATOM 4697 C CA . ILE A 1 611 ? 61.793 28.398 -32.535 1.00 91.38 611 ILE A CA 1
ATOM 4698 C C . ILE A 1 611 ? 61.949 29.198 -33.820 1.00 91.38 611 ILE A C 1
ATOM 4700 O O . ILE A 1 611 ? 60.973 29.642 -34.426 1.00 91.38 611 ILE A O 1
ATOM 4704 N N . ASN A 1 612 ? 63.198 29.444 -34.185 1.00 89.94 612 ASN A N 1
ATOM 4705 C CA . ASN A 1 612 ? 63.511 30.246 -35.353 1.00 89.94 612 ASN A CA 1
ATOM 4706 C C . ASN A 1 612 ? 62.945 29.616 -36.638 1.00 89.94 612 ASN A C 1
ATOM 4708 O O . ASN A 1 612 ? 62.954 28.395 -36.780 1.00 89.94 612 ASN A O 1
ATOM 4712 N N . SER A 1 613 ? 62.493 30.452 -37.574 1.00 84.56 613 SER A N 1
ATOM 4713 C CA . SER A 1 613 ? 61.954 30.039 -38.873 1.00 84.56 613 SER A CA 1
ATOM 4714 C C . SER A 1 613 ? 62.952 29.229 -39.693 1.00 84.56 613 SER A C 1
ATOM 4716 O O . SER A 1 613 ? 64.133 29.579 -39.749 1.00 84.56 613 SER A O 1
ATOM 4718 N N . GLU A 1 614 ? 62.478 28.220 -40.424 1.00 80.00 614 GLU A N 1
ATOM 4719 C CA . GLU A 1 614 ? 63.302 27.558 -41.434 1.00 80.00 614 GLU A CA 1
ATOM 4720 C C . GLU A 1 614 ? 63.512 28.481 -42.637 1.00 80.00 614 GLU A C 1
ATOM 4722 O O . GLU A 1 614 ? 62.574 28.937 -43.287 1.00 80.00 614 GLU A O 1
ATOM 4727 N N . HIS A 1 615 ? 64.764 28.774 -42.964 1.00 74.81 615 HIS A N 1
ATOM 4728 C CA . HIS A 1 615 ? 65.089 29.595 -44.121 1.00 74.81 615 HIS A CA 1
ATOM 4729 C C . HIS A 1 615 ? 66.409 29.150 -44.746 1.00 74.81 615 HIS A C 1
ATOM 4731 O O . HIS A 1 615 ? 67.269 28.541 -44.112 1.00 74.81 615 HIS A O 1
ATOM 4737 N N . SER A 1 616 ? 66.601 29.469 -46.027 1.00 66.25 616 SER A N 1
ATOM 4738 C CA . SER A 1 616 ? 67.887 29.219 -46.681 1.00 66.25 616 SER A CA 1
ATOM 4739 C C . SER A 1 616 ? 68.995 30.094 -46.072 1.00 66.25 616 SER A C 1
ATOM 4741 O O . SER A 1 616 ? 68.744 31.249 -45.728 1.00 66.25 616 SER A O 1
ATOM 4743 N N . ASP A 1 617 ? 70.244 29.615 -46.069 1.00 66.56 617 ASP A N 1
ATOM 4744 C CA . ASP A 1 617 ? 71.442 30.377 -45.644 1.00 66.56 617 ASP A CA 1
ATOM 4745 C C . ASP A 1 617 ? 71.736 31.643 -46.499 1.00 66.56 617 ASP A C 1
ATOM 4747 O O . ASP A 1 617 ? 72.821 32.229 -46.431 1.00 66.56 617 ASP A O 1
ATOM 4751 N N . LEU A 1 618 ? 70.832 32.030 -47.407 1.00 54.66 618 LEU A N 1
ATOM 4752 C CA . LEU A 1 618 ? 71.040 33.083 -48.400 1.00 54.66 618 LEU A CA 1
ATOM 4753 C C . LEU A 1 618 ? 70.677 34.493 -47.897 1.00 54.66 618 LEU A C 1
ATOM 4755 O O . LEU A 1 618 ? 70.999 35.458 -48.598 1.00 54.66 618 LEU A O 1
ATOM 4759 N N . PHE A 1 619 ? 70.060 34.639 -46.718 1.00 64.94 619 PHE A N 1
ATOM 4760 C CA . PHE A 1 619 ? 69.752 35.927 -46.073 1.00 64.94 619 PHE A CA 1
ATOM 4761 C C . PHE A 1 619 ? 69.662 35.808 -44.535 1.00 64.94 619 PHE A C 1
ATOM 4763 O O . PHE A 1 619 ? 69.381 34.730 -44.024 1.00 64.94 619 PHE A O 1
ATOM 4770 N N . ASP A 1 620 ? 69.929 36.916 -43.822 1.00 76.19 620 ASP A N 1
ATOM 4771 C CA . ASP A 1 620 ? 69.799 37.031 -42.355 1.00 76.19 620 ASP A CA 1
ATOM 4772 C C . ASP A 1 620 ? 68.325 37.261 -41.963 1.00 76.19 620 ASP A C 1
ATOM 4774 O O . ASP A 1 620 ? 67.626 37.993 -42.677 1.00 76.19 620 ASP A O 1
ATOM 4778 N N . VAL A 1 621 ? 67.882 36.707 -40.824 1.00 84.19 621 VAL A N 1
ATOM 4779 C CA . VAL A 1 621 ? 66.495 36.811 -40.337 1.00 84.19 621 VAL A CA 1
ATOM 4780 C C . VAL A 1 621 ? 66.367 37.630 -39.043 1.00 84.19 621 VAL A C 1
ATOM 4782 O O . VAL A 1 621 ? 67.228 37.605 -38.160 1.00 84.19 621 VAL A O 1
ATOM 4785 N N . THR A 1 622 ? 65.283 38.404 -38.933 1.00 90.88 622 THR A N 1
ATOM 4786 C CA . THR A 1 622 ? 64.870 39.119 -37.707 1.00 90.88 622 THR A CA 1
ATOM 4787 C C . THR A 1 622 ? 63.385 38.926 -37.420 1.00 90.88 622 THR A C 1
ATOM 4789 O O . THR A 1 622 ? 62.616 38.704 -38.353 1.00 90.88 622 THR A O 1
ATOM 4792 N N . TYR A 1 623 ? 62.973 39.105 -36.163 1.00 92.44 623 TYR A N 1
ATOM 4793 C CA . TYR A 1 623 ? 61.603 38.870 -35.705 1.00 92.44 623 TYR A CA 1
ATOM 4794 C C . TYR A 1 623 ? 60.898 40.139 -35.210 1.00 92.44 623 TYR A C 1
ATOM 4796 O O . TYR A 1 623 ? 61.505 41.052 -34.644 1.00 92.44 623 TYR A O 1
ATOM 4804 N N . GLU A 1 624 ? 59.586 40.168 -35.402 1.00 93.88 624 GLU A N 1
ATOM 4805 C CA . GLU A 1 624 ? 58.646 41.148 -34.849 1.00 93.88 624 GLU A CA 1
ATOM 4806 C C . GLU A 1 624 ? 57.675 40.418 -33.914 1.00 93.88 624 GLU A C 1
ATOM 4808 O O . GLU A 1 624 ? 57.247 39.332 -34.275 1.00 93.88 624 GLU A O 1
ATOM 4813 N N . PHE A 1 625 ? 57.317 40.998 -32.758 1.00 95.00 625 PHE A N 1
ATOM 4814 C CA . PHE A 1 625 ? 56.325 40.440 -31.820 1.00 95.00 625 PHE A CA 1
ATOM 4815 C C . PHE A 1 625 ? 55.274 41.483 -31.433 1.00 95.00 625 PHE A C 1
ATOM 4817 O O . PHE A 1 625 ? 55.626 42.619 -31.117 1.00 95.00 625 PHE A O 1
ATOM 4824 N N . GLU A 1 626 ? 54.007 41.087 -31.354 1.00 95.00 626 GLU A N 1
ATOM 4825 C CA . GLU A 1 626 ? 52.865 41.881 -30.888 1.00 95.00 626 GLU A CA 1
ATOM 4826 C C . GLU A 1 626 ? 52.045 41.103 -29.852 1.00 95.00 626 GLU A C 1
ATOM 4828 O O . GLU A 1 626 ? 51.899 39.893 -29.973 1.00 95.00 626 GLU A O 1
ATOM 4833 N N . VAL A 1 627 ? 51.489 41.798 -28.856 1.00 95.00 627 VAL A N 1
ATOM 4834 C CA . VAL A 1 627 ? 50.568 41.247 -27.843 1.00 95.00 627 VAL A CA 1
ATOM 4835 C C . VAL A 1 627 ? 49.312 42.103 -27.792 1.00 95.00 627 VAL A C 1
ATOM 4837 O O . VAL A 1 627 ? 49.395 43.336 -27.809 1.00 95.00 627 VAL A O 1
ATOM 4840 N N . TYR A 1 628 ? 48.169 41.443 -27.689 1.00 94.38 628 TYR A N 1
ATOM 4841 C CA . TYR A 1 628 ? 46.820 41.979 -27.759 1.00 94.38 628 TYR A CA 1
ATOM 4842 C C . TYR A 1 628 ? 45.987 41.495 -26.578 1.00 94.38 628 TYR A C 1
ATOM 4844 O O . TYR A 1 628 ? 46.147 40.359 -26.138 1.00 94.38 628 TYR A O 1
ATOM 4852 N N . ALA A 1 629 ? 45.106 42.361 -26.080 1.00 89.94 629 ALA A N 1
ATOM 4853 C CA . ALA A 1 629 ? 44.178 42.033 -24.996 1.00 89.94 629 ALA A CA 1
ATOM 4854 C C . ALA A 1 629 ? 42.889 41.348 -25.485 1.00 89.94 629 ALA A C 1
ATOM 4856 O O . ALA A 1 629 ? 42.034 41.012 -24.676 1.00 89.94 629 ALA A O 1
ATOM 4857 N N . ASP A 1 630 ? 42.709 41.175 -26.792 1.00 88.50 630 ASP A N 1
ATOM 4858 C CA . ASP A 1 630 ? 41.492 40.632 -27.386 1.00 88.50 630 ASP A CA 1
ATOM 4859 C C . ASP A 1 630 ? 41.798 39.653 -28.523 1.00 88.50 630 ASP A C 1
ATOM 4861 O O . ASP A 1 630 ? 42.795 39.791 -29.239 1.00 88.50 630 ASP A O 1
ATOM 4865 N N . ALA A 1 631 ? 40.893 38.693 -28.720 1.00 85.62 631 ALA A N 1
ATOM 4866 C CA . ALA A 1 631 ? 41.015 37.659 -29.744 1.00 85.62 631 ALA A CA 1
ATOM 4867 C C . ALA A 1 631 ? 40.976 38.204 -31.179 1.00 85.62 631 ALA A C 1
ATOM 4869 O O . ALA A 1 631 ? 41.602 37.632 -32.069 1.00 85.62 631 ALA A O 1
ATOM 4870 N N . GLU A 1 632 ? 40.302 39.338 -31.410 1.00 87.56 632 GLU A N 1
ATOM 4871 C CA . GLU A 1 632 ? 40.286 40.009 -32.719 1.00 87.56 632 GLU A CA 1
ATOM 4872 C C . GLU A 1 632 ? 41.618 40.722 -33.031 1.00 87.56 632 GLU A C 1
ATOM 4874 O O . GLU A 1 632 ? 41.788 41.275 -34.122 1.00 87.56 632 GLU A O 1
ATOM 4879 N N . MET A 1 633 ? 42.574 40.708 -32.089 1.00 87.00 633 MET A N 1
ATOM 4880 C CA . MET A 1 633 ? 43.863 41.397 -32.160 1.00 87.00 633 MET A CA 1
ATOM 4881 C C . MET A 1 633 ? 43.710 42.877 -32.554 1.00 87.00 633 MET A C 1
ATOM 4883 O O . MET A 1 633 ? 44.449 43.417 -33.388 1.00 87.00 633 MET A O 1
ATOM 4887 N N . SER A 1 634 ? 42.727 43.553 -31.959 1.00 85.44 634 SER A N 1
ATOM 4888 C CA . SER A 1 634 ? 42.382 44.946 -32.248 1.00 85.44 634 SER A CA 1
ATOM 4889 C C . SER A 1 634 ? 42.964 45.933 -31.222 1.00 85.44 634 SER A C 1
ATOM 4891 O O . SER A 1 634 ? 43.317 47.066 -31.575 1.00 85.44 634 SER A O 1
ATOM 4893 N N . GLU A 1 635 ? 43.169 45.499 -29.978 1.00 89.81 635 GLU A N 1
ATOM 4894 C CA . GLU A 1 635 ? 43.717 46.252 -28.853 1.00 89.81 635 GLU A CA 1
ATOM 4895 C C . GLU A 1 635 ? 45.141 45.785 -28.518 1.00 89.81 635 GLU A C 1
ATOM 4897 O O . GLU A 1 635 ? 45.389 44.946 -27.652 1.00 89.81 635 GLU A O 1
ATOM 4902 N N . ARG A 1 636 ? 46.126 46.350 -29.228 1.00 93.44 636 ARG A N 1
ATOM 4903 C CA . ARG A 1 636 ? 47.542 46.015 -29.020 1.00 93.44 636 ARG A CA 1
ATOM 4904 C C . ARG A 1 636 ? 48.080 46.623 -27.724 1.00 93.44 636 ARG A C 1
ATOM 4906 O O . ARG A 1 636 ? 48.202 47.847 -27.622 1.00 93.44 636 ARG A O 1
ATOM 4913 N N . VAL A 1 637 ? 48.499 45.775 -26.789 1.00 93.69 637 VAL A N 1
ATOM 4914 C CA . VAL A 1 637 ? 49.029 46.161 -25.470 1.00 93.69 637 VAL A CA 1
ATOM 4915 C C . VAL A 1 637 ? 50.560 46.183 -25.403 1.00 93.69 637 VAL A C 1
ATOM 4917 O O . VAL A 1 637 ? 51.119 46.974 -24.641 1.00 93.69 637 VAL A O 1
ATOM 4920 N N . ALA A 1 638 ? 51.258 45.401 -26.237 1.00 93.25 638 ALA A N 1
ATOM 4921 C CA . ALA A 1 638 ? 52.721 45.431 -26.340 1.00 93.25 638 ALA A CA 1
ATOM 4922 C C . ALA A 1 638 ? 53.223 45.086 -27.760 1.00 93.25 638 ALA A C 1
ATOM 4924 O O . ALA A 1 638 ? 52.528 44.428 -28.529 1.00 93.25 638 ALA A O 1
ATOM 4925 N N . HIS A 1 639 ? 54.414 45.572 -28.139 1.00 93.94 639 HIS A N 1
ATOM 4926 C CA . HIS A 1 639 ? 55.025 45.340 -29.462 1.00 93.94 639 HIS A CA 1
ATOM 4927 C C . HIS A 1 639 ? 56.541 45.571 -29.449 1.00 93.94 639 HIS A C 1
ATOM 4929 O O . HIS A 1 639 ? 57.021 46.482 -28.765 1.00 93.94 639 HIS A O 1
ATOM 4935 N N . VAL A 1 640 ? 57.283 44.804 -30.252 1.00 94.31 640 VAL A N 1
ATOM 4936 C CA . VAL A 1 640 ? 58.709 45.011 -30.545 1.00 94.31 640 VAL A CA 1
ATOM 4937 C C . VAL A 1 640 ? 59.049 44.628 -31.995 1.00 94.31 640 VAL A C 1
ATOM 4939 O O . VAL A 1 640 ? 58.472 43.704 -32.559 1.00 94.31 640 VAL A O 1
ATOM 4942 N N . LEU A 1 641 ? 60.008 45.345 -32.590 1.00 91.62 641 LEU A N 1
ATOM 4943 C CA . LEU A 1 641 ? 60.525 45.142 -33.951 1.00 91.62 641 LEU A CA 1
ATOM 4944 C C . LEU A 1 641 ? 62.014 44.787 -33.933 1.00 91.62 641 LEU A C 1
ATOM 4946 O O . LEU A 1 641 ? 62.716 45.124 -32.976 1.00 91.62 641 LEU A O 1
ATOM 4950 N N . ASP A 1 642 ? 62.491 44.223 -35.046 1.00 89.44 642 ASP A N 1
ATOM 4951 C CA . ASP A 1 642 ? 63.907 43.975 -35.349 1.00 89.44 642 ASP A CA 1
ATOM 4952 C C . 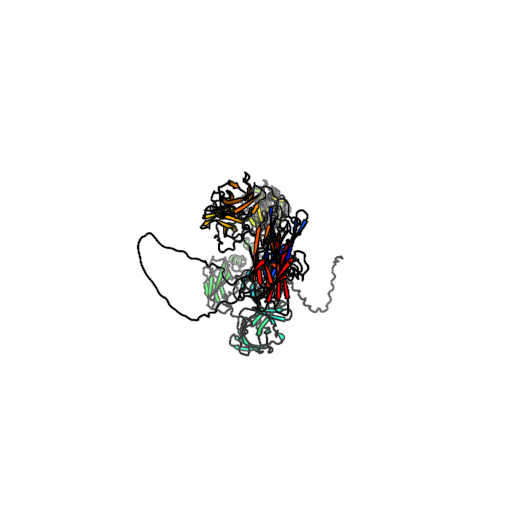ASP A 1 642 ? 64.632 43.150 -34.268 1.00 89.44 642 ASP A C 1
ATOM 4954 O O . ASP A 1 642 ? 65.799 43.407 -33.947 1.00 89.44 642 ASP A O 1
ATOM 4958 N N . VAL A 1 643 ? 63.951 42.164 -33.676 1.00 91.69 643 VAL A N 1
ATOM 4959 C CA . VAL A 1 643 ? 64.563 41.252 -32.706 1.00 91.69 643 VAL A CA 1
ATOM 4960 C C . VAL A 1 643 ? 65.526 40.336 -33.468 1.00 91.69 643 VAL A C 1
ATOM 4962 O O . VAL A 1 643 ? 65.086 39.587 -34.342 1.00 91.69 643 VAL A O 1
ATOM 4965 N N . PRO A 1 644 ? 66.844 40.408 -33.209 1.00 89.50 644 PRO A N 1
ATOM 4966 C CA . PRO A 1 644 ? 67.810 39.625 -33.962 1.00 89.50 644 PRO A CA 1
ATOM 4967 C C . PRO A 1 644 ? 67.659 38.143 -33.634 1.00 89.50 644 PRO A C 1
ATOM 4969 O O . PRO A 1 644 ? 67.520 37.777 -32.466 1.00 89.50 644 PRO A O 1
ATOM 4972 N N . GLU A 1 645 ? 67.746 37.314 -34.667 1.00 88.88 645 GLU A N 1
ATOM 4973 C CA . GLU A 1 645 ? 67.748 35.867 -34.520 1.00 88.88 645 GLU A CA 1
ATOM 4974 C C . GLU A 1 645 ? 68.898 35.382 -33.618 1.00 88.88 645 GLU A C 1
ATOM 4976 O O . GLU A 1 645 ? 70.057 35.790 -33.764 1.00 88.88 645 GLU A O 1
ATOM 4981 N N . ALA A 1 646 ? 68.566 34.519 -32.658 1.00 86.88 646 ALA A N 1
ATOM 4982 C CA . ALA A 1 646 ? 69.532 33.795 -31.828 1.00 86.88 646 ALA A CA 1
ATOM 4983 C C . ALA A 1 646 ? 69.837 32.400 -32.416 1.00 86.88 646 ALA A C 1
ATOM 4985 O O . ALA A 1 646 ? 69.326 32.060 -33.467 1.00 86.88 646 ALA A O 1
ATOM 4986 N N . GLU A 1 647 ? 70.693 31.579 -31.794 1.00 83.25 647 GLU A N 1
ATOM 4987 C CA . GLU A 1 647 ? 71.173 30.337 -32.445 1.00 83.25 647 GLU A CA 1
ATOM 4988 C C . GLU A 1 647 ? 70.075 29.291 -32.726 1.00 83.25 647 GLU A C 1
ATOM 4990 O O . GLU A 1 647 ? 70.121 28.651 -33.771 1.00 83.25 647 GLU A O 1
ATOM 4995 N N . GLU A 1 648 ? 69.111 29.110 -31.818 1.00 83.38 648 GLU A N 1
ATOM 4996 C CA . GLU A 1 648 ? 68.049 28.089 -31.955 1.00 83.38 648 GLU A CA 1
ATOM 4997 C C . GLU A 1 648 ? 66.645 28.649 -31.675 1.00 83.38 648 GLU A C 1
ATOM 4999 O O . GLU A 1 648 ? 65.678 28.276 -32.334 1.00 83.38 648 GLU A O 1
ATOM 5004 N N . THR A 1 649 ? 66.521 29.551 -30.697 1.00 91.38 649 THR A N 1
ATOM 5005 C CA . THR A 1 649 ? 65.245 30.167 -30.314 1.00 91.38 649 THR A CA 1
ATOM 5006 C C . THR A 1 649 ? 65.418 31.641 -30.015 1.00 91.38 649 THR A C 1
ATOM 5008 O O . THR A 1 649 ? 66.376 32.014 -29.332 1.00 91.38 649 THR A O 1
ATOM 5011 N N . THR A 1 650 ? 64.454 32.456 -30.424 1.00 93.62 650 THR A N 1
ATOM 5012 C CA . THR A 1 650 ? 64.453 33.904 -30.200 1.00 93.62 650 THR A CA 1
ATOM 5013 C C . THR A 1 650 ? 63.359 34.283 -29.205 1.00 93.62 650 THR A C 1
ATOM 5015 O O . THR A 1 650 ? 62.206 33.900 -29.384 1.00 93.62 650 THR A O 1
ATOM 5018 N N . SER A 1 651 ? 63.718 35.042 -28.164 1.00 93.12 651 SER A N 1
ATOM 5019 C CA . SER A 1 651 ? 62.812 35.390 -27.060 1.00 93.12 651 SER A CA 1
ATOM 5020 C C . SER A 1 651 ? 62.701 36.895 -26.823 1.00 93.12 651 SER A C 1
ATOM 5022 O O . SER A 1 651 ? 63.667 37.645 -27.002 1.00 93.12 651 SER A O 1
ATOM 5024 N N . TRP A 1 652 ? 61.536 37.330 -26.345 1.00 94.31 652 TRP A N 1
ATOM 5025 C CA . TRP A 1 652 ? 61.257 38.696 -25.920 1.00 94.31 652 TRP A CA 1
ATOM 5026 C C . TRP A 1 652 ? 60.404 38.730 -24.643 1.00 94.31 652 TRP A C 1
ATOM 5028 O O . TRP A 1 652 ? 59.321 38.158 -24.582 1.00 94.31 652 TRP A O 1
ATOM 5038 N N . THR A 1 653 ? 60.873 39.452 -23.621 1.00 93.88 653 THR A N 1
ATOM 5039 C CA . THR A 1 653 ? 60.095 39.714 -22.401 1.00 93.88 653 THR A CA 1
ATOM 5040 C C . THR A 1 653 ? 59.113 40.866 -22.611 1.00 93.88 653 THR A C 1
ATOM 5042 O O . THR A 1 653 ? 59.524 41.988 -22.932 1.00 93.88 653 THR A O 1
ATOM 5045 N N . VAL A 1 654 ? 57.828 40.611 -22.367 1.00 94.06 654 VAL A N 1
ATOM 5046 C CA . VAL A 1 654 ? 56.744 41.580 -22.561 1.00 94.06 654 VAL A CA 1
ATOM 5047 C C . VAL A 1 654 ? 56.852 42.744 -21.566 1.00 94.06 654 VAL A C 1
ATOM 5049 O O . VAL A 1 654 ? 57.114 42.561 -20.377 1.00 94.06 654 VAL A O 1
ATOM 5052 N N . SER A 1 655 ? 56.658 43.974 -22.056 1.00 87.62 655 SER A N 1
ATOM 5053 C CA . SER A 1 655 ? 56.597 45.197 -21.243 1.00 87.62 655 SER A CA 1
ATOM 5054 C C . SER A 1 655 ? 55.708 46.250 -21.928 1.00 87.62 655 SER A C 1
ATOM 5056 O O . SER A 1 655 ? 55.930 46.514 -23.115 1.00 87.62 655 SER A O 1
ATOM 5058 N N . PRO A 1 656 ? 54.801 46.950 -21.207 1.00 86.62 656 PRO A N 1
ATOM 5059 C CA . PRO A 1 656 ? 54.608 46.966 -19.744 1.00 86.62 656 PRO A CA 1
ATOM 5060 C C . PRO A 1 656 ? 53.908 45.709 -19.186 1.00 86.62 656 PRO A C 1
ATOM 5062 O O . PRO A 1 656 ? 53.535 44.835 -19.956 1.00 86.62 656 PRO A O 1
ATOM 5065 N N . ALA A 1 657 ? 53.774 45.624 -17.853 1.00 88.75 657 ALA A N 1
ATOM 5066 C CA . ALA A 1 657 ? 53.080 44.526 -17.173 1.00 88.75 657 ALA A CA 1
ATOM 5067 C C . ALA A 1 657 ? 51.605 44.427 -17.608 1.00 88.75 657 ALA A C 1
ATOM 5069 O O . ALA A 1 657 ? 50.927 45.454 -17.703 1.00 88.75 657 ALA A O 1
ATOM 5070 N N . LEU A 1 658 ? 51.162 43.202 -17.878 1.00 92.31 658 LEU A N 1
ATOM 5071 C CA . LEU A 1 658 ? 49.819 42.817 -18.305 1.00 92.31 658 LEU A CA 1
ATOM 5072 C C . LEU A 1 658 ? 48.850 42.755 -17.114 1.00 92.31 658 LEU A C 1
ATOM 5074 O O . LEU A 1 658 ? 49.279 42.708 -15.961 1.00 92.31 658 LEU A O 1
ATOM 5078 N N . THR A 1 659 ? 47.548 42.815 -17.391 1.00 88.81 659 THR A N 1
ATOM 5079 C CA . THR A 1 659 ? 46.503 42.659 -16.369 1.00 88.81 659 THR A CA 1
ATOM 5080 C C . THR A 1 659 ? 46.304 41.191 -16.025 1.00 88.81 659 THR A C 1
ATOM 5082 O O . THR A 1 659 ? 46.452 40.347 -16.900 1.00 88.81 659 THR A O 1
ATOM 5085 N N . ASP A 1 660 ? 45.991 40.921 -14.762 1.00 85.12 660 ASP A N 1
ATOM 5086 C CA . ASP A 1 660 ? 45.666 39.578 -14.278 1.00 85.12 660 ASP A CA 1
ATOM 5087 C C . ASP A 1 660 ? 44.273 39.124 -14.727 1.00 85.12 660 ASP A C 1
ATOM 5089 O O . ASP A 1 660 ? 43.458 39.972 -15.114 1.00 85.12 660 ASP A O 1
ATOM 5093 N N . ASN A 1 661 ? 44.045 37.816 -14.663 1.00 83.19 661 ASN A N 1
ATOM 5094 C CA . ASN A 1 661 ? 42.831 37.064 -14.991 1.00 83.19 661 ASN A CA 1
ATOM 5095 C C . ASN A 1 661 ? 42.279 37.434 -16.365 1.00 83.19 661 ASN A C 1
ATOM 5097 O O . ASN A 1 661 ? 41.111 37.793 -16.542 1.00 83.19 661 ASN A O 1
ATOM 5101 N N . HIS A 1 662 ? 43.179 37.468 -17.347 1.00 87.38 662 HIS A N 1
ATOM 5102 C CA . HIS A 1 662 ? 42.846 37.937 -18.682 1.00 87.38 662 HIS A CA 1
ATOM 5103 C C . HIS A 1 662 ? 43.612 37.168 -19.755 1.00 87.38 662 HIS A C 1
ATOM 5105 O O . HIS A 1 662 ? 44.836 37.016 -19.689 1.00 87.38 662 HIS A O 1
ATOM 5111 N N . TRP A 1 663 ? 42.882 36.732 -20.781 1.00 89.56 663 TRP A N 1
ATOM 5112 C CA . TRP A 1 663 ? 43.441 36.087 -21.965 1.00 89.56 663 TRP A CA 1
ATOM 5113 C C . TRP A 1 663 ? 44.144 37.107 -22.862 1.00 89.56 663 TRP A C 1
ATOM 5115 O O . TRP A 1 663 ? 43.556 38.098 -23.302 1.00 89.56 663 TRP A O 1
ATOM 5125 N N . PHE A 1 664 ? 45.409 36.845 -23.184 1.00 92.56 664 PHE A N 1
ATOM 5126 C CA . PHE A 1 664 ? 46.177 37.627 -24.145 1.00 92.56 664 PHE A CA 1
ATOM 5127 C C . PHE A 1 664 ? 46.492 36.806 -25.385 1.00 92.56 664 PHE A C 1
ATOM 5129 O O . PHE A 1 664 ? 46.846 35.630 -25.321 1.00 92.56 664 PHE A O 1
ATOM 5136 N N . HIS A 1 665 ? 46.422 37.474 -26.530 1.00 93.81 665 HIS A N 1
ATOM 5137 C CA . HIS A 1 665 ? 46.760 36.915 -27.830 1.00 93.81 665 HIS A CA 1
ATOM 5138 C C . HIS A 1 665 ? 48.044 37.569 -28.306 1.00 93.81 665 HIS A C 1
ATOM 5140 O O . HIS A 1 665 ? 48.171 38.792 -28.289 1.00 93.81 665 HIS A O 1
ATOM 5146 N N . TRP A 1 666 ? 49.014 36.788 -28.748 1.00 94.19 666 TRP A N 1
ATOM 5147 C CA . TRP A 1 666 ? 50.261 37.327 -29.264 1.00 94.19 666 TRP A CA 1
ATOM 5148 C C . TRP A 1 666 ? 50.567 36.755 -30.631 1.00 94.19 666 TRP A C 1
ATOM 5150 O O . TRP A 1 666 ? 50.129 35.661 -30.971 1.00 94.19 666 TRP A O 1
ATOM 5160 N N . ARG A 1 667 ? 51.321 37.511 -31.422 1.00 93.44 667 ARG A N 1
ATOM 5161 C CA . ARG A 1 667 ? 51.807 37.062 -32.721 1.00 93.44 667 ARG A CA 1
ATOM 5162 C C . ARG A 1 667 ? 53.216 37.540 -32.998 1.00 93.44 667 ARG A C 1
ATOM 5164 O O . ARG A 1 667 ? 53.639 38.576 -32.489 1.00 93.44 667 ARG A O 1
ATOM 5171 N N . ALA A 1 668 ? 53.924 36.806 -33.834 1.00 92.00 668 ALA A N 1
ATOM 5172 C CA . ALA A 1 668 ? 55.240 37.118 -34.324 1.00 92.00 668 ALA A CA 1
ATOM 5173 C C . ALA A 1 668 ? 55.437 36.653 -35.768 1.00 92.00 668 ALA A C 1
ATOM 5175 O O . ALA A 1 668 ? 54.692 35.822 -36.271 1.00 92.00 668 ALA A O 1
ATOM 5176 N N . ARG A 1 669 ? 56.431 37.207 -36.457 1.00 91.25 669 ARG A N 1
ATOM 5177 C CA . ARG A 1 669 ? 56.796 36.786 -37.819 1.00 91.25 669 ARG A CA 1
ATOM 5178 C C . ARG A 1 669 ? 58.270 37.018 -38.101 1.00 91.25 669 ARG A C 1
ATOM 5180 O O . ARG A 1 669 ? 58.885 37.903 -37.496 1.00 91.25 669 ARG A O 1
ATOM 5187 N N . ALA A 1 670 ? 58.808 36.239 -39.031 1.00 89.75 670 ALA A N 1
ATOM 5188 C CA . ALA A 1 670 ? 60.183 36.308 -39.496 1.00 89.75 670 ALA A CA 1
ATOM 5189 C C . ALA A 1 670 ? 60.315 37.236 -40.712 1.00 89.75 670 ALA A C 1
ATOM 5191 O O . ALA A 1 670 ? 59.448 37.284 -41.582 1.00 89.75 670 ALA A O 1
ATOM 5192 N N . PHE A 1 671 ? 61.435 37.947 -40.808 1.00 84.19 671 PHE A N 1
ATOM 5193 C CA . PHE A 1 671 ? 61.772 38.802 -41.946 1.00 84.19 671 PHE A CA 1
ATOM 5194 C C . PHE A 1 671 ? 63.098 38.385 -42.569 1.00 84.19 671 PHE A C 1
ATOM 5196 O O . PHE A 1 671 ? 64.130 38.456 -41.909 1.00 84.19 671 PHE A O 1
ATOM 5203 N N . GLY A 1 672 ? 63.080 38.042 -43.859 1.00 75.19 672 GLY A N 1
ATOM 5204 C CA . GLY A 1 672 ? 64.253 37.819 -44.703 1.00 75.19 672 GLY A CA 1
ATOM 5205 C C . GLY A 1 672 ? 64.365 38.924 -45.754 1.00 75.19 672 GLY A C 1
ATOM 5206 O O . GLY A 1 672 ? 63.819 38.825 -46.854 1.00 75.19 672 GLY A O 1
ATOM 5207 N N . ALA A 1 673 ? 65.081 40.000 -45.423 1.00 72.19 673 ALA A N 1
ATOM 5208 C CA . ALA A 1 673 ? 65.101 41.248 -46.197 1.00 72.19 673 ALA A CA 1
ATOM 5209 C C . ALA A 1 673 ? 63.704 41.906 -46.343 1.00 72.19 673 ALA A C 1
ATOM 5211 O O . ALA A 1 673 ? 63.150 42.344 -45.341 1.00 72.19 673 ALA A O 1
ATOM 5212 N N . ASP A 1 674 ? 63.164 42.027 -47.568 1.00 66.75 674 ASP A N 1
ATOM 5213 C CA . ASP A 1 674 ? 61.855 42.662 -47.847 1.00 66.75 674 ASP A CA 1
ATOM 5214 C C . ASP A 1 674 ? 60.695 41.643 -47.920 1.00 66.75 674 ASP A C 1
ATOM 5216 O O . ASP A 1 674 ? 59.554 42.026 -48.182 1.00 66.75 674 ASP A O 1
ATOM 5220 N N . ILE A 1 675 ? 60.989 40.350 -47.742 1.00 71.88 675 ILE A N 1
ATOM 5221 C CA . ILE A 1 675 ? 60.011 39.257 -47.737 1.00 71.88 675 ILE A CA 1
ATOM 5222 C C . ILE A 1 675 ? 59.876 38.776 -46.293 1.00 71.88 675 ILE A C 1
ATOM 5224 O O . ILE A 1 675 ? 60.879 38.613 -45.597 1.00 71.88 675 ILE A O 1
ATOM 5228 N N . HIS A 1 676 ? 58.646 38.580 -45.840 1.00 82.81 676 HIS A N 1
ATOM 5229 C CA . HIS A 1 676 ? 58.341 38.120 -44.492 1.00 82.81 676 HIS A CA 1
ATOM 5230 C C . HIS A 1 676 ? 57.577 36.802 -44.543 1.00 82.81 676 HIS A C 1
ATOM 5232 O O . HIS A 1 676 ? 56.927 36.516 -45.550 1.00 82.81 676 HIS A O 1
ATOM 5238 N N . SER A 1 677 ? 57.652 36.038 -43.458 1.00 84.94 677 SER A N 1
ATOM 5239 C CA . SER A 1 677 ? 56.721 34.943 -43.206 1.00 84.94 677 SER A CA 1
ATOM 5240 C C . SER A 1 677 ? 55.329 35.501 -42.903 1.00 84.94 677 SER A C 1
ATOM 5242 O O . SER A 1 677 ? 55.166 36.702 -42.629 1.00 84.94 677 SER A O 1
ATOM 5244 N N . GLU A 1 678 ? 54.330 34.630 -42.894 1.00 85.38 678 GLU A N 1
ATOM 5245 C CA . GLU A 1 678 ? 53.058 34.945 -42.256 1.00 85.38 678 GLU A CA 1
ATOM 5246 C C . GLU A 1 678 ? 53.228 35.098 -40.736 1.00 85.38 678 GLU A C 1
ATOM 5248 O O . GLU A 1 678 ? 54.300 34.856 -40.159 1.00 85.38 678 GLU A O 1
ATOM 5253 N N . TRP A 1 679 ? 52.184 35.621 -40.098 1.00 91.12 679 TRP A N 1
ATOM 5254 C CA . TRP A 1 679 ? 52.138 35.775 -38.652 1.00 91.12 679 TRP A CA 1
ATOM 5255 C C . TRP A 1 679 ? 51.804 34.450 -37.983 1.00 91.12 679 TRP A C 1
ATOM 5257 O O . TRP A 1 679 ? 50.728 33.907 -38.197 1.00 91.12 679 TRP A O 1
ATOM 5267 N N . VAL A 1 680 ? 52.666 34.024 -37.073 1.00 89.31 680 VAL A N 1
ATOM 5268 C CA . VAL A 1 680 ? 52.384 32.945 -36.126 1.00 89.31 680 VAL A CA 1
ATOM 5269 C C . VAL A 1 680 ? 52.077 33.523 -34.767 1.00 89.31 680 VAL A C 1
ATOM 5271 O O . VAL A 1 680 ? 52.487 34.635 -34.460 1.00 89.31 680 VAL A O 1
ATOM 5274 N N . GLY A 1 681 ? 51.383 32.797 -33.912 1.00 86.69 681 GLY A N 1
ATOM 5275 C CA . GLY A 1 681 ? 51.015 33.334 -32.618 1.00 86.69 681 GLY A CA 1
ATOM 5276 C C . GLY A 1 681 ? 50.426 32.293 -31.702 1.00 86.69 681 GLY A C 1
ATOM 5277 O O . GLY A 1 681 ? 50.257 31.138 -32.076 1.00 86.69 681 GLY A O 1
ATOM 5278 N N . GLY A 1 682 ? 50.115 32.721 -30.493 1.00 90.12 682 GLY A N 1
ATOM 5279 C CA . GLY A 1 682 ? 49.479 31.881 -29.499 1.00 90.12 682 GLY A CA 1
ATOM 5280 C C . GLY A 1 682 ? 48.660 32.713 -28.533 1.00 90.12 682 GLY A C 1
ATOM 5281 O O . GLY A 1 682 ? 48.624 33.946 -28.597 1.00 90.12 682 GLY A O 1
ATOM 5282 N N . THR A 1 683 ? 48.013 32.015 -27.618 1.00 93.12 683 THR A N 1
ATOM 5283 C CA . THR A 1 683 ? 47.275 32.611 -26.511 1.00 93.12 683 THR A CA 1
ATOM 5284 C C . THR A 1 683 ? 47.884 32.171 -25.198 1.00 93.12 683 THR A C 1
ATOM 5286 O O . THR A 1 683 ? 48.485 31.101 -25.121 1.00 93.12 683 THR A O 1
ATOM 5289 N N . PHE A 1 684 ? 47.751 33.001 -24.177 1.00 92.12 684 PHE A N 1
ATOM 5290 C CA . PHE A 1 684 ? 48.041 32.617 -22.803 1.00 92.12 684 PHE A CA 1
ATOM 5291 C C . PHE A 1 684 ? 47.151 33.412 -21.854 1.00 92.12 684 PHE A C 1
ATOM 5293 O O . PHE A 1 684 ? 46.774 34.549 -22.159 1.00 92.12 684 PHE A O 1
ATOM 5300 N N . PHE A 1 685 ? 46.848 32.826 -20.706 1.00 90.62 685 PHE A N 1
ATOM 5301 C CA . PHE A 1 685 ? 46.108 33.477 -19.634 1.00 90.62 685 PHE A CA 1
ATOM 5302 C C . PHE A 1 685 ? 47.088 33.953 -18.561 1.00 90.62 685 PHE A C 1
ATOM 5304 O O . PHE A 1 685 ? 48.000 33.224 -18.171 1.00 90.62 685 PHE A O 1
ATOM 5311 N N . VAL A 1 686 ? 46.983 35.211 -18.135 1.00 88.88 686 VAL A N 1
ATOM 5312 C CA . VAL A 1 686 ? 47.792 35.715 -17.015 1.00 88.88 686 VAL A CA 1
ATOM 5313 C C . VAL A 1 686 ? 47.026 35.416 -15.733 1.00 88.88 686 VAL A C 1
ATOM 5315 O O . VAL A 1 686 ? 45.973 36.009 -15.544 1.00 88.88 686 VAL A O 1
ATOM 5318 N N . ASN A 1 687 ? 47.568 34.529 -14.897 1.00 84.50 687 ASN A N 1
ATOM 5319 C CA . ASN A 1 687 ? 46.991 34.107 -13.617 1.00 84.50 687 ASN A CA 1
ATOM 5320 C C . ASN A 1 687 ? 48.060 34.231 -12.518 1.00 84.50 687 ASN A C 1
ATOM 5322 O O . ASN A 1 687 ? 48.955 33.386 -12.409 1.00 84.50 687 ASN A O 1
ATOM 5326 N N . THR A 1 688 ? 48.082 35.339 -11.772 1.00 83.19 688 THR A N 1
ATOM 5327 C CA . THR A 1 688 ? 49.132 35.626 -10.778 1.00 83.19 688 THR A CA 1
ATOM 5328 C C . THR A 1 688 ? 48.737 35.399 -9.327 1.00 83.19 688 THR A C 1
ATOM 5330 O O . THR A 1 688 ? 49.637 35.275 -8.484 1.00 83.19 688 THR A O 1
ATOM 5333 N N . GLU A 1 689 ? 47.446 35.307 -9.036 1.00 80.25 689 GLU A N 1
ATOM 5334 C CA . GLU A 1 689 ? 46.888 34.967 -7.732 1.00 80.25 689 GLU A CA 1
ATOM 5335 C C . GLU A 1 689 ? 45.750 33.971 -7.943 1.00 80.25 689 GLU A C 1
ATOM 5337 O O . GLU A 1 689 ? 44.958 34.168 -8.841 1.00 80.25 689 GLU A O 1
ATOM 5342 N N . ASN A 1 690 ? 45.675 32.936 -7.103 1.00 85.38 690 ASN A N 1
ATOM 5343 C CA . ASN A 1 690 ? 44.541 32.021 -7.113 1.00 85.38 690 ASN A CA 1
ATOM 5344 C C . ASN A 1 690 ? 43.323 32.717 -6.507 1.00 85.38 690 ASN A C 1
ATOM 5346 O O . ASN A 1 690 ? 43.319 32.994 -5.295 1.00 85.38 690 ASN A O 1
ATOM 5350 N N . ASP A 1 691 ? 42.320 32.997 -7.319 1.00 87.19 691 ASP A N 1
ATOM 5351 C CA . ASP A 1 691 ? 41.014 33.436 -6.867 1.00 87.19 691 ASP A CA 1
ATOM 5352 C C . ASP A 1 691 ? 40.178 32.235 -6.410 1.00 87.19 691 ASP A C 1
ATOM 5354 O O . ASP A 1 691 ? 40.616 31.097 -6.473 1.00 87.19 691 ASP A O 1
ATOM 5358 N N . ALA A 1 692 ? 39.048 32.496 -5.756 1.00 87.75 692 ALA A N 1
ATOM 5359 C CA . ALA A 1 692 ? 38.162 31.433 -5.290 1.00 87.75 692 ALA A CA 1
ATOM 5360 C C . ALA A 1 692 ? 36.956 31.320 -6.229 1.00 87.75 692 ALA A C 1
ATOM 5362 O O . ALA A 1 692 ? 36.542 32.350 -6.784 1.00 87.75 692 ALA A O 1
ATOM 5363 N N . PRO A 1 693 ? 36.296 30.148 -6.281 1.00 93.19 693 PRO A N 1
ATOM 5364 C CA . PRO A 1 693 ? 35.129 29.949 -7.133 1.00 93.19 693 PRO A CA 1
ATOM 5365 C C . PRO A 1 693 ? 34.019 30.976 -6.871 1.00 93.19 693 PRO A C 1
ATOM 5367 O O . PRO A 1 693 ? 33.851 31.477 -5.756 1.00 93.19 693 PRO A O 1
ATOM 5370 N N . GLY A 1 694 ? 33.210 31.290 -7.881 1.00 89.06 694 GLY A N 1
ATOM 5371 C CA . GLY A 1 694 ? 32.080 32.215 -7.766 1.00 89.06 694 GLY A CA 1
ATOM 5372 C C . GLY A 1 694 ? 30.941 31.744 -6.842 1.00 89.06 694 GLY A C 1
ATOM 5373 O O . GLY A 1 694 ? 30.932 30.634 -6.307 1.00 89.06 694 GLY A O 1
ATOM 5374 N N . GLU A 1 695 ? 29.933 32.602 -6.652 1.00 92.06 695 GLU A N 1
ATOM 5375 C CA . GLU A 1 695 ? 28.702 32.222 -5.941 1.00 92.06 695 GLU A CA 1
ATOM 5376 C C . GLU A 1 695 ? 27.831 31.286 -6.797 1.00 92.06 695 GLU A C 1
ATOM 5378 O O . GLU A 1 695 ? 27.717 31.462 -8.009 1.00 92.06 695 GLU A O 1
ATOM 5383 N N . PHE A 1 696 ? 27.148 30.346 -6.144 1.00 94.50 696 PHE A N 1
ATOM 5384 C CA . PHE A 1 696 ? 26.220 29.395 -6.762 1.00 94.50 696 PHE A CA 1
ATOM 5385 C C . PHE A 1 696 ? 24.981 29.169 -5.875 1.00 94.50 696 PHE A C 1
ATOM 5387 O O . PHE A 1 696 ? 24.929 29.638 -4.733 1.00 94.50 696 PHE A O 1
ATOM 5394 N N . ALA A 1 697 ? 23.952 28.497 -6.399 1.00 92.50 697 ALA A N 1
ATOM 5395 C CA . ALA A 1 697 ? 22.644 28.358 -5.758 1.00 92.50 697 ALA A CA 1
ATOM 5396 C C . ALA A 1 697 ? 22.219 26.895 -5.563 1.00 92.50 697 ALA A C 1
ATOM 5398 O O . ALA A 1 697 ? 22.692 25.998 -6.251 1.00 92.50 697 ALA A O 1
ATOM 5399 N N . ILE A 1 698 ? 21.280 26.668 -4.640 1.00 92.69 698 ILE A N 1
ATOM 5400 C CA . ILE A 1 698 ? 20.599 25.376 -4.481 1.00 92.69 698 ILE A CA 1
ATOM 5401 C C . ILE A 1 698 ? 19.641 25.162 -5.656 1.00 92.69 698 ILE A C 1
ATOM 5403 O O . ILE A 1 698 ? 18.824 26.037 -5.949 1.00 92.69 698 ILE A O 1
ATOM 5407 N N . SER A 1 699 ? 19.746 23.996 -6.294 1.00 91.38 699 SER A N 1
ATOM 5408 C CA . SER A 1 699 ? 18.819 23.506 -7.319 1.00 91.38 699 SER A CA 1
ATOM 5409 C C . SER A 1 699 ? 17.755 22.593 -6.698 1.00 91.38 699 SER A C 1
ATOM 5411 O O . SER A 1 699 ? 16.568 22.747 -6.984 1.00 91.38 699 SER A O 1
ATOM 5413 N N . GLY A 1 700 ? 18.139 21.737 -5.744 1.00 88.44 700 GLY A N 1
ATOM 5414 C CA . GLY A 1 700 ? 17.204 20.891 -5.002 1.00 88.44 700 GLY A CA 1
ATOM 5415 C C . GLY A 1 700 ? 17.873 20.110 -3.862 1.00 88.44 700 GLY A C 1
ATOM 5416 O O . GLY A 1 700 ? 19.084 19.930 -3.894 1.00 88.44 700 GLY A O 1
ATOM 5417 N N . PRO A 1 701 ? 17.131 19.660 -2.838 1.00 92.06 701 PRO A N 1
ATOM 5418 C CA . PRO A 1 701 ? 15.804 20.135 -2.458 1.00 92.06 701 PRO A CA 1
ATOM 5419 C C . PRO A 1 701 ? 15.855 21.617 -2.055 1.00 92.06 701 PRO A C 1
ATOM 5421 O O . PRO A 1 701 ? 16.850 22.093 -1.501 1.00 92.06 701 PRO A O 1
ATOM 5424 N N . ALA A 1 702 ? 14.798 22.365 -2.378 1.00 85.50 702 ALA A N 1
ATOM 5425 C CA . ALA A 1 702 ? 14.727 23.784 -2.045 1.00 85.50 702 ALA A CA 1
ATOM 5426 C C . ALA A 1 702 ? 14.617 23.987 -0.525 1.00 85.50 702 ALA A C 1
ATOM 5428 O O . ALA A 1 702 ? 14.167 23.114 0.209 1.00 85.50 702 ALA A O 1
ATOM 5429 N N . ASP A 1 703 ? 15.022 25.161 -0.044 1.00 86.88 703 ASP A N 1
ATOM 5430 C CA . ASP A 1 703 ? 14.976 25.452 1.388 1.00 86.88 703 ASP A CA 1
ATOM 5431 C C . ASP A 1 703 ? 13.537 25.400 1.932 1.00 86.88 703 ASP A C 1
ATOM 5433 O O . ASP A 1 703 ? 12.642 26.092 1.437 1.00 86.88 703 ASP A O 1
ATOM 5437 N N . GLY A 1 704 ? 13.330 24.577 2.958 1.00 83.50 704 GLY A N 1
ATOM 5438 C CA . GLY A 1 704 ? 12.054 24.375 3.633 1.00 83.50 704 GLY A CA 1
ATOM 5439 C C . GLY A 1 704 ? 11.143 23.305 3.021 1.00 83.50 704 GLY A C 1
ATOM 5440 O O . GLY A 1 704 ? 9.974 23.266 3.397 1.00 83.50 704 GLY A O 1
ATOM 5441 N N . THR A 1 705 ? 11.612 22.476 2.080 1.00 86.75 705 THR A N 1
ATOM 5442 C CA . THR A 1 705 ? 10.765 21.457 1.428 1.00 86.75 705 THR A CA 1
ATOM 5443 C C . THR A 1 705 ? 10.770 20.104 2.135 1.00 86.75 705 THR A C 1
ATOM 5445 O O . THR A 1 705 ? 11.688 19.776 2.884 1.00 86.75 705 THR A O 1
ATOM 5448 N N . PHE A 1 706 ? 9.765 19.290 1.824 1.00 85.06 706 PHE A N 1
ATOM 5449 C CA . PHE A 1 706 ? 9.686 17.884 2.208 1.00 85.06 706 PHE A CA 1
ATOM 5450 C C . PHE A 1 706 ? 10.390 17.000 1.173 1.00 85.06 706 PHE A C 1
ATOM 5452 O O . PHE A 1 706 ? 10.391 17.327 -0.017 1.00 85.06 706 PHE A O 1
ATOM 5459 N N . VAL A 1 707 ? 10.996 15.903 1.623 1.00 88.06 707 VAL A N 1
ATOM 5460 C CA . VAL A 1 707 ? 11.548 14.845 0.766 1.00 88.06 707 VAL A CA 1
ATOM 5461 C C . VAL A 1 707 ? 10.979 13.500 1.201 1.00 88.06 707 VAL A C 1
ATOM 5463 O O . VAL A 1 707 ? 11.005 13.169 2.383 1.00 88.06 707 VAL A O 1
ATOM 5466 N N . ASP A 1 708 ? 10.500 12.722 0.240 1.00 85.50 708 ASP A N 1
ATOM 5467 C CA . ASP A 1 708 ? 9.815 11.436 0.420 1.00 85.50 708 ASP A CA 1
ATOM 5468 C C . ASP A 1 708 ? 10.768 10.232 0.429 1.00 85.50 708 ASP A C 1
ATOM 5470 O O . ASP A 1 708 ? 10.377 9.087 0.214 1.00 85.50 708 ASP A O 1
ATOM 5474 N N . THR A 1 709 ? 12.046 10.486 0.707 1.00 88.31 709 THR A N 1
ATOM 5475 C CA . THR A 1 709 ? 13.102 9.477 0.712 1.00 88.31 709 THR A CA 1
ATOM 5476 C C . THR A 1 709 ? 14.071 9.689 1.871 1.00 88.31 709 THR A C 1
ATOM 5478 O O . THR A 1 709 ? 14.427 10.818 2.215 1.00 88.31 709 THR A O 1
ATOM 5481 N N . PHE A 1 710 ? 14.560 8.585 2.442 1.00 89.50 710 PHE A N 1
ATOM 5482 C CA . PHE A 1 710 ? 15.617 8.596 3.455 1.00 89.50 710 PHE A CA 1
ATOM 5483 C C . PHE A 1 710 ? 16.991 8.968 2.889 1.00 89.50 710 PHE A C 1
ATOM 5485 O O . PHE A 1 710 ? 17.889 9.312 3.653 1.00 89.50 710 PHE A O 1
ATOM 5492 N N . THR A 1 711 ? 17.172 8.928 1.568 1.00 92.62 711 THR A N 1
ATOM 5493 C CA . THR A 1 711 ? 18.450 9.189 0.888 1.00 92.62 711 THR A CA 1
ATOM 5494 C C . THR A 1 711 ? 18.271 10.256 -0.197 1.00 92.62 711 THR A C 1
ATOM 5496 O O . THR A 1 711 ? 18.351 9.948 -1.390 1.00 92.62 711 THR A O 1
ATOM 5499 N N . PRO A 1 712 ? 17.968 11.513 0.178 1.00 93.75 712 PRO A N 1
ATOM 5500 C CA . PRO A 1 712 ? 17.666 12.560 -0.790 1.00 93.75 712 PRO A CA 1
ATOM 5501 C C . PRO A 1 712 ? 18.885 12.926 -1.642 1.00 93.75 712 PRO A C 1
ATOM 5503 O O . PRO A 1 712 ? 20.036 12.819 -1.211 1.00 93.75 712 PRO A O 1
ATOM 5506 N N . VAL A 1 713 ? 18.619 13.395 -2.861 1.00 94.56 713 VAL A N 1
ATOM 5507 C CA . VAL A 1 713 ? 19.636 13.946 -3.764 1.00 94.56 713 VAL A CA 1
ATOM 5508 C C . VAL A 1 713 ? 19.765 15.442 -3.513 1.00 94.56 713 VAL A C 1
ATOM 5510 O O . VAL A 1 713 ? 18.791 16.179 -3.642 1.00 94.56 713 VAL A O 1
ATOM 5513 N N . LEU A 1 714 ? 20.965 15.888 -3.152 1.00 95.56 714 LEU A N 1
ATOM 5514 C CA . LEU A 1 714 ? 21.303 17.291 -2.939 1.00 95.56 714 LEU A CA 1
ATOM 5515 C C . LEU A 1 714 ? 21.982 17.834 -4.187 1.00 95.56 714 LEU A C 1
ATOM 5517 O O . LEU A 1 714 ? 22.975 17.279 -4.641 1.00 95.56 714 LEU A O 1
ATOM 5521 N N . GLU A 1 715 ? 21.469 18.924 -4.726 1.00 95.31 715 GLU A N 1
ATOM 5522 C CA . GLU A 1 715 ? 21.855 19.469 -6.016 1.00 95.31 715 GLU A CA 1
ATOM 5523 C C . GLU A 1 715 ? 22.042 20.985 -5.935 1.00 95.31 715 GLU A C 1
ATOM 5525 O O . GLU A 1 715 ? 21.200 21.727 -5.414 1.00 95.31 715 GLU A O 1
ATOM 5530 N N . VAL A 1 716 ? 23.147 21.463 -6.498 1.00 95.94 716 VAL A N 1
ATOM 5531 C CA . VAL A 1 716 ? 23.463 22.885 -6.644 1.00 95.94 716 VAL A CA 1
ATOM 5532 C C . VAL A 1 716 ? 23.757 23.227 -8.098 1.00 95.94 716 VAL A C 1
ATOM 5534 O O . VAL A 1 716 ? 24.185 22.374 -8.868 1.00 95.94 716 VAL A O 1
ATOM 5537 N N . THR A 1 717 ? 23.544 24.481 -8.488 1.00 95.50 717 THR A N 1
ATOM 5538 C CA . THR A 1 717 ? 24.033 24.987 -9.775 1.00 95.50 717 THR A CA 1
ATOM 5539 C C . THR A 1 717 ? 25.554 25.021 -9.770 1.00 95.50 717 THR A C 1
ATOM 5541 O O . THR A 1 717 ? 26.151 25.336 -8.740 1.00 95.50 717 THR A O 1
ATOM 5544 N N . ASN A 1 718 ? 26.173 24.801 -10.921 1.00 93.31 718 ASN A N 1
ATOM 5545 C CA . ASN A 1 718 ? 27.616 24.930 -11.046 1.00 93.31 718 ASN A CA 1
ATOM 5546 C C . ASN A 1 718 ? 28.054 26.391 -10.848 1.00 93.31 718 ASN A C 1
ATOM 5548 O O . ASN A 1 718 ? 27.398 27.331 -11.308 1.00 93.31 718 ASN A O 1
ATOM 5552 N N . SER A 1 719 ? 29.145 26.568 -10.116 1.00 92.75 719 SER A N 1
ATOM 5553 C CA . SER A 1 719 ? 29.866 27.818 -9.956 1.00 92.75 719 SER A CA 1
ATOM 5554 C C . SER A 1 719 ? 30.748 28.088 -11.179 1.00 92.75 719 SER A C 1
ATOM 5556 O O . SER A 1 719 ? 30.893 27.260 -12.071 1.00 92.75 719 SER A O 1
ATOM 5558 N N . THR A 1 720 ? 31.320 29.283 -11.240 1.00 88.81 720 THR A N 1
ATOM 5559 C CA . THR A 1 720 ? 32.297 29.671 -12.257 1.00 88.81 720 THR A CA 1
ATOM 5560 C C . THR A 1 720 ? 33.500 30.263 -11.556 1.00 88.81 720 THR A C 1
ATOM 5562 O O . THR A 1 720 ? 33.324 31.173 -10.739 1.00 88.81 720 THR A O 1
ATOM 5565 N N . ASP A 1 721 ? 34.694 29.796 -11.888 1.00 88.44 721 ASP A N 1
ATOM 5566 C CA . ASP A 1 721 ? 35.932 30.412 -11.427 1.00 88.44 721 ASP A CA 1
ATOM 5567 C C . ASP A 1 721 ? 36.383 31.523 -12.387 1.00 88.44 721 ASP A C 1
ATOM 5569 O O . ASP A 1 721 ? 36.160 31.443 -13.596 1.00 88.44 721 ASP A O 1
ATOM 5573 N N . VAL A 1 722 ? 36.976 32.589 -11.850 1.00 83.94 722 VAL A N 1
ATOM 5574 C CA . VAL A 1 722 ? 37.526 33.689 -12.656 1.00 83.94 722 VAL A CA 1
ATOM 5575 C C . VAL A 1 722 ? 38.852 33.303 -13.319 1.00 83.94 722 VAL A C 1
ATOM 5577 O O . VAL A 1 722 ? 39.196 33.901 -14.340 1.00 83.94 722 VAL A O 1
ATOM 5580 N N . ASP A 1 723 ? 39.539 32.296 -12.779 1.00 83.81 723 ASP A N 1
ATOM 5581 C CA . ASP A 1 723 ? 40.783 31.734 -13.305 1.00 83.81 723 ASP A CA 1
ATOM 5582 C C . ASP A 1 723 ? 40.534 30.598 -14.315 1.00 83.81 723 ASP A C 1
ATOM 5584 O O . ASP A 1 723 ? 41.469 30.119 -14.945 1.00 83.81 723 ASP A O 1
ATOM 5588 N N . GLU A 1 724 ? 39.263 30.229 -14.539 1.00 79.75 724 GLU A N 1
ATOM 5589 C CA . GLU A 1 724 ? 38.823 29.106 -15.391 1.00 79.75 724 GLU A CA 1
ATOM 5590 C C . GLU A 1 724 ? 39.293 27.718 -14.895 1.00 79.75 724 GLU A C 1
ATOM 5592 O O . GLU A 1 724 ? 39.275 26.742 -15.652 1.00 79.75 724 GLU A O 1
ATOM 5597 N N . ASP A 1 725 ? 39.636 27.620 -13.606 1.00 84.94 725 ASP A N 1
ATOM 5598 C CA . ASP A 1 725 ? 40.021 26.384 -12.924 1.00 84.94 725 ASP A CA 1
ATOM 5599 C C . ASP A 1 725 ? 38.900 25.332 -12.900 1.00 84.94 725 ASP A C 1
ATOM 5601 O O . ASP A 1 725 ? 37.705 25.633 -12.814 1.00 84.94 725 ASP A O 1
ATOM 5605 N N . ALA A 1 726 ? 39.297 24.056 -12.911 1.00 85.38 726 ALA A N 1
ATOM 5606 C CA . ALA A 1 726 ? 38.368 22.946 -12.741 1.00 85.38 726 ALA A CA 1
ATOM 5607 C C . ALA A 1 726 ? 37.834 22.888 -11.300 1.00 85.38 726 ALA A C 1
ATOM 5609 O O . ALA A 1 726 ? 38.604 22.878 -10.337 1.00 85.38 726 ALA A O 1
ATOM 5610 N N . LEU A 1 727 ? 36.511 22.774 -11.158 1.00 92.38 727 LEU A N 1
ATOM 5611 C CA . LEU A 1 727 ? 35.840 22.795 -9.861 1.00 92.38 727 LEU A CA 1
ATOM 5612 C C . LEU A 1 727 ? 35.427 21.403 -9.374 1.00 92.38 727 LEU A C 1
ATOM 5614 O O . LEU A 1 727 ? 35.043 20.512 -10.137 1.00 92.38 727 LEU A O 1
ATOM 5618 N N . THR A 1 728 ? 35.464 21.234 -8.055 1.00 94.69 728 THR A N 1
ATOM 5619 C CA . THR A 1 728 ? 34.868 20.099 -7.344 1.00 94.69 728 THR A CA 1
ATOM 5620 C C . THR A 1 728 ? 33.992 20.582 -6.193 1.00 94.69 728 THR A C 1
ATOM 5622 O O . THR A 1 728 ? 34.147 21.706 -5.722 1.00 94.69 728 THR A O 1
ATOM 5625 N N . TYR A 1 729 ? 33.061 19.744 -5.738 1.00 96.44 729 TYR A N 1
ATOM 5626 C CA . TYR A 1 729 ? 32.084 20.104 -4.713 1.00 96.44 729 TYR A CA 1
ATOM 5627 C C . TYR A 1 729 ? 32.148 19.162 -3.512 1.00 96.44 729 TYR A C 1
ATOM 5629 O O . TYR A 1 729 ? 32.132 17.935 -3.642 1.00 96.44 729 TYR A O 1
ATOM 5637 N N . ASP A 1 730 ? 32.153 19.759 -2.327 1.00 96.50 730 ASP A N 1
ATOM 5638 C CA . ASP A 1 730 ? 32.038 19.071 -1.047 1.00 96.50 730 ASP A CA 1
ATOM 5639 C C . ASP A 1 730 ? 30.631 19.297 -0.490 1.00 96.50 730 ASP A C 1
ATOM 5641 O O . ASP A 1 730 ? 30.229 20.443 -0.286 1.00 96.50 730 ASP A O 1
ATOM 5645 N N . PHE A 1 731 ? 29.885 18.228 -0.207 1.00 96.56 731 PHE A N 1
ATOM 5646 C CA . PHE A 1 731 ? 28.544 18.308 0.382 1.00 96.56 731 PHE A CA 1
ATOM 5647 C C . PHE A 1 731 ? 28.570 17.814 1.823 1.00 96.56 731 PHE A C 1
ATOM 5649 O O . PHE A 1 731 ? 29.229 16.823 2.132 1.00 96.56 731 PHE A O 1
ATOM 5656 N N . ALA A 1 732 ? 27.806 18.464 2.699 1.00 95.62 732 ALA A N 1
ATOM 5657 C CA . ALA A 1 732 ? 27.603 18.007 4.068 1.00 95.62 732 ALA A CA 1
ATOM 5658 C C . ALA A 1 732 ? 26.171 18.272 4.551 1.00 95.62 732 ALA A C 1
ATOM 5660 O O . ALA A 1 732 ? 25.595 19.322 4.259 1.00 95.62 732 ALA A O 1
ATOM 5661 N N . VAL A 1 733 ? 25.633 17.325 5.322 1.00 96.00 733 VAL A N 1
ATOM 5662 C CA . VAL A 1 733 ? 24.293 17.316 5.927 1.00 96.00 733 VAL A CA 1
ATOM 5663 C C . VAL A 1 733 ? 24.425 17.318 7.445 1.00 96.00 733 VAL A C 1
ATOM 5665 O O . VAL A 1 733 ? 25.277 16.632 8.008 1.00 96.00 733 VAL A O 1
ATOM 5668 N N . TYR A 1 734 ? 23.558 18.063 8.114 1.00 95.50 734 TYR A N 1
ATOM 5669 C CA . TYR A 1 734 ? 23.577 18.357 9.539 1.00 95.50 734 TYR A CA 1
ATOM 5670 C C . TYR A 1 734 ? 22.166 18.241 10.121 1.00 95.50 734 TYR A C 1
ATOM 5672 O O . TYR A 1 734 ? 21.186 18.546 9.449 1.00 95.50 734 TYR A O 1
ATOM 5680 N N . VAL A 1 735 ? 22.054 17.862 11.394 1.00 92.44 735 VAL A N 1
ATOM 5681 C CA . VAL A 1 735 ? 20.763 17.843 12.129 1.00 92.44 735 VAL A CA 1
ATOM 5682 C C . VAL A 1 735 ? 20.417 19.180 12.783 1.00 92.44 735 VAL A C 1
ATOM 5684 O O . VAL A 1 735 ? 19.376 19.318 13.418 1.00 92.44 735 VAL A O 1
ATOM 5687 N N . ASP A 1 736 ? 21.307 20.167 12.697 1.00 91.38 736 ASP A N 1
ATOM 5688 C CA . ASP A 1 736 ? 21.124 21.477 13.308 1.00 91.38 736 ASP A CA 1
ATOM 5689 C C . ASP A 1 736 ? 21.420 22.614 12.331 1.00 91.38 736 ASP A C 1
ATOM 5691 O O . ASP A 1 736 ? 22.409 22.590 11.602 1.00 91.38 736 ASP A O 1
ATOM 5695 N N . GLU A 1 737 ? 20.607 23.670 12.391 1.00 87.44 737 GLU A N 1
ATOM 5696 C CA . GLU A 1 737 ? 20.735 24.872 11.550 1.00 87.44 737 GLU A CA 1
ATOM 5697 C C . GLU A 1 737 ? 22.087 25.593 11.737 1.00 87.44 737 GLU A C 1
ATOM 5699 O O . GLU A 1 737 ? 22.548 26.327 10.865 1.00 87.44 737 GLU A O 1
ATOM 5704 N N . ALA A 1 738 ? 22.762 25.380 12.874 1.00 89.81 738 ALA A N 1
ATOM 5705 C CA . ALA A 1 738 ? 24.082 25.950 13.140 1.00 89.81 738 ALA A CA 1
ATOM 5706 C C . ALA A 1 738 ? 25.236 25.173 12.473 1.00 89.81 738 ALA A C 1
ATOM 5708 O O . ALA A 1 738 ? 26.383 25.623 12.566 1.00 89.81 738 ALA A O 1
ATOM 5709 N N . LEU A 1 739 ? 24.942 24.060 11.787 1.00 92.12 739 LEU A N 1
ATOM 5710 C CA . LEU A 1 739 ? 25.885 23.209 11.056 1.00 92.12 739 LEU A CA 1
ATOM 5711 C C . LEU A 1 739 ? 27.023 22.687 11.946 1.00 92.12 739 LEU A C 1
ATOM 5713 O O . LEU A 1 739 ? 28.205 22.777 11.602 1.00 92.12 739 LEU A O 1
ATOM 5717 N N . THR A 1 740 ? 26.677 22.198 13.141 1.00 90.69 740 THR A N 1
ATOM 5718 C CA . THR A 1 740 ? 27.651 21.726 14.141 1.00 90.69 740 THR A CA 1
ATOM 5719 C C . THR A 1 740 ? 27.648 20.215 14.356 1.00 90.69 740 THR A C 1
ATOM 5721 O O . THR A 1 740 ? 28.643 19.674 14.847 1.00 90.69 740 THR A O 1
ATOM 5724 N N . GLN A 1 741 ? 26.564 19.532 13.995 1.00 90.44 741 GLN A N 1
ATOM 5725 C CA . GLN A 1 741 ? 26.363 18.093 14.118 1.00 90.44 741 GLN A CA 1
ATOM 5726 C C . GLN A 1 741 ? 26.148 17.493 12.731 1.00 90.44 741 GLN A C 1
ATOM 5728 O O . GLN A 1 741 ? 25.025 17.387 12.246 1.00 90.44 741 GLN A O 1
ATOM 5733 N N . GLU A 1 742 ? 27.260 17.139 12.096 1.00 94.38 742 GLU A N 1
ATOM 5734 C CA . GLU A 1 742 ? 27.289 16.483 10.790 1.00 94.38 742 GLU A CA 1
ATOM 5735 C C . GLU A 1 742 ? 26.740 15.053 10.878 1.00 94.38 742 GLU A C 1
ATOM 5737 O O . GLU A 1 742 ? 27.031 14.326 11.834 1.00 94.38 742 GLU A O 1
ATOM 5742 N N . VAL A 1 743 ? 25.956 14.669 9.873 1.00 92.94 743 VAL A N 1
ATOM 5743 C CA . VAL A 1 743 ? 25.357 13.338 9.713 1.00 92.94 743 VAL A CA 1
ATOM 5744 C C . VAL A 1 743 ? 25.972 12.594 8.541 1.00 92.94 743 VAL A C 1
ATOM 5746 O O . VAL A 1 743 ? 26.389 11.455 8.715 1.00 92.94 743 VAL A O 1
ATOM 5749 N N . ALA A 1 744 ? 26.074 13.249 7.387 1.00 92.81 744 ALA A N 1
ATOM 5750 C CA . ALA A 1 744 ? 26.661 12.682 6.182 1.00 92.81 744 ALA A CA 1
ATOM 5751 C C . ALA A 1 744 ? 27.445 13.761 5.439 1.00 92.81 744 ALA A C 1
ATOM 5753 O O . ALA A 1 744 ? 27.045 14.926 5.431 1.00 92.81 744 ALA A O 1
ATOM 5754 N N . ALA A 1 745 ? 28.547 13.380 4.800 1.00 94.62 745 ALA A N 1
ATOM 5755 C CA . ALA A 1 745 ? 29.332 14.284 3.976 1.00 94.62 745 ALA A CA 1
ATOM 5756 C C . ALA A 1 745 ? 30.087 13.530 2.879 1.00 94.62 745 ALA A C 1
ATOM 5758 O O . ALA A 1 745 ? 30.420 12.351 3.021 1.00 94.62 745 ALA A O 1
ATOM 5759 N N . THR A 1 746 ? 30.402 14.237 1.802 1.00 95.56 746 THR A N 1
ATOM 5760 C CA . THR A 1 746 ? 31.294 13.786 0.735 1.00 95.56 746 THR A CA 1
ATOM 5761 C C . THR A 1 746 ? 32.203 14.930 0.306 1.00 95.56 746 THR A C 1
ATOM 5763 O O . THR A 1 746 ? 31.868 16.100 0.493 1.00 95.56 746 THR A O 1
ATOM 5766 N N . THR A 1 747 ? 33.345 14.591 -0.285 1.00 93.94 747 THR A N 1
ATOM 5767 C CA . THR A 1 747 ? 34.312 15.570 -0.788 1.00 93.94 747 THR A CA 1
ATOM 5768 C C . THR A 1 747 ? 34.743 15.235 -2.207 1.00 93.94 747 THR A C 1
ATOM 5770 O O . THR A 1 747 ? 34.922 14.053 -2.517 1.00 93.94 747 THR A O 1
ATOM 5773 N N . GLY A 1 748 ? 35.012 16.249 -3.023 1.00 90.56 748 GLY A N 1
ATOM 5774 C CA . GLY A 1 748 ? 35.579 16.090 -4.359 1.00 90.56 748 GLY A CA 1
ATOM 5775 C C . GLY A 1 748 ? 34.597 15.532 -5.390 1.00 90.56 748 GLY A C 1
ATOM 5776 O O . GLY A 1 748 ? 35.011 14.783 -6.276 1.00 90.56 748 GLY A O 1
ATOM 5777 N N . VAL A 1 749 ? 33.304 15.844 -5.266 1.00 94.06 749 VAL A N 1
ATOM 5778 C CA . VAL A 1 749 ? 32.308 15.519 -6.296 1.00 94.06 749 VAL A CA 1
ATOM 5779 C C . VAL A 1 749 ? 32.645 16.331 -7.543 1.00 94.06 749 VAL A C 1
ATOM 5781 O O . VAL A 1 749 ? 32.729 17.556 -7.475 1.00 94.06 749 VAL A O 1
ATOM 5784 N N . SER A 1 750 ? 32.903 15.653 -8.660 1.00 92.25 750 SER A N 1
ATOM 5785 C CA . SER A 1 750 ? 33.202 16.323 -9.927 1.00 92.25 750 SER A CA 1
ATOM 5786 C C . SER A 1 750 ? 32.001 17.130 -10.402 1.00 92.25 750 SER A C 1
ATOM 5788 O O . SER A 1 750 ? 30.860 16.698 -10.239 1.00 92.25 750 SER A O 1
ATOM 5790 N N . GLU A 1 751 ? 32.281 18.286 -10.990 1.00 92.06 751 GLU A N 1
ATOM 5791 C CA . GLU A 1 751 ? 31.262 19.139 -11.584 1.00 92.06 751 GLU A CA 1
ATOM 5792 C C . GLU A 1 751 ? 30.448 18.396 -12.661 1.00 92.06 751 GLU A C 1
ATOM 5794 O O . GLU A 1 751 ? 31.015 17.664 -13.474 1.00 92.06 751 GLU A O 1
ATOM 5799 N N . GLY A 1 752 ? 29.119 18.543 -12.639 1.00 86.44 752 GLY A N 1
ATOM 5800 C CA . GLY A 1 752 ? 28.216 17.861 -13.573 1.00 86.44 752 GLY A CA 1
ATOM 5801 C C . GLY A 1 752 ? 28.066 18.565 -14.929 1.00 86.44 752 GLY A C 1
ATOM 5802 O O . GLY A 1 752 ? 28.104 19.792 -15.015 1.00 86.44 752 GLY A O 1
ATOM 5803 N N . ASP A 1 753 ? 27.832 17.783 -15.990 1.00 79.81 753 ASP A N 1
ATOM 5804 C CA . ASP A 1 753 ? 27.825 18.248 -17.392 1.00 79.81 753 ASP A CA 1
ATOM 5805 C C . ASP A 1 753 ? 26.585 19.084 -17.791 1.00 79.81 753 ASP A C 1
ATOM 5807 O O . ASP A 1 753 ? 26.590 19.753 -18.827 1.00 79.81 753 ASP A O 1
ATOM 5811 N N . GLU A 1 754 ? 25.516 19.079 -16.984 1.00 78.44 754 GLU A N 1
ATOM 5812 C CA . GLU A 1 754 ? 24.240 19.761 -17.283 1.00 78.44 754 GLU A CA 1
ATOM 5813 C C . GLU A 1 754 ? 24.076 21.122 -16.575 1.00 78.44 754 GLU A C 1
ATOM 5815 O O . GLU A 1 754 ? 22.996 21.714 -16.571 1.00 78.44 754 GLU A O 1
ATOM 5820 N N . GLY A 1 755 ? 25.154 21.663 -15.999 1.00 86.06 755 GLY A N 1
ATOM 5821 C CA . GLY A 1 755 ? 25.135 22.951 -15.292 1.00 86.06 755 GLY A CA 1
ATOM 5822 C C . GLY A 1 755 ? 24.678 22.868 -13.831 1.00 86.06 755 GLY A C 1
ATOM 5823 O O . GLY A 1 755 ? 24.564 23.904 -13.167 1.00 86.06 755 GLY A O 1
ATOM 5824 N N . THR A 1 756 ? 24.452 21.660 -13.320 1.00 93.31 756 THR A N 1
ATOM 5825 C CA . THR A 1 756 ? 24.244 21.358 -11.902 1.00 93.31 756 THR A CA 1
ATOM 5826 C C . THR A 1 756 ? 25.162 20.225 -11.456 1.00 93.31 756 THR A C 1
ATOM 5828 O O . THR A 1 756 ? 25.606 19.398 -12.253 1.00 93.31 756 THR A O 1
ATOM 5831 N N . THR A 1 757 ? 25.447 20.187 -10.158 1.00 95.00 757 THR A N 1
ATOM 5832 C CA . THR A 1 757 ? 26.202 19.120 -9.506 1.00 95.00 757 THR A CA 1
ATOM 5833 C C . THR A 1 757 ? 25.352 18.539 -8.390 1.00 95.00 757 THR A C 1
ATOM 5835 O O . THR A 1 757 ? 24.856 19.277 -7.534 1.00 95.00 757 THR A O 1
ATOM 5838 N N . ALA A 1 758 ? 25.197 17.216 -8.400 1.00 94.19 758 ALA A N 1
ATOM 5839 C CA . ALA A 1 758 ? 24.323 16.488 -7.494 1.00 94.19 758 ALA A CA 1
ATOM 5840 C C . ALA A 1 758 ? 25.080 15.429 -6.684 1.00 94.19 758 ALA A C 1
ATOM 5842 O O . ALA A 1 758 ? 26.035 14.810 -7.158 1.00 94.19 758 ALA A O 1
ATOM 5843 N N . TRP A 1 759 ? 24.607 15.177 -5.469 1.00 96.25 759 TRP A N 1
ATOM 5844 C CA . TRP A 1 759 ? 25.076 14.107 -4.604 1.00 96.25 759 TRP A CA 1
ATOM 5845 C C . TRP A 1 759 ? 23.911 13.470 -3.848 1.00 96.25 759 TRP A C 1
ATOM 5847 O O . TRP A 1 759 ? 23.178 14.140 -3.123 1.00 96.25 759 TRP A O 1
ATOM 5857 N N . THR A 1 760 ? 23.766 12.155 -3.984 1.00 94.56 760 THR A N 1
ATOM 5858 C CA . THR A 1 760 ? 22.819 11.364 -3.193 1.00 94.56 760 THR A CA 1
ATOM 5859 C C . THR A 1 760 ? 23.397 11.081 -1.815 1.00 94.56 760 THR A C 1
ATOM 5861 O O . THR A 1 760 ? 24.485 10.509 -1.705 1.00 94.56 760 THR A O 1
ATOM 5864 N N . VAL A 1 761 ? 22.660 11.439 -0.764 1.00 94.75 761 VAL A N 1
ATOM 5865 C CA . VAL A 1 761 ? 23.038 11.123 0.618 1.00 94.75 761 VAL A CA 1
ATOM 5866 C C . VAL A 1 761 ? 23.020 9.595 0.796 1.00 94.75 761 VAL A C 1
ATOM 5868 O O . VAL A 1 761 ? 21.966 8.993 0.630 1.00 94.75 761 VAL A O 1
ATOM 5871 N N . PRO A 1 762 ? 24.155 8.939 1.104 1.00 85.38 762 PRO A N 1
ATOM 5872 C CA . PRO A 1 762 ? 24.244 7.476 1.108 1.00 85.38 762 PRO A CA 1
ATOM 5873 C C . PRO A 1 762 ? 23.721 6.831 2.398 1.00 85.38 762 PRO A C 1
ATOM 5875 O O . PRO A 1 762 ? 23.434 5.637 2.404 1.00 85.38 762 PRO A O 1
ATOM 5878 N N . ASP A 1 763 ? 23.656 7.598 3.487 1.00 86.56 763 ASP A N 1
ATOM 5879 C CA . ASP A 1 763 ? 23.168 7.136 4.782 1.00 86.56 763 ASP A CA 1
ATOM 5880 C C . ASP A 1 763 ? 21.677 7.457 4.908 1.00 86.56 763 ASP A C 1
ATOM 5882 O O . ASP A 1 763 ? 21.269 8.594 4.669 1.00 86.56 763 ASP A O 1
ATOM 5886 N N . GLU A 1 764 ? 20.876 6.471 5.318 1.00 88.38 764 GLU A N 1
ATOM 5887 C CA . GLU A 1 764 ? 19.454 6.673 5.595 1.00 88.38 764 GLU A CA 1
ATOM 5888 C C . GLU A 1 764 ? 19.271 7.715 6.704 1.00 88.38 764 GLU A C 1
ATOM 5890 O O . GLU A 1 764 ? 19.700 7.545 7.853 1.00 88.38 764 GLU A O 1
ATOM 5895 N N . LEU A 1 765 ? 18.632 8.819 6.339 1.00 91.12 765 LEU A N 1
ATOM 5896 C CA . LEU A 1 765 ? 18.219 9.860 7.256 1.00 91.12 765 LEU A CA 1
ATOM 5897 C C . LEU A 1 765 ? 17.014 9.387 8.076 1.00 91.12 765 LEU A C 1
ATOM 5899 O O . LEU A 1 765 ? 16.315 8.443 7.730 1.00 91.12 765 LEU A O 1
ATOM 5903 N N . THR A 1 766 ? 16.793 10.011 9.226 1.00 89.81 766 THR A N 1
ATOM 5904 C CA . THR A 1 766 ? 15.715 9.625 10.137 1.00 89.81 766 THR A CA 1
ATOM 5905 C C . THR A 1 766 ? 14.408 10.280 9.709 1.00 89.81 766 THR A C 1
ATOM 5907 O O . THR A 1 766 ? 14.381 11.479 9.441 1.00 89.81 766 THR A O 1
ATOM 5910 N N . GLU A 1 767 ? 13.335 9.490 9.699 1.00 83.81 767 GLU A N 1
ATOM 5911 C CA . GLU A 1 767 ? 11.959 9.950 9.486 1.00 83.81 767 GLU A CA 1
ATOM 5912 C C . GLU A 1 767 ? 11.606 11.137 10.393 1.00 83.81 767 GLU A C 1
ATOM 5914 O O . GLU A 1 767 ? 12.102 11.247 11.525 1.00 83.81 767 GLU A O 1
ATOM 5919 N N . ASN A 1 768 ? 10.733 12.018 9.912 1.00 80.38 768 ASN A N 1
ATOM 5920 C CA . ASN A 1 768 ? 10.189 13.142 10.665 1.00 80.38 768 ASN A CA 1
ATOM 5921 C C . ASN A 1 768 ? 11.246 14.048 11.312 1.00 80.38 768 ASN A C 1
ATOM 5923 O O . ASN A 1 768 ? 11.095 14.536 12.439 1.00 80.38 768 ASN A O 1
ATOM 5927 N N . THR A 1 769 ? 12.348 14.271 10.594 1.00 88.12 769 THR A N 1
ATOM 5928 C CA . THR A 1 769 ? 13.495 15.039 11.084 1.00 88.12 769 THR A CA 1
ATOM 5929 C C . THR A 1 769 ? 13.908 16.121 10.086 1.00 88.12 769 THR A C 1
ATOM 5931 O O . THR A 1 769 ? 14.075 15.870 8.893 1.00 88.12 769 THR A O 1
ATOM 5934 N N . TRP A 1 770 ? 14.103 17.343 10.596 1.00 90.44 770 TRP A N 1
ATOM 5935 C CA . TRP A 1 770 ? 14.692 18.450 9.839 1.00 90.44 770 TRP A CA 1
ATOM 5936 C C . TRP A 1 770 ? 16.198 18.251 9.693 1.00 90.44 770 TRP A C 1
ATOM 5938 O O . TRP A 1 770 ? 16.913 18.089 10.686 1.00 90.44 770 TRP A O 1
ATOM 5948 N N . TYR A 1 771 ? 16.673 18.342 8.456 1.00 93.94 771 TYR A N 1
ATOM 5949 C CA . TYR A 1 771 ? 18.085 18.354 8.116 1.00 93.94 771 TYR A CA 1
ATOM 5950 C C . TYR A 1 771 ? 18.449 19.652 7.410 1.00 93.94 771 TYR A C 1
ATOM 5952 O O . TYR A 1 771 ? 17.659 20.240 6.674 1.00 93.94 771 TYR A O 1
ATOM 5960 N N . HIS A 1 772 ? 19.679 20.089 7.634 1.00 95.12 772 HIS A N 1
ATOM 5961 C CA . HIS A 1 772 ? 20.278 21.243 6.987 1.00 95.12 772 HIS A CA 1
ATOM 5962 C C . HIS A 1 772 ? 21.512 20.795 6.231 1.00 95.12 772 HIS A C 1
ATOM 5964 O O . HIS A 1 772 ? 22.270 19.968 6.723 1.00 95.12 772 HIS A O 1
ATOM 5970 N N . TRP A 1 773 ? 21.761 21.344 5.057 1.00 95.69 773 TRP A N 1
ATOM 5971 C CA . TRP A 1 773 ? 22.889 20.941 4.240 1.00 95.69 773 TRP A CA 1
ATOM 5972 C C . TRP A 1 773 ? 23.531 22.131 3.546 1.00 95.69 773 TRP A C 1
ATOM 5974 O O . TRP A 1 773 ? 22.946 23.211 3.425 1.00 95.69 773 TRP A O 1
ATOM 5984 N N . ARG A 1 774 ? 24.778 21.941 3.126 1.00 95.31 774 ARG A N 1
ATOM 5985 C CA . ARG A 1 774 ? 25.533 22.931 2.363 1.00 95.31 774 ARG A CA 1
ATOM 5986 C C . ARG A 1 774 ? 26.515 22.235 1.434 1.00 95.31 774 ARG A C 1
ATOM 5988 O O . ARG A 1 774 ? 27.163 21.273 1.843 1.00 95.31 774 ARG A O 1
ATOM 5995 N N . ALA A 1 775 ? 26.661 22.784 0.233 1.00 95.81 775 ALA A N 1
ATOM 5996 C CA . ALA A 1 775 ? 27.758 22.463 -0.669 1.00 95.81 775 ALA A CA 1
ATOM 5997 C C . ALA A 1 775 ? 28.837 23.561 -0.640 1.00 95.81 775 ALA A C 1
ATOM 5999 O O . ALA A 1 775 ? 28.528 24.740 -0.441 1.00 95.81 775 ALA A O 1
ATOM 6000 N N . THR A 1 776 ? 30.093 23.183 -0.850 1.00 96.00 776 THR A N 1
ATOM 600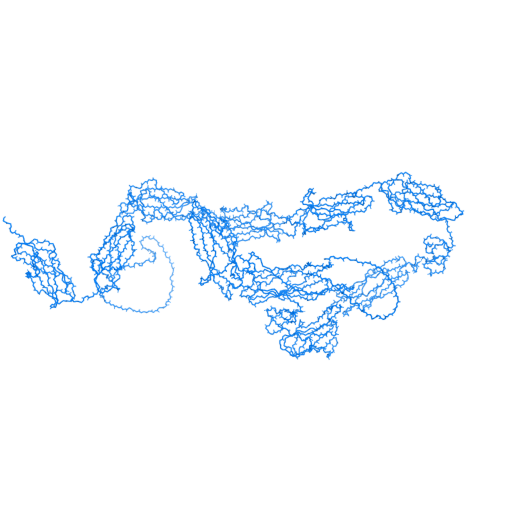1 C CA . THR A 1 776 ? 31.251 24.081 -0.977 1.00 96.00 776 THR A CA 1
ATOM 6002 C C . THR A 1 776 ? 31.952 23.768 -2.293 1.00 96.00 776 THR A C 1
ATOM 6004 O O . THR A 1 776 ? 32.330 22.620 -2.500 1.00 96.00 776 THR A O 1
ATOM 6007 N N . ALA A 1 777 ? 32.112 24.761 -3.168 1.00 95.62 777 ALA A N 1
ATOM 6008 C CA . ALA A 1 777 ? 32.902 24.627 -4.389 1.00 95.62 777 ALA A CA 1
ATOM 6009 C C . ALA A 1 777 ? 34.385 24.845 -4.066 1.00 95.62 777 ALA A C 1
ATOM 6011 O O . ALA A 1 777 ? 34.715 25.767 -3.315 1.00 95.62 777 ALA A O 1
ATOM 6012 N N . VAL A 1 778 ? 35.251 24.007 -4.625 1.00 93.19 778 VAL A N 1
ATOM 6013 C CA . VAL A 1 778 ? 36.698 23.981 -4.390 1.00 93.19 778 VAL A CA 1
ATOM 6014 C C . VAL A 1 778 ? 37.413 23.933 -5.737 1.00 93.19 778 VAL A C 1
ATOM 6016 O O . VAL A 1 778 ? 37.124 23.041 -6.541 1.00 93.19 778 VAL A O 1
ATOM 6019 N N . ASP A 1 779 ? 38.328 24.870 -5.975 1.00 90.81 779 ASP A N 1
ATOM 6020 C CA . ASP A 1 779 ? 39.180 24.876 -7.173 1.00 90.81 779 ASP A CA 1
ATOM 6021 C C . ASP A 1 779 ? 40.325 23.842 -7.082 1.00 90.81 779 ASP A C 1
ATOM 6023 O O . ASP A 1 779 ? 40.555 23.194 -6.050 1.00 90.81 779 ASP A O 1
ATOM 6027 N N . GLU A 1 780 ? 41.085 23.675 -8.167 1.00 83.81 780 GLU A N 1
ATOM 6028 C CA . GLU A 1 780 ? 42.189 22.709 -8.234 1.00 83.81 780 GLU A CA 1
ATOM 6029 C C . GLU A 1 780 ? 43.414 23.067 -7.368 1.00 83.81 780 GLU A C 1
ATOM 6031 O O . GLU A 1 780 ? 44.335 22.258 -7.174 1.00 83.81 780 GLU A O 1
ATOM 6036 N N . HIS A 1 781 ? 43.436 24.270 -6.810 1.00 81.75 781 HIS A N 1
ATOM 6037 C CA . HIS A 1 781 ? 44.517 24.844 -6.018 1.00 81.75 781 HIS A CA 1
ATOM 6038 C C . HIS A 1 781 ? 44.149 25.017 -4.529 1.00 81.75 781 HIS A C 1
ATOM 6040 O O . HIS A 1 781 ? 45.020 25.317 -3.699 1.00 81.75 781 HIS A O 1
ATOM 6046 N N . GLY A 1 782 ? 42.910 24.685 -4.164 1.00 82.12 782 GLY A N 1
ATOM 6047 C CA . GLY A 1 782 ? 42.357 24.616 -2.822 1.00 82.12 782 GLY A CA 1
ATOM 6048 C C . GLY A 1 782 ? 41.721 25.902 -2.289 1.00 82.12 782 GLY A C 1
ATOM 6049 O O . GLY A 1 782 ? 41.605 25.999 -1.062 1.00 82.12 782 GLY A O 1
ATOM 6050 N N . ALA A 1 783 ? 41.350 26.892 -3.113 1.00 87.50 783 ALA A N 1
ATOM 6051 C CA . ALA A 1 783 ? 40.448 27.944 -2.638 1.00 87.50 783 ALA A CA 1
ATOM 6052 C C . ALA A 1 783 ? 38.986 27.487 -2.711 1.00 87.50 783 ALA A C 1
ATOM 6054 O O . ALA A 1 783 ? 38.587 26.665 -3.532 1.00 87.50 783 ALA A O 1
ATOM 6055 N N . GLU A 1 784 ? 38.197 27.972 -1.752 1.00 93.81 784 GLU A N 1
ATOM 6056 C CA . GLU A 1 784 ? 36.876 27.431 -1.444 1.00 93.81 784 GLU A CA 1
ATOM 6057 C C . GLU A 1 784 ? 35.834 28.547 -1.378 1.00 93.81 784 GLU A C 1
ATOM 6059 O O . GLU A 1 784 ? 36.045 29.570 -0.712 1.00 93.81 784 GLU A O 1
ATOM 6064 N N . THR A 1 785 ? 34.663 28.292 -1.959 1.00 96.19 785 THR A N 1
ATOM 6065 C CA . THR A 1 785 ? 33.471 29.130 -1.815 1.00 96.19 785 THR A CA 1
ATOM 6066 C C . THR A 1 785 ? 32.304 28.301 -1.302 1.00 96.19 785 THR A C 1
ATOM 6068 O O . THR A 1 785 ? 31.849 27.347 -1.928 1.00 96.19 785 THR A O 1
ATOM 6071 N N . ALA A 1 786 ? 31.802 28.671 -0.125 1.00 94.12 786 ALA A N 1
ATOM 6072 C CA . ALA A 1 786 ? 30.665 28.005 0.497 1.00 94.12 786 ALA A CA 1
ATOM 6073 C C . ALA A 1 786 ? 29.340 28.511 -0.095 1.00 94.12 786 ALA A C 1
ATOM 6075 O O . ALA A 1 786 ? 29.098 29.719 -0.132 1.00 94.12 786 ALA A O 1
ATOM 6076 N N . GLY A 1 787 ? 28.470 27.584 -0.494 1.00 92.50 787 GLY A N 1
ATOM 6077 C CA . GLY A 1 787 ? 27.125 27.877 -0.980 1.00 92.50 787 GLY A CA 1
ATOM 6078 C C . GLY A 1 787 ? 26.131 28.242 0.135 1.00 92.50 787 GLY A C 1
ATOM 6079 O O . GLY A 1 787 ? 26.474 28.235 1.328 1.00 92.50 787 GLY A O 1
ATOM 6080 N N . PRO A 1 788 ? 24.875 28.564 -0.231 1.00 93.19 788 PRO A N 1
ATOM 6081 C CA . PRO A 1 788 ? 23.804 28.787 0.735 1.00 93.19 788 PRO A CA 1
ATOM 6082 C C . PRO A 1 788 ? 23.483 27.512 1.532 1.00 93.19 788 PRO A C 1
ATOM 6084 O O . PRO A 1 788 ? 23.775 26.397 1.106 1.00 93.19 788 PRO A O 1
ATOM 6087 N N . VAL A 1 789 ? 22.879 27.693 2.709 1.00 94.00 789 VAL A N 1
ATOM 6088 C CA . VAL A 1 789 ? 22.388 26.585 3.541 1.00 94.00 789 VAL A CA 1
ATOM 6089 C C . VAL A 1 789 ? 20.962 26.262 3.114 1.00 94.00 789 VAL A C 1
ATOM 6091 O O . VAL A 1 789 ? 20.130 27.168 3.100 1.00 94.00 789 VAL A O 1
ATOM 6094 N N . GLY A 1 790 ? 20.695 25.004 2.770 1.00 92.75 790 GLY A N 1
ATOM 6095 C CA . GLY A 1 790 ? 19.350 24.499 2.495 1.00 92.75 790 GLY A CA 1
ATOM 6096 C C . GLY A 1 790 ? 18.833 23.668 3.661 1.00 92.75 790 GLY A C 1
ATOM 6097 O O . GLY A 1 790 ? 19.607 22.945 4.285 1.00 92.75 790 GLY A O 1
ATOM 6098 N N . GLY A 1 791 ? 17.548 23.768 3.976 1.00 93.06 791 GLY A N 1
ATOM 6099 C CA . GLY A 1 791 ? 16.850 22.875 4.896 1.00 93.06 791 GLY A CA 1
ATOM 6100 C C . GLY A 1 791 ? 15.832 22.003 4.170 1.00 93.06 791 GLY A C 1
ATOM 6101 O O . GLY A 1 791 ? 15.137 22.487 3.283 1.00 93.06 791 GLY A O 1
ATOM 6102 N N . PHE A 1 792 ? 15.703 20.742 4.567 1.00 93.44 792 PHE A N 1
ATOM 6103 C CA . PHE A 1 792 ? 14.601 19.879 4.143 1.00 93.44 792 PHE A CA 1
ATOM 6104 C C . PHE A 1 792 ? 14.122 19.007 5.305 1.00 93.44 792 PHE A C 1
ATOM 6106 O O . PHE A 1 792 ? 14.865 18.754 6.258 1.00 93.44 792 PHE A O 1
ATOM 6113 N N . PHE A 1 793 ? 12.878 18.549 5.224 1.00 89.06 793 PHE A N 1
ATOM 6114 C CA . PHE A 1 793 ? 12.282 17.624 6.179 1.00 89.06 793 PHE A CA 1
ATOM 6115 C C . PHE A 1 793 ? 12.093 16.260 5.521 1.00 89.06 793 PHE A C 1
ATOM 6117 O O . PHE A 1 793 ? 11.491 16.172 4.452 1.00 89.06 793 PHE A O 1
ATOM 6124 N N . VAL A 1 794 ? 12.639 15.212 6.133 1.00 88.38 794 VAL A N 1
ATOM 6125 C CA . VAL A 1 794 ? 12.443 13.836 5.656 1.00 88.38 794 VAL A CA 1
ATOM 6126 C C . VAL A 1 794 ? 11.062 13.380 6.094 1.00 88.38 794 VAL A C 1
ATOM 6128 O O . VAL A 1 794 ? 10.803 13.341 7.296 1.00 88.38 794 VAL A O 1
ATOM 6131 N N . ASN A 1 795 ? 10.213 13.087 5.113 1.00 82.69 795 ASN A N 1
ATOM 6132 C CA . ASN A 1 795 ? 8.844 12.641 5.300 1.00 82.69 795 ASN A CA 1
ATOM 6133 C C . ASN A 1 795 ? 8.458 11.607 4.229 1.00 82.69 795 ASN A C 1
ATOM 6135 O O . ASN A 1 795 ? 8.008 11.984 3.148 1.00 82.69 795 ASN A O 1
ATOM 6139 N N . THR A 1 796 ? 8.666 10.316 4.497 1.00 80.62 796 THR A N 1
ATOM 6140 C CA . THR A 1 796 ? 8.409 9.240 3.514 1.00 80.62 796 THR A CA 1
ATOM 6141 C C . THR A 1 796 ? 6.966 8.731 3.504 1.00 80.62 796 THR A C 1
ATOM 6143 O O . THR A 1 796 ? 6.591 7.928 2.645 1.00 80.62 796 THR A O 1
ATOM 6146 N N . ARG A 1 797 ? 6.128 9.198 4.436 1.00 78.38 797 ARG A N 1
ATOM 6147 C CA . ARG A 1 797 ? 4.703 8.865 4.530 1.00 78.38 797 ARG A CA 1
ATOM 6148 C C . ARG A 1 797 ? 3.922 10.046 5.079 1.00 78.38 797 ARG A C 1
ATOM 6150 O O . ARG A 1 797 ? 4.221 10.480 6.175 1.00 78.38 797 ARG A O 1
ATOM 6157 N N . ASN A 1 798 ? 2.852 10.432 4.385 1.00 76.38 798 ASN A N 1
ATOM 6158 C CA . ASN A 1 798 ? 1.907 11.443 4.857 1.00 76.38 798 ASN A CA 1
ATOM 6159 C C . ASN A 1 798 ? 1.467 11.176 6.308 1.00 76.38 798 ASN A C 1
ATOM 6161 O O . ASN A 1 798 ? 0.864 10.131 6.593 1.00 76.38 798 ASN A O 1
ATOM 6165 N N . ASP A 1 799 ? 1.767 12.104 7.212 1.00 79.19 799 ASP A N 1
ATOM 6166 C CA . ASP A 1 799 ? 1.352 12.038 8.603 1.00 79.19 799 ASP A CA 1
ATOM 6167 C C . ASP A 1 799 ? -0.082 12.553 8.750 1.00 79.19 799 ASP A C 1
ATOM 6169 O O . ASP A 1 799 ? -0.525 13.473 8.081 1.00 79.19 799 ASP A O 1
ATOM 6173 N N . ALA A 1 800 ? -0.850 11.944 9.654 1.00 83.56 800 ALA A N 1
ATOM 6174 C CA . ALA A 1 800 ? -2.211 12.403 9.901 1.00 83.56 800 ALA A CA 1
ATOM 6175 C C . ALA A 1 800 ? -2.216 13.812 10.528 1.00 83.56 800 ALA A C 1
ATOM 6177 O O . ALA A 1 800 ? -1.403 14.073 11.431 1.00 83.56 800 ALA A O 1
ATOM 6178 N N . PRO A 1 801 ? -3.226 14.653 10.231 1.00 90.19 801 PRO A N 1
ATOM 6179 C CA . PRO A 1 801 ? -3.429 15.889 10.963 1.00 90.19 801 PRO A CA 1
ATOM 6180 C C . PRO A 1 801 ? -3.545 15.621 12.467 1.00 90.19 801 PRO A C 1
ATOM 6182 O O . PRO A 1 801 ? -4.067 14.592 12.916 1.00 90.19 801 PRO A O 1
ATOM 6185 N N . THR A 1 802 ? -3.115 16.576 13.287 1.00 90.31 802 THR A N 1
ATOM 6186 C CA . THR A 1 802 ? -3.312 16.483 14.740 1.00 90.31 802 THR A CA 1
ATOM 6187 C C . THR A 1 802 ? -4.802 16.390 15.100 1.00 90.31 802 THR A C 1
ATOM 6189 O O . THR A 1 802 ? -5.683 16.857 14.384 1.00 90.31 802 THR A O 1
ATOM 6192 N N . ALA A 1 803 ? -5.130 15.759 16.230 1.00 90.06 803 ALA A N 1
ATOM 6193 C CA . ALA A 1 803 ? -6.530 15.619 16.629 1.00 90.06 803 ALA A CA 1
ATOM 6194 C C . ALA A 1 803 ? -7.159 17.004 16.933 1.00 90.06 803 ALA A C 1
ATOM 6196 O O . ALA A 1 803 ? -6.621 17.737 17.772 1.00 90.06 803 ALA A O 1
ATOM 6197 N N . PRO A 1 804 ? -8.313 17.366 16.330 1.00 91.94 804 PRO A N 1
ATOM 6198 C CA . PRO A 1 804 ? -8.979 18.641 16.593 1.00 91.94 804 PRO A CA 1
ATOM 6199 C C . PRO A 1 804 ? -9.353 18.782 18.067 1.00 91.94 804 PRO A C 1
ATOM 6201 O O . PRO A 1 804 ? -9.842 17.833 18.682 1.00 91.94 804 PRO A O 1
ATOM 6204 N N . ALA A 1 805 ? -9.201 19.969 18.651 1.00 90.81 805 ALA A N 1
ATOM 6205 C CA . ALA A 1 805 ? -9.571 20.185 20.051 1.00 90.81 805 ALA A CA 1
ATOM 6206 C C . ALA A 1 805 ? -11.033 20.635 20.188 1.00 90.81 805 ALA A C 1
ATOM 6208 O O . ALA A 1 805 ? -11.478 21.548 19.494 1.00 90.81 805 ALA A O 1
ATOM 6209 N N . ILE A 1 806 ? -11.782 20.054 21.130 1.00 91.69 806 ILE A N 1
ATOM 6210 C CA . ILE A 1 806 ? -13.163 20.476 21.411 1.00 91.69 806 ILE A CA 1
ATOM 6211 C C . ILE A 1 806 ? -13.183 21.899 21.978 1.00 91.69 806 ILE A C 1
ATOM 6213 O O . ILE A 1 806 ? -12.577 22.180 23.013 1.00 91.69 806 ILE A O 1
ATOM 6217 N N . GLU A 1 807 ? -13.921 22.795 21.322 1.00 92.69 807 GLU A N 1
ATOM 6218 C CA . GLU A 1 807 ? -14.124 24.171 21.780 1.00 92.69 807 GLU A CA 1
ATOM 6219 C C . GLU A 1 807 ? -15.473 24.351 22.477 1.00 92.69 807 GLU A C 1
ATOM 6221 O O . GLU A 1 807 ? -15.536 24.916 23.571 1.00 92.69 807 GLU A O 1
ATOM 6226 N N . ALA A 1 808 ? -16.557 23.880 21.861 1.00 91.69 808 ALA A N 1
ATOM 6227 C CA . ALA A 1 808 ? -17.891 23.921 22.447 1.00 91.69 808 ALA A CA 1
ATOM 6228 C C . ALA A 1 808 ? -18.826 22.922 21.747 1.00 91.69 808 ALA A C 1
ATOM 6230 O O . ALA A 1 808 ? -18.678 22.721 20.550 1.00 91.69 808 ALA A O 1
ATOM 6231 N N . PRO A 1 809 ? -19.830 22.357 22.428 1.00 93.62 809 PRO A N 1
ATOM 6232 C CA . PRO A 1 809 ? -19.949 22.285 23.879 1.00 93.62 809 PRO A CA 1
ATOM 6233 C C . PRO A 1 809 ? -18.766 21.507 24.480 1.00 93.62 809 PRO A C 1
ATOM 6235 O O . PRO A 1 809 ? -18.349 20.490 23.934 1.00 93.62 809 PRO A O 1
ATOM 6238 N N . VAL A 1 810 ? -18.192 22.019 25.575 1.00 90.31 810 VAL A N 1
ATOM 6239 C CA . VAL A 1 810 ? -17.105 21.322 26.284 1.00 90.31 810 VAL A CA 1
ATOM 6240 C C . VAL A 1 810 ? -17.628 20.028 26.902 1.00 90.31 810 VAL A C 1
ATOM 6242 O O . VAL A 1 810 ? -18.813 19.934 27.211 1.00 90.31 810 VAL A O 1
ATOM 6245 N N . ASP A 1 811 ? -16.750 19.045 27.079 1.00 90.38 811 ASP A N 1
ATOM 6246 C CA . ASP A 1 811 ? -17.152 17.729 27.572 1.00 90.38 811 ASP A CA 1
ATOM 6247 C C . ASP A 1 811 ? -17.865 17.799 28.937 1.00 90.38 811 ASP A C 1
ATOM 6249 O O . ASP A 1 811 ? -17.432 18.510 29.849 1.00 90.38 811 ASP A O 1
ATOM 6253 N N . GLY A 1 812 ? -18.989 17.089 29.041 1.00 86.50 812 GLY A N 1
ATOM 6254 C CA . GLY A 1 812 ? -19.850 17.021 30.218 1.00 86.50 812 GLY A CA 1
ATOM 6255 C C . GLY A 1 812 ? -20.705 18.265 30.478 1.00 86.50 812 GLY A C 1
ATOM 6256 O O . GLY A 1 812 ? -21.347 18.340 31.525 1.00 86.50 812 GLY A O 1
ATOM 6257 N N . VAL A 1 813 ? -20.726 19.262 29.583 1.00 91.56 813 VAL A N 1
ATOM 6258 C CA . VAL A 1 813 ? -21.498 20.495 29.815 1.00 91.56 813 VAL A CA 1
ATOM 6259 C C . VAL A 1 813 ? -22.999 20.284 29.623 1.00 91.56 813 VAL A C 1
ATOM 6261 O O . VAL A 1 813 ? -23.444 19.524 28.763 1.00 91.56 813 VAL A O 1
ATOM 6264 N N . GLU A 1 814 ? -23.792 21.032 30.379 1.00 88.62 814 GLU A N 1
ATOM 6265 C CA . GLU A 1 814 ? -25.229 21.139 30.163 1.00 88.62 814 GLU A CA 1
ATOM 6266 C C . GLU A 1 814 ? -25.568 22.276 29.185 1.00 88.62 814 GLU A C 1
ATOM 6268 O O . GLU A 1 814 ? -25.022 23.384 29.264 1.00 88.62 814 GLU A O 1
ATOM 6273 N N . VAL A 1 815 ? -26.497 22.020 28.261 1.00 89.50 815 VAL A N 1
ATOM 6274 C CA . VAL A 1 815 ? -26.997 23.002 27.293 1.00 89.50 815 VAL A CA 1
ATOM 6275 C C . VAL A 1 815 ? -28.515 23.159 27.396 1.00 89.50 815 VAL A C 1
ATOM 6277 O O . VAL A 1 815 ? -29.270 22.196 27.351 1.00 89.50 815 VAL A O 1
ATOM 6280 N N . THR A 1 816 ? -28.984 24.407 27.449 1.00 88.50 816 THR A N 1
ATOM 6281 C CA . THR A 1 816 ? -30.410 24.751 27.654 1.00 88.50 816 THR A CA 1
ATOM 6282 C C . THR A 1 816 ? -31.192 24.973 26.351 1.00 88.50 816 THR A C 1
ATOM 6284 O O . THR A 1 816 ? -32.250 25.610 26.310 1.00 88.50 816 THR A O 1
ATOM 6287 N N . THR A 1 817 ? -30.648 24.488 25.235 1.00 89.25 817 THR A N 1
ATOM 6288 C CA . THR A 1 817 ? -31.165 24.695 23.877 1.00 89.25 817 THR A CA 1
ATOM 6289 C C . THR A 1 817 ? -31.152 23.387 23.094 1.00 89.25 817 THR A C 1
ATOM 6291 O O . THR A 1 817 ? -30.220 22.599 23.208 1.00 89.25 817 THR A O 1
ATOM 6294 N N . LEU A 1 818 ? -32.175 23.179 22.259 1.00 91.31 818 LEU A N 1
ATOM 6295 C CA . LEU A 1 818 ? -32.271 22.020 21.357 1.00 91.31 818 LEU A CA 1
ATOM 6296 C C . LEU A 1 818 ? -31.498 22.222 20.040 1.00 91.31 818 LEU A C 1
ATOM 6298 O O . LEU A 1 818 ? -31.447 21.314 19.207 1.00 91.31 818 LEU A O 1
ATOM 6302 N N . ASP A 1 819 ? -30.944 23.421 19.855 1.00 92.56 819 ASP A N 1
ATOM 6303 C CA . ASP A 1 819 ? -30.089 23.809 18.739 1.00 92.56 819 ASP A CA 1
ATOM 6304 C C . ASP A 1 819 ? -28.707 24.165 19.299 1.00 92.56 819 ASP A C 1
ATOM 6306 O O . ASP A 1 819 ? -28.584 25.117 20.077 1.00 92.56 819 ASP A O 1
ATOM 6310 N N . VAL A 1 820 ? -27.691 23.388 18.929 1.00 93.62 820 VAL A N 1
ATOM 6311 C CA . VAL A 1 820 ? -26.322 23.454 19.457 1.00 93.62 820 VAL A CA 1
ATOM 6312 C C . VAL A 1 820 ? -25.347 23.549 18.286 1.00 93.62 820 VAL A C 1
ATOM 6314 O O . VAL A 1 820 ? -25.516 22.852 17.290 1.00 93.62 820 VAL A O 1
ATOM 6317 N N . ASP A 1 821 ? -24.320 24.388 18.403 1.00 92.75 821 ASP A N 1
ATOM 6318 C CA . ASP A 1 821 ? -23.201 24.414 17.458 1.00 92.75 821 ASP A CA 1
ATOM 6319 C C . ASP A 1 821 ? -22.049 23.587 18.041 1.00 92.75 821 ASP A C 1
ATOM 6321 O O . ASP A 1 821 ? -21.565 23.905 19.129 1.00 92.75 821 ASP A O 1
ATOM 6325 N N . LEU A 1 822 ? -21.620 22.534 17.337 1.00 94.44 822 LEU A N 1
ATOM 6326 C CA . LEU A 1 822 ? -20.411 21.786 17.693 1.00 94.44 822 LEU A CA 1
ATOM 6327 C C . LEU A 1 822 ? -19.213 22.471 17.047 1.00 94.44 822 LEU A C 1
ATOM 6329 O O . LEU A 1 822 ? -19.157 22.612 15.827 1.00 94.44 822 LEU A O 1
ATOM 6333 N N . LEU A 1 823 ? -18.284 22.918 17.874 1.00 93.62 823 LEU A N 1
ATOM 6334 C CA . LEU A 1 823 ? -17.135 23.730 17.523 1.00 93.62 823 LEU A CA 1
ATOM 6335 C C . LEU A 1 823 ? -15.863 22.961 17.870 1.00 93.62 823 LEU A C 1
ATOM 6337 O O . LEU A 1 823 ? -15.655 22.588 19.029 1.00 93.62 823 LEU A O 1
ATOM 6341 N N . ALA A 1 824 ? -15.009 22.762 16.875 1.00 92.38 824 ALA A N 1
ATOM 6342 C CA . ALA A 1 824 ? -13.691 22.161 17.024 1.00 92.38 824 ALA A CA 1
ATOM 6343 C C . ALA A 1 824 ? -12.632 23.168 16.583 1.00 92.38 824 ALA A C 1
ATOM 6345 O O . ALA A 1 824 ? -12.790 23.782 15.531 1.00 92.38 824 ALA A O 1
ATOM 6346 N N . ARG A 1 825 ? -11.582 23.361 17.382 1.00 90.62 825 ARG A N 1
ATOM 6347 C CA . ARG A 1 825 ? -10.419 24.145 16.959 1.00 90.62 825 ARG A CA 1
ATOM 6348 C C . ARG A 1 825 ? -9.659 23.411 15.882 1.00 90.62 825 ARG A C 1
ATOM 6350 O O . ARG A 1 825 ? -9.611 22.178 15.903 1.00 90.62 825 ARG A O 1
ATOM 6357 N N . ASP A 1 826 ? -9.054 24.206 15.016 1.00 84.38 826 ASP A N 1
ATOM 6358 C CA . ASP A 1 826 ? -8.360 23.676 13.862 1.00 84.38 826 ASP A CA 1
ATOM 6359 C C . ASP A 1 826 ? -7.163 22.809 14.295 1.00 84.38 826 ASP A C 1
ATOM 6361 O O . ASP A 1 826 ? -6.446 23.125 15.252 1.00 84.38 826 ASP A O 1
ATOM 6365 N N . ALA A 1 827 ? -7.036 21.670 13.624 1.00 87.19 827 ALA A N 1
ATOM 6366 C CA . ALA A 1 827 ? -5.910 20.764 13.663 1.00 87.19 827 ALA A CA 1
ATOM 6367 C C . ALA A 1 827 ? -4.747 21.353 12.863 1.00 87.19 827 ALA A C 1
ATOM 6369 O O . ALA A 1 827 ? -4.945 21.992 11.836 1.00 87.19 827 ALA A O 1
ATOM 6370 N N . GLU A 1 828 ? -3.533 21.118 13.340 1.00 84.56 828 GLU A N 1
ATOM 6371 C CA . GLU A 1 828 ? -2.313 21.366 12.578 1.00 84.56 828 GLU A CA 1
ATOM 6372 C C . GLU A 1 828 ? -1.935 20.095 11.821 1.00 84.56 828 GLU A C 1
ATOM 6374 O O . GLU A 1 828 ? -1.895 19.011 12.414 1.00 84.56 828 GLU A O 1
ATOM 6379 N N . ASP A 1 829 ? -1.674 20.257 10.532 1.00 83.12 829 ASP A N 1
ATOM 6380 C CA . ASP A 1 829 ? -1.166 19.227 9.640 1.00 83.12 829 ASP A CA 1
ATOM 6381 C C . ASP A 1 829 ? 0.363 19.379 9.492 1.00 83.12 829 ASP A C 1
ATOM 6383 O O . ASP A 1 829 ? 0.816 20.507 9.238 1.00 83.12 829 ASP A O 1
ATOM 6387 N N . PRO A 1 830 ? 1.172 18.326 9.720 1.00 72.44 830 PRO A N 1
ATOM 6388 C CA . PRO A 1 830 ? 2.636 18.406 9.637 1.00 72.44 830 PRO A CA 1
ATOM 6389 C C . PRO A 1 830 ? 3.164 18.869 8.268 1.00 72.44 830 PRO A C 1
ATOM 6391 O O . PRO A 1 830 ? 4.171 19.583 8.208 1.00 72.44 830 PRO A O 1
ATOM 6394 N N . GLU A 1 831 ? 2.455 18.542 7.193 1.00 77.25 831 GLU A N 1
ATOM 6395 C CA . GLU A 1 831 ? 2.737 18.873 5.796 1.00 77.25 831 GLU A CA 1
ATOM 6396 C C . GLU A 1 831 ? 2.124 20.224 5.374 1.00 77.25 831 GLU A C 1
ATOM 6398 O O . GLU A 1 831 ? 2.420 20.756 4.299 1.00 77.25 831 GLU A O 1
ATOM 6403 N N . MET A 1 832 ? 1.347 20.847 6.269 1.00 73.12 832 MET A N 1
ATOM 6404 C CA . MET A 1 832 ? 0.565 22.069 6.053 1.00 73.12 832 MET A CA 1
ATOM 6405 C C . MET A 1 832 ? -0.469 21.944 4.925 1.00 73.12 832 MET A C 1
ATOM 6407 O O . MET A 1 832 ? -0.755 22.922 4.215 1.00 73.12 832 MET A O 1
ATOM 6411 N N . GLU A 1 833 ? -1.049 20.759 4.768 1.00 78.12 833 GLU A N 1
ATOM 6412 C CA . GLU A 1 833 ? -2.121 20.504 3.819 1.00 78.12 833 GLU A CA 1
ATOM 6413 C C . GLU A 1 833 ? -3.483 21.043 4.305 1.00 78.12 833 GLU A C 1
ATOM 6415 O O . GLU A 1 833 ? -3.704 21.270 5.499 1.00 78.12 833 GLU A O 1
ATOM 6420 N N . PRO A 1 834 ? -4.431 21.332 3.390 1.00 83.44 834 PRO A N 1
ATOM 6421 C CA . PRO A 1 834 ? -5.749 21.829 3.771 1.00 83.44 834 PRO A CA 1
ATOM 6422 C C . PRO A 1 834 ? -6.589 20.774 4.503 1.00 83.44 834 PRO A C 1
ATOM 6424 O O . PRO A 1 834 ? -7.023 19.788 3.912 1.00 83.44 834 PRO A O 1
ATOM 6427 N N . VAL A 1 835 ? -6.950 21.052 5.754 1.00 89.50 835 VAL A N 1
ATOM 6428 C CA . VAL A 1 835 ? -7.694 20.104 6.591 1.00 89.50 835 VAL A CA 1
ATOM 6429 C C . VAL A 1 835 ? -9.220 20.250 6.455 1.00 89.50 835 VAL A C 1
ATOM 6431 O O . VAL A 1 835 ? -9.792 21.346 6.435 1.00 89.50 835 VAL A O 1
ATOM 6434 N N . THR A 1 836 ? -9.917 19.114 6.416 1.00 91.94 836 THR A N 1
ATOM 6435 C CA . THR A 1 836 ? -11.380 18.980 6.422 1.00 91.94 836 THR A CA 1
ATOM 6436 C C . THR A 1 836 ? -11.869 18.244 7.674 1.00 91.94 836 THR A C 1
ATOM 6438 O O . THR A 1 836 ? -11.354 17.199 8.051 1.00 91.94 836 THR A O 1
ATOM 6441 N N . TYR A 1 837 ? -12.926 18.754 8.309 1.00 93.88 837 TYR A N 1
ATOM 6442 C CA . TYR A 1 837 ? -13.464 18.234 9.568 1.00 93.88 837 TYR A CA 1
ATOM 6443 C C . TYR A 1 837 ? -14.722 17.406 9.347 1.00 93.88 837 TYR A C 1
ATOM 6445 O O . TYR A 1 837 ? -15.657 17.811 8.645 1.00 93.88 837 TYR A O 1
ATOM 6453 N N . HIS A 1 838 ? -14.783 16.274 10.039 1.00 94.44 838 HIS A N 1
ATOM 6454 C CA . HIS A 1 838 ? -15.928 15.376 10.055 1.00 94.44 838 HIS A CA 1
ATOM 6455 C C . HIS A 1 838 ? -16.436 15.215 11.479 1.00 94.44 838 HIS A C 1
ATOM 6457 O O . HIS A 1 838 ? -15.724 14.728 12.350 1.00 94.44 838 HIS A O 1
ATOM 6463 N N . PHE A 1 839 ? -17.693 15.587 11.704 1.00 96.06 839 PHE A N 1
ATOM 6464 C CA . PHE A 1 839 ? -18.358 15.480 12.992 1.00 96.06 839 PHE A CA 1
ATOM 6465 C C . PHE A 1 839 ? -19.354 14.322 12.992 1.00 96.06 839 PHE A C 1
ATOM 6467 O O . PHE A 1 839 ? -20.042 14.047 12.002 1.00 96.06 839 PHE A O 1
ATOM 6474 N N . GLN A 1 840 ? -19.489 13.673 14.139 1.00 97.19 840 GLN A N 1
ATOM 6475 C CA . GLN A 1 840 ? -20.563 12.737 14.432 1.00 97.19 840 GLN A CA 1
ATOM 6476 C C . GLN A 1 840 ? -21.226 13.113 15.749 1.00 97.19 840 GLN A C 1
ATOM 6478 O O . GLN A 1 840 ? -20.564 13.599 16.656 1.00 97.19 840 GLN A O 1
ATOM 6483 N N . LEU A 1 841 ? -22.533 12.893 15.837 1.00 96.69 841 LEU A N 1
ATOM 6484 C CA . LEU A 1 841 ? -23.345 13.108 17.031 1.00 96.69 841 LEU A CA 1
ATOM 6485 C C . LEU A 1 841 ? -24.255 11.897 17.202 1.00 96.69 841 LEU A C 1
ATOM 6487 O O . LEU A 1 841 ? -24.940 11.515 16.256 1.00 96.69 841 LEU A O 1
ATOM 6491 N N . ASP A 1 842 ? -24.298 11.319 18.389 1.00 96.12 842 ASP A N 1
ATOM 6492 C CA . ASP A 1 842 ? -25.128 10.167 18.713 1.00 96.12 842 ASP A CA 1
ATOM 6493 C C . ASP A 1 842 ? -25.592 10.222 20.181 1.00 96.12 842 ASP A C 1
ATOM 6495 O O . ASP A 1 842 ? -25.206 11.107 20.939 1.00 96.12 842 ASP A O 1
ATOM 6499 N N . ARG A 1 843 ? -26.463 9.296 20.581 1.00 93.50 843 ARG A N 1
ATOM 6500 C CA . ARG A 1 843 ? -26.921 9.083 21.963 1.00 93.50 843 ARG A CA 1
ATOM 6501 C C . ARG A 1 843 ? -26.137 7.990 22.688 1.00 93.50 843 ARG A C 1
ATOM 6503 O O . ARG A 1 843 ? -26.379 7.753 23.867 1.00 93.50 843 ARG A O 1
ATOM 6510 N N . THR A 1 844 ? -25.230 7.310 21.992 1.00 90.81 844 THR A N 1
ATOM 6511 C CA . THR A 1 844 ? -24.317 6.310 22.553 1.00 90.81 844 THR A CA 1
ATOM 6512 C C . THR A 1 844 ? -22.876 6.719 22.265 1.00 90.81 844 THR A C 1
ATOM 6514 O O . THR A 1 844 ? -22.575 7.245 21.194 1.00 90.81 844 THR A O 1
ATOM 6517 N N . ALA A 1 845 ? -21.970 6.469 23.212 1.00 88.31 845 ALA A N 1
ATOM 6518 C CA . ALA A 1 845 ? -20.542 6.761 23.048 1.00 88.31 845 ALA A CA 1
ATOM 6519 C C . ALA A 1 845 ? -19.862 5.874 21.983 1.00 88.31 845 ALA A C 1
ATOM 6521 O O . ALA A 1 845 ? -18.776 6.189 21.507 1.00 88.31 845 ALA A O 1
ATOM 6522 N N . THR A 1 846 ? -20.518 4.780 21.589 1.00 87.62 846 THR A N 1
ATOM 6523 C CA . THR A 1 846 ? -20.097 3.834 20.547 1.00 87.62 846 THR A CA 1
ATOM 6524 C C . THR A 1 846 ? -20.397 4.319 19.125 1.00 87.62 846 THR A C 1
ATOM 6526 O O . THR A 1 846 ? -19.843 3.777 18.171 1.00 87.62 846 THR A O 1
ATOM 6529 N N . PHE A 1 847 ? -21.225 5.360 18.955 1.00 91.38 847 PHE A N 1
ATOM 6530 C CA . PHE A 1 847 ? -21.615 5.903 17.645 1.00 91.38 847 PHE A CA 1
ATOM 6531 C C . PHE A 1 847 ? -22.195 4.841 16.687 1.00 91.38 847 PHE A C 1
ATOM 6533 O O . PHE A 1 847 ? -21.877 4.800 15.491 1.00 91.38 847 PHE A O 1
ATOM 6540 N N . ASP A 1 848 ? -23.035 3.953 17.201 1.00 86.88 848 ASP A N 1
ATOM 6541 C CA . ASP A 1 848 ? -23.650 2.828 16.487 1.00 86.88 848 ASP A CA 1
ATOM 6542 C C . ASP A 1 848 ? -25.183 2.816 16.584 1.00 86.88 848 ASP A C 1
ATOM 6544 O O . ASP A 1 848 ? -25.828 1.900 16.073 1.00 86.88 848 ASP A O 1
ATOM 6548 N N . SER A 1 849 ? -25.785 3.838 17.198 1.00 87.88 849 SER A N 1
ATOM 6549 C CA . SER A 1 849 ? -27.230 3.890 17.377 1.00 87.88 849 SER A CA 1
ATOM 6550 C C . SER A 1 849 ? -27.944 4.401 16.120 1.00 87.88 849 SER A C 1
ATOM 6552 O O . SER A 1 849 ? -27.391 5.144 15.303 1.00 87.88 849 SER A O 1
ATOM 6554 N N . ASP A 1 850 ? -29.234 4.079 15.996 1.00 86.69 850 ASP A N 1
ATOM 6555 C CA . ASP A 1 850 ? -30.098 4.613 14.932 1.00 86.69 850 ASP A CA 1
ATOM 6556 C C . ASP A 1 850 ? -30.250 6.151 14.988 1.00 86.69 850 ASP A C 1
ATOM 6558 O O . ASP A 1 850 ? -30.759 6.766 14.048 1.00 86.69 850 ASP A O 1
ATOM 6562 N N . ALA A 1 851 ? -29.845 6.789 16.094 1.00 84.38 851 ALA A N 1
ATOM 6563 C CA . ALA A 1 851 ? -29.859 8.238 16.274 1.00 84.38 851 ALA A CA 1
ATOM 6564 C C . ALA A 1 851 ? -28.566 8.928 15.803 1.00 84.38 851 ALA A C 1
ATOM 6566 O O . ALA A 1 851 ? -28.506 10.163 15.859 1.00 84.38 851 ALA A O 1
ATOM 6567 N N . LYS A 1 852 ? -27.568 8.174 15.310 1.00 94.19 852 LYS A N 1
ATOM 6568 C CA . LYS A 1 852 ? -26.318 8.733 14.794 1.00 94.19 852 LYS A CA 1
ATOM 6569 C C . LYS A 1 852 ? -26.569 9.711 13.654 1.00 94.19 852 LYS A C 1
ATOM 6571 O O . LYS A 1 852 ? -27.235 9.420 12.660 1.00 94.19 852 LYS A O 1
ATOM 6576 N N . ARG A 1 853 ? -25.936 10.869 13.764 1.00 95.06 853 ARG A N 1
ATOM 6577 C CA . ARG A 1 853 ? -25.851 11.903 12.738 1.00 95.06 853 ARG A CA 1
ATOM 6578 C C . ARG A 1 853 ? -24.388 12.095 12.373 1.00 95.06 853 ARG A C 1
ATOM 6580 O O . ARG A 1 853 ? -23.519 12.062 13.238 1.00 95.06 853 ARG A O 1
ATOM 6587 N N . THR A 1 854 ? -24.124 12.336 11.098 1.00 94.62 854 THR A N 1
ATOM 6588 C CA . THR A 1 854 ? -22.776 12.583 10.576 1.00 94.62 854 THR A CA 1
ATOM 6589 C C . THR A 1 854 ? -22.813 13.836 9.715 1.00 94.62 854 THR A C 1
ATOM 6591 O O . THR A 1 854 ? -23.762 14.031 8.948 1.00 94.62 854 THR A O 1
ATOM 6594 N N . SER A 1 855 ? -21.829 14.716 9.874 1.00 93.06 855 SER A N 1
ATOM 6595 C CA . SER A 1 855 ? -21.663 15.874 9.001 1.00 93.06 855 SER A CA 1
ATOM 6596 C C . SER A 1 855 ? -21.107 15.447 7.637 1.00 93.06 855 SER A C 1
ATOM 6598 O O . SER A 1 855 ? -20.509 14.382 7.495 1.00 93.06 855 SER A O 1
ATOM 6600 N N . GLY A 1 856 ? -21.265 16.298 6.619 1.00 88.50 856 GLY A N 1
ATOM 6601 C CA . GLY A 1 856 ? -20.346 16.258 5.474 1.00 88.50 856 GLY A CA 1
ATOM 6602 C C . GLY A 1 856 ? -18.960 16.778 5.876 1.00 88.50 856 GLY A C 1
ATOM 6603 O O . GLY A 1 856 ? -18.769 17.163 7.032 1.00 88.50 856 GLY A O 1
ATOM 6604 N N . GLY A 1 857 ? -18.023 16.831 4.928 1.00 89.00 857 GLY A N 1
ATOM 6605 C CA . GLY A 1 857 ? -16.744 17.511 5.139 1.00 89.00 857 GLY A CA 1
ATOM 6606 C C . GLY A 1 857 ? -16.956 19.012 5.341 1.00 89.00 857 GLY A C 1
ATOM 6607 O O . GLY A 1 857 ? -17.619 19.665 4.528 1.00 89.00 857 GLY A O 1
ATOM 6608 N N . ILE A 1 858 ? -16.454 19.541 6.452 1.00 91.00 858 ILE A N 1
ATOM 6609 C CA . ILE A 1 858 ? -16.518 20.960 6.805 1.00 91.00 858 ILE A CA 1
ATOM 6610 C C . ILE A 1 858 ? -15.096 21.519 6.687 1.00 91.00 858 ILE A C 1
ATOM 6612 O O . ILE A 1 858 ? -14.225 21.016 7.383 1.00 91.00 858 ILE A O 1
ATOM 6616 N N . PRO A 1 859 ? -14.830 22.517 5.831 1.00 87.31 859 PRO A N 1
ATOM 6617 C CA . PRO A 1 859 ? -13.497 23.111 5.734 1.00 87.31 859 PRO A CA 1
ATOM 6618 C C . PRO A 1 859 ? -13.154 23.918 6.994 1.00 87.31 859 PRO A C 1
ATOM 6620 O O . PRO A 1 859 ? -14.061 24.321 7.733 1.00 87.31 859 PRO A O 1
ATOM 6623 N N . GLU A 1 860 ? -11.867 24.204 7.197 1.00 83.31 860 GLU A N 1
ATOM 6624 C CA . GLU A 1 860 ? -11.400 25.134 8.234 1.00 83.31 860 GLU A CA 1
ATOM 6625 C C . GLU A 1 860 ? -12.185 26.449 8.237 1.00 83.31 860 GLU A C 1
ATOM 6627 O O . GLU A 1 860 ? -12.521 27.032 7.197 1.00 83.31 860 GLU A O 1
ATOM 6632 N N . GLY A 1 861 ? -12.515 26.920 9.438 1.00 71.12 861 GLY A N 1
ATOM 6633 C CA . GLY A 1 861 ? -13.245 28.169 9.601 1.00 71.12 861 GLY A CA 1
ATOM 6634 C C . GLY A 1 861 ? -12.321 29.381 9.496 1.00 71.12 861 GLY A C 1
ATOM 6635 O O . GLY A 1 861 ? -11.210 29.364 10.008 1.00 71.12 861 GLY A O 1
ATOM 6636 N N . ASP A 1 862 ? -12.830 30.509 8.977 1.00 64.12 862 ASP A N 1
ATOM 6637 C CA . ASP A 1 862 ? -12.122 31.807 8.842 1.00 64.12 862 ASP A CA 1
ATOM 6638 C C . ASP A 1 862 ? -11.501 32.383 10.152 1.00 64.12 862 ASP A C 1
ATOM 6640 O O . ASP A 1 862 ? -10.996 33.512 10.175 1.00 64.12 862 ASP A O 1
ATOM 6644 N N . ARG A 1 863 ? -11.619 31.684 11.289 1.00 65.81 863 ARG A N 1
ATOM 6645 C CA . ARG A 1 863 ? -11.190 32.106 12.629 1.00 65.81 863 ARG A CA 1
ATOM 6646 C C . ARG A 1 863 ? -10.446 31.035 13.441 1.00 65.81 863 ARG A C 1
ATOM 6648 O O . ARG A 1 863 ? -10.212 31.307 14.618 1.00 65.81 863 ARG A O 1
ATOM 6655 N N . GLY A 1 864 ? -10.070 29.893 12.865 1.00 76.75 864 GLY A N 1
ATOM 6656 C CA . GLY A 1 864 ? -9.378 28.836 13.617 1.00 76.75 864 GLY A CA 1
ATOM 6657 C C . GLY A 1 864 ? -10.306 27.796 14.265 1.00 76.75 864 GLY A C 1
ATOM 6658 O O . GLY A 1 864 ? -9.902 27.155 15.236 1.00 76.75 864 GLY A O 1
ATOM 6659 N N . THR A 1 865 ? -11.569 27.717 13.822 1.00 86.62 865 THR A N 1
ATOM 6660 C CA . THR A 1 865 ? -12.581 26.822 14.406 1.00 86.62 865 THR A CA 1
ATOM 6661 C C . THR A 1 865 ? -13.560 26.322 13.336 1.00 86.62 865 THR A C 1
ATOM 6663 O O . THR A 1 865 ? -14.296 27.123 12.743 1.00 86.62 865 THR A O 1
ATOM 6666 N N . ALA A 1 866 ? -13.658 25.006 13.160 1.00 89.69 866 ALA A N 1
ATOM 6667 C CA . ALA A 1 866 ? -14.696 24.338 12.380 1.00 89.69 866 ALA A CA 1
ATOM 6668 C C . ALA A 1 866 ? -16.014 24.233 13.169 1.00 89.69 866 ALA A C 1
ATOM 6670 O O . ALA A 1 866 ? -16.020 23.919 14.361 1.00 89.69 866 ALA A O 1
ATOM 6671 N N . ALA A 1 867 ? -17.149 24.489 12.507 1.00 91.88 867 ALA A N 1
ATOM 6672 C CA . ALA A 1 867 ? -18.459 24.576 13.157 1.00 91.88 867 ALA A CA 1
ATOM 6673 C C . ALA A 1 867 ? -19.530 23.724 12.463 1.00 91.88 867 ALA A C 1
ATOM 6675 O O . ALA A 1 867 ? -19.855 23.952 11.294 1.00 91.88 867 ALA A O 1
ATOM 6676 N N . TRP A 1 868 ? -20.153 22.808 13.207 1.00 94.50 868 TRP A N 1
ATOM 6677 C CA . TRP A 1 868 ? -21.302 22.025 12.757 1.00 94.50 868 TRP A CA 1
ATOM 6678 C C . TRP A 1 868 ? -22.579 22.369 13.549 1.00 94.50 868 TRP A C 1
ATOM 6680 O O . TRP A 1 868 ? -22.713 21.963 14.704 1.00 94.50 868 TRP A O 1
ATOM 6690 N N . PRO A 1 869 ? -23.548 23.088 12.947 1.00 92.75 869 PRO A N 1
ATOM 6691 C CA . PRO A 1 869 ? -24.817 23.405 13.598 1.00 92.75 869 PRO A CA 1
ATOM 6692 C C . PRO A 1 869 ? -25.765 22.197 13.601 1.00 92.75 869 PRO A C 1
ATOM 6694 O O . PRO A 1 869 ? -26.148 21.675 12.546 1.00 92.75 869 PRO A O 1
ATOM 6697 N N . VAL A 1 870 ? -26.215 21.786 14.785 1.00 92.69 870 VAL A N 1
ATOM 6698 C CA . VAL A 1 870 ? -27.094 20.630 15.004 1.00 92.69 870 VAL A CA 1
ATOM 6699 C C . VAL A 1 870 ? -28.377 21.064 15.709 1.00 92.69 870 VAL A C 1
ATOM 6701 O O . VAL A 1 870 ? -28.363 21.549 16.831 1.00 92.69 870 VAL A O 1
ATOM 6704 N N . SER A 1 871 ? -29.511 20.880 15.031 1.00 92.12 871 SER A N 1
ATOM 6705 C CA . SER A 1 871 ? -30.845 21.259 15.520 1.00 92.12 871 SER A CA 1
ATOM 6706 C C . SER A 1 871 ? -31.746 20.056 15.780 1.00 92.12 871 SER A C 1
ATOM 6708 O O . SER A 1 871 ? -31.507 18.958 15.254 1.00 92.12 871 SER A O 1
ATOM 6710 N N . GLY A 1 872 ? -32.809 20.285 16.555 1.00 88.56 872 GLY A N 1
ATOM 6711 C CA . GLY A 1 872 ? -33.850 19.293 16.836 1.00 88.56 872 GLY A CA 1
ATOM 6712 C C . GLY A 1 872 ? -33.407 18.188 17.790 1.00 88.56 872 GLY A C 1
ATOM 6713 O O . GLY A 1 872 ? -33.854 17.048 17.648 1.00 88.56 872 GLY A O 1
ATOM 6714 N N . LEU A 1 873 ? -32.508 18.505 18.723 1.00 92.44 873 LEU A N 1
ATOM 6715 C CA . LEU A 1 873 ? -32.137 17.585 19.791 1.00 92.44 873 LEU A CA 1
ATOM 6716 C C . LEU A 1 873 ? -33.334 17.340 20.717 1.00 92.44 873 LEU A C 1
ATOM 6718 O O . LEU A 1 873 ? -34.234 18.170 20.841 1.00 92.44 873 LEU A O 1
ATOM 6722 N N . ALA A 1 874 ? -33.372 16.154 21.311 1.00 89.62 874 ALA A N 1
ATOM 6723 C CA . ALA A 1 874 ? -34.349 15.824 22.341 1.00 89.62 874 ALA A CA 1
ATOM 6724 C C . ALA A 1 874 ? -33.890 16.369 23.694 1.00 89.62 874 ALA A C 1
ATOM 6726 O O . ALA A 1 874 ? -32.702 16.305 24.002 1.00 89.62 874 ALA A O 1
ATOM 6727 N N . ASP A 1 875 ? -34.851 16.866 24.463 1.00 87.25 875 ASP A N 1
ATOM 6728 C CA . ASP A 1 875 ? -34.644 17.285 25.843 1.00 87.25 875 ASP A CA 1
ATOM 6729 C C . ASP A 1 875 ? -34.318 16.092 26.750 1.00 87.25 875 ASP A C 1
ATOM 6731 O O . ASP A 1 875 ? -34.636 14.945 26.405 1.00 87.25 875 ASP A O 1
ATOM 6735 N N . ASN A 1 876 ? -33.669 16.358 27.877 1.00 84.56 876 ASN A N 1
ATOM 6736 C CA . ASN A 1 876 ? -33.242 15.388 28.890 1.00 84.56 876 ASN A CA 1
ATOM 6737 C C . ASN A 1 876 ? -32.498 14.193 28.297 1.00 84.56 876 ASN A C 1
ATOM 6739 O O . ASN A 1 876 ? -32.735 13.027 28.625 1.00 84.56 876 ASN A O 1
ATOM 6743 N N . THR A 1 877 ? -31.628 14.495 27.334 1.00 90.69 877 THR A N 1
ATOM 6744 C CA . THR A 1 877 ? -30.900 13.502 26.552 1.00 90.69 877 THR A CA 1
ATOM 6745 C C . THR A 1 877 ? -29.418 13.843 26.537 1.00 90.69 877 THR A C 1
ATOM 6747 O O . THR A 1 877 ? -29.016 14.944 26.161 1.00 90.69 877 THR A O 1
ATOM 6750 N N . GLU A 1 878 ? -28.608 12.860 26.915 1.00 93.00 878 GLU A N 1
ATOM 6751 C CA . GLU A 1 878 ? -27.158 12.900 26.770 1.00 93.00 878 GLU A CA 1
ATOM 6752 C C . GLU A 1 878 ? -26.787 12.608 25.317 1.00 93.00 878 GLU A C 1
ATOM 6754 O O . GLU A 1 878 ? -27.257 11.631 24.723 1.00 93.00 878 GLU A O 1
ATOM 6759 N N . TYR A 1 879 ? -25.971 13.483 24.740 1.00 94.06 879 TYR A N 1
ATOM 6760 C CA . TYR A 1 879 ? -25.414 13.302 23.413 1.00 94.06 879 TYR A CA 1
ATOM 6761 C C . TYR A 1 879 ? -23.901 13.183 23.500 1.00 94.06 879 TYR A C 1
ATOM 6763 O O . TYR A 1 879 ? -23.234 13.965 24.174 1.00 94.06 879 TYR A O 1
ATOM 6771 N N . PHE A 1 880 ? -23.373 12.228 22.750 1.00 96.00 880 PHE A N 1
ATOM 6772 C CA . PHE A 1 880 ? -21.955 12.052 22.504 1.00 96.00 880 PHE A CA 1
ATOM 6773 C C . PHE A 1 880 ? -21.662 12.575 21.115 1.00 96.00 880 PHE A C 1
ATOM 6775 O O . PHE A 1 880 ? -22.391 12.299 20.162 1.00 96.00 880 PHE A O 1
ATOM 6782 N N . TRP A 1 881 ? -20.596 13.340 20.983 1.00 96.56 881 TRP A N 1
ATOM 6783 C CA . TRP A 1 881 ? -20.142 13.816 19.699 1.00 96.56 881 TRP A CA 1
ATOM 6784 C C . TRP A 1 881 ? -18.649 13.627 19.561 1.00 96.56 881 TRP A C 1
ATOM 6786 O O . TRP A 1 881 ? -17.914 13.593 20.542 1.00 96.56 881 TRP A O 1
ATOM 6796 N N . ARG A 1 882 ? -18.205 13.456 18.326 1.00 95.56 882 ARG A N 1
ATOM 6797 C CA . ARG A 1 882 ? -16.789 13.355 18.013 1.00 95.56 882 ARG A CA 1
ATOM 6798 C C . ARG A 1 882 ? -16.473 14.080 16.729 1.00 95.56 882 ARG A C 1
ATOM 6800 O O . ARG A 1 882 ? -17.330 14.188 15.852 1.00 95.56 882 ARG A O 1
ATOM 6807 N N . VAL A 1 883 ? -15.250 14.562 16.630 1.00 95.75 883 VAL A N 1
ATOM 6808 C CA . VAL A 1 883 ? -14.718 15.264 15.469 1.00 95.75 883 VAL A CA 1
ATOM 6809 C C . VAL A 1 883 ? -13.345 14.702 15.127 1.00 95.75 883 VAL A C 1
ATOM 6811 O O . VAL A 1 883 ? -12.569 14.376 16.024 1.00 95.75 883 VAL A O 1
ATOM 6814 N N . LYS A 1 884 ? -13.067 14.564 13.836 1.00 94.62 884 LYS A N 1
ATOM 6815 C CA . LYS A 1 884 ? -11.729 14.299 13.304 1.00 94.62 884 LYS A CA 1
ATOM 6816 C C . LYS A 1 884 ? -11.421 15.276 12.175 1.00 94.62 884 LYS A C 1
ATOM 6818 O O . LYS A 1 884 ? -12.352 15.785 11.542 1.00 94.62 884 LYS A O 1
ATOM 6823 N N . ALA A 1 885 ? -10.141 15.517 11.968 1.00 93.94 885 ALA A N 1
ATOM 6824 C CA . ALA A 1 885 ? -9.564 16.221 10.837 1.00 93.94 885 ALA A CA 1
ATOM 6825 C C . ALA A 1 885 ? -9.096 15.204 9.784 1.00 93.94 885 ALA A C 1
ATOM 6827 O O . ALA A 1 885 ? -8.834 14.052 10.117 1.00 93.94 885 ALA A O 1
ATOM 6828 N N . SER A 1 886 ? -9.039 15.622 8.527 1.00 90.69 886 SER A N 1
ATOM 6829 C CA . SER A 1 886 ? -8.629 14.814 7.377 1.00 90.69 886 SER A CA 1
ATOM 6830 C C . SER A 1 886 ? -7.981 15.740 6.355 1.00 90.69 886 SER A C 1
ATOM 6832 O O . SER A 1 886 ? -8.591 16.752 6.003 1.00 90.69 886 SER A O 1
ATOM 6834 N N . ASP A 1 887 ? -6.775 15.432 5.905 1.00 88.25 887 ASP A N 1
ATOM 6835 C CA . ASP A 1 887 ? -6.077 16.131 4.809 1.00 88.25 887 ASP A CA 1
ATOM 6836 C C . ASP A 1 887 ? -6.560 15.658 3.416 1.00 88.25 887 ASP A C 1
ATOM 6838 O O . ASP A 1 887 ? -6.467 16.382 2.427 1.00 88.25 887 ASP A O 1
ATOM 6842 N N . GLY A 1 888 ? -7.203 14.488 3.354 1.00 82.44 888 GLY A N 1
ATOM 6843 C CA . GLY A 1 888 ? -7.679 13.840 2.131 1.00 82.44 888 GLY A CA 1
ATOM 6844 C C . GLY A 1 888 ? -7.087 12.448 1.911 1.00 82.44 888 GLY A C 1
ATOM 6845 O O . GLY A 1 888 ? -7.717 11.647 1.217 1.00 82.44 888 GLY A O 1
ATOM 6846 N N . GLU A 1 889 ? -5.962 12.148 2.557 1.00 82.38 889 GLU A N 1
ATOM 6847 C CA . GLU A 1 889 ? -5.235 10.879 2.495 1.00 82.38 889 GLU A CA 1
ATOM 6848 C C . GLU A 1 889 ? -5.320 10.131 3.836 1.00 82.38 889 GLU A C 1
ATOM 6850 O O . GLU A 1 889 ? -5.683 8.950 3.870 1.00 82.38 889 GLU A O 1
ATOM 6855 N N . VAL A 1 890 ? -5.070 10.818 4.957 1.00 84.06 890 VAL A N 1
ATOM 6856 C CA . VAL A 1 890 ? -5.056 10.244 6.306 1.00 84.06 890 VAL A CA 1
ATOM 6857 C C . VAL A 1 890 ? -5.945 11.045 7.266 1.00 84.06 890 VAL A C 1
ATOM 6859 O O . VAL A 1 890 ? -6.093 12.264 7.220 1.00 84.06 890 VAL A O 1
ATOM 6862 N N . ASP A 1 891 ? -6.603 10.322 8.169 1.00 91.00 891 ASP A N 1
ATOM 6863 C CA . ASP A 1 891 ? -7.492 10.901 9.169 1.00 91.00 891 ASP A CA 1
ATOM 6864 C C . ASP A 1 891 ? -6.798 11.059 10.525 1.00 91.00 891 ASP A C 1
ATOM 6866 O O . ASP A 1 891 ? -6.178 10.122 11.036 1.00 91.00 891 ASP A O 1
ATOM 6870 N N . SER A 1 892 ? -7.023 12.195 11.186 1.00 93.38 892 SER A N 1
ATOM 6871 C CA . SER A 1 892 ? -6.651 12.372 12.587 1.00 93.38 892 SER A CA 1
ATOM 6872 C C . SER A 1 892 ? -7.385 11.365 13.485 1.00 93.38 892 SER A C 1
ATOM 6874 O O . SER A 1 892 ? -8.512 10.939 13.184 1.00 93.38 892 SER A O 1
ATOM 6876 N N . PRO A 1 893 ? -6.858 11.082 14.690 1.00 93.38 893 PRO A N 1
ATOM 6877 C CA . PRO A 1 893 ? -7.647 10.462 15.743 1.00 93.38 893 PRO A CA 1
ATOM 6878 C C . PRO A 1 893 ? -8.938 11.248 16.013 1.00 93.38 893 PRO A C 1
ATOM 6880 O O . PRO A 1 893 ? -8.987 12.475 15.881 1.00 93.38 893 PRO A O 1
ATOM 6883 N N . TRP A 1 894 ? -9.988 10.537 16.421 1.00 94.44 894 TRP A N 1
ATOM 6884 C CA . TRP A 1 894 ? -11.230 11.165 16.859 1.00 94.44 894 TRP A CA 1
ATOM 6885 C C . TRP A 1 894 ? -11.044 11.833 18.221 1.00 94.44 894 TRP A C 1
ATOM 6887 O O . TRP A 1 894 ? -10.665 11.175 19.188 1.00 94.44 894 TRP A O 1
ATOM 6897 N N . THR A 1 895 ? -11.446 13.094 18.330 1.00 95.25 895 THR A N 1
ATOM 6898 C CA . THR A 1 895 ? -11.673 13.745 19.622 1.00 95.25 895 THR A CA 1
ATOM 6899 C C . THR A 1 895 ? -13.152 13.666 19.950 1.00 95.25 895 THR A C 1
ATOM 6901 O O . THR A 1 895 ? -13.983 14.130 19.169 1.00 95.25 895 THR A O 1
ATOM 6904 N N . ALA A 1 896 ? -13.491 13.077 21.094 1.00 94.19 896 ALA A N 1
ATOM 6905 C CA . ALA A 1 896 ? -14.868 12.912 21.542 1.00 94.19 896 ALA A CA 1
ATOM 6906 C C . ALA A 1 896 ? -15.172 13.776 22.768 1.00 94.19 896 ALA A C 1
ATOM 6908 O O . ALA A 1 896 ? -14.301 14.047 23.592 1.00 94.19 896 ALA A O 1
ATOM 6909 N N . GLY A 1 897 ? -16.426 14.194 22.877 1.00 93.50 897 GLY A N 1
ATOM 6910 C CA . GLY A 1 897 ? -16.977 14.858 24.044 1.00 93.50 897 GLY A CA 1
ATOM 6911 C C . GLY A 1 897 ? -18.466 14.579 24.154 1.00 93.50 897 GLY A C 1
ATOM 6912 O O . GLY A 1 897 ? -19.101 14.022 23.257 1.00 93.50 897 GLY A O 1
ATOM 6913 N N . SER A 1 898 ? -19.035 14.968 25.275 1.00 95.44 898 SER A N 1
ATOM 6914 C CA . SER A 1 898 ? -20.434 14.754 25.600 1.00 95.44 898 SER A CA 1
ATOM 6915 C C . SER A 1 898 ? -21.071 16.039 26.104 1.00 95.44 898 SER A C 1
ATOM 6917 O O . SER A 1 898 ? -20.393 16.938 26.600 1.00 95.44 898 SER A O 1
ATOM 6919 N N . PHE A 1 899 ? -22.383 16.151 25.951 1.00 94.38 899 PHE A N 1
ATOM 6920 C CA . PHE A 1 899 ? -23.163 17.210 26.576 1.00 94.38 899 PHE A CA 1
ATOM 6921 C C . PHE A 1 899 ? -24.578 16.720 26.869 1.00 94.38 899 PHE A C 1
ATOM 6923 O O . PHE A 1 899 ? -25.124 15.868 26.160 1.00 94.38 899 PHE A O 1
ATOM 6930 N N . PHE A 1 900 ? -25.185 17.278 27.910 1.00 92.62 900 PHE A N 1
ATOM 6931 C CA . PHE A 1 900 ? -26.557 16.974 28.294 1.00 92.62 900 PHE A CA 1
ATOM 6932 C C . PHE A 1 900 ? -27.480 18.116 27.875 1.00 92.62 900 PHE A C 1
ATOM 6934 O O . PHE A 1 900 ? -27.219 19.279 28.178 1.00 92.62 900 PHE A O 1
ATOM 6941 N N . VAL A 1 901 ? -28.542 17.800 27.137 1.00 90.31 901 VAL A N 1
ATOM 6942 C CA . VAL A 1 901 ? -29.556 18.789 26.751 1.00 90.31 901 VAL A CA 1
ATOM 6943 C C . VAL A 1 901 ? -30.618 18.848 27.845 1.00 90.31 901 VAL A C 1
ATOM 6945 O O . VAL A 1 901 ? -31.285 17.843 28.064 1.00 90.31 901 VAL A O 1
ATOM 6948 N N . ASN A 1 902 ? -30.778 20.015 28.470 1.00 87.06 902 ASN A N 1
ATOM 6949 C CA . ASN A 1 902 ? -31.756 20.302 29.524 1.00 87.06 902 ASN A CA 1
ATOM 6950 C C . ASN A 1 902 ? -32.402 21.684 29.293 1.00 87.06 902 ASN A C 1
ATOM 6952 O O . ASN A 1 902 ? -31.964 22.719 29.796 1.00 87.06 902 ASN A O 1
ATOM 6956 N N . GLN A 1 903 ? -33.407 21.746 28.427 1.00 85.00 903 GLN A N 1
ATOM 6957 C CA . GLN A 1 903 ? -34.154 22.960 28.107 1.00 85.00 903 GLN A CA 1
ATOM 6958 C C . GLN A 1 903 ? -35.255 23.261 29.136 1.00 85.00 903 GLN A C 1
ATOM 6960 O O . GLN A 1 903 ? -35.574 24.442 29.345 1.00 85.00 903 GLN A O 1
ATOM 6965 N N . PHE A 1 904 ? -35.870 22.238 29.735 1.00 81.00 904 PHE A N 1
ATOM 6966 C CA . PHE A 1 904 ? -36.963 22.392 30.690 1.00 81.00 904 PHE A CA 1
ATOM 6967 C C . PHE A 1 904 ? -36.684 21.640 31.985 1.00 81.00 904 PHE A C 1
ATOM 6969 O O . PHE A 1 904 ? -36.548 20.431 31.970 1.00 81.00 904 PHE A O 1
ATOM 6976 N N . ASN A 1 905 ? -36.769 22.362 33.103 1.00 81.56 905 ASN A N 1
ATOM 6977 C CA . ASN A 1 905 ? -36.697 21.748 34.421 1.00 81.56 905 ASN A CA 1
ATOM 6978 C C . ASN A 1 905 ? -37.941 20.887 34.711 1.00 81.56 905 ASN A C 1
ATOM 6980 O O . ASN A 1 905 ? -39.073 21.398 34.729 1.00 81.56 905 ASN A O 1
ATOM 6984 N N . ASP A 1 906 ? -37.724 19.614 34.989 1.00 85.56 906 ASP A N 1
ATOM 6985 C CA . ASP A 1 906 ? -38.657 18.589 35.422 1.00 85.56 906 ASP A CA 1
ATOM 6986 C C . ASP A 1 906 ? -38.541 18.350 36.942 1.00 85.56 906 ASP A C 1
ATOM 6988 O O . ASP A 1 906 ? -37.537 18.676 37.557 1.00 85.56 906 ASP A O 1
ATOM 6992 N N . PRO A 1 907 ? -39.600 17.855 37.612 1.00 84.56 907 PRO A N 1
ATOM 6993 C CA . PRO A 1 907 ? -39.537 17.556 39.037 1.00 84.56 907 PRO A CA 1
ATOM 6994 C C . PRO A 1 907 ? -38.868 16.191 39.317 1.00 84.56 907 PRO A C 1
ATOM 6996 O O . PRO A 1 907 ? -39.115 15.223 38.582 1.00 84.56 907 PRO A O 1
ATOM 6999 N N . PRO A 1 908 ? -38.194 16.040 40.473 1.00 89.81 908 PRO A N 1
ATOM 7000 C CA . PRO A 1 908 ? -37.590 14.775 40.870 1.00 89.81 908 PRO A CA 1
ATOM 7001 C C . PRO A 1 908 ? -38.622 13.651 41.052 1.00 89.81 908 PRO A C 1
ATOM 7003 O O . PRO A 1 908 ? -39.810 13.881 41.319 1.00 89.81 908 PRO A O 1
ATOM 7006 N N . THR A 1 909 ? -38.178 12.393 41.016 1.00 90.38 909 THR A N 1
ATOM 7007 C CA . THR A 1 909 ? -39.029 11.252 41.402 1.00 90.38 909 THR A CA 1
ATOM 7008 C C . THR A 1 909 ? -39.414 11.305 42.887 1.00 90.38 909 THR A C 1
ATOM 7010 O O . THR A 1 909 ? -38.649 11.786 43.719 1.00 90.38 909 THR A O 1
ATOM 7013 N N . VAL A 1 910 ? -40.584 10.762 43.243 1.00 92.56 910 VAL A N 1
ATOM 7014 C CA . VAL A 1 910 ? -41.035 10.692 44.646 1.00 92.56 910 VAL A CA 1
ATOM 7015 C C . VAL A 1 910 ? -40.130 9.745 45.456 1.00 92.56 910 VAL A C 1
ATOM 7017 O O . VAL A 1 910 ? -40.005 8.575 45.075 1.00 92.56 910 VAL A O 1
ATOM 7020 N N . PRO A 1 911 ? -39.551 10.184 46.592 1.00 90.94 911 PRO A N 1
ATOM 7021 C CA . PRO A 1 911 ? -38.718 9.328 47.433 1.00 90.94 911 PRO A CA 1
ATOM 7022 C C . PRO A 1 911 ? -39.508 8.164 48.034 1.00 90.94 911 PRO A C 1
ATOM 7024 O O . PRO A 1 911 ? -40.691 8.281 48.356 1.00 90.94 911 PRO A O 1
ATOM 7027 N N . THR A 1 912 ? -38.831 7.037 48.257 1.00 90.25 912 THR A N 1
ATOM 7028 C CA . THR A 1 912 ? -39.399 5.881 48.971 1.00 90.25 912 THR A CA 1
ATOM 7029 C C . THR A 1 912 ? -38.790 5.766 50.368 1.00 90.25 912 THR A C 1
ATOM 7031 O O . THR A 1 912 ? -37.633 6.135 50.556 1.00 90.25 912 THR A O 1
ATOM 7034 N N . PRO A 1 913 ? -39.523 5.278 51.381 1.00 87.50 913 PRO A N 1
ATOM 7035 C CA . PRO A 1 913 ? -38.990 5.212 52.738 1.00 87.50 913 PRO A CA 1
ATOM 7036 C C . PRO A 1 913 ? -37.895 4.155 52.882 1.00 87.50 913 PRO A C 1
ATOM 7038 O O . PRO A 1 913 ? -38.082 3.010 52.471 1.00 87.50 913 PRO A O 1
ATOM 7041 N N . ALA A 1 914 ? -36.794 4.526 53.536 1.00 83.44 914 ALA A N 1
ATOM 7042 C CA . ALA A 1 914 ? -35.728 3.612 53.933 1.00 83.44 914 ALA A CA 1
ATOM 7043 C C . ALA A 1 914 ? -35.859 3.237 55.418 1.00 83.44 914 ALA A C 1
ATOM 7045 O O . ALA A 1 914 ? -35.990 2.062 55.757 1.00 83.44 914 ALA A O 1
ATOM 7046 N N . ASN A 1 915 ? -35.876 4.226 56.319 1.00 80.06 915 ASN A N 1
ATOM 7047 C CA . ASN A 1 915 ? -35.897 3.985 57.763 1.00 80.06 915 ASN A CA 1
ATOM 7048 C C . ASN A 1 915 ? -36.400 5.217 58.542 1.00 80.06 915 ASN A C 1
ATOM 7050 O O . ASN A 1 915 ? -35.862 6.292 58.334 1.00 80.06 915 ASN A O 1
ATOM 7054 N N . PRO A 1 916 ? -37.374 5.129 59.461 1.00 80.25 916 PRO A N 1
ATOM 7055 C CA . PRO A 1 916 ? -38.173 3.964 59.808 1.00 80.25 916 PRO A CA 1
ATOM 7056 C C . PRO A 1 916 ? -39.141 3.634 58.678 1.00 80.25 916 PRO A C 1
ATOM 7058 O O . PRO A 1 916 ? -39.889 4.502 58.224 1.00 80.25 916 PRO A O 1
ATOM 7061 N N . GLY A 1 917 ? -39.121 2.379 58.232 1.00 76.00 917 GLY A N 1
ATOM 7062 C CA . GLY A 1 917 ? -40.069 1.865 57.247 1.00 76.00 917 GLY A CA 1
ATOM 7063 C C . GLY A 1 917 ? -41.489 1.747 57.807 1.00 76.00 917 GLY A C 1
ATOM 7064 O O . GLY A 1 917 ? -41.751 2.025 58.979 1.00 76.00 917 GLY A O 1
ATOM 7065 N N . GLN A 1 918 ? -42.424 1.309 56.966 1.00 84.31 918 GLN A N 1
ATOM 7066 C CA . GLN A 1 918 ? -43.823 1.148 57.362 1.00 84.31 918 GLN A CA 1
ATOM 7067 C C . GLN A 1 918 ? -43.977 0.127 58.499 1.00 84.31 918 GLN A C 1
ATOM 7069 O O . GLN A 1 918 ? -43.604 -1.032 58.358 1.00 84.31 918 GLN A O 1
ATOM 7074 N N . GLY A 1 919 ? -44.556 0.559 59.617 1.00 72.44 919 GLY A N 1
ATOM 7075 C CA . GLY A 1 919 ? -44.678 -0.212 60.855 1.00 72.44 919 GLY A CA 1
ATOM 7076 C C . GLY A 1 919 ? -43.388 -0.313 61.680 1.00 72.44 919 GLY A C 1
ATOM 7077 O O . GLY A 1 919 ? -43.381 -1.048 62.661 1.00 72.44 919 GLY A O 1
ATOM 7078 N N . GLY A 1 920 ? -42.311 0.384 61.297 1.00 69.25 920 GLY A N 1
ATOM 7079 C CA . GLY A 1 920 ? -40.983 0.238 61.899 1.00 69.25 920 GLY A CA 1
ATOM 7080 C C . GLY A 1 920 ? -40.916 0.665 63.366 1.00 69.25 920 GLY A C 1
ATOM 7081 O O . GLY A 1 920 ? -41.694 1.505 63.816 1.00 69.25 920 GLY A O 1
ATOM 7082 N N . TRP A 1 921 ? -39.967 0.106 64.114 1.00 68.50 921 TRP A N 1
ATOM 7083 C CA . TRP A 1 921 ? -39.754 0.423 65.527 1.00 68.50 921 TRP A CA 1
ATOM 7084 C C . TRP A 1 921 ? -38.438 1.167 65.722 1.00 68.50 921 TRP A C 1
ATOM 7086 O O . TRP A 1 921 ? -37.417 0.819 65.128 1.00 68.50 921 TRP A O 1
ATOM 7096 N N . VAL A 1 922 ? -38.456 2.203 66.556 1.00 73.75 922 VAL A N 1
ATOM 7097 C CA . VAL A 1 922 ? -37.286 3.030 66.838 1.00 73.75 922 VAL A CA 1
ATOM 7098 C C . VAL A 1 922 ? -37.132 3.191 68.345 1.00 73.75 922 VAL A C 1
ATOM 7100 O O . VAL A 1 922 ? -37.932 3.862 68.993 1.00 73.75 922 VAL A O 1
ATOM 7103 N N . GLY A 1 923 ? -36.059 2.626 68.902 1.00 70.62 923 GLY A N 1
ATOM 7104 C CA . GLY A 1 923 ? -35.753 2.650 70.342 1.00 70.62 923 GLY A CA 1
ATOM 7105 C C . GLY A 1 923 ? -35.262 4.001 70.873 1.00 70.62 923 GLY A C 1
ATOM 7106 O O . GLY A 1 923 ? -34.404 4.054 71.752 1.00 70.62 923 GLY A O 1
ATOM 7107 N N . THR A 1 924 ? -35.724 5.103 70.285 1.00 78.12 924 THR A N 1
ATOM 7108 C CA . THR A 1 924 ? -35.426 6.463 70.728 1.00 78.12 924 THR A CA 1
ATOM 7109 C C . THR A 1 924 ? -36.585 7.400 70.410 1.00 78.12 924 THR A C 1
ATOM 7111 O O . THR A 1 924 ? -37.187 7.343 69.338 1.00 78.12 924 THR A O 1
ATOM 7114 N N . LEU A 1 925 ? -36.839 8.354 71.309 1.00 82.88 925 LEU A N 1
ATOM 7115 C CA . LEU A 1 925 ? -37.768 9.459 71.060 1.00 82.88 925 LEU A CA 1
ATOM 7116 C C . LEU A 1 925 ? -37.181 10.533 70.119 1.00 82.88 925 LEU A C 1
ATOM 7118 O O . LEU A 1 925 ? -37.864 11.498 69.798 1.00 82.88 925 LEU A O 1
ATOM 7122 N N . GLN A 1 926 ? -35.932 10.400 69.665 1.00 86.38 926 GLN A N 1
ATOM 7123 C CA . GLN A 1 926 ? -35.334 11.220 68.601 1.00 86.38 926 GLN A CA 1
ATOM 7124 C C . GLN A 1 926 ? -34.959 10.341 67.398 1.00 86.38 926 GLN A C 1
ATOM 7126 O O . GLN A 1 926 ? -33.772 10.062 67.204 1.00 86.38 926 GLN A O 1
ATOM 7131 N N . PRO A 1 927 ? -35.945 9.860 66.624 1.00 84.25 927 PRO A N 1
ATOM 7132 C CA . PRO A 1 927 ? -35.683 9.038 65.449 1.00 84.25 927 PRO A CA 1
ATOM 7133 C C . PRO A 1 927 ? -35.014 9.870 64.340 1.00 84.25 927 PRO A C 1
ATOM 7135 O O . PRO A 1 927 ? -35.253 11.075 64.223 1.00 84.25 927 PRO A O 1
ATOM 7138 N N . THR A 1 928 ? -34.191 9.221 63.519 1.00 89.31 928 THR A N 1
ATOM 7139 C CA . THR A 1 928 ? -33.735 9.760 62.230 1.00 89.31 928 THR A CA 1
ATOM 7140 C C . THR A 1 928 ? -34.636 9.183 61.148 1.00 89.31 928 THR A C 1
ATOM 7142 O O . THR A 1 928 ? -34.805 7.968 61.102 1.00 89.31 928 THR A O 1
ATOM 7145 N N . LEU A 1 929 ? -35.237 10.043 60.327 1.00 91.81 929 LEU A N 1
ATOM 7146 C CA . LEU A 1 929 ? -36.062 9.660 59.183 1.00 91.81 929 LEU A CA 1
ATOM 7147 C C . LEU A 1 929 ? -35.181 9.624 57.938 1.00 91.81 929 LEU A C 1
ATOM 7149 O O . LEU A 1 929 ? -34.409 10.547 57.729 1.00 91.81 929 LEU A O 1
ATOM 7153 N N . GLN A 1 930 ? -35.284 8.584 57.129 1.00 91.31 930 GLN A N 1
ATOM 7154 C CA . GLN A 1 930 ? -34.414 8.323 55.994 1.00 91.31 930 GLN A CA 1
ATOM 7155 C C . GLN A 1 930 ? -35.233 7.779 54.830 1.00 91.31 930 GLN A C 1
ATOM 7157 O O . GLN A 1 930 ? -36.073 6.888 55.006 1.00 91.31 930 GLN A O 1
ATOM 7162 N N . VAL A 1 931 ? -34.970 8.302 53.641 1.00 91.31 931 VAL A N 1
ATOM 7163 C CA . VAL A 1 931 ? -35.533 7.854 52.366 1.00 91.31 931 VAL A CA 1
ATOM 7164 C C . VAL A 1 931 ? -34.456 7.183 51.515 1.00 91.31 931 VAL A C 1
ATOM 7166 O O . VAL A 1 931 ? -33.269 7.324 51.786 1.00 91.31 931 VAL A O 1
ATOM 7169 N N . ASN A 1 932 ? -34.864 6.419 50.506 1.00 89.38 932 ASN A N 1
ATOM 7170 C CA . ASN A 1 932 ? -33.959 6.000 49.440 1.00 89.38 932 ASN A CA 1
ATOM 7171 C C . ASN A 1 932 ? -33.737 7.179 48.471 1.00 89.38 932 ASN A C 1
ATOM 7173 O O . ASN A 1 932 ? -34.672 7.972 48.291 1.00 89.38 932 ASN A O 1
ATOM 7177 N N . PRO A 1 933 ? -32.562 7.267 47.817 1.00 86.81 933 PRO A N 1
ATOM 7178 C CA . PRO A 1 933 ? -32.257 8.341 46.878 1.00 86.81 933 PRO A CA 1
ATOM 7179 C C . PRO A 1 933 ? -33.311 8.466 45.774 1.00 86.81 933 PRO A C 1
ATOM 7181 O O . PRO A 1 933 ? -33.692 7.479 45.137 1.00 86.81 933 PRO A O 1
ATOM 7184 N N . SER A 1 934 ? -33.794 9.687 45.563 1.00 88.38 934 SER A N 1
ATOM 7185 C CA . SER A 1 934 ? -34.620 10.054 44.412 1.00 88.38 934 SER A CA 1
ATOM 7186 C C . SER A 1 934 ? -33.731 10.351 43.211 1.00 88.38 934 SER A C 1
ATOM 7188 O O . SER A 1 934 ? -32.554 10.662 43.363 1.00 88.38 934 SER A O 1
ATOM 7190 N N . ARG A 1 935 ? -34.283 10.215 42.008 1.00 85.56 935 ARG A N 1
ATOM 7191 C CA . ARG A 1 935 ? -33.607 10.580 40.764 1.00 85.56 935 ARG A CA 1
ATOM 7192 C C . ARG A 1 935 ? -34.276 11.806 40.176 1.00 85.56 935 ARG A C 1
ATOM 7194 O O . ARG A 1 935 ? -35.507 11.857 40.148 1.00 85.56 935 ARG A O 1
ATOM 7201 N N . ASP A 1 936 ? -33.469 12.736 39.702 1.00 84.12 936 ASP A N 1
ATOM 7202 C CA . ASP A 1 936 ? -33.925 13.786 38.808 1.00 84.12 936 ASP A CA 1
ATOM 7203 C C . ASP A 1 936 ? -33.668 13.375 37.357 1.00 84.12 936 ASP A C 1
ATOM 7205 O O . ASP A 1 936 ? -32.666 12.714 37.069 1.00 84.12 936 ASP A O 1
ATOM 7209 N N . VAL A 1 937 ? -34.593 13.707 36.460 1.00 82.81 937 VAL A N 1
ATOM 7210 C CA . VAL A 1 937 ? -34.419 13.478 35.020 1.00 82.81 937 VAL A CA 1
ATOM 7211 C C . VAL A 1 937 ? -33.385 14.450 34.446 1.00 82.81 937 VAL A C 1
ATOM 7213 O O . VAL A 1 937 ? -32.656 14.066 33.530 1.00 82.81 937 VAL A O 1
ATOM 7216 N N . ASP A 1 938 ? -33.252 15.625 35.054 1.00 80.56 938 ASP A N 1
ATOM 7217 C CA . ASP A 1 938 ? -32.358 16.706 34.646 1.00 80.56 938 ASP A CA 1
ATOM 7218 C C . ASP A 1 938 ? -30.958 16.571 35.259 1.00 80.56 938 ASP A C 1
ATOM 7220 O O . ASP A 1 938 ? -30.028 17.262 34.863 1.00 80.56 938 ASP A O 1
ATOM 7224 N N . ARG A 1 939 ? -30.791 15.610 36.182 1.00 77.12 939 ARG A N 1
ATOM 7225 C CA . ARG A 1 939 ? -29.568 15.353 36.969 1.00 77.12 939 ARG A CA 1
ATOM 7226 C C . ARG A 1 939 ? -29.208 16.467 37.965 1.00 77.12 939 ARG A C 1
ATOM 7228 O O . ARG A 1 939 ? -28.087 16.475 38.472 1.00 77.12 939 ARG A O 1
ATOM 7235 N N . ASP A 1 940 ? -30.170 17.320 38.297 1.00 81.00 940 ASP A N 1
ATOM 7236 C CA . ASP A 1 940 ? -30.059 18.348 39.331 1.00 81.00 940 ASP A CA 1
ATOM 7237 C C . ASP A 1 940 ? -29.696 17.776 40.715 1.00 81.00 940 ASP A C 1
ATOM 7239 O O . ASP A 1 940 ? -30.098 16.667 41.094 1.00 81.00 940 ASP A O 1
ATOM 7243 N N . GLU A 1 941 ? -28.978 18.568 41.522 1.00 83.56 941 GLU A N 1
ATOM 7244 C CA . GLU A 1 941 ? -28.766 18.251 42.936 1.00 83.56 941 GLU A CA 1
ATOM 7245 C C . GLU A 1 941 ? -30.096 18.270 43.704 1.00 83.56 941 GLU A C 1
ATOM 7247 O O . GLU A 1 941 ? -30.894 19.207 43.613 1.00 83.56 941 GLU A O 1
ATOM 7252 N N . LEU A 1 942 ? -30.320 17.237 44.518 1.00 90.00 942 LEU A N 1
ATOM 7253 C CA . LEU A 1 942 ? -31.562 17.067 45.262 1.00 90.00 942 LEU A CA 1
ATOM 7254 C C . LEU A 1 942 ? -31.391 17.384 46.743 1.00 90.00 942 LEU A C 1
ATOM 7256 O O . LEU A 1 942 ? -30.431 16.974 47.391 1.00 90.00 942 LEU A O 1
ATOM 7260 N N . HIS A 1 943 ? -32.406 18.021 47.313 1.00 92.31 943 HIS A N 1
ATOM 7261 C CA . HIS A 1 943 ? -32.612 18.084 48.753 1.00 92.31 943 HIS A CA 1
ATOM 7262 C C . HIS A 1 943 ? -34.003 17.561 49.114 1.00 92.31 943 HIS A C 1
ATOM 7264 O O . HIS A 1 943 ? -34.911 17.477 48.287 1.00 92.31 943 HIS A O 1
ATOM 7270 N N . TYR A 1 944 ? -34.182 17.179 50.373 1.00 94.12 944 TYR A N 1
ATOM 7271 C CA . TYR A 1 944 ? -35.377 16.498 50.847 1.00 94.12 944 TYR A CA 1
ATOM 7272 C C . TYR A 1 944 ? -36.085 17.311 51.920 1.00 94.12 944 TYR A C 1
ATOM 7274 O O . TYR A 1 944 ? -35.488 17.734 52.912 1.00 94.12 944 TYR A O 1
ATOM 7282 N N . GLU A 1 945 ? -37.396 17.465 51.766 1.00 95.31 945 GLU A N 1
ATOM 7283 C CA . GLU A 1 945 ? -38.267 17.995 52.808 1.00 95.31 945 GLU A CA 1
ATOM 7284 C C . GLU A 1 945 ? -38.950 16.845 53.553 1.00 95.31 945 GLU A C 1
ATOM 7286 O O . GLU A 1 945 ? -39.505 15.938 52.934 1.00 95.31 945 GLU A O 1
ATOM 7291 N N . PHE A 1 946 ? -38.988 16.911 54.883 1.00 94.81 946 PHE A N 1
ATOM 7292 C CA . PHE A 1 946 ? -39.592 15.911 55.762 1.00 94.81 946 PHE A CA 1
ATOM 7293 C C . PHE A 1 946 ? -40.678 16.526 56.645 1.00 94.81 946 PHE A C 1
ATOM 7295 O O . PHE A 1 946 ? -40.557 17.655 57.127 1.00 94.81 946 PHE A O 1
ATOM 7302 N N . GLU A 1 947 ? -41.717 15.750 56.950 1.00 94.38 947 GLU A N 1
ATOM 7303 C CA . GLU A 1 947 ? -42.746 16.109 57.925 1.00 94.38 947 GLU A CA 1
ATOM 7304 C C . GLU A 1 947 ? -43.074 14.938 58.855 1.00 94.38 947 GLU A C 1
ATOM 7306 O O . GLU A 1 947 ? -43.300 13.820 58.401 1.00 94.38 947 GLU A O 1
ATOM 7311 N N . LEU A 1 948 ? -43.183 15.217 60.157 1.00 92.62 948 LEU A N 1
ATOM 7312 C CA . LEU A 1 948 ? -43.577 14.276 61.210 1.00 92.62 948 LEU A CA 1
ATOM 7313 C C . LEU A 1 948 ? -44.902 14.712 61.851 1.00 92.62 948 LEU A C 1
ATOM 7315 O O . LEU A 1 948 ? -45.105 15.891 62.145 1.00 92.62 948 LEU A O 1
ATOM 7319 N N . TYR A 1 949 ? -45.774 13.758 62.162 1.00 91.56 949 TYR A N 1
ATOM 7320 C CA . TYR A 1 949 ? -47.111 13.958 62.712 1.00 91.56 949 TYR A CA 1
ATOM 7321 C C . TYR A 1 949 ? -47.399 13.048 63.909 1.00 91.56 949 TYR A C 1
ATOM 7323 O O . TYR A 1 949 ? -46.965 11.897 63.978 1.00 91.56 949 TYR A O 1
ATOM 7331 N N . ALA A 1 950 ? -48.200 13.569 64.839 1.00 86.81 950 ALA A N 1
ATOM 7332 C CA . ALA A 1 950 ? -48.724 12.838 65.988 1.00 86.81 950 ALA A CA 1
ATOM 7333 C C . ALA A 1 950 ? -49.841 11.863 65.580 1.00 86.81 950 ALA A C 1
ATOM 7335 O O . ALA A 1 950 ? -50.523 12.097 64.579 1.00 86.81 950 ALA A O 1
ATOM 7336 N N . PRO A 1 951 ? -50.134 10.836 66.392 1.00 80.62 951 PRO A N 1
ATOM 7337 C CA . PRO A 1 951 ? -51.336 10.031 66.221 1.00 80.62 951 PRO A CA 1
ATOM 7338 C C . PRO A 1 951 ? -52.587 10.789 66.699 1.00 80.62 951 PRO A C 1
ATOM 7340 O O . PRO A 1 951 ? -52.591 11.488 67.716 1.00 80.62 951 PRO A O 1
ATOM 7343 N N . ALA A 1 952 ? -53.707 10.632 65.996 1.00 76.50 952 ALA A N 1
ATOM 7344 C CA . ALA A 1 952 ? -54.995 11.177 66.412 1.00 76.50 952 ALA A CA 1
ATOM 7345 C C . ALA A 1 952 ? -55.612 10.366 67.569 1.00 76.50 952 ALA A C 1
ATOM 7347 O O . ALA A 1 952 ? -55.545 9.139 67.609 1.00 76.50 952 ALA A O 1
ATOM 7348 N N . LYS A 1 953 ? -56.364 11.034 68.461 1.00 62.69 953 LYS A N 1
ATOM 7349 C CA . LYS A 1 953 ? -57.034 10.428 69.642 1.00 62.69 953 LYS A CA 1
ATOM 7350 C C . LYS A 1 953 ? -58.032 9.287 69.348 1.00 62.69 953 LYS A C 1
ATOM 7352 O O . LYS A 1 953 ? -58.579 8.712 70.286 1.00 62.69 953 LYS A O 1
ATOM 7357 N N . LYS A 1 954 ? -58.342 9.002 68.080 1.00 58.16 954 LYS A N 1
ATOM 7358 C CA . LYS A 1 954 ? -59.251 7.926 67.638 1.00 58.16 954 LYS A CA 1
ATOM 7359 C C . LYS A 1 954 ? -58.614 6.981 66.601 1.00 58.16 954 LYS A C 1
ATOM 7361 O O . LYS A 1 954 ? -59.352 6.234 65.967 1.00 58.16 954 LYS A O 1
ATOM 7366 N N . GLY A 1 955 ? -57.287 7.006 66.453 1.00 56.22 955 GLY A N 1
ATOM 7367 C CA . GLY A 1 955 ? -56.566 6.355 65.354 1.00 56.22 955 GLY A CA 1
ATOM 7368 C C . GLY A 1 955 ? -56.543 7.234 64.097 1.00 56.22 955 GLY A C 1
ATOM 7369 O O . GLY A 1 955 ? -57.530 7.912 63.804 1.00 56.22 955 GLY A O 1
ATOM 7370 N N . GLY A 1 956 ? -55.409 7.257 63.390 1.00 66.25 956 GLY A N 1
ATOM 7371 C CA . GLY A 1 956 ? -55.173 8.065 62.183 1.00 66.25 956 GLY A CA 1
ATOM 7372 C C . GLY A 1 956 ? -54.228 9.259 62.383 1.00 66.25 956 GLY A C 1
ATOM 7373 O O . GLY A 1 956 ? -53.665 9.440 63.462 1.00 66.25 956 GLY A O 1
ATOM 7374 N N . LEU A 1 957 ? -54.076 10.076 61.334 1.00 80.44 957 LEU A N 1
ATOM 7375 C CA . LEU A 1 957 ? -53.164 11.225 61.275 1.00 80.44 957 LEU A CA 1
ATOM 7376 C C . LEU A 1 957 ? -53.624 12.385 62.182 1.00 80.44 957 LEU A C 1
ATOM 7378 O O . LEU A 1 957 ? -54.761 12.855 62.082 1.00 80.44 957 LEU A O 1
ATOM 7382 N N . GLY A 1 958 ? -52.746 12.833 63.080 1.00 81.12 958 GLY A N 1
ATOM 7383 C CA . GLY A 1 958 ? -52.949 13.953 64.003 1.00 81.12 958 GLY A CA 1
ATOM 7384 C C . GLY A 1 958 ? -52.302 15.260 63.530 1.00 81.12 958 GLY A C 1
ATOM 7385 O O . GLY A 1 958 ? -52.225 15.539 62.337 1.00 81.12 958 GLY A O 1
ATOM 7386 N N . GLU A 1 959 ? -51.881 16.109 64.472 1.00 87.75 959 GLU A N 1
ATOM 7387 C CA . GLU A 1 959 ? -51.220 17.387 64.159 1.00 87.75 959 GLU A CA 1
ATOM 7388 C C . GLU A 1 959 ? -49.742 17.202 63.776 1.00 87.75 959 GLU A C 1
ATOM 7390 O O . GLU A 1 959 ? -49.091 16.267 64.246 1.00 87.75 959 GLU A O 1
ATOM 7395 N N . ARG A 1 960 ? -49.213 18.091 62.921 1.00 91.12 960 ARG A N 1
ATOM 7396 C CA . ARG A 1 960 ? -47.798 18.083 62.515 1.00 91.12 960 ARG A CA 1
ATOM 7397 C C . ARG A 1 960 ? -46.927 18.483 63.704 1.00 91.12 960 ARG A C 1
ATOM 7399 O O . ARG A 1 960 ? -47.110 19.561 64.265 1.00 91.12 960 ARG A O 1
ATOM 7406 N N . LEU A 1 961 ? -45.996 17.613 64.070 1.00 87.62 961 LEU A N 1
ATOM 7407 C CA . LEU A 1 961 ? -45.082 17.773 65.196 1.00 87.62 961 LEU A CA 1
ATOM 7408 C C . LEU A 1 961 ? -43.791 18.479 64.797 1.00 87.62 961 LEU A C 1
ATOM 7410 O O . LEU A 1 961 ? -43.321 19.343 65.532 1.00 87.62 961 LEU A O 1
ATOM 7414 N N . ALA A 1 962 ? -43.232 18.121 63.642 1.00 88.12 962 ALA A N 1
ATOM 7415 C CA . ALA A 1 962 ? -41.984 18.682 63.146 1.00 88.12 962 ALA A CA 1
ATOM 7416 C C . ALA A 1 962 ? -41.959 18.670 61.613 1.00 88.12 962 ALA A C 1
ATOM 7418 O O . ALA A 1 962 ? -42.674 17.894 60.979 1.00 88.12 962 ALA A O 1
ATOM 7419 N N . ALA A 1 963 ? -41.158 19.555 61.034 1.00 91.69 963 ALA A N 1
ATOM 7420 C CA . ALA A 1 963 ? -40.810 19.556 59.622 1.00 91.69 963 ALA A CA 1
ATOM 7421 C C . ALA A 1 963 ? -39.373 20.066 59.483 1.00 91.69 963 ALA A C 1
ATOM 7423 O O . ALA A 1 963 ? -38.948 20.880 60.311 1.00 91.69 963 ALA A O 1
ATOM 7424 N N . GLY A 1 964 ? -38.653 19.597 58.475 1.00 88.25 964 GLY A N 1
ATOM 7425 C CA . GLY A 1 964 ? -37.269 19.985 58.233 1.00 88.25 964 GLY A CA 1
ATOM 7426 C C . GLY A 1 964 ? -36.847 19.706 56.802 1.00 88.25 964 GLY A C 1
ATOM 7427 O O . GLY A 1 964 ? -37.508 18.952 56.095 1.00 88.25 964 GLY A O 1
ATOM 7428 N N . GLU A 1 965 ? -35.754 20.339 56.402 1.00 90.94 965 GLU A N 1
ATOM 7429 C CA . GLU A 1 965 ? -35.126 20.181 55.093 1.00 90.94 965 GLU A CA 1
ATOM 7430 C C . GLU A 1 965 ? -33.719 19.623 55.316 1.00 90.94 965 GLU A C 1
ATOM 7432 O O . GLU A 1 965 ? -33.057 19.991 56.294 1.00 90.94 965 GLU A O 1
ATOM 7437 N N . SER A 1 966 ? -33.281 18.716 54.451 1.00 88.88 966 SER A N 1
ATOM 7438 C CA . SER A 1 966 ? -31.961 18.091 54.506 1.00 88.88 966 SER A CA 1
ATOM 7439 C C . SER A 1 966 ? -31.386 17.966 53.101 1.00 88.88 966 SER A C 1
ATOM 7441 O O . SER A 1 966 ? -32.109 17.581 52.190 1.00 88.88 966 SER A O 1
ATOM 7443 N N . GLY A 1 967 ? -30.098 18.272 52.930 1.00 85.50 967 GLY A N 1
ATOM 7444 C CA . GLY A 1 967 ? -29.367 17.952 51.694 1.00 85.50 967 GLY A CA 1
ATOM 7445 C C . GLY A 1 967 ? -28.969 16.475 51.597 1.00 85.50 967 GLY A C 1
ATOM 7446 O O . GLY A 1 967 ? -28.490 16.038 50.567 1.00 85.50 967 GLY A O 1
ATOM 7447 N N . GLU A 1 968 ? -29.179 15.712 52.669 1.00 87.56 968 GLU A N 1
ATOM 7448 C CA . GLU A 1 968 ? -28.924 14.274 52.738 1.00 87.56 968 GLU A CA 1
ATOM 7449 C C . GLU A 1 968 ? -30.261 13.522 52.680 1.00 87.56 968 GLU A C 1
ATOM 7451 O O . GLU A 1 968 ? -31.295 14.047 53.114 1.00 87.56 968 GLU A O 1
ATOM 7456 N N . GLU A 1 969 ? -30.262 12.241 52.303 1.00 91.12 969 GLU A N 1
ATOM 7457 C CA . GLU A 1 969 ? -31.468 11.393 52.312 1.00 91.12 969 GLU A CA 1
ATOM 7458 C C . GLU A 1 969 ? -31.974 11.076 53.727 1.00 91.12 969 GLU A C 1
ATOM 7460 O O . GLU A 1 969 ? -32.904 10.287 53.908 1.00 91.12 969 GLU A O 1
ATOM 7465 N N . SER A 1 970 ? -31.373 11.675 54.756 1.00 90.00 970 SER A N 1
ATOM 7466 C CA . SER A 1 970 ? -31.763 11.517 56.146 1.00 90.00 970 SER A CA 1
ATOM 7467 C C . SER A 1 970 ? -31.977 12.854 56.845 1.00 90.00 970 SER A C 1
ATOM 7469 O O . SER A 1 970 ? -31.267 13.835 56.630 1.00 90.00 970 SER A O 1
ATOM 7471 N N . TRP A 1 971 ? -32.954 12.880 57.743 1.00 93.12 971 TRP A N 1
ATOM 7472 C CA . TRP A 1 971 ? -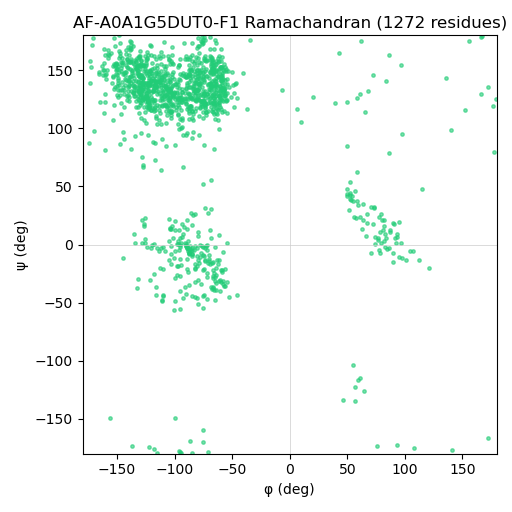33.247 14.001 58.613 1.00 93.12 971 TRP A CA 1
ATOM 7473 C C . TRP A 1 971 ? -33.417 13.526 60.051 1.00 93.12 971 TRP A C 1
ATOM 7475 O O . TRP A 1 971 ? -34.312 12.749 60.398 1.00 93.12 971 TRP A O 1
ATOM 7485 N N . ARG A 1 972 ? -32.539 14.020 60.924 1.00 87.81 972 ARG A N 1
ATOM 7486 C CA . ARG A 1 972 ? -32.629 13.783 62.362 1.00 87.81 972 ARG A CA 1
ATOM 7487 C C . ARG A 1 972 ? -33.533 14.826 63.004 1.00 87.81 972 ARG A C 1
ATOM 7489 O O . ARG A 1 972 ? -33.297 16.022 62.880 1.00 87.81 972 ARG A O 1
ATOM 7496 N N . ILE A 1 973 ? -34.529 14.371 63.757 1.00 84.94 973 ILE A N 1
ATOM 7497 C CA . ILE A 1 973 ? -35.505 15.269 64.376 1.00 84.94 973 ILE A CA 1
ATOM 7498 C C . ILE A 1 973 ? -34.871 16.018 65.560 1.00 84.94 973 ILE A C 1
ATOM 7500 O O . ILE A 1 973 ? -34.419 15.409 66.532 1.00 84.94 973 ILE A O 1
ATOM 7504 N N . ASP A 1 974 ? -34.884 17.352 65.503 1.00 77.88 974 ASP A N 1
ATOM 7505 C CA . ASP A 1 974 ? -34.214 18.225 66.482 1.00 77.88 974 ASP A CA 1
ATOM 7506 C C . ASP A 1 974 ? -34.783 18.127 67.908 1.00 77.88 974 ASP A C 1
ATOM 7508 O O . ASP A 1 974 ? -34.070 18.288 68.902 1.00 77.88 974 ASP A O 1
ATOM 7512 N N . SER A 1 975 ? -36.092 17.890 68.029 1.00 80.00 975 SER A N 1
ATOM 7513 C CA . SER A 1 975 ? -36.800 17.803 69.311 1.00 80.00 975 SER A CA 1
ATOM 7514 C C . SER A 1 975 ? -37.372 16.399 69.516 1.00 80.00 975 SER A C 1
ATOM 7516 O O . SER A 1 975 ? -38.016 15.890 68.601 1.00 80.00 975 SER A O 1
ATOM 7518 N N . PRO A 1 976 ? -37.193 15.776 70.700 1.00 81.12 976 PRO A N 1
ATOM 7519 C CA . PRO A 1 976 ? -37.766 14.463 70.964 1.00 81.12 976 PRO A CA 1
ATOM 7520 C C . PRO A 1 976 ? -39.287 14.471 70.812 1.00 81.12 976 PRO A C 1
ATOM 7522 O O . PRO A 1 976 ? -39.954 15.420 71.242 1.00 81.12 976 PRO A O 1
ATOM 7525 N N . VAL A 1 977 ? -39.838 13.396 70.258 1.00 81.69 977 VAL A N 1
ATOM 7526 C CA . VAL A 1 977 ? -41.279 13.160 70.243 1.00 81.69 977 VAL A CA 1
ATOM 7527 C C . VAL A 1 977 ? -41.796 12.978 71.684 1.00 81.69 977 VAL A C 1
ATOM 7529 O O . VAL A 1 977 ? -41.056 12.528 72.562 1.00 81.69 977 VAL A O 1
ATOM 7532 N N . PRO A 1 978 ? -43.033 13.411 71.983 1.00 75.81 978 PRO A N 1
ATOM 7533 C CA . PRO A 1 978 ? -43.452 13.682 73.360 1.00 75.81 978 PRO A CA 1
ATOM 7534 C C . PRO A 1 978 ? -43.668 12.455 74.264 1.00 75.81 978 PRO A C 1
ATOM 7536 O O . PRO A 1 978 ? -43.602 12.615 75.484 1.00 75.81 978 PRO A O 1
ATOM 7539 N N . GLU A 1 979 ? -43.953 11.268 73.719 1.00 77.25 979 GLU A N 1
ATOM 7540 C CA . GLU A 1 979 ? -44.207 10.034 74.483 1.00 77.25 979 GLU A CA 1
ATOM 7541 C C . GLU A 1 979 ? -43.941 8.779 73.632 1.00 77.25 979 GLU A C 1
ATOM 7543 O O . GLU A 1 979 ? -43.875 8.880 72.411 1.00 77.25 979 GLU A O 1
ATOM 7548 N N . SER A 1 980 ? -43.790 7.598 74.247 1.00 78.19 980 SER A N 1
ATOM 7549 C CA . SER A 1 980 ? -43.726 6.349 73.474 1.00 78.19 980 SER A CA 1
ATOM 7550 C C . SER A 1 980 ? -45.057 6.114 72.753 1.00 78.19 980 SER A C 1
ATOM 7552 O O . SER A 1 980 ? -46.126 6.217 73.368 1.00 78.19 980 SER A O 1
ATOM 7554 N N . GLY A 1 981 ? -45.022 5.813 71.457 1.00 78.06 981 GLY A N 1
ATOM 7555 C CA . GLY A 1 981 ? -46.240 5.686 70.663 1.00 78.06 981 GLY A CA 1
ATOM 7556 C C . GLY A 1 981 ? -46.024 5.662 69.153 1.00 78.06 981 GLY A C 1
ATOM 7557 O O . GLY A 1 981 ? -44.908 5.780 68.658 1.00 78.06 981 GLY A O 1
ATOM 7558 N N . TRP A 1 982 ? -47.133 5.522 68.422 1.00 84.06 982 TRP A N 1
ATOM 7559 C CA . TRP A 1 982 ? -47.159 5.521 66.957 1.00 84.06 982 TRP A CA 1
ATOM 7560 C C . TRP A 1 982 ? -47.114 6.937 66.379 1.00 84.06 982 TRP A C 1
ATOM 7562 O O . TRP A 1 982 ? -47.950 7.767 66.729 1.00 84.06 982 TRP A O 1
ATOM 7572 N N . TYR A 1 983 ? -46.220 7.181 65.429 1.00 88.31 983 TYR A N 1
ATOM 7573 C CA . TYR A 1 983 ? -46.048 8.438 64.706 1.00 88.31 983 TYR A CA 1
ATOM 7574 C C . TYR A 1 983 ? -46.139 8.221 63.194 1.00 88.31 983 TYR A C 1
ATOM 7576 O O . TYR A 1 983 ? -45.974 7.104 62.710 1.00 88.31 983 TYR A O 1
ATOM 7584 N N . TYR A 1 984 ? -46.430 9.293 62.454 1.00 91.44 984 TYR A N 1
ATOM 7585 C CA . TYR A 1 984 ? -46.554 9.271 60.993 1.00 91.44 984 TYR A CA 1
ATOM 7586 C C . TYR A 1 984 ? -45.551 10.246 60.395 1.00 91.44 984 TYR A C 1
ATOM 7588 O O . TYR A 1 984 ? -45.457 11.372 60.879 1.00 91.44 984 TYR A O 1
ATOM 7596 N N . TRP A 1 985 ? -44.858 9.874 59.329 1.00 93.38 985 TRP A N 1
ATOM 7597 C CA . TRP A 1 985 ? -43.974 10.783 58.615 1.00 93.38 985 TRP A CA 1
ATOM 7598 C C . TRP A 1 985 ? -44.097 10.650 57.102 1.00 93.38 985 TRP A C 1
ATOM 7600 O O . TRP A 1 985 ? -44.621 9.662 56.597 1.00 93.38 985 TRP A O 1
ATOM 7610 N N . ARG A 1 986 ? -43.665 11.681 56.383 1.00 94.50 986 ARG A N 1
ATOM 7611 C CA . ARG A 1 986 ? -43.557 11.692 54.922 1.00 94.50 986 ARG A CA 1
ATOM 7612 C C . ARG A 1 986 ? -42.397 12.581 54.489 1.00 94.50 986 ARG A C 1
ATOM 7614 O O . ARG A 1 986 ? -41.980 13.446 55.259 1.00 94.50 986 ARG A O 1
ATOM 7621 N N . ALA A 1 987 ? -41.926 12.384 53.268 1.00 95.06 987 ALA A N 1
ATOM 7622 C CA . ALA A 1 987 ? -40.884 13.179 52.643 1.00 95.06 987 ALA A CA 1
ATOM 7623 C C . ALA A 1 987 ? -41.184 13.444 51.159 1.00 95.06 987 ALA A C 1
ATOM 7625 O O . ALA A 1 987 ? -42.024 12.763 50.564 1.00 95.06 987 ALA A O 1
ATOM 7626 N N . ARG A 1 988 ? -40.507 14.436 50.583 1.00 94.31 988 ARG A N 1
ATOM 7627 C CA . ARG A 1 988 ? -40.438 14.702 49.139 1.00 94.31 988 ARG A CA 1
ATOM 7628 C C . ARG A 1 988 ? -39.045 15.201 48.766 1.00 94.31 988 ARG A C 1
ATOM 7630 O O . ARG A 1 988 ? -38.412 15.860 49.586 1.00 94.31 988 ARG A O 1
ATOM 7637 N N . ALA A 1 989 ? -38.600 14.897 47.555 1.00 94.31 989 ALA A N 1
ATOM 7638 C CA . ALA A 1 989 ? -37.398 15.462 46.952 1.00 94.31 989 ALA A CA 1
ATOM 7639 C C . ALA A 1 989 ? -37.725 16.776 46.226 1.00 94.31 989 ALA A C 1
ATOM 7641 O O . ALA A 1 989 ? -38.830 16.925 45.689 1.00 94.31 989 ALA A O 1
ATOM 7642 N N . VAL A 1 990 ? -36.779 17.706 46.234 1.00 89.88 990 VAL A N 1
ATOM 7643 C CA . VAL A 1 990 ? -36.829 19.016 45.584 1.00 89.88 990 VAL A CA 1
ATOM 7644 C C . VAL A 1 990 ? -35.479 19.244 44.909 1.00 89.88 990 VAL A C 1
ATOM 7646 O O . VAL A 1 990 ? -34.445 19.040 45.547 1.00 89.88 990 VAL A O 1
ATOM 7649 N N . ASP A 1 991 ? -35.494 19.636 43.643 1.00 89.25 991 ASP A N 1
ATOM 7650 C CA . ASP A 1 991 ? -34.281 19.962 42.889 1.00 89.25 991 ASP A CA 1
ATOM 7651 C C . ASP A 1 991 ? -33.687 21.326 43.290 1.00 89.25 991 ASP A C 1
ATOM 7653 O O . ASP A 1 991 ? -34.256 22.086 44.091 1.00 89.25 991 ASP A O 1
ATOM 7657 N N . GLU A 1 992 ? -32.511 21.644 42.749 1.00 81.38 992 GLU A N 1
ATOM 7658 C CA . GLU A 1 992 ? -31.797 22.898 43.005 1.00 81.38 992 GLU A CA 1
ATOM 7659 C C . GLU A 1 992 ? -32.521 24.140 42.453 1.00 81.38 992 GLU A C 1
ATOM 7661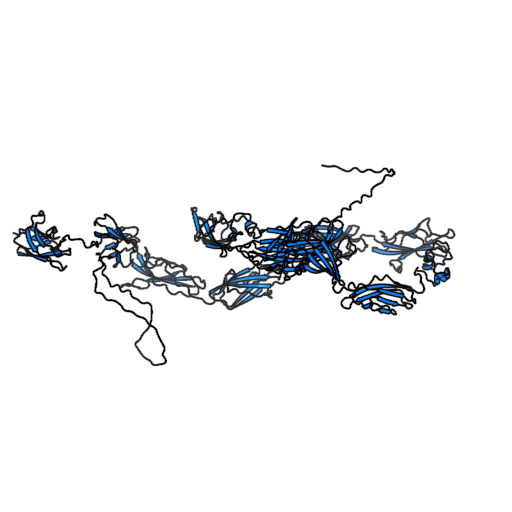 O O . GLU A 1 992 ? -32.353 25.257 42.963 1.00 81.38 992 GLU A O 1
ATOM 7666 N N . HIS A 1 993 ? -33.395 23.946 41.466 1.00 79.69 993 HIS A N 1
ATOM 7667 C CA . HIS A 1 993 ? -34.208 24.980 40.833 1.00 79.69 993 HIS A CA 1
ATOM 7668 C C . HIS A 1 993 ? -35.570 25.199 41.531 1.00 79.69 993 HIS A C 1
ATOM 7670 O O . HIS A 1 993 ? -36.305 26.145 41.207 1.00 79.69 993 HIS A O 1
ATOM 7676 N N . GLY A 1 994 ? -35.875 24.412 42.568 1.00 80.06 994 GLY A N 1
ATOM 7677 C CA . GLY A 1 994 ? -37.027 24.540 43.458 1.00 80.06 994 GLY A CA 1
ATOM 7678 C C . GLY A 1 994 ? -38.304 23.836 42.984 1.00 80.06 994 GLY A C 1
ATOM 7679 O O . GLY A 1 994 ? -39.382 24.101 43.539 1.00 80.06 994 GLY A O 1
ATOM 7680 N N . LEU A 1 995 ? -38.224 22.975 41.970 1.00 86.00 995 LEU A N 1
ATOM 7681 C CA . LEU A 1 995 ? -39.296 22.085 41.541 1.00 86.00 995 LEU A CA 1
ATOM 7682 C C . LEU A 1 995 ? -39.294 20.835 42.438 1.00 86.00 995 LEU A C 1
ATOM 7684 O O . LEU A 1 995 ? -38.276 20.268 42.815 1.00 86.00 995 LEU A O 1
ATOM 7688 N N . ALA A 1 996 ? -40.483 20.470 42.917 1.00 89.94 996 ALA A N 1
ATOM 7689 C CA . ALA A 1 996 ? -40.641 19.466 43.962 1.00 89.94 996 ALA A CA 1
ATOM 7690 C C . ALA A 1 996 ? -41.422 18.264 43.443 1.00 89.94 996 ALA A C 1
ATOM 7692 O O . ALA A 1 996 ? -42.486 18.427 42.839 1.00 89.94 996 ALA A O 1
ATOM 7693 N N . SER A 1 997 ? -40.949 17.070 43.791 1.00 92.50 997 SER A N 1
ATOM 7694 C CA . SER A 1 997 ? -41.719 15.834 43.671 1.00 92.50 997 SER A CA 1
ATOM 7695 C C . SER A 1 997 ? -43.021 15.897 44.489 1.00 92.50 997 SER A C 1
ATOM 7697 O O . SER A 1 997 ? -43.184 16.699 45.426 1.00 92.50 997 SER A O 1
ATOM 7699 N N . ASP A 1 998 ? -43.968 15.017 44.156 1.00 94.12 998 ASP A N 1
ATOM 7700 C CA . ASP A 1 998 ? -45.108 14.753 45.033 1.00 94.12 998 ASP A CA 1
ATOM 7701 C C . ASP A 1 998 ? -44.629 14.208 46.394 1.00 94.12 998 ASP A C 1
ATOM 7703 O O . ASP A 1 998 ? -43.584 13.573 46.518 1.00 94.12 998 ASP A O 1
ATOM 7707 N N . TRP A 1 999 ? -45.411 14.440 47.451 1.00 94.12 999 TRP A N 1
ATOM 7708 C CA . TRP A 1 999 ? -45.125 13.839 48.756 1.00 94.12 999 TRP A CA 1
ATOM 7709 C C . TRP A 1 999 ? -45.301 12.323 48.707 1.00 94.12 999 TRP A C 1
ATOM 7711 O O . TRP A 1 999 ? -46.335 11.847 48.233 1.00 94.12 999 TRP A O 1
ATOM 7721 N N . MET A 1 1000 ? -44.365 11.577 49.300 1.00 93.88 1000 MET A N 1
ATOM 7722 C CA . MET A 1 1000 ? -44.559 10.146 49.521 1.00 93.88 1000 MET A CA 1
ATOM 7723 C C . MET A 1 1000 ? -45.756 9.888 50.452 1.00 93.88 1000 MET A C 1
ATOM 7725 O O . MET A 1 1000 ? -46.148 10.744 51.261 1.00 93.88 1000 MET A O 1
ATOM 7729 N N . ASP A 1 1001 ? -46.320 8.684 50.360 1.00 91.62 1001 ASP A N 1
ATOM 7730 C CA . ASP A 1 1001 ? -47.376 8.237 51.267 1.00 91.62 1001 ASP A CA 1
ATOM 7731 C C . ASP A 1 1001 ? -46.908 8.246 52.731 1.00 91.62 1001 ASP A C 1
ATOM 7733 O O . ASP A 1 1001 ? -45.729 8.083 53.042 1.00 91.62 1001 ASP A O 1
ATOM 7737 N N . PHE A 1 1002 ? -47.847 8.431 53.662 1.00 91.44 1002 PHE A N 1
ATOM 7738 C CA . PHE A 1 1002 ? -47.513 8.449 55.085 1.00 91.44 1002 PHE A CA 1
ATOM 7739 C C . PHE A 1 1002 ? -46.968 7.105 55.564 1.00 91.44 1002 PHE A C 1
ATOM 7741 O O . PHE A 1 1002 ? -47.633 6.072 55.453 1.00 91.44 1002 PHE A O 1
ATOM 7748 N N . VAL A 1 1003 ? -45.814 7.170 56.217 1.00 89.94 1003 VAL A N 1
ATOM 7749 C CA . VAL A 1 1003 ? -45.129 6.044 56.835 1.00 89.94 1003 VAL A CA 1
ATOM 7750 C C . VAL A 1 1003 ? -45.335 6.082 58.339 1.00 89.94 1003 VAL A C 1
ATOM 7752 O O . VAL A 1 1003 ? -45.162 7.115 58.983 1.00 89.94 1003 VAL A O 1
ATOM 7755 N N . VAL A 1 1004 ? -45.741 4.955 58.906 1.00 88.12 1004 VAL A N 1
ATOM 7756 C CA . VAL A 1 1004 ? -46.110 4.810 60.314 1.00 88.12 1004 VAL A CA 1
ATOM 7757 C C . VAL A 1 1004 ? -44.989 4.096 61.056 1.00 88.12 1004 VAL A C 1
ATOM 7759 O O . VAL A 1 1004 ? -44.528 3.069 60.584 1.00 88.12 1004 VAL A O 1
ATOM 7762 N N . PHE A 1 1005 ? -44.567 4.584 62.219 1.00 86.00 1005 PHE A N 1
ATOM 7763 C CA . PHE A 1 1005 ? -43.539 3.923 63.033 1.00 86.00 1005 PHE A CA 1
ATOM 7764 C C . PHE A 1 1005 ? -43.804 4.116 64.526 1.00 86.00 1005 PHE A C 1
ATOM 7766 O O . PHE A 1 1005 ? -44.487 5.063 64.919 1.00 86.00 1005 PHE A O 1
ATOM 7773 N N . TYR A 1 1006 ? -43.291 3.221 65.364 1.00 79.56 1006 TYR A N 1
ATOM 7774 C CA . TYR A 1 1006 ? -43.395 3.310 66.816 1.00 79.56 1006 TYR A CA 1
ATOM 7775 C C . TYR A 1 1006 ? -42.077 3.818 67.405 1.00 79.56 1006 TYR A C 1
ATOM 7777 O O . TYR A 1 1006 ? -41.013 3.292 67.088 1.00 79.56 1006 TYR A O 1
ATOM 7785 N N . ALA A 1 1007 ? -42.139 4.843 68.252 1.00 80.06 1007 ALA A N 1
ATOM 7786 C CA . ALA A 1 1007 ? -40.983 5.340 68.995 1.00 80.06 1007 ALA A CA 1
ATOM 7787 C C . ALA A 1 1007 ? -41.083 4.906 70.460 1.00 80.06 1007 ALA A C 1
ATOM 7789 O O . ALA A 1 1007 ? -42.148 5.080 71.060 1.00 80.06 1007 ALA A O 1
ATOM 7790 N N . ASP A 1 1008 ? -39.992 4.400 71.039 1.00 71.81 1008 ASP A N 1
ATOM 7791 C CA . ASP A 1 1008 ? -39.943 3.993 72.448 1.00 71.81 1008 ASP A CA 1
ATOM 7792 C C . ASP A 1 1008 ? -38.811 4.650 73.253 1.00 71.81 1008 ASP A C 1
ATOM 7794 O O . ASP A 1 1008 ? -37.772 5.046 72.724 1.00 71.81 1008 ASP A O 1
ATOM 7798 N N . ALA A 1 1009 ? -39.042 4.810 74.555 1.00 62.53 1009 ALA A N 1
ATOM 7799 C CA . ALA A 1 1009 ? -38.251 5.616 75.471 1.00 62.53 1009 ALA A CA 1
ATOM 7800 C C . ALA A 1 1009 ? -37.215 4.821 76.284 1.00 62.53 1009 ALA A C 1
ATOM 7802 O O . ALA A 1 1009 ? -36.311 5.448 76.843 1.00 62.53 1009 ALA A O 1
ATOM 7803 N N . ASP A 1 1010 ? -37.339 3.494 76.401 1.00 60.06 1010 ASP A N 1
ATOM 7804 C CA . ASP A 1 1010 ? -36.470 2.657 77.245 1.00 60.06 1010 ASP A CA 1
ATOM 7805 C C . ASP A 1 1010 ? -35.554 1.686 76.478 1.00 60.06 1010 ASP A C 1
ATOM 7807 O O . ASP A 1 1010 ? -34.513 1.316 77.025 1.00 60.06 1010 ASP A O 1
ATOM 7811 N N . GLY A 1 1011 ? -35.854 1.353 75.218 1.00 55.53 1011 GLY A N 1
ATOM 7812 C CA . GLY A 1 1011 ? -34.961 0.574 74.351 1.00 55.53 1011 GLY A CA 1
ATOM 7813 C C . GLY A 1 1011 ? -34.753 -0.878 74.805 1.00 55.53 1011 GLY A C 1
ATOM 7814 O O . GLY A 1 1011 ? -33.687 -1.442 74.547 1.00 55.53 1011 GLY A O 1
ATOM 7815 N N . VAL A 1 1012 ? -35.715 -1.465 75.529 1.00 55.28 1012 VAL A N 1
ATOM 7816 C CA . VAL A 1 1012 ? -35.650 -2.831 76.081 1.00 55.28 1012 VAL A CA 1
ATOM 7817 C C . VAL A 1 1012 ? -36.695 -3.726 75.410 1.00 55.28 1012 VAL A C 1
ATOM 7819 O O . VAL A 1 1012 ? -37.814 -3.283 75.199 1.00 55.28 1012 VAL A O 1
ATOM 7822 N N . ASN A 1 1013 ? -36.326 -4.981 75.115 1.00 55.78 1013 ASN A N 1
ATOM 7823 C CA . ASN A 1 1013 ? -37.219 -5.972 74.504 1.00 55.78 1013 ASN A CA 1
ATOM 7824 C C . ASN A 1 1013 ? -38.207 -6.550 75.551 1.00 55.78 1013 ASN A C 1
ATOM 7826 O O . ASN A 1 1013 ? -37.747 -7.073 76.575 1.00 55.78 1013 ASN A O 1
ATOM 7830 N N . ASP A 1 1014 ? -39.523 -6.471 75.335 1.00 61.91 1014 ASP A N 1
ATOM 7831 C CA . ASP A 1 1014 ? -40.576 -7.052 76.182 1.00 61.91 1014 ASP A CA 1
ATOM 7832 C C . ASP A 1 1014 ? -40.897 -8.505 75.738 1.00 61.91 1014 ASP A C 1
ATOM 7834 O O . ASP A 1 1014 ? -40.541 -8.941 74.653 1.00 61.91 1014 ASP A O 1
ATOM 7838 N N . GLU A 1 1015 ? -41.510 -9.332 76.605 1.00 63.97 1015 GLU A N 1
ATOM 7839 C CA . GLU A 1 1015 ? -41.831 -10.739 76.263 1.00 63.97 1015 GLU A CA 1
ATOM 7840 C C . GLU A 1 1015 ? -43.127 -10.871 75.424 1.00 63.97 1015 GLU A C 1
ATOM 7842 O O . GLU A 1 1015 ? -44.167 -10.324 75.829 1.00 63.97 1015 GLU A O 1
ATOM 7847 N N . PRO A 1 1016 ? -43.171 -11.752 74.399 1.00 74.94 1016 PRO A N 1
ATOM 7848 C CA . PRO A 1 1016 ? -44.358 -11.968 73.581 1.00 74.94 1016 PRO A CA 1
ATOM 7849 C C . PRO A 1 1016 ? -45.496 -12.669 74.350 1.00 74.94 1016 PRO A C 1
ATOM 7851 O O . PRO A 1 1016 ? -45.323 -13.504 75.262 1.00 74.94 1016 PRO A O 1
ATOM 7854 N N . VAL A 1 1017 ? -46.738 -12.344 73.981 1.00 75.69 1017 VAL A N 1
ATOM 7855 C CA . VAL A 1 1017 ? -47.962 -12.872 74.601 1.00 75.69 1017 VAL A CA 1
ATOM 7856 C C . VAL A 1 1017 ? -48.853 -13.529 73.550 1.00 75.69 1017 VAL A C 1
ATOM 7858 O O . VAL A 1 1017 ? -49.359 -12.852 72.674 1.00 75.69 1017 VAL A O 1
ATOM 7861 N N . MET A 1 1018 ? -49.166 -14.824 73.712 1.00 82.12 1018 MET A N 1
ATOM 7862 C CA . MET A 1 1018 ? -50.061 -15.556 72.799 1.00 82.12 1018 MET A CA 1
ATOM 7863 C C . MET A 1 1018 ? -51.222 -16.257 73.529 1.00 82.12 1018 MET A C 1
ATOM 7865 O O . MET A 1 1018 ? -51.102 -16.681 74.686 1.00 82.12 1018 MET A O 1
ATOM 7869 N N . ARG A 1 1019 ? -52.372 -16.400 72.857 1.00 81.19 1019 ARG A N 1
ATOM 7870 C CA . ARG A 1 1019 ? -53.525 -17.212 73.291 1.00 81.19 1019 ARG A CA 1
ATOM 7871 C C . ARG A 1 1019 ? -54.154 -17.976 72.125 1.00 81.19 1019 ARG A C 1
ATOM 7873 O O . ARG A 1 1019 ? -54.660 -17.354 71.200 1.00 81.19 1019 ARG A O 1
ATOM 7880 N N . LEU A 1 1020 ? -54.254 -19.306 72.227 1.00 81.62 1020 LEU A N 1
ATOM 7881 C CA . LEU A 1 1020 ? -55.028 -20.123 71.279 1.00 81.62 1020 LEU A CA 1
ATOM 7882 C C . LEU A 1 1020 ? -56.502 -20.250 71.691 1.00 81.62 1020 LEU A C 1
ATOM 7884 O O . LEU A 1 1020 ? -56.829 -20.552 72.843 1.00 81.62 1020 LEU A O 1
ATOM 7888 N N . HIS A 1 1021 ? -57.407 -20.088 70.727 1.00 83.69 1021 HIS A N 1
ATOM 7889 C CA . HIS A 1 1021 ? -58.826 -20.402 70.879 1.00 83.69 1021 HIS A CA 1
ATOM 7890 C C . HIS A 1 1021 ? -59.125 -21.872 70.609 1.00 83.69 1021 HIS A C 1
ATOM 7892 O O . HIS A 1 1021 ? -58.285 -22.649 70.163 1.00 83.69 1021 HIS A O 1
ATOM 7898 N N . LYS A 1 1022 ? -60.383 -22.248 70.868 1.00 76.31 1022 LYS A N 1
ATOM 7899 C CA . LYS A 1 1022 ? -60.888 -23.568 70.511 1.00 76.31 1022 LYS A CA 1
ATOM 7900 C C . LYS A 1 1022 ? -60.828 -23.805 69.003 1.00 76.31 1022 LYS A C 1
ATOM 7902 O O . LYS A 1 1022 ? -61.401 -23.016 68.249 1.00 76.31 1022 LYS A O 1
ATOM 7907 N N . VAL A 1 1023 ? -60.224 -24.923 68.613 1.00 79.38 1023 VAL A N 1
ATOM 7908 C CA . VAL A 1 1023 ? -60.130 -25.396 67.229 1.00 79.38 1023 VAL A CA 1
ATOM 7909 C C . VAL A 1 1023 ? -61.516 -25.804 66.739 1.00 79.38 1023 VAL A C 1
ATOM 7911 O O . VAL A 1 1023 ? -62.249 -26.496 67.456 1.00 79.38 1023 VAL A O 1
ATOM 7914 N N . LYS A 1 1024 ? -61.895 -25.355 65.541 1.00 77.44 1024 LYS A N 1
ATOM 7915 C CA . LYS A 1 1024 ? -63.202 -25.636 64.922 1.00 77.44 1024 LYS A CA 1
ATOM 7916 C C . LYS A 1 1024 ? -63.004 -26.450 63.644 1.00 77.44 1024 LYS A C 1
ATOM 7918 O O . LYS A 1 1024 ? -62.153 -26.080 62.854 1.00 77.44 1024 LYS A O 1
ATOM 7923 N N . TYR A 1 1025 ? -63.795 -27.500 63.409 1.00 69.12 1025 TYR A N 1
ATOM 7924 C CA . TYR A 1 1025 ? -63.842 -28.133 62.080 1.00 69.12 1025 TYR A CA 1
ATOM 7925 C C . TYR A 1 1025 ? -64.439 -27.166 61.069 1.00 69.12 1025 TYR A C 1
ATOM 7927 O O . TYR A 1 1025 ? -65.378 -26.432 61.406 1.00 69.12 1025 TYR A O 1
ATOM 7935 N N . ASP A 1 1026 ? -63.891 -27.167 59.861 1.00 52.88 1026 ASP A N 1
ATOM 7936 C CA . ASP A 1 1026 ? -64.369 -26.289 58.808 1.00 52.88 1026 ASP A CA 1
ATOM 7937 C C . ASP A 1 1026 ? -65.777 -26.703 58.343 1.00 52.88 1026 ASP A C 1
ATOM 7939 O O . ASP A 1 1026 ? -66.103 -27.884 58.216 1.00 52.88 1026 ASP A O 1
ATOM 7943 N N . LEU A 1 1027 ? -66.653 -25.718 58.152 1.00 45.16 1027 LEU A N 1
ATOM 7944 C CA . LEU A 1 1027 ? -68.011 -25.912 57.641 1.00 45.16 1027 LEU A CA 1
ATOM 7945 C C . LEU A 1 1027 ? -68.016 -25.466 56.177 1.00 45.16 1027 LEU A C 1
ATOM 7947 O O . LEU A 1 1027 ? -67.576 -24.349 55.904 1.00 45.16 1027 LEU A O 1
ATOM 7951 N N . PRO A 1 1028 ? -68.564 -26.248 55.229 1.00 38.16 1028 PRO A N 1
ATOM 7952 C CA . PRO A 1 1028 ? -68.563 -25.832 53.836 1.00 38.16 1028 PRO A CA 1
ATOM 7953 C C . PRO A 1 1028 ? -69.430 -24.576 53.628 1.00 38.16 1028 PRO A C 1
ATOM 7955 O O . PRO A 1 1028 ? -70.656 -24.625 53.725 1.00 38.16 1028 PRO A O 1
ATOM 7958 N N . GLY A 1 1029 ? -68.764 -23.465 53.291 1.00 36.66 1029 GLY A N 1
ATOM 7959 C CA . GLY A 1 1029 ? -69.298 -22.356 52.496 1.00 36.66 1029 GLY A CA 1
ATOM 7960 C C . GLY A 1 1029 ? -69.842 -21.136 53.249 1.00 36.66 1029 GLY A C 1
ATOM 7961 O O . GLY A 1 1029 ? -71.030 -21.062 53.545 1.00 36.66 1029 GLY A O 1
ATOM 7962 N N . THR A 1 1030 ? -69.010 -20.103 53.430 1.00 32.12 1030 THR A N 1
ATOM 7963 C CA . THR A 1 1030 ? -69.254 -18.736 52.899 1.00 32.12 1030 THR A CA 1
ATOM 7964 C C . THR A 1 1030 ? -68.044 -17.833 53.171 1.00 32.12 1030 THR A C 1
ATOM 7966 O O . THR A 1 1030 ? -67.993 -17.107 54.160 1.00 32.12 1030 THR A O 1
ATOM 7969 N N . VAL A 1 1031 ? -67.073 -17.851 52.254 1.00 31.55 1031 VAL A N 1
ATOM 7970 C CA . VAL A 1 1031 ? -66.138 -16.736 52.059 1.00 31.55 1031 VAL A CA 1
ATOM 7971 C C . VAL A 1 1031 ? -66.570 -16.027 50.784 1.00 31.55 1031 VAL A C 1
ATOM 7973 O O . VAL A 1 1031 ? -66.613 -16.622 49.708 1.00 31.55 1031 VAL A O 1
ATOM 7976 N N . GLY A 1 1032 ? -66.955 -14.761 50.934 1.00 31.39 1032 GLY A N 1
ATOM 7977 C CA . GLY A 1 1032 ? -67.069 -13.840 49.819 1.00 31.39 1032 GLY A CA 1
ATOM 7978 C C . GLY A 1 1032 ? -65.678 -13.570 49.260 1.00 31.39 1032 GLY A C 1
ATOM 7979 O O . GLY A 1 1032 ? -64.849 -12.974 49.939 1.00 31.39 1032 GLY A O 1
ATOM 7980 N N . GLY A 1 1033 ? -65.446 -14.003 48.026 1.00 29.23 1033 GLY A N 1
ATOM 7981 C CA . GLY A 1 1033 ? -64.413 -13.454 47.161 1.00 29.23 1033 GLY A CA 1
ATOM 7982 C C . GLY A 1 1033 ? -65.062 -12.379 46.307 1.00 29.23 1033 GLY A C 1
ATOM 7983 O O . GLY A 1 1033 ? -65.805 -12.686 45.376 1.00 29.23 1033 GLY A O 1
ATOM 7984 N N . GLY A 1 1034 ? -64.847 -11.122 46.688 1.00 26.47 1034 GLY A N 1
ATOM 7985 C CA . GLY A 1 1034 ? -65.207 -9.970 45.882 1.00 26.47 1034 GLY A CA 1
ATOM 7986 C C . GLY A 1 1034 ? -64.455 -10.021 44.561 1.00 26.47 1034 GLY A C 1
ATOM 7987 O O . GLY A 1 1034 ? -63.231 -9.970 44.530 1.00 26.47 1034 GLY A O 1
ATOM 7988 N N . ASN A 1 1035 ? -65.215 -10.101 43.478 1.00 28.20 1035 ASN A N 1
ATOM 7989 C CA . ASN A 1 1035 ? -64.777 -9.594 42.196 1.00 28.20 1035 ASN A CA 1
ATOM 7990 C C . ASN A 1 1035 ? -64.935 -8.068 42.244 1.00 28.20 1035 ASN A C 1
ATOM 7992 O O . ASN A 1 1035 ? -66.005 -7.596 42.626 1.00 28.20 1035 ASN A O 1
ATOM 7996 N N . ASN A 1 1036 ? -63.895 -7.317 41.892 1.00 27.45 1036 ASN A N 1
ATOM 7997 C CA . ASN A 1 1036 ? -64.016 -5.943 41.402 1.00 27.45 1036 ASN A CA 1
ATOM 7998 C C . ASN A 1 1036 ? -62.740 -5.566 40.642 1.00 27.45 1036 ASN A C 1
ATOM 8000 O O . ASN A 1 1036 ? -61.855 -4.890 41.159 1.00 27.45 1036 ASN A O 1
ATOM 8004 N N . GLY A 1 1037 ? -62.686 -6.000 39.384 1.00 25.89 1037 GLY A N 1
ATOM 8005 C CA . GLY A 1 1037 ? -61.995 -5.275 38.328 1.00 25.89 1037 GLY A CA 1
ATOM 8006 C C . GLY A 1 1037 ? -62.998 -4.426 37.540 1.00 25.89 1037 GLY A C 1
ATOM 8007 O O . GLY A 1 1037 ? -63.828 -4.971 36.823 1.00 25.89 1037 GLY A O 1
ATOM 8008 N N . ASN A 1 1038 ? -62.846 -3.107 37.678 1.00 30.03 1038 ASN A N 1
ATOM 8009 C CA . ASN A 1 1038 ? -63.186 -2.016 36.753 1.00 30.03 1038 ASN A CA 1
ATOM 8010 C C . ASN A 1 1038 ? -64.637 -1.641 36.382 1.00 30.03 1038 ASN A C 1
ATOM 8012 O O . ASN A 1 1038 ? -65.419 -2.430 35.866 1.00 30.03 1038 ASN A O 1
ATOM 8016 N N . GLY A 1 1039 ? -64.894 -0.324 36.466 1.00 24.44 1039 GLY A N 1
ATOM 8017 C CA . GLY A 1 1039 ? -65.837 0.382 35.589 1.00 24.44 1039 GLY A CA 1
ATOM 8018 C C . GLY A 1 1039 ? -66.720 1.444 36.257 1.00 24.44 1039 GLY A C 1
ATOM 8019 O O . GLY A 1 1039 ? -67.773 1.136 36.801 1.00 24.44 1039 GLY A O 1
ATOM 8020 N N . GLN A 1 1040 ? -66.325 2.718 36.141 1.00 28.34 1040 GLN A N 1
ATOM 8021 C CA . GLN A 1 1040 ? -67.179 3.927 36.212 1.00 28.34 1040 GLN A CA 1
ATOM 8022 C C . GLN A 1 1040 ? -68.533 3.714 35.464 1.00 28.34 1040 GLN A C 1
ATOM 8024 O O . GLN A 1 1040 ? -68.536 3.045 34.440 1.00 28.34 1040 GLN A O 1
ATOM 8029 N N . ARG A 1 1041 ? -69.721 4.271 35.796 1.00 30.30 1041 ARG A N 1
ATOM 8030 C CA . ARG A 1 1041 ? -70.127 5.681 36.071 1.00 30.30 1041 ARG A CA 1
ATOM 8031 C C . ARG A 1 1041 ? -71.703 5.776 36.222 1.00 30.30 1041 ARG A C 1
ATOM 8033 O O . ARG A 1 1041 ? -72.307 4.727 36.398 1.00 30.30 1041 ARG A O 1
ATOM 8040 N N . PRO A 1 1042 ? -72.415 6.944 36.220 1.00 49.72 1042 PRO A N 1
ATOM 8041 C CA . PRO A 1 1042 ? -73.264 7.445 37.331 1.00 49.72 1042 PRO A CA 1
ATOM 8042 C C . PRO A 1 1042 ? -74.770 7.731 37.006 1.00 49.72 1042 PRO A C 1
ATOM 8044 O O . PRO A 1 1042 ? -75.202 7.575 35.870 1.00 49.72 1042 PRO A O 1
ATOM 8047 N N . GLY A 1 1043 ? -75.536 8.303 37.962 1.00 28.47 1043 GLY A N 1
ATOM 8048 C CA . GLY A 1 1043 ? -76.637 9.252 37.655 1.00 28.47 1043 GLY A CA 1
ATOM 8049 C C . GLY A 1 1043 ? -77.830 9.345 38.634 1.00 28.47 1043 GLY A C 1
ATOM 8050 O O . GLY A 1 1043 ? -78.564 8.378 38.774 1.00 28.47 1043 GLY A O 1
ATOM 8051 N N . ASP A 1 1044 ? -78.024 10.520 39.271 1.00 32.00 1044 ASP A N 1
ATOM 8052 C CA . ASP A 1 1044 ? -79.232 11.405 39.279 1.00 32.00 1044 ASP A CA 1
ATOM 8053 C C . ASP A 1 1044 ? -79.094 12.453 40.428 1.00 32.00 1044 ASP A C 1
ATOM 8055 O O . ASP A 1 1044 ? -78.778 12.093 41.556 1.00 32.00 1044 ASP A O 1
ATOM 8059 N N . GLY A 1 1045 ? -79.251 13.776 40.297 1.00 30.73 1045 GLY A N 1
ATOM 8060 C CA . GLY A 1 1045 ? -79.577 14.619 39.156 1.00 30.73 1045 GLY A CA 1
ATOM 8061 C C . GLY A 1 1045 ? -79.459 16.118 39.483 1.00 30.73 1045 GLY A C 1
ATOM 8062 O O . GLY A 1 1045 ? -79.652 16.548 40.622 1.00 30.73 1045 GLY A O 1
ATOM 8063 N N . ARG A 1 1046 ? -79.170 16.916 38.443 1.00 31.80 1046 ARG A N 1
ATOM 8064 C CA . ARG A 1 1046 ? -79.870 18.165 38.065 1.00 31.80 1046 ARG A CA 1
ATOM 8065 C C . ARG A 1 1046 ? -79.401 18.648 36.677 1.00 31.80 1046 ARG A C 1
ATOM 8067 O O . ARG A 1 1046 ? -78.391 19.321 36.552 1.00 31.80 1046 ARG A O 1
ATOM 8074 N N . GLY A 1 1047 ? -80.207 18.292 35.674 1.00 27.75 1047 GLY A N 1
ATOM 8075 C CA . GLY A 1 1047 ? -80.590 19.007 34.441 1.00 27.75 1047 GLY A CA 1
ATOM 8076 C C . GLY A 1 1047 ? -79.590 19.842 33.622 1.00 27.75 1047 GLY A C 1
ATOM 8077 O O . GLY A 1 1047 ? -79.226 20.937 34.040 1.00 27.75 1047 GLY A O 1
ATOM 8078 N N . LYS A 1 1048 ? -79.419 19.474 32.338 1.00 32.59 1048 LYS A N 1
ATOM 8079 C CA . LYS A 1 1048 ? -80.121 20.083 31.175 1.00 32.59 1048 LYS A CA 1
ATOM 8080 C C . LYS A 1 1048 ? -79.828 19.331 29.845 1.00 32.59 1048 LYS A C 1
ATOM 8082 O O . LYS A 1 1048 ? -78.708 18.916 29.606 1.00 32.59 1048 LYS A O 1
ATOM 8087 N N . GLN A 1 1049 ? -80.905 19.185 29.058 1.00 31.14 1049 GLN A N 1
ATOM 8088 C CA . GLN A 1 1049 ? -81.164 18.720 27.665 1.00 31.14 1049 GLN A CA 1
ATOM 8089 C C . GLN A 1 1049 ? -80.107 19.014 26.552 1.00 31.14 1049 GLN A C 1
ATOM 8091 O O . GLN A 1 1049 ? -79.336 19.948 26.754 1.00 31.14 1049 GLN A O 1
ATOM 8096 N N . PRO A 1 1050 ? -80.269 18.525 25.284 1.00 46.84 1050 PRO A N 1
ATOM 8097 C CA . PRO A 1 1050 ? -80.660 17.181 24.768 1.00 46.84 1050 PRO A CA 1
ATOM 8098 C C . PRO A 1 1050 ? -79.878 16.688 23.486 1.00 46.84 1050 PRO A C 1
ATOM 8100 O O . PRO A 1 1050 ? -79.419 17.527 22.728 1.00 46.84 1050 PRO A O 1
ATOM 8103 N N . MET A 1 1051 ? -79.833 15.352 23.242 1.00 28.08 1051 MET A N 1
ATOM 8104 C CA . MET A 1 1051 ? -80.064 14.536 21.986 1.00 28.08 1051 MET A CA 1
ATOM 8105 C C . MET A 1 1051 ? -79.509 14.941 20.579 1.00 28.08 1051 MET A C 1
ATOM 8107 O O . MET A 1 1051 ? -79.347 16.137 20.351 1.00 28.08 1051 MET A O 1
ATOM 8111 N N . PRO A 1 1052 ? -79.472 14.046 19.539 1.00 53.84 1052 PRO A N 1
ATOM 8112 C CA . PRO A 1 1052 ? -79.458 12.553 19.443 1.00 53.84 1052 PRO A CA 1
ATOM 8113 C C . PRO A 1 1052 ? -78.459 11.981 18.368 1.00 53.84 1052 PRO A C 1
ATOM 8115 O O . PRO A 1 1052 ? -77.770 12.758 17.720 1.00 53.84 1052 PRO A O 1
ATOM 8118 N N . GLU A 1 1053 ? -78.268 10.649 18.267 1.00 28.98 1053 GLU A N 1
ATOM 8119 C CA . GLU A 1 1053 ? -78.433 9.730 17.080 1.00 28.98 1053 GLU A CA 1
ATOM 8120 C C . GLU A 1 1053 ? -77.191 8.790 17.063 1.00 28.98 1053 GLU A C 1
ATOM 8122 O O . GLU A 1 1053 ? -76.126 9.255 17.449 1.00 28.98 1053 GLU A O 1
ATOM 8127 N N . GLU A 1 1054 ? -77.143 7.494 16.723 1.00 29.34 1054 GLU A N 1
ATOM 8128 C CA . GLU A 1 1054 ? -78.047 6.440 16.230 1.00 29.34 1054 GLU A CA 1
ATOM 8129 C C . GLU A 1 1054 ? -77.358 5.060 16.488 1.00 29.34 1054 GLU A C 1
ATOM 8131 O O . GLU A 1 1054 ? -76.133 4.963 16.519 1.00 29.34 1054 GLU A O 1
ATOM 8136 N N . GLU A 1 1055 ? -78.167 4.016 16.703 1.00 26.31 1055 GLU A N 1
ATOM 8137 C CA . GLU A 1 1055 ? -77.891 2.555 16.684 1.00 26.31 1055 GLU A CA 1
ATOM 8138 C C . GLU A 1 1055 ? -77.734 2.018 15.223 1.00 26.31 1055 GLU A C 1
ATOM 8140 O O . GLU A 1 1055 ? -77.923 2.812 14.302 1.00 26.31 1055 GLU A O 1
ATOM 8145 N N . PRO A 1 1056 ? -77.673 0.693 14.918 1.00 53.75 1056 PRO A N 1
ATOM 8146 C CA . PRO A 1 1056 ? -76.954 -0.475 15.483 1.00 53.75 1056 PRO A CA 1
ATOM 8147 C C . PRO A 1 1056 ? -76.351 -1.392 14.360 1.00 53.75 1056 PRO A C 1
ATOM 8149 O O . PRO A 1 1056 ? -76.415 -1.049 13.186 1.00 53.75 1056 PRO A O 1
ATOM 8152 N N . GLU A 1 1057 ? -75.789 -2.571 14.692 1.00 28.64 1057 GLU A N 1
ATOM 8153 C CA . GLU A 1 1057 ? -76.260 -3.910 14.229 1.00 28.64 1057 GLU A CA 1
ATOM 8154 C C . GLU A 1 1057 ? -75.309 -5.083 14.611 1.00 28.64 1057 GLU A C 1
ATOM 8156 O O . GLU A 1 1057 ? -74.089 -5.006 14.502 1.00 28.64 1057 GLU A O 1
ATOM 8161 N N . GLU A 1 1058 ? -75.945 -6.164 15.085 1.00 28.06 1058 GLU A N 1
ATOM 8162 C CA . GLU A 1 1058 ? -75.506 -7.554 15.384 1.00 28.06 1058 GLU A CA 1
ATOM 8163 C C . GLU A 1 1058 ? -75.600 -8.447 14.092 1.00 28.06 1058 GLU A C 1
ATOM 8165 O O . GLU A 1 1058 ? -75.883 -7.836 13.059 1.00 28.06 1058 GLU A O 1
ATOM 8170 N N . PRO A 1 1059 ? -75.481 -9.822 14.025 1.00 47.66 1059 PRO A N 1
ATOM 8171 C CA . PRO A 1 1059 ? -75.536 -10.884 15.076 1.00 47.66 1059 PRO A CA 1
ATOM 8172 C C . PRO A 1 1059 ? -74.678 -12.204 14.906 1.00 47.66 1059 PRO A C 1
ATOM 8174 O O . PRO A 1 1059 ? -74.082 -12.452 13.863 1.00 47.66 1059 PRO A O 1
ATOM 8177 N N . ALA A 1 1060 ? -74.811 -13.092 15.927 1.00 32.38 1060 ALA A N 1
ATOM 8178 C CA . ALA A 1 1060 ? -74.883 -14.596 15.977 1.00 32.38 1060 ALA A CA 1
ATOM 8179 C C . ALA A 1 1060 ? -73.622 -15.485 15.723 1.00 32.38 1060 ALA A C 1
ATOM 8181 O O . ALA A 1 1060 ? -72.771 -15.105 14.937 1.00 32.38 1060 ALA A O 1
ATOM 8182 N N . GLU A 1 1061 ? -73.382 -16.673 16.341 1.00 29.02 1061 GLU A N 1
ATOM 8183 C CA . GLU A 1 1061 ? -74.191 -17.851 16.806 1.00 29.02 1061 GLU A CA 1
ATOM 8184 C C . GLU A 1 1061 ? -73.516 -18.588 18.029 1.00 29.02 1061 GLU A C 1
ATOM 8186 O O . GLU A 1 1061 ? -72.294 -18.580 18.114 1.00 29.02 1061 GLU A O 1
ATOM 8191 N N . ARG A 1 1062 ? -74.198 -18.975 19.138 1.00 28.42 1062 ARG A N 1
ATOM 8192 C CA . ARG A 1 1062 ? -74.811 -20.269 19.630 1.00 28.42 1062 ARG A CA 1
ATOM 8193 C C . ARG A 1 1062 ? -73.967 -21.563 19.816 1.00 28.42 1062 ARG A C 1
ATOM 8195 O O . ARG A 1 1062 ? -73.451 -22.075 18.838 1.00 28.42 1062 ARG A O 1
ATOM 8202 N N . GLU A 1 1063 ? -74.018 -22.153 21.034 1.00 27.16 1063 GLU A N 1
ATOM 8203 C CA . GLU A 1 1063 ? -74.607 -23.476 21.465 1.00 27.16 1063 GLU A CA 1
ATOM 8204 C C . GLU A 1 1063 ? -74.326 -23.726 22.990 1.00 27.16 1063 GLU A C 1
ATOM 8206 O O . GLU A 1 1063 ? -73.227 -23.420 23.439 1.00 27.16 1063 GLU A O 1
ATOM 8211 N N . GLU A 1 1064 ? -75.342 -23.863 23.878 1.00 28.05 1064 GLU A N 1
ATOM 8212 C CA . GLU A 1 1064 ? -75.881 -25.072 24.605 1.00 28.05 1064 GLU A CA 1
ATOM 8213 C C . GLU A 1 1064 ? -74.857 -25.780 25.553 1.00 28.05 1064 GLU A C 1
ATOM 8215 O O . GLU A 1 1064 ? -73.727 -26.011 25.152 1.00 28.05 1064 GLU A O 1
ATOM 8220 N N . ASP A 1 1065 ? -75.079 -26.112 26.846 1.00 27.66 1065 ASP A N 1
ATOM 8221 C CA . ASP A 1 1065 ? -76.204 -26.821 27.496 1.00 27.66 1065 ASP A CA 1
ATOM 8222 C C . ASP A 1 1065 ? -76.133 -26.811 29.071 1.00 27.66 1065 ASP A C 1
ATOM 8224 O O . ASP A 1 1065 ? -75.139 -26.387 29.663 1.00 27.66 1065 ASP A O 1
ATOM 8228 N N . GLU A 1 1066 ? -77.198 -27.286 29.743 1.00 30.45 1066 GLU A N 1
ATOM 8229 C CA . GLU A 1 1066 ? -77.599 -27.123 31.170 1.00 30.45 1066 GLU A CA 1
ATOM 8230 C C . GLU A 1 1066 ? -76.936 -27.994 32.294 1.00 30.45 1066 GLU A C 1
ATOM 8232 O O . GLU A 1 1066 ? -76.234 -28.978 32.073 1.00 30.45 1066 GLU A O 1
ATOM 8237 N N . ALA A 1 1067 ? -77.240 -27.613 33.553 1.00 38.12 1067 ALA A N 1
ATOM 8238 C CA . ALA A 1 1067 ? -76.754 -28.071 34.874 1.00 38.12 1067 ALA A CA 1
ATOM 8239 C C . ALA A 1 1067 ? -77.343 -29.390 35.459 1.00 38.12 1067 ALA A C 1
ATOM 8241 O O . ALA A 1 1067 ? -78.325 -29.926 34.947 1.00 38.12 1067 ALA A O 1
ATOM 8242 N N . PRO A 1 1068 ? -76.860 -29.837 36.650 1.00 35.62 1068 PRO A N 1
ATOM 8243 C CA . PRO A 1 1068 ? -77.707 -30.572 37.601 1.00 35.62 1068 PRO A CA 1
ATOM 8244 C C . PRO A 1 1068 ? -77.635 -30.108 39.081 1.00 35.62 1068 PRO A C 1
ATOM 8246 O O . PRO A 1 1068 ? -76.636 -29.601 39.581 1.00 35.62 1068 PRO A O 1
ATOM 8249 N N . THR A 1 1069 ? -78.738 -30.357 39.794 1.00 43.78 1069 THR A N 1
ATOM 8250 C CA . THR A 1 1069 ? -79.063 -30.094 41.216 1.00 43.78 1069 THR A CA 1
ATOM 8251 C C . THR A 1 1069 ? -78.606 -31.193 42.202 1.00 43.78 1069 THR A C 1
ATOM 8253 O O . THR A 1 1069 ? -78.710 -32.368 41.841 1.00 43.78 1069 THR A O 1
ATOM 8256 N N . LYS A 1 1070 ? -78.284 -30.872 43.479 1.00 29.23 1070 LYS A N 1
ATOM 8257 C CA . LYS A 1 1070 ? -78.425 -31.790 44.650 1.00 29.23 1070 LYS A CA 1
ATOM 8258 C C . LYS A 1 1070 ? -78.411 -31.088 46.033 1.00 29.23 1070 LYS A C 1
ATOM 8260 O O . LYS A 1 1070 ? -77.726 -30.093 46.220 1.00 29.23 1070 LYS A O 1
ATOM 8265 N N . GLU A 1 1071 ? -79.194 -31.645 46.965 1.00 35.28 1071 GLU A N 1
ATOM 8266 C CA . GLU A 1 1071 ? -79.386 -31.302 48.396 1.00 35.28 1071 GLU A CA 1
ATOM 8267 C C . GLU A 1 1071 ? -78.112 -31.425 49.279 1.00 35.28 1071 GLU A C 1
ATOM 8269 O O . GLU A 1 1071 ? -77.165 -32.101 48.870 1.00 35.28 1071 GLU A O 1
ATOM 8274 N N . PRO A 1 1072 ? -78.066 -30.804 50.486 1.00 37.34 1072 PRO A N 1
ATOM 8275 C CA . PRO A 1 1072 ? -76.827 -30.586 51.244 1.00 37.34 1072 PRO A CA 1
ATOM 8276 C C . PRO A 1 1072 ? -76.294 -31.855 51.933 1.00 37.34 1072 PRO A C 1
ATOM 8278 O O . PRO A 1 1072 ? -77.011 -32.530 52.672 1.00 37.34 1072 PRO A O 1
ATOM 8281 N N . GLY A 1 1073 ? -75.012 -32.153 51.697 1.00 30.64 1073 GLY A N 1
ATOM 8282 C CA . GLY A 1 1073 ? -74.255 -33.243 52.321 1.00 30.64 1073 GLY A CA 1
ATOM 8283 C C . GLY A 1 1073 ? -73.651 -32.879 53.686 1.00 30.64 1073 GLY A C 1
ATOM 8284 O O . GLY A 1 1073 ? -73.557 -31.710 54.051 1.00 30.64 1073 GLY A O 1
ATOM 8285 N N . ALA A 1 1074 ? -73.271 -33.915 54.441 1.00 37.53 1074 ALA A N 1
ATOM 8286 C CA . ALA A 1 1074 ? -72.651 -33.863 55.768 1.00 37.53 1074 ALA A CA 1
ATOM 8287 C C . ALA A 1 1074 ? -71.350 -33.019 55.812 1.00 37.53 1074 ALA A C 1
ATOM 8289 O O . ALA A 1 1074 ? -70.679 -32.914 54.786 1.00 37.53 1074 ALA A O 1
ATOM 8290 N N . PRO A 1 1075 ? -70.981 -32.432 56.974 1.00 41.25 1075 PRO A N 1
ATOM 8291 C CA . PRO A 1 1075 ? -69.773 -31.614 57.109 1.00 41.25 1075 PRO A CA 1
ATOM 8292 C C . PRO A 1 1075 ? -68.516 -32.424 56.780 1.00 41.25 1075 PRO A C 1
ATOM 8294 O O . PRO A 1 1075 ? -68.344 -33.539 57.276 1.00 41.25 1075 PRO A O 1
ATOM 8297 N N . ASP A 1 1076 ? -67.650 -31.842 55.956 1.00 46.38 1076 ASP A N 1
ATOM 8298 C CA . ASP A 1 1076 ? -66.366 -32.423 55.589 1.00 46.38 1076 ASP A CA 1
ATOM 8299 C C . ASP A 1 1076 ? -65.383 -32.277 56.767 1.00 46.38 1076 ASP A C 1
ATOM 8301 O O . ASP A 1 1076 ? -65.034 -31.167 57.163 1.00 46.38 1076 ASP A O 1
ATOM 8305 N N . LYS A 1 1077 ? -64.971 -33.397 57.378 1.00 55.28 1077 LYS A N 1
ATOM 8306 C CA . LYS A 1 1077 ? -64.038 -33.434 58.525 1.00 55.28 1077 LYS A CA 1
ATOM 8307 C C . LYS A 1 1077 ? -62.567 -33.283 58.101 1.00 55.28 1077 LYS A C 1
ATOM 8309 O O . LYS A 1 1077 ? -61.687 -33.508 58.924 1.00 55.28 1077 LYS A O 1
ATOM 8314 N N . ASN A 1 1078 ? -62.288 -32.920 56.850 1.00 64.81 1078 ASN A N 1
ATOM 8315 C CA . ASN A 1 1078 ? -60.924 -32.886 56.322 1.00 64.81 1078 ASN A CA 1
ATOM 8316 C C . ASN A 1 1078 ? -60.099 -31.659 56.747 1.00 64.81 1078 ASN A C 1
ATOM 8318 O O . ASN A 1 1078 ? -58.895 -31.672 56.535 1.00 64.81 1078 ASN A O 1
ATOM 8322 N N . HIS A 1 1079 ? -60.690 -30.626 57.362 1.00 76.88 1079 HIS A N 1
ATOM 8323 C CA . HIS A 1 1079 ? -59.947 -29.427 57.776 1.00 76.88 1079 HIS A CA 1
ATOM 8324 C C . HIS A 1 1079 ? -60.353 -28.912 59.166 1.00 76.88 1079 HIS A C 1
ATOM 8326 O O . HIS A 1 1079 ? -61.528 -28.949 59.551 1.00 76.88 1079 HIS A O 1
ATOM 8332 N N . ALA A 1 1080 ? -59.382 -28.384 59.914 1.00 79.62 1080 ALA A N 1
ATOM 8333 C CA . ALA A 1 1080 ? -59.564 -27.748 61.216 1.00 79.62 1080 ALA A CA 1
ATOM 8334 C C . ALA A 1 1080 ? -59.010 -26.315 61.228 1.00 79.62 1080 ALA A C 1
ATOM 8336 O O . ALA A 1 1080 ? -57.845 -26.076 60.945 1.00 79.62 1080 ALA A O 1
ATOM 8337 N N . LEU A 1 1081 ? -59.834 -25.344 61.613 1.00 83.19 1081 LEU A N 1
ATOM 8338 C CA . LEU A 1 1081 ? -59.451 -23.945 61.757 1.00 83.19 1081 LEU A CA 1
ATOM 8339 C C . LEU A 1 1081 ? -58.838 -23.685 63.140 1.00 83.19 1081 LEU A C 1
ATOM 8341 O O . LEU A 1 1081 ? -59.528 -23.751 64.168 1.00 83.19 1081 LEU A O 1
ATOM 8345 N N . LEU A 1 1082 ? -57.555 -23.339 63.146 1.00 85.94 1082 LEU A N 1
ATOM 8346 C CA . LEU A 1 1082 ? -56.831 -22.762 64.273 1.00 85.94 1082 LEU A CA 1
ATOM 8347 C C . LEU A 1 1082 ? -57.086 -21.255 64.306 1.00 85.94 1082 LEU A C 1
ATOM 8349 O O . LEU A 1 1082 ? -57.115 -20.611 63.261 1.00 85.94 1082 LEU A O 1
ATOM 8353 N N . HIS A 1 1083 ? -57.294 -20.700 65.500 1.00 84.38 1083 HIS A N 1
ATOM 8354 C CA . HIS A 1 1083 ? -57.478 -19.262 65.700 1.00 84.38 1083 HIS A CA 1
ATOM 8355 C C . HIS A 1 1083 ? -56.761 -18.820 66.971 1.00 84.38 1083 HIS A C 1
ATOM 8357 O O . HIS A 1 1083 ? -56.958 -19.441 68.021 1.00 84.38 1083 HIS A O 1
ATOM 8363 N N . TRP A 1 1084 ? -55.978 -17.750 66.912 1.00 85.31 1084 TRP A N 1
ATOM 8364 C CA . TRP A 1 1084 ? -55.233 -17.229 68.055 1.00 85.31 1084 TRP A CA 1
ATOM 8365 C C . TRP A 1 1084 ? -55.274 -15.696 68.134 1.00 85.31 1084 TRP A C 1
ATOM 8367 O O . TRP A 1 1084 ? -55.944 -15.041 67.341 1.00 85.31 1084 TRP A O 1
ATOM 8377 N N . TYR A 1 1085 ? -54.691 -15.178 69.212 1.00 80.88 1085 TYR A N 1
ATOM 8378 C CA . TYR A 1 1085 ? -54.336 -13.776 69.396 1.00 80.88 1085 TYR A CA 1
ATOM 8379 C C . TYR A 1 1085 ? -52.890 -13.734 69.880 1.00 80.88 1085 TYR A C 1
ATOM 8381 O O . TYR A 1 1085 ? -52.571 -14.430 70.857 1.00 80.88 1085 TYR A O 1
ATOM 8389 N N . ASP A 1 1086 ? -52.067 -12.913 69.251 1.00 77.38 1086 ASP A N 1
ATOM 8390 C CA . ASP A 1 1086 ? -50.694 -12.611 69.647 1.00 77.38 1086 ASP A CA 1
ATOM 8391 C C . ASP A 1 1086 ? -50.470 -11.106 69.859 1.00 77.38 1086 ASP A C 1
ATOM 8393 O O . ASP A 1 1086 ? -51.345 -10.283 69.577 1.00 77.38 1086 ASP A O 1
ATOM 8397 N N . ARG A 1 1087 ? -49.377 -10.783 70.557 1.00 74.19 1087 ARG A N 1
ATOM 8398 C CA . ARG A 1 1087 ? -48.881 -9.426 70.778 1.00 74.19 1087 ARG A CA 1
ATOM 8399 C C . ARG A 1 1087 ? -47.441 -9.466 71.286 1.00 74.19 1087 ARG A C 1
ATOM 8401 O O . ARG A 1 1087 ? -47.207 -9.947 72.404 1.00 74.19 1087 ARG A O 1
ATOM 8408 N N . ASP A 1 1088 ? -46.573 -8.811 70.546 1.00 65.75 1088 ASP A N 1
ATOM 8409 C CA . ASP A 1 1088 ? -45.204 -8.435 70.859 1.00 65.75 1088 ASP A CA 1
ATOM 8410 C C . ASP A 1 1088 ? -45.078 -6.897 70.714 1.00 65.75 1088 ASP A C 1
ATOM 8412 O O . ASP A 1 1088 ? -45.402 -6.330 69.666 1.00 65.75 1088 ASP A O 1
ATOM 8416 N N . PRO A 1 1089 ? -44.787 -6.158 71.801 1.00 61.03 1089 PRO A N 1
ATOM 8417 C CA . PRO A 1 1089 ? -44.688 -4.695 71.767 1.00 61.03 1089 PRO A CA 1
ATOM 8418 C C . PRO A 1 1089 ? -43.480 -4.112 71.010 1.00 61.03 1089 PRO A C 1
ATOM 8420 O O . PRO A 1 1089 ? -43.490 -2.904 70.746 1.00 61.03 1089 PRO A O 1
ATOM 8423 N N . ASP A 1 1090 ? -42.464 -4.911 70.693 1.00 62.28 1090 ASP A N 1
ATOM 8424 C CA . ASP A 1 1090 ? -41.109 -4.435 70.382 1.00 62.28 1090 ASP A CA 1
ATOM 8425 C C . ASP A 1 1090 ? -40.370 -5.246 69.299 1.00 62.28 1090 ASP A C 1
ATOM 8427 O O . ASP A 1 1090 ? -39.375 -4.755 68.761 1.00 62.28 1090 ASP A O 1
ATOM 8431 N N . SER A 1 1091 ? -40.879 -6.418 68.900 1.00 63.88 1091 SER A N 1
ATOM 8432 C CA . SER A 1 1091 ? -40.373 -7.219 67.774 1.00 63.88 1091 SER A CA 1
ATOM 8433 C C . SER A 1 1091 ? -41.508 -7.820 66.925 1.00 63.88 1091 SER A C 1
ATOM 8435 O O . SER A 1 1091 ? -42.672 -7.781 67.303 1.00 63.88 1091 SER A O 1
ATOM 8437 N N . ASN A 1 1092 ? -41.194 -8.346 65.733 1.00 65.81 1092 ASN A N 1
ATOM 8438 C CA . ASN A 1 1092 ? -42.142 -9.091 64.896 1.00 65.81 1092 ASN A CA 1
ATOM 8439 C C . ASN A 1 1092 ? -41.924 -10.602 65.055 1.00 65.81 1092 ASN A C 1
ATOM 8441 O O . ASN A 1 1092 ? -41.204 -11.235 64.270 1.00 65.81 1092 ASN A O 1
ATOM 8445 N N . ALA A 1 1093 ? -42.542 -11.192 66.075 1.00 73.19 1093 ALA A N 1
ATOM 8446 C CA . ALA A 1 1093 ? -42.294 -12.580 66.422 1.00 73.19 1093 ALA A CA 1
ATOM 8447 C C . ALA A 1 1093 ? -42.734 -13.556 65.314 1.00 73.19 1093 ALA A C 1
ATOM 8449 O O . ALA A 1 1093 ? -43.598 -13.293 64.469 1.00 73.19 1093 ALA A O 1
ATOM 8450 N N . THR A 1 1094 ? -42.105 -14.728 65.308 1.00 80.56 1094 THR A N 1
ATOM 8451 C CA . THR A 1 1094 ? -42.481 -15.859 64.456 1.00 80.56 1094 THR A CA 1
ATOM 8452 C C . THR A 1 1094 ? -43.364 -16.833 65.220 1.00 80.56 1094 THR A C 1
ATOM 8454 O O . THR A 1 1094 ? -43.122 -17.121 66.392 1.00 80.56 1094 THR A O 1
ATOM 8457 N N . ILE A 1 1095 ? -44.405 -17.331 64.557 1.00 84.75 1095 ILE A N 1
ATOM 8458 C CA . ILE A 1 1095 ? -45.423 -18.200 65.137 1.00 84.75 1095 ILE A CA 1
ATOM 8459 C C . ILE A 1 1095 ? -45.440 -19.535 64.397 1.00 84.75 1095 ILE A C 1
ATOM 8461 O O . ILE A 1 1095 ? -45.672 -19.611 63.190 1.00 84.75 1095 ILE A O 1
ATOM 8465 N N . ASP A 1 1096 ? -45.285 -20.606 65.162 1.00 87.06 1096 ASP A N 1
ATOM 8466 C CA . ASP A 1 1096 ? -45.359 -21.976 64.677 1.00 87.06 1096 ASP A CA 1
ATOM 8467 C C . ASP A 1 1096 ? -46.503 -22.732 65.357 1.00 87.06 1096 ASP A C 1
ATOM 8469 O O . ASP A 1 1096 ? -46.688 -22.637 66.571 1.00 87.06 1096 ASP A O 1
ATOM 8473 N N . HIS A 1 1097 ? -47.220 -23.575 64.619 1.00 88.88 1097 HIS A N 1
ATOM 8474 C CA . HIS A 1 1097 ? -48.243 -24.481 65.135 1.00 88.88 1097 HIS A CA 1
ATOM 8475 C C . HIS A 1 1097 ? -47.844 -25.956 64.980 1.00 88.88 1097 HIS A C 1
ATOM 8477 O O . HIS A 1 1097 ? -47.351 -26.406 63.946 1.00 88.88 1097 HIS A O 1
ATOM 8483 N N . TYR A 1 1098 ? -48.154 -26.746 66.005 1.00 87.62 1098 TYR A N 1
ATOM 8484 C CA . TYR A 1 1098 ? -47.816 -28.162 66.138 1.00 87.62 1098 TYR A CA 1
ATOM 8485 C C . TYR A 1 1098 ? -48.992 -28.966 66.707 1.00 87.62 1098 TYR A C 1
ATOM 8487 O O . TYR A 1 1098 ? -49.947 -28.400 67.243 1.00 87.62 1098 TYR A O 1
ATOM 8495 N N . TYR A 1 1099 ? -48.903 -30.296 66.652 1.00 86.81 1099 TYR A N 1
ATOM 8496 C CA . TYR A 1 1099 ? -49.789 -31.212 67.371 1.00 86.81 1099 TYR A CA 1
ATOM 8497 C C . TYR A 1 1099 ? -49.016 -32.334 68.083 1.00 86.81 1099 TYR A C 1
ATOM 8499 O O . TYR A 1 1099 ? -47.908 -32.696 67.683 1.00 86.81 1099 TYR A O 1
ATOM 8507 N N . ASP A 1 1100 ? -49.630 -32.925 69.110 1.00 82.50 1100 ASP A N 1
ATOM 8508 C CA . ASP A 1 1100 ? -49.214 -34.206 69.703 1.00 82.50 1100 ASP A CA 1
ATOM 8509 C C . ASP A 1 1100 ? -50.403 -35.184 69.848 1.00 82.50 1100 ASP A C 1
ATOM 8511 O O . ASP A 1 1100 ? -51.557 -34.798 69.649 1.00 82.50 1100 ASP A O 1
ATOM 8515 N N . ARG A 1 1101 ? -50.135 -36.473 70.119 1.00 73.12 1101 ARG A N 1
ATOM 8516 C CA . ARG A 1 1101 ? -51.167 -37.537 70.220 1.00 73.12 1101 ARG A CA 1
ATOM 8517 C C . ARG A 1 1101 ? -51.561 -37.902 71.658 1.00 73.12 1101 ARG A C 1
ATOM 8519 O O . ARG A 1 1101 ? -52.522 -38.642 71.855 1.00 73.12 1101 ARG A O 1
ATOM 8526 N N . ASP A 1 1102 ? -50.819 -37.439 72.662 1.00 66.56 1102 ASP A N 1
ATOM 8527 C CA . ASP A 1 1102 ? -50.969 -37.870 74.060 1.00 66.56 1102 ASP A CA 1
ATOM 8528 C C . ASP A 1 1102 ? -51.230 -36.728 75.058 1.00 66.56 1102 ASP A C 1
ATOM 8530 O O . ASP A 1 1102 ? -51.428 -36.984 76.249 1.00 66.56 1102 ASP A O 1
ATOM 8534 N N . GLY A 1 1103 ? -51.261 -35.478 74.588 1.00 60.94 1103 GLY A N 1
ATOM 8535 C CA . GLY A 1 1103 ? -51.510 -34.274 75.377 1.00 60.94 1103 GLY A CA 1
ATOM 8536 C C . GLY A 1 1103 ? -50.338 -33.841 76.260 1.00 60.94 1103 GLY A C 1
ATOM 8537 O O . GLY A 1 1103 ? -50.464 -32.836 76.961 1.00 60.94 1103 GLY A O 1
ATOM 8538 N N . ASN A 1 1104 ? -49.215 -34.569 76.239 1.00 59.16 1104 ASN A N 1
ATOM 8539 C CA . ASN A 1 1104 ? -48.062 -34.378 77.126 1.00 59.16 1104 ASN A CA 1
ATOM 8540 C C . ASN A 1 1104 ? -46.732 -34.206 76.360 1.00 59.16 1104 ASN A C 1
ATOM 8542 O O . ASN A 1 1104 ? -45.662 -34.332 76.960 1.00 59.16 1104 ASN A O 1
ATOM 8546 N N . GLY A 1 1105 ? -46.776 -33.893 75.059 1.00 56.72 1105 GLY A N 1
ATOM 8547 C CA . GLY A 1 1105 ? -45.584 -33.642 74.241 1.00 56.72 1105 GLY A CA 1
ATOM 8548 C C . GLY A 1 1105 ? -44.878 -34.898 73.713 1.00 56.72 1105 GLY A C 1
ATOM 8549 O O . GLY A 1 1105 ? -43.733 -34.809 73.267 1.00 56.72 1105 GLY A O 1
ATOM 8550 N N . GLY A 1 1106 ? -45.524 -36.069 73.743 1.00 44.97 1106 GLY A N 1
ATOM 8551 C CA . GLY A 1 1106 ? -45.014 -37.294 73.130 1.00 44.97 1106 GLY A CA 1
ATOM 8552 C C . GLY A 1 1106 ? -45.417 -37.407 71.656 1.00 44.97 1106 GLY A C 1
ATOM 8553 O O . GLY A 1 1106 ? -46.566 -37.702 71.340 1.00 44.97 1106 GLY A O 1
ATOM 8554 N N . GLY A 1 1107 ? -44.452 -37.221 70.746 1.00 60.41 1107 GLY A N 1
ATOM 8555 C CA . GLY A 1 1107 ? -44.639 -37.375 69.294 1.00 60.41 1107 GLY A CA 1
ATOM 8556 C C . GLY A 1 1107 ? -45.162 -36.110 68.607 1.00 60.41 1107 GLY A C 1
ATOM 8557 O O . GLY A 1 1107 ? -46.347 -36.018 68.298 1.00 60.41 1107 GLY A O 1
ATOM 8558 N N . ARG A 1 1108 ? -44.258 -35.148 68.367 1.00 70.69 1108 ARG A N 1
ATOM 8559 C CA . ARG A 1 1108 ? -44.540 -33.852 67.726 1.00 70.69 1108 ARG A CA 1
ATOM 8560 C C . ARG A 1 1108 ? -44.748 -34.010 66.219 1.00 70.69 1108 ARG A C 1
ATOM 8562 O O . ARG A 1 1108 ? -43.836 -34.458 65.527 1.00 70.69 1108 ARG A O 1
ATOM 8569 N N . GLY A 1 1109 ? -45.907 -33.587 65.726 1.00 77.25 1109 GLY A N 1
ATOM 8570 C CA . GLY A 1 1109 ? -46.149 -33.332 64.309 1.00 77.25 1109 GLY A CA 1
ATOM 8571 C C . GLY A 1 1109 ? -46.276 -31.834 64.039 1.00 77.25 1109 GLY A C 1
ATOM 8572 O O . GLY A 1 1109 ? -46.806 -31.091 64.867 1.00 77.25 1109 GLY A O 1
ATOM 8573 N N . VAL A 1 1110 ? -45.754 -31.382 62.903 1.00 85.38 1110 VAL A N 1
ATOM 8574 C CA . VAL A 1 1110 ? -45.812 -29.975 62.482 1.00 85.38 1110 VAL A CA 1
ATOM 8575 C C . VAL A 1 1110 ? -47.146 -29.707 61.788 1.00 85.38 1110 VAL A C 1
ATOM 8577 O O . VAL A 1 1110 ? -47.575 -30.518 60.967 1.00 85.38 1110 VAL A O 1
ATOM 8580 N N . ILE A 1 1111 ? -47.809 -28.601 62.142 1.00 85.94 1111 ILE A N 1
ATOM 8581 C CA . ILE A 1 1111 ? -48.989 -28.094 61.425 1.00 85.94 1111 ILE A CA 1
ATOM 8582 C C . ILE A 1 1111 ? -48.546 -27.032 60.416 1.00 85.94 1111 ILE A C 1
ATOM 8584 O O . ILE A 1 1111 ? -48.837 -27.166 59.233 1.00 85.94 1111 ILE A O 1
ATOM 8588 N N . VAL A 1 1112 ? -47.843 -25.997 60.885 1.00 84.06 1112 VAL A N 1
ATOM 8589 C CA . VAL A 1 1112 ? -47.259 -24.917 60.074 1.00 84.06 1112 VAL A CA 1
ATOM 8590 C C . VAL A 1 1112 ? -46.155 -24.221 60.869 1.00 84.06 1112 VAL A C 1
ATOM 8592 O O . VAL A 1 1112 ? -46.269 -24.113 62.085 1.00 84.06 1112 VAL A O 1
ATOM 8595 N N . GLU A 1 1113 ? -45.105 -23.755 60.201 1.00 84.81 1113 GLU A N 1
ATOM 8596 C CA . GLU A 1 1113 ? -43.994 -23.007 60.804 1.00 84.81 1113 GLU A CA 1
ATOM 8597 C C . GLU A 1 1113 ? -43.775 -21.689 60.048 1.00 84.81 1113 GLU A C 1
ATOM 8599 O O . GLU A 1 1113 ? -44.114 -21.582 58.865 1.00 84.81 1113 GLU A O 1
ATOM 8604 N N . GLY A 1 1114 ? -43.205 -20.693 60.726 1.00 77.06 1114 GLY A N 1
ATOM 8605 C CA . GLY A 1 1114 ? -42.754 -19.439 60.125 1.00 77.06 1114 GLY A CA 1
ATOM 8606 C C . GLY A 1 1114 ? -43.853 -18.421 59.817 1.00 77.06 1114 GLY A C 1
ATOM 8607 O O . GLY A 1 1114 ? -43.655 -17.569 58.949 1.00 77.06 1114 GLY A O 1
ATOM 8608 N N . LEU A 1 1115 ? -45.004 -18.475 60.497 1.00 81.81 1115 LEU A N 1
ATOM 8609 C CA . LEU A 1 1115 ? -46.008 -17.415 60.370 1.00 81.81 1115 LEU A CA 1
ATOM 8610 C C . LEU A 1 1115 ? -45.470 -16.126 61.003 1.00 81.81 1115 LEU A C 1
ATOM 8612 O O . LEU A 1 1115 ? -44.887 -16.161 62.083 1.00 81.81 1115 LEU A O 1
ATOM 8616 N N . LYS A 1 1116 ? -45.646 -14.990 60.328 1.00 76.00 1116 LYS A N 1
ATOM 8617 C CA . LYS A 1 1116 ? -45.263 -13.674 60.855 1.00 76.00 1116 LYS A CA 1
ATOM 8618 C C . LYS A 1 1116 ? -46.404 -13.092 61.691 1.00 76.00 1116 LYS A C 1
ATOM 8620 O O . LYS A 1 1116 ? -47.549 -13.158 61.250 1.00 76.00 1116 LYS A O 1
ATOM 8625 N N . GLU A 1 1117 ? -46.075 -12.540 62.857 1.00 71.62 1117 GLU A N 1
ATOM 8626 C CA . GLU A 1 1117 ? -46.987 -11.739 63.684 1.00 71.62 1117 GLU A CA 1
ATOM 8627 C C . GLU A 1 1117 ? -47.504 -10.506 62.930 1.00 71.62 1117 GLU A C 1
ATOM 8629 O O . GLU A 1 1117 ? -46.781 -9.902 62.127 1.00 71.62 1117 GLU A O 1
ATOM 8634 N N . ASP A 1 1118 ? -48.761 -10.140 63.193 1.00 64.44 1118 ASP A N 1
ATOM 8635 C CA . ASP A 1 1118 ? -49.390 -8.943 62.650 1.00 64.44 1118 ASP A CA 1
ATOM 8636 C C . ASP A 1 1118 ? -49.501 -7.803 63.693 1.00 64.44 1118 ASP A C 1
ATOM 8638 O O . ASP A 1 1118 ? -49.499 -8.039 64.901 1.00 64.44 1118 ASP A O 1
ATOM 8642 N N . PRO A 1 1119 ? -49.584 -6.525 63.271 1.00 54.94 1119 PRO A N 1
ATOM 8643 C CA . PRO A 1 1119 ? -49.574 -5.399 64.213 1.00 54.94 1119 PRO A CA 1
ATOM 8644 C C . PRO A 1 1119 ? -50.869 -5.216 65.018 1.00 54.94 1119 PRO A C 1
ATOM 8646 O O . PRO A 1 1119 ? -50.908 -4.389 65.937 1.00 54.94 1119 PRO A O 1
ATOM 8649 N N . ASP A 1 1120 ? -51.968 -5.874 64.630 1.00 61.59 1120 ASP A N 1
ATOM 8650 C CA . ASP A 1 1120 ? -53.284 -5.641 65.230 1.00 61.59 1120 ASP A CA 1
ATOM 8651 C C . ASP A 1 1120 ? -53.648 -6.669 66.314 1.00 61.59 1120 ASP A C 1
ATOM 8653 O O . ASP A 1 1120 ? -54.493 -6.364 67.177 1.00 61.59 1120 ASP A O 1
ATOM 8657 N N . GLY A 1 1121 ? -52.961 -7.820 66.328 1.00 57.00 1121 GLY A N 1
ATOM 8658 C CA . GLY A 1 1121 ? -53.051 -8.880 67.329 1.00 57.00 1121 GLY A CA 1
ATOM 8659 C C . GLY A 1 1121 ? -54.465 -9.434 67.482 1.00 57.00 1121 GLY A C 1
ATOM 8660 O O . GLY A 1 1121 ? -54.854 -9.887 68.572 1.00 57.00 1121 GLY A O 1
ATOM 8661 N N . ARG A 1 1122 ? -55.317 -9.281 66.457 1.00 57.78 1122 ARG A N 1
ATOM 8662 C CA . ARG A 1 1122 ? -56.758 -9.536 66.527 1.00 57.78 1122 ARG A CA 1
ATOM 8663 C C . ARG A 1 1122 ? -57.261 -10.460 65.424 1.00 57.78 1122 ARG A C 1
ATOM 8665 O O . ARG A 1 1122 ? -58.198 -10.136 64.696 1.00 57.78 1122 ARG A O 1
ATOM 8672 N N . GLY A 1 1123 ? -56.957 -11.737 65.594 1.00 60.16 1123 GLY A N 1
ATOM 8673 C CA . GLY A 1 1123 ? -57.899 -12.807 65.264 1.00 60.16 1123 GLY A CA 1
ATOM 8674 C C . GLY A 1 1123 ? -57.428 -13.677 64.123 1.00 60.16 1123 GLY A C 1
ATOM 8675 O O . GLY A 1 1123 ? -58.210 -13.994 63.214 1.00 60.16 1123 GLY A O 1
ATOM 8676 N N . ASP A 1 1124 ? -56.173 -14.068 64.261 1.00 79.31 1124 ASP A N 1
ATOM 8677 C CA . ASP A 1 1124 ? -55.313 -14.792 63.343 1.00 79.31 1124 ASP A CA 1
ATOM 8678 C C . ASP A 1 1124 ? -55.796 -16.206 63.135 1.00 79.31 1124 ASP A C 1
ATOM 8680 O O . ASP A 1 1124 ? -56.299 -16.847 64.062 1.00 79.31 1124 ASP A O 1
ATOM 8684 N N . ARG A 1 1125 ? -55.718 -16.702 61.902 1.00 84.75 1125 ARG A N 1
ATOM 8685 C CA . ARG A 1 1125 ? -56.329 -17.983 61.548 1.00 84.75 1125 ARG A CA 1
ATOM 8686 C C . ARG A 1 1125 ? -55.445 -18.790 60.631 1.00 84.75 1125 ARG A C 1
ATOM 8688 O O . ARG A 1 1125 ? -54.886 -18.264 59.678 1.00 84.75 1125 ARG A O 1
ATOM 8695 N N . TYR A 1 1126 ? -55.437 -20.096 60.861 1.00 84.12 1126 TYR A N 1
ATOM 8696 C CA . TYR A 1 1126 ? -54.771 -21.055 59.996 1.00 84.12 1126 TYR A CA 1
ATOM 8697 C C . TYR A 1 1126 ? -55.664 -22.274 59.781 1.00 84.12 1126 TYR A C 1
ATOM 8699 O O . TYR A 1 1126 ? -56.223 -22.817 60.737 1.00 84.12 1126 TYR A O 1
ATOM 8707 N N . LEU A 1 1127 ? -55.826 -22.691 58.526 1.00 83.50 1127 LEU A N 1
ATOM 8708 C CA . LEU A 1 1127 ? -56.617 -23.864 58.169 1.00 83.50 1127 LEU A CA 1
ATOM 8709 C C . LEU A 1 1127 ? -55.696 -25.085 58.083 1.00 83.50 1127 LEU A C 1
ATOM 8711 O O . LEU A 1 1127 ? -54.891 -25.202 57.167 1.00 83.50 1127 LEU A O 1
ATOM 8715 N N . TRP A 1 1128 ? -55.819 -25.989 59.048 1.00 86.06 1128 TRP A N 1
ATOM 8716 C CA . TRP A 1 1128 ? -55.057 -27.229 59.123 1.00 86.06 1128 TRP A CA 1
ATOM 8717 C C . TRP A 1 1128 ? -55.737 -28.336 58.310 1.00 86.06 1128 TRP A C 1
ATOM 8719 O O . TRP A 1 1128 ? -56.870 -28.711 58.614 1.00 86.06 1128 TRP A O 1
ATOM 8729 N N . ASP A 1 1129 ? -55.043 -28.868 57.303 1.00 82.12 1129 ASP A N 1
ATOM 8730 C CA . ASP A 1 1129 ? -55.462 -30.053 56.544 1.00 82.12 1129 ASP A CA 1
ATOM 8731 C C . ASP A 1 1129 ? -55.239 -31.343 57.358 1.00 82.12 1129 ASP A C 1
ATOM 8733 O O . ASP A 1 1129 ? -54.136 -31.637 57.825 1.00 82.12 1129 ASP A O 1
ATOM 8737 N N . LEU A 1 1130 ? -56.314 -32.110 57.538 1.00 79.06 1130 LEU A N 1
ATOM 8738 C CA . LEU A 1 1130 ? -56.368 -33.348 58.313 1.00 79.06 1130 LEU A CA 1
ATOM 8739 C C . LEU A 1 1130 ? -56.297 -34.608 57.434 1.00 79.06 1130 LEU A C 1
ATOM 8741 O O . LEU A 1 1130 ? -56.221 -35.713 57.970 1.00 79.06 1130 LEU A O 1
ATOM 8745 N N . SER A 1 1131 ? -56.310 -34.474 56.104 1.00 71.56 1131 SER A N 1
ATOM 8746 C CA . SER A 1 1131 ? -56.432 -35.589 55.150 1.00 71.56 1131 SER A CA 1
ATOM 8747 C C . SER A 1 1131 ? -55.262 -36.585 55.174 1.00 71.56 1131 SER A C 1
ATOM 8749 O O . SER A 1 1131 ? -55.421 -37.737 54.768 1.00 71.56 1131 SER A O 1
ATOM 8751 N N . GLY A 1 1132 ? -54.099 -36.173 55.692 1.00 67.31 1132 GLY A N 1
ATOM 8752 C CA . GLY A 1 1132 ? -52.899 -37.005 55.841 1.00 67.31 1132 GLY A CA 1
ATOM 8753 C C . GLY A 1 1132 ? -52.729 -37.683 57.207 1.00 67.31 1132 GLY A C 1
ATOM 8754 O O . GLY A 1 1132 ? -51.717 -38.350 57.428 1.00 67.31 1132 GLY A O 1
ATOM 8755 N N . LEU A 1 1133 ? -53.668 -37.505 58.140 1.00 72.75 1133 LEU A N 1
ATOM 8756 C CA . LEU A 1 1133 ? -53.557 -37.994 59.516 1.00 72.75 1133 LEU A CA 1
ATOM 8757 C C . LEU A 1 1133 ? -54.415 -39.246 59.745 1.00 72.75 1133 LEU A C 1
ATOM 8759 O O . LEU A 1 1133 ? -55.544 -39.342 59.279 1.00 72.75 1133 LEU A O 1
ATOM 8763 N N . GLU A 1 1134 ? -53.878 -40.213 60.494 1.00 69.00 1134 GLU A N 1
ATOM 8764 C CA . GLU A 1 1134 ? -54.606 -41.434 60.875 1.00 69.00 1134 GLU A CA 1
ATOM 8765 C C . GLU A 1 1134 ? -55.778 -41.130 61.828 1.00 69.00 1134 GLU A C 1
ATOM 8767 O O . GLU A 1 1134 ? -55.712 -40.175 62.607 1.00 69.00 1134 GLU A O 1
ATOM 8772 N N . ASP A 1 1135 ? -56.803 -41.990 61.845 1.00 66.69 1135 ASP A N 1
ATOM 8773 C CA . ASP A 1 1135 ? -57.912 -41.909 62.804 1.00 66.69 1135 ASP A CA 1
ATOM 8774 C C . ASP A 1 1135 ? -57.392 -41.884 64.255 1.00 66.69 1135 ASP A C 1
ATOM 8776 O O . ASP A 1 1135 ? -56.653 -42.772 64.692 1.00 66.69 1135 ASP A O 1
ATOM 8780 N N . GLY A 1 1136 ? -57.772 -40.864 65.025 1.00 66.25 1136 GLY A N 1
ATOM 8781 C CA . GLY A 1 1136 ? -57.212 -40.634 66.355 1.00 66.25 1136 GLY A CA 1
ATOM 8782 C C . GLY A 1 1136 ? -57.527 -39.261 66.939 1.00 66.25 1136 GLY A C 1
ATOM 8783 O O . GLY A 1 1136 ? -58.205 -38.445 66.319 1.00 66.25 1136 GLY A O 1
ATOM 8784 N N . VAL A 1 1137 ? -57.038 -39.025 68.160 1.00 70.75 1137 VAL A N 1
ATOM 8785 C CA . VAL A 1 1137 ? -57.169 -37.757 68.892 1.00 70.75 1137 VAL A CA 1
ATOM 8786 C C . VAL A 1 1137 ? -55.830 -37.017 68.862 1.00 70.75 1137 VAL A C 1
ATOM 8788 O O . VAL A 1 1137 ? -54.791 -37.606 69.153 1.00 70.75 1137 VAL A O 1
ATOM 8791 N N . TYR A 1 1138 ? -55.868 -35.732 68.530 1.00 79.38 1138 TYR A N 1
ATOM 8792 C CA . TYR A 1 1138 ? -54.724 -34.848 68.334 1.00 79.38 1138 TYR A CA 1
ATOM 8793 C C . TYR A 1 1138 ? -54.882 -33.579 69.183 1.00 79.38 1138 TYR A C 1
ATOM 8795 O O . TYR A 1 1138 ? -55.978 -33.022 69.266 1.00 79.38 1138 TYR A O 1
ATOM 8803 N N . PHE A 1 1139 ? -53.798 -33.094 69.792 1.00 83.69 1139 PHE A N 1
ATOM 8804 C CA . PHE A 1 1139 ? -53.780 -31.906 70.652 1.00 83.69 1139 PHE A CA 1
ATOM 8805 C C . PHE A 1 1139 ? -52.931 -30.792 70.026 1.00 83.69 1139 PHE A C 1
ATOM 8807 O O . PHE A 1 1139 ? -51.701 -30.866 70.073 1.00 83.69 1139 PHE A O 1
ATOM 8814 N N . PRO A 1 1140 ? -53.558 -29.753 69.446 1.00 87.06 1140 PRO A N 1
ATOM 8815 C CA . PRO A 1 1140 ? -52.826 -28.650 68.832 1.00 87.06 1140 PRO A CA 1
ATOM 8816 C C . PRO A 1 1140 ? -52.214 -27.697 69.862 1.00 87.06 1140 PRO A C 1
ATOM 8818 O O . PRO A 1 1140 ? -52.816 -27.397 70.899 1.00 87.06 1140 PRO A O 1
ATOM 8821 N N . TYR A 1 1141 ? -51.042 -27.159 69.551 1.00 87.62 1141 TYR A N 1
ATOM 8822 C CA . TYR A 1 1141 ? -50.376 -26.108 70.312 1.00 87.62 1141 TYR A CA 1
ATOM 8823 C C . TYR A 1 1141 ? -49.567 -25.195 69.388 1.00 87.62 1141 TYR A C 1
ATOM 8825 O O . TYR A 1 1141 ? -49.336 -25.539 68.234 1.00 87.62 1141 TYR A O 1
ATOM 8833 N N . ALA A 1 1142 ? -49.168 -24.025 69.874 1.00 87.25 1142 ALA A N 1
ATOM 8834 C CA . ALA A 1 1142 ? -48.371 -23.067 69.123 1.00 87.25 1142 ALA A CA 1
ATOM 8835 C C . ALA A 1 1142 ? -47.191 -22.543 69.933 1.00 87.25 1142 ALA A C 1
ATOM 8837 O O . ALA A 1 1142 ? -47.188 -22.629 71.165 1.00 87.25 1142 ALA A O 1
ATOM 8838 N N . VAL A 1 1143 ? -46.203 -22.006 69.233 1.00 86.75 1143 VAL A N 1
ATOM 8839 C CA . VAL A 1 1143 ? -44.994 -21.395 69.774 1.00 86.75 1143 VAL A CA 1
ATOM 8840 C C . VAL A 1 1143 ? -44.836 -20.024 69.130 1.00 86.75 1143 VAL A C 1
ATOM 8842 O O . VAL A 1 1143 ? -44.900 -19.944 67.912 1.00 86.75 1143 VAL A O 1
ATOM 8845 N N . ILE A 1 1144 ? -44.621 -18.989 69.940 1.00 84.88 1144 ILE A N 1
ATOM 8846 C CA . ILE A 1 1144 ? -44.221 -17.649 69.488 1.00 84.88 1144 ILE A CA 1
ATOM 8847 C C . ILE A 1 1144 ? -42.767 -17.391 69.916 1.00 84.88 1144 ILE A C 1
ATOM 8849 O O . ILE A 1 1144 ? -42.413 -17.706 71.062 1.00 84.88 1144 ILE A O 1
ATOM 8853 N N . ASP A 1 1145 ? -41.934 -16.912 68.991 1.00 80.62 1145 ASP A N 1
ATOM 8854 C CA . ASP A 1 1145 ? -40.482 -16.734 69.146 1.00 80.62 1145 ASP A CA 1
ATOM 8855 C C . ASP A 1 1145 ? -39.996 -15.473 68.405 1.00 80.62 1145 ASP A C 1
ATOM 8857 O O . ASP A 1 1145 ? -40.134 -15.375 67.182 1.00 80.62 1145 ASP A O 1
ATOM 8861 N N . ASP A 1 1146 ? -39.442 -14.512 69.142 1.00 76.31 1146 ASP A N 1
ATOM 8862 C CA . ASP A 1 1146 ? -38.899 -13.238 68.636 1.00 76.31 1146 ASP A CA 1
ATOM 8863 C C . ASP A 1 1146 ? -37.370 -13.291 68.398 1.00 76.31 1146 ASP A C 1
ATOM 8865 O O . ASP A 1 1146 ? -36.746 -12.280 68.077 1.00 76.31 1146 ASP A O 1
ATOM 8869 N N . GLY A 1 1147 ? -36.748 -14.468 68.563 1.00 67.75 1147 GLY A N 1
ATOM 8870 C CA . GLY A 1 1147 ? -35.301 -14.682 68.470 1.00 67.75 1147 GLY A CA 1
ATOM 8871 C C . GLY A 1 1147 ? -34.543 -14.508 69.794 1.00 67.75 1147 GLY A C 1
ATOM 8872 O O . GLY A 1 1147 ? -33.409 -14.982 69.906 1.00 67.75 1147 GLY A O 1
ATOM 8873 N N . ASN A 1 1148 ? -35.162 -13.906 70.814 1.00 66.75 1148 ASN A N 1
ATOM 8874 C CA . ASN A 1 1148 ? -34.598 -13.696 72.152 1.00 66.75 1148 ASN A CA 1
ATOM 8875 C C . ASN A 1 1148 ? -35.376 -14.449 73.250 1.00 66.75 1148 ASN A C 1
ATOM 8877 O O . ASN A 1 1148 ? -34.778 -14.966 74.201 1.00 66.75 1148 ASN A O 1
ATOM 8881 N N . THR A 1 1149 ? -36.700 -14.538 73.135 1.00 72.00 1149 THR A N 1
ATOM 8882 C CA . THR A 1 1149 ? -37.635 -15.149 74.078 1.00 72.00 1149 THR A CA 1
ATOM 8883 C C . THR A 1 1149 ? -38.682 -16.013 73.359 1.00 72.00 1149 THR A C 1
ATOM 8885 O O . THR A 1 1149 ? -39.181 -15.692 72.287 1.00 72.00 1149 THR A O 1
ATOM 8888 N N . ARG A 1 1150 ? -39.025 -17.165 73.962 1.00 79.12 1150 ARG A N 1
ATOM 8889 C CA . ARG A 1 1150 ? -39.867 -18.205 73.338 1.00 79.12 1150 ARG A CA 1
ATOM 8890 C C . ARG A 1 1150 ? -40.980 -18.676 74.268 1.00 79.12 1150 ARG A C 1
ATOM 8892 O O . ARG A 1 1150 ? -40.716 -19.018 75.426 1.00 79.12 1150 ARG A O 1
ATOM 8899 N N . LYS A 1 1151 ? -42.214 -18.797 73.761 1.00 82.38 1151 LYS A N 1
ATOM 8900 C CA . LYS A 1 1151 ? -43.393 -19.174 74.567 1.00 82.38 1151 LYS A CA 1
ATOM 8901 C C . LYS A 1 1151 ? -44.310 -20.176 73.871 1.00 82.38 1151 LYS A C 1
ATOM 8903 O O . LYS A 1 1151 ? -44.695 -19.976 72.730 1.00 82.38 1151 LYS A O 1
ATOM 8908 N N . GLU A 1 1152 ? -44.704 -21.234 74.588 1.00 86.19 1152 GLU A N 1
ATOM 8909 C CA . GLU A 1 1152 ? -45.612 -22.287 74.096 1.00 86.19 1152 GLU A CA 1
ATOM 8910 C C . GLU A 1 1152 ? -47.030 -22.131 74.674 1.00 86.19 1152 GLU A C 1
ATOM 8912 O O . GLU A 1 1152 ? -47.203 -21.958 75.885 1.00 86.19 1152 GLU A O 1
ATOM 8917 N N . VAL A 1 1153 ? -48.059 -22.238 73.826 1.00 86.19 1153 VAL A N 1
ATOM 8918 C CA . VAL A 1 1153 ? -49.476 -22.113 74.207 1.00 86.19 1153 VAL A CA 1
ATOM 8919 C C . VAL A 1 1153 ? -50.321 -23.212 73.563 1.00 86.19 1153 VAL A C 1
ATOM 8921 O O . VAL A 1 1153 ? -50.307 -23.403 72.352 1.00 86.19 1153 VAL A O 1
ATOM 8924 N N . ARG A 1 1154 ? -51.111 -23.933 74.369 1.00 84.88 1154 ARG A N 1
ATOM 8925 C CA . ARG A 1 1154 ? -51.926 -25.075 73.910 1.00 84.88 1154 ARG A CA 1
ATOM 8926 C C . ARG A 1 1154 ? -53.364 -24.688 73.587 1.00 84.88 1154 ARG A C 1
ATOM 8928 O O . ARG A 1 1154 ? -53.944 -23.827 74.253 1.00 84.88 1154 ARG A O 1
ATOM 8935 N N . ALA A 1 1155 ? -53.957 -25.361 72.601 1.00 82.81 1155 ALA A N 1
ATOM 8936 C CA . ALA A 1 1155 ? -55.362 -25.183 72.274 1.00 82.81 1155 ALA A CA 1
ATOM 8937 C C . ALA A 1 1155 ? -56.272 -25.729 73.398 1.00 82.81 1155 ALA A C 1
ATOM 8939 O O . ALA A 1 1155 ? -55.951 -26.742 74.024 1.00 82.81 1155 ALA A O 1
ATOM 8940 N N . PRO A 1 1156 ? -57.445 -25.119 73.656 1.00 77.38 1156 PRO A N 1
ATOM 8941 C CA . PRO A 1 1156 ? -58.347 -25.556 74.726 1.00 77.38 1156 PRO A CA 1
ATOM 8942 C C . PRO A 1 1156 ? -59.161 -26.834 74.432 1.00 77.38 1156 PRO A C 1
ATOM 8944 O O . PRO A 1 1156 ? -59.980 -27.215 75.273 1.00 77.38 1156 PRO A O 1
ATOM 8947 N N . ASN A 1 1157 ? -59.031 -27.443 73.247 1.00 71.12 1157 ASN A N 1
ATOM 8948 C CA . ASN A 1 1157 ? -59.703 -28.690 72.858 1.00 71.12 1157 ASN A CA 1
ATOM 8949 C C . ASN A 1 1157 ? -58.877 -29.501 71.852 1.00 71.12 1157 ASN A C 1
ATOM 8951 O O . ASN A 1 1157 ? -58.093 -28.947 71.086 1.00 71.12 1157 ASN A O 1
ATOM 8955 N N . GLU A 1 1158 ? -59.137 -30.802 71.840 1.00 73.94 1158 GLU A N 1
ATOM 8956 C CA . GLU A 1 1158 ? -58.603 -31.799 70.920 1.00 73.94 1158 GLU A CA 1
ATOM 8957 C C . GLU A 1 1158 ? -59.306 -31.802 69.546 1.00 73.94 1158 GLU A C 1
ATOM 8959 O O . GLU A 1 1158 ? -60.462 -31.374 69.410 1.00 73.94 1158 GLU A O 1
ATOM 8964 N N . VAL A 1 1159 ? -58.600 -32.312 68.533 1.00 75.12 1159 VAL A N 1
ATOM 8965 C CA . VAL A 1 1159 ? -59.092 -32.632 67.182 1.00 75.12 1159 VAL A CA 1
ATOM 8966 C C . VAL A 1 1159 ? -59.150 -34.156 67.039 1.00 75.12 1159 VAL A C 1
ATOM 8968 O O . VAL A 1 1159 ? -58.247 -34.857 67.470 1.00 75.12 1159 VAL A O 1
ATOM 8971 N N . VAL A 1 1160 ? -60.227 -34.685 66.469 1.00 66.31 1160 VAL A N 1
ATOM 8972 C CA . VAL A 1 1160 ? -60.572 -36.110 66.396 1.00 66.31 1160 VAL A CA 1
ATOM 8973 C C . VAL A 1 1160 ? -60.890 -36.480 64.948 1.00 66.31 1160 VAL A C 1
ATOM 8975 O O . VAL A 1 1160 ? -61.812 -35.924 64.350 1.00 66.31 1160 VAL A O 1
ATOM 8978 N N . ILE A 1 1161 ? -60.155 -37.446 64.405 1.00 66.00 1161 ILE A N 1
ATOM 8979 C CA . ILE A 1 1161 ? -60.287 -37.934 63.026 1.00 66.00 1161 ILE A CA 1
ATOM 8980 C C . ILE A 1 1161 ? -60.861 -39.363 63.061 1.00 66.00 1161 ILE A C 1
ATOM 8982 O O . ILE A 1 1161 ? -60.413 -40.176 63.870 1.00 66.00 1161 ILE A O 1
ATOM 8986 N N . GLY A 1 1162 ? -61.875 -39.647 62.229 1.00 54.38 1162 GLY A N 1
ATOM 8987 C CA . GLY A 1 1162 ? -62.570 -40.947 62.136 1.00 54.38 1162 GLY A CA 1
ATOM 8988 C C . GLY A 1 1162 ? -63.889 -41.071 62.928 1.00 54.38 1162 GLY A C 1
ATOM 8989 O O . GLY A 1 1162 ? -64.121 -40.369 63.915 1.00 54.38 1162 GLY A O 1
ATOM 8990 N N . ASP A 1 1163 ? -64.787 -41.969 62.495 1.00 47.69 1163 ASP A N 1
ATOM 8991 C CA . ASP A 1 1163 ? -66.068 -42.299 63.162 1.00 47.69 1163 ASP A CA 1
ATOM 8992 C C . ASP A 1 1163 ? -65.895 -43.491 64.126 1.00 47.69 1163 ASP A C 1
ATOM 8994 O O . ASP A 1 1163 ? -66.408 -44.589 63.905 1.00 47.69 1163 ASP A O 1
ATOM 8998 N N . GLY A 1 1164 ? -65.123 -43.265 65.195 1.00 40.53 1164 GLY A N 1
ATOM 8999 C CA . GLY A 1 1164 ? -64.760 -44.252 66.219 1.00 40.53 1164 GLY A CA 1
ATOM 9000 C C . GLY A 1 1164 ? -65.875 -45.245 66.574 1.00 40.53 1164 GLY A C 1
ATOM 9001 O O . GLY A 1 1164 ? -66.927 -44.882 67.095 1.00 40.53 1164 GLY A O 1
ATOM 9002 N N . GLY A 1 1165 ? -65.631 -46.528 66.302 1.00 43.81 1165 GLY A N 1
ATOM 9003 C CA . GLY A 1 1165 ? -66.588 -47.597 66.557 1.00 43.81 1165 GLY A CA 1
ATOM 9004 C C . GLY A 1 1165 ? -66.920 -47.785 68.042 1.00 43.81 1165 GLY A C 1
ATOM 9005 O O . GLY A 1 1165 ? -66.104 -48.312 68.799 1.00 43.81 1165 GLY A O 1
ATOM 9006 N N . GLY A 1 1166 ? -68.165 -47.465 68.407 1.00 51.34 1166 GLY A N 1
ATOM 9007 C CA . GLY A 1 1166 ? -68.975 -48.139 69.433 1.00 51.34 1166 GLY A CA 1
ATOM 9008 C C . GLY A 1 1166 ? -68.336 -48.309 70.813 1.00 51.34 1166 GLY A C 1
ATOM 9009 O O . GLY A 1 1166 ? -68.255 -49.434 71.330 1.00 51.34 1166 GLY A O 1
ATOM 9010 N N . GLN A 1 1167 ? -67.860 -47.219 71.412 1.00 53.62 1167 GLN A N 1
ATOM 9011 C CA . GLN A 1 1167 ? -67.493 -47.187 72.825 1.00 53.62 1167 GLN A CA 1
ATOM 9012 C C . GLN A 1 1167 ? -68.364 -46.140 73.534 1.00 53.62 1167 GLN A C 1
ATOM 9014 O O . GLN A 1 1167 ? -68.262 -44.969 73.176 1.00 53.62 1167 GLN A O 1
ATOM 9019 N N . PRO A 1 1168 ? -69.200 -46.532 74.516 1.00 56.97 1168 PRO A N 1
ATOM 9020 C CA . PRO A 1 1168 ? -70.131 -45.596 75.132 1.00 56.97 1168 PRO A CA 1
ATOM 9021 C C . PRO A 1 1168 ? -69.380 -44.564 75.976 1.00 56.97 1168 PRO A C 1
ATOM 9023 O O . PRO A 1 1168 ? -68.585 -44.942 76.846 1.00 56.97 1168 PRO A O 1
ATOM 9026 N N . PHE A 1 1169 ? -69.613 -43.273 75.717 1.00 62.38 1169 PHE A N 1
ATOM 9027 C CA . PHE A 1 1169 ? -68.889 -42.169 76.354 1.00 62.38 1169 PHE A CA 1
ATOM 9028 C C . PHE A 1 1169 ? -69.849 -41.125 76.929 1.00 62.38 1169 PHE A C 1
ATOM 9030 O O . PHE A 1 1169 ? -70.421 -40.307 76.215 1.00 62.38 1169 PHE A O 1
ATOM 9037 N N . ILE A 1 1170 ? -69.931 -41.074 78.260 1.00 70.38 1170 ILE A N 1
ATOM 9038 C CA . ILE A 1 1170 ? -70.767 -40.111 78.984 1.00 70.38 1170 ILE A CA 1
ATOM 9039 C C . ILE A 1 1170 ? -69.914 -39.050 79.677 1.00 70.38 1170 ILE A C 1
ATOM 9041 O O . ILE A 1 1170 ? -68.898 -39.370 80.295 1.00 70.38 1170 ILE A O 1
ATOM 9045 N N . ARG A 1 1171 ? -70.352 -37.783 79.638 1.00 73.88 1171 ARG A N 1
ATOM 9046 C CA . ARG A 1 1171 ? -69.749 -36.710 80.445 1.00 73.88 1171 ARG A CA 1
ATOM 9047 C C . ARG A 1 1171 ? -70.762 -35.950 81.293 1.00 73.88 1171 ARG A C 1
ATOM 9049 O O . ARG A 1 1171 ? -71.637 -35.268 80.759 1.00 73.88 1171 ARG A O 1
ATOM 9056 N N . LEU A 1 1172 ? -70.612 -35.986 82.614 1.00 73.25 1172 LEU A N 1
ATOM 9057 C CA . LEU A 1 1172 ? -71.398 -35.194 83.558 1.00 73.25 1172 LEU A CA 1
ATOM 9058 C C . LEU A 1 1172 ? -71.048 -33.702 83.438 1.00 73.25 1172 LEU A C 1
ATOM 9060 O O . LEU A 1 1172 ? -69.894 -33.289 83.387 1.00 73.25 1172 LEU A O 1
ATOM 9064 N N . LYS A 1 1173 ? -72.085 -32.867 83.391 1.00 66.31 1173 LYS A N 1
ATOM 9065 C CA . LYS A 1 1173 ? -72.030 -31.403 83.242 1.00 66.31 1173 LYS A CA 1
ATOM 9066 C C . LYS A 1 1173 ? -72.569 -30.647 84.458 1.00 66.31 1173 LYS A C 1
ATOM 9068 O O . LYS A 1 1173 ? -72.579 -29.419 84.448 1.00 66.31 1173 LYS A O 1
ATOM 9073 N N . GLY A 1 1174 ? -73.073 -31.334 85.483 1.00 58.66 1174 GLY A N 1
ATOM 9074 C CA . GLY A 1 1174 ? -73.552 -30.668 86.691 1.00 58.66 1174 GLY A CA 1
ATOM 9075 C C . GLY A 1 1174 ? -73.760 -31.610 87.877 1.00 58.66 1174 GLY A C 1
ATOM 9076 O O . GLY A 1 1174 ? -74.154 -32.758 87.663 1.00 58.66 1174 GLY A O 1
ATOM 9077 N N . PRO A 1 1175 ? -73.555 -31.129 89.120 1.00 58.91 1175 PRO A N 1
ATOM 9078 C CA . PRO A 1 1175 ? -73.332 -29.726 89.505 1.00 58.91 1175 PRO A CA 1
ATOM 9079 C C . PRO A 1 1175 ? -71.903 -29.206 89.236 1.00 58.91 1175 PRO A C 1
ATOM 9081 O O . PRO A 1 1175 ? -70.930 -29.925 89.441 1.00 58.91 1175 PRO A O 1
ATOM 9084 N N . ASN A 1 1176 ? -71.788 -27.940 88.804 1.00 57.03 1176 ASN A N 1
ATOM 9085 C CA . ASN A 1 1176 ? -70.509 -27.222 88.686 1.00 57.03 1176 ASN A CA 1
ATOM 9086 C C . ASN A 1 1176 ? -70.181 -26.561 90.034 1.00 57.03 1176 ASN A C 1
ATOM 9088 O O . ASN A 1 1176 ? -70.950 -25.715 90.494 1.00 57.03 1176 ASN A O 1
ATOM 9092 N N . GLY A 1 1177 ? -69.056 -26.932 90.652 1.00 57.59 1177 GLY A N 1
ATOM 9093 C CA . GLY A 1 1177 ? -68.631 -26.407 91.957 1.00 57.59 1177 GLY A CA 1
ATOM 9094 C C . GLY A 1 1177 ? -69.406 -26.975 93.159 1.00 57.59 1177 GLY A C 1
ATOM 9095 O O . GLY A 1 1177 ? -70.195 -27.910 93.024 1.00 57.59 1177 GLY A O 1
ATOM 9096 N N . ALA A 1 1178 ? -69.146 -26.433 94.353 1.00 62.62 1178 ALA A N 1
ATOM 9097 C CA . ALA A 1 1178 ? -69.848 -26.811 95.581 1.00 62.62 1178 ALA A CA 1
ATOM 9098 C C . ALA A 1 1178 ? -71.262 -26.207 95.596 1.00 62.62 1178 ALA A C 1
ATOM 9100 O O . ALA A 1 1178 ? -71.413 -24.991 95.471 1.00 62.62 1178 ALA A O 1
ATOM 9101 N N . GLN A 1 1179 ? -72.295 -27.038 95.744 1.00 72.75 1179 GLN A N 1
ATOM 9102 C CA . GLN A 1 1179 ? -73.675 -26.578 95.924 1.00 72.75 1179 GLN A CA 1
ATOM 9103 C C . GLN A 1 1179 ? -74.196 -26.990 97.296 1.00 72.75 1179 GLN A C 1
ATOM 9105 O O . GLN A 1 1179 ? -74.454 -28.170 97.523 1.00 72.75 1179 GLN A O 1
ATOM 9110 N N . GLU A 1 1180 ? -74.386 -26.017 98.183 1.00 76.69 1180 GLU A N 1
ATOM 9111 C CA . GLU A 1 1180 ? -74.998 -26.233 99.495 1.00 76.69 1180 GLU A CA 1
ATOM 9112 C C . GLU A 1 1180 ? -76.515 -26.445 99.339 1.00 76.69 1180 GLU A C 1
ATOM 9114 O O . GLU A 1 1180 ? -77.201 -25.640 98.691 1.00 76.69 1180 GLU A O 1
ATOM 9119 N N . LYS A 1 1181 ? -77.031 -27.577 99.833 1.00 76.88 1181 LYS A N 1
ATOM 9120 C CA . LYS A 1 1181 ? -78.428 -28.005 99.659 1.00 76.88 1181 LYS A CA 1
ATOM 9121 C C . LYS A 1 1181 ? -78.957 -28.709 100.900 1.00 76.88 1181 LYS A C 1
ATOM 9123 O O . LYS A 1 1181 ? -78.330 -29.632 101.410 1.00 76.88 1181 LYS A O 1
ATOM 9128 N N . GLU A 1 1182 ? -80.156 -28.318 101.315 1.00 77.25 1182 GLU A N 1
ATOM 9129 C CA . GLU A 1 1182 ? -80.853 -28.925 102.448 1.00 77.25 1182 GLU A CA 1
ATOM 9130 C C . GLU A 1 1182 ? -81.618 -30.190 102.019 1.00 77.25 1182 GLU A C 1
ATOM 9132 O O . GLU A 1 1182 ? -82.055 -30.296 100.860 1.00 77.25 1182 GLU A O 1
ATOM 9137 N N . PRO A 1 1183 ? -81.845 -31.156 102.928 1.00 76.06 1183 PRO A N 1
ATOM 9138 C CA . PRO A 1 1183 ? -82.716 -32.292 102.653 1.00 76.06 1183 PRO A CA 1
ATOM 9139 C C . PRO A 1 1183 ? -84.092 -31.858 102.118 1.00 76.06 1183 PRO A C 1
ATOM 9141 O O . PRO A 1 1183 ? -84.799 -31.040 102.706 1.00 76.06 1183 PRO A O 1
ATOM 9144 N N . GLY A 1 1184 ? -84.490 -32.413 100.970 1.00 71.00 1184 GLY A N 1
ATOM 9145 C CA . GLY A 1 1184 ? -85.733 -32.081 100.268 1.00 71.00 1184 GLY A CA 1
ATOM 9146 C C . GLY A 1 1184 ? -85.592 -31.135 99.068 1.00 71.00 1184 GLY A C 1
ATOM 9147 O O . GLY A 1 1184 ? -86.541 -31.077 98.265 1.00 71.00 1184 GLY A O 1
ATOM 9148 N N . ASP A 1 1185 ? -84.442 -30.469 98.900 1.00 80.06 1185 ASP A N 1
ATOM 9149 C CA . ASP A 1 1185 ? -84.116 -29.638 97.734 1.00 80.06 1185 ASP A CA 1
ATOM 9150 C C . ASP A 1 1185 ? -83.920 -30.464 96.456 1.00 80.06 1185 ASP A C 1
ATOM 9152 O O . ASP A 1 1185 ? -83.724 -31.679 96.484 1.00 80.06 1185 ASP A O 1
ATOM 9156 N N . ARG A 1 1186 ? -83.998 -29.809 95.291 1.00 79.56 1186 ARG A N 1
ATOM 9157 C CA . ARG A 1 1186 ? -83.753 -30.452 93.991 1.00 79.56 1186 ARG A CA 1
ATOM 9158 C C . ARG A 1 1186 ? -82.394 -30.049 93.424 1.00 79.56 1186 ARG A C 1
ATOM 9160 O O . ARG A 1 1186 ? -82.138 -28.865 93.220 1.00 79.56 1186 ARG A O 1
ATOM 9167 N N . VAL A 1 1187 ? -81.576 -31.043 93.098 1.00 76.25 1187 VAL A N 1
ATOM 9168 C CA . VAL A 1 1187 ? -80.304 -30.909 92.385 1.00 76.25 1187 VAL A CA 1
ATOM 9169 C C . VAL A 1 1187 ? -80.512 -31.298 90.928 1.00 76.25 1187 VAL A C 1
ATOM 9171 O O . VAL A 1 1187 ? -81.062 -32.355 90.621 1.00 76.25 1187 VAL A O 1
ATOM 9174 N N . HIS A 1 1188 ? -80.100 -30.421 90.016 1.00 76.19 1188 HIS A N 1
ATOM 9175 C CA . HIS A 1 1188 ? -80.215 -30.659 88.580 1.00 76.19 1188 HIS A CA 1
ATOM 9176 C C . HIS A 1 1188 ? -78.914 -31.274 88.067 1.00 76.19 1188 HIS A C 1
ATOM 9178 O O . HIS A 1 1188 ? -77.894 -30.596 87.962 1.00 76.19 1188 HIS A O 1
ATOM 9184 N N . ILE A 1 1189 ? -78.975 -32.561 87.756 1.00 78.06 1189 ILE A N 1
ATOM 9185 C CA . ILE A 1 1189 ? -77.891 -33.339 87.166 1.00 78.06 1189 ILE A CA 1
ATOM 9186 C C . ILE A 1 1189 ? -78.020 -33.205 85.659 1.00 78.06 1189 ILE A C 1
ATOM 9188 O O . ILE A 1 1189 ? -79.114 -33.362 85.124 1.00 78.06 1189 ILE A O 1
ATOM 9192 N N . ARG A 1 1190 ? -76.930 -32.872 84.980 1.00 73.62 1190 ARG A N 1
ATOM 9193 C CA . ARG A 1 1190 ? -76.880 -32.783 83.519 1.00 73.62 1190 ARG A CA 1
ATOM 9194 C C . ARG A 1 1190 ? -75.720 -33.616 83.025 1.00 73.62 1190 ARG A C 1
ATOM 9196 O O . ARG A 1 1190 ? -74.686 -33.616 83.690 1.00 73.62 1190 ARG A O 1
ATOM 9203 N N . TRP A 1 1191 ? -75.865 -34.277 81.893 1.00 73.88 1191 TRP A N 1
ATOM 9204 C CA . TRP A 1 1191 ? -74.772 -34.964 81.214 1.00 73.88 1191 TRP A CA 1
ATOM 9205 C C . TRP A 1 1191 ? -74.865 -34.720 79.711 1.00 73.88 1191 TRP A C 1
ATOM 9207 O O . TRP A 1 1191 ? -75.790 -34.072 79.226 1.00 73.88 1191 TRP A O 1
ATOM 9217 N N . LYS A 1 1192 ? -73.838 -35.148 78.992 1.00 66.12 1192 LYS A N 1
ATOM 9218 C CA . LYS A 1 1192 ? -73.812 -35.162 77.540 1.00 66.12 1192 LYS A CA 1
ATOM 9219 C C . LYS A 1 1192 ? -73.339 -36.540 77.101 1.00 66.12 1192 LYS A C 1
ATOM 9221 O O . LYS A 1 1192 ? -72.261 -36.946 77.544 1.00 66.12 1192 LYS A O 1
ATOM 9226 N N . ASP A 1 1193 ? -74.139 -37.195 76.270 1.00 61.00 1193 ASP A N 1
ATOM 9227 C CA . ASP A 1 1193 ? -73.693 -38.356 75.512 1.00 61.00 1193 ASP A CA 1
ATOM 9228 C C . ASP A 1 1193 ? -72.866 -37.918 74.300 1.00 61.00 1193 ASP A C 1
ATOM 9230 O O . ASP A 1 1193 ? -73.088 -36.835 73.733 1.00 61.00 1193 ASP A O 1
ATOM 9234 N N . LEU A 1 1194 ? -71.837 -38.689 73.978 1.00 57.28 1194 LEU A N 1
ATOM 9235 C CA . LEU A 1 1194 ? -70.859 -38.367 72.942 1.00 57.28 1194 LEU A CA 1
ATOM 9236 C C . LEU A 1 1194 ? -70.661 -39.499 71.928 1.00 57.28 1194 LEU A C 1
ATOM 9238 O O . LEU A 1 1194 ? -69.868 -39.307 71.004 1.00 57.28 1194 LEU A O 1
ATOM 9242 N N . ASP A 1 1195 ? -71.380 -40.617 72.053 1.00 56.69 1195 ASP A N 1
ATOM 9243 C CA . ASP A 1 1195 ? -71.516 -41.600 70.977 1.00 56.69 1195 ASP A CA 1
ATOM 9244 C C . ASP A 1 1195 ? -72.662 -41.219 70.006 1.00 56.69 1195 ASP A C 1
ATOM 9246 O O . ASP A 1 1195 ? -73.210 -40.110 70.048 1.00 56.69 1195 ASP A O 1
ATOM 9250 N N . ALA A 1 1196 ? -72.890 -42.046 68.981 1.00 51.81 1196 ALA A N 1
ATOM 9251 C CA . ALA A 1 1196 ? -73.776 -41.726 67.857 1.00 51.81 1196 ALA A CA 1
ATOM 9252 C C . ALA A 1 1196 ? -74.865 -42.785 67.606 1.00 51.81 1196 ALA A C 1
ATOM 9254 O O . ALA A 1 1196 ? -75.617 -42.637 66.638 1.00 51.81 1196 ALA A O 1
ATOM 9255 N N . ASP A 1 1197 ? -74.936 -43.846 68.416 1.00 53.44 1197 ASP A N 1
ATOM 9256 C CA . ASP A 1 1197 ? -75.880 -44.952 68.274 1.00 53.44 1197 ASP A CA 1
ATOM 9257 C C . ASP A 1 1197 ? -76.699 -45.198 69.553 1.00 53.44 1197 ASP A C 1
ATOM 9259 O O . ASP A 1 1197 ? -76.171 -45.682 70.542 1.00 53.44 1197 ASP A O 1
ATOM 9263 N N . ASP A 1 1198 ? -78.017 -44.962 69.472 1.00 56.06 1198 ASP A N 1
ATOM 9264 C CA . ASP A 1 1198 ? -78.971 -44.902 70.601 1.00 56.06 1198 ASP A CA 1
ATOM 9265 C C . ASP A 1 1198 ? -79.250 -46.255 71.319 1.00 56.06 1198 ASP A C 1
ATOM 9267 O O . ASP A 1 1198 ? -80.391 -46.743 71.364 1.00 56.06 1198 ASP A O 1
ATOM 9271 N N . ASN A 1 1199 ? -78.231 -46.957 71.820 1.00 60.69 1199 ASN A N 1
ATOM 9272 C CA . ASN A 1 1199 ? -78.368 -48.307 72.384 1.00 60.69 1199 ASN A CA 1
ATOM 9273 C C . ASN A 1 1199 ? -77.962 -48.445 73.860 1.00 60.69 1199 ASN A C 1
ATOM 9275 O O . ASN A 1 1199 ? -78.102 -49.546 74.420 1.00 60.69 1199 ASN A O 1
ATOM 9279 N N . ALA A 1 1200 ? -77.523 -47.369 74.512 1.00 64.75 1200 ALA A N 1
ATOM 9280 C CA . ALA A 1 1200 ? -76.997 -47.427 75.867 1.00 64.75 1200 ALA A CA 1
ATOM 9281 C C . ALA A 1 1200 ? -78.054 -47.107 76.943 1.00 64.75 1200 ALA A C 1
ATOM 9283 O O . ALA A 1 1200 ? -79.119 -46.536 76.706 1.00 64.75 1200 ALA A O 1
ATOM 9284 N N . ARG A 1 1201 ? -77.795 -47.534 78.187 1.00 74.12 1201 ARG A N 1
ATOM 9285 C CA . ARG A 1 1201 ? -78.611 -47.201 79.368 1.00 74.12 1201 ARG A CA 1
ATOM 9286 C C . ARG A 1 1201 ? -77.780 -46.507 80.429 1.00 74.12 1201 ARG A C 1
ATOM 9288 O O . ARG A 1 1201 ? -76.683 -46.958 80.766 1.00 74.12 1201 ARG A O 1
ATOM 9295 N N . ILE A 1 1202 ? -78.363 -45.471 81.030 1.00 75.19 1202 ILE A N 1
ATOM 9296 C CA . ILE A 1 1202 ? -77.674 -44.609 81.993 1.00 75.19 1202 ILE A CA 1
ATOM 9297 C C . ILE A 1 1202 ? -78.195 -44.850 83.414 1.00 75.19 1202 ILE A C 1
ATOM 9299 O O . ILE A 1 1202 ? -79.400 -44.957 83.673 1.00 75.19 1202 ILE A O 1
ATOM 9303 N N . THR A 1 1203 ? -77.264 -44.930 84.363 1.00 81.38 1203 THR A N 1
ATOM 9304 C CA . THR A 1 1203 ? -77.525 -44.999 85.803 1.00 81.38 1203 THR A CA 1
ATOM 9305 C C . THR A 1 1203 ? -76.807 -43.858 86.509 1.00 81.38 1203 THR A C 1
ATOM 9307 O O . THR A 1 1203 ? -75.592 -43.721 86.406 1.00 81.38 1203 THR A O 1
ATOM 9310 N N . LEU A 1 1204 ? -77.553 -43.052 87.261 1.00 83.38 1204 LEU A N 1
ATOM 9311 C CA . LEU A 1 1204 ? -77.019 -41.989 88.105 1.00 83.38 1204 LEU A CA 1
ATOM 9312 C C . LEU A 1 1204 ? -77.000 -42.452 89.558 1.00 83.38 1204 LEU A C 1
ATOM 9314 O O . LEU A 1 1204 ? -77.964 -43.028 90.065 1.00 83.38 1204 LEU A O 1
ATOM 9318 N N . SER A 1 1205 ? -75.919 -42.149 90.254 1.00 84.06 1205 SER A N 1
ATOM 9319 C CA . SER A 1 1205 ? -75.695 -42.488 91.655 1.00 84.06 1205 SER A CA 1
ATOM 9320 C C . SER A 1 1205 ? -74.975 -41.351 92.375 1.00 84.06 1205 SER A C 1
ATOM 9322 O O . SER A 1 1205 ? -74.497 -40.411 91.740 1.00 84.06 1205 SER A O 1
ATOM 9324 N N . TYR A 1 1206 ? -74.924 -41.398 93.702 1.00 86.81 1206 TYR A N 1
ATOM 9325 C CA . TYR A 1 1206 ? -74.102 -40.489 94.496 1.00 86.81 1206 TYR A CA 1
ATOM 9326 C C . TYR A 1 1206 ? -73.260 -41.255 95.513 1.00 86.81 1206 TYR A C 1
ATOM 9328 O O . TYR A 1 1206 ? -73.638 -42.341 95.958 1.00 86.81 1206 TYR A O 1
ATOM 9336 N N . ARG A 1 1207 ? -72.132 -40.662 95.910 1.00 85.25 1207 ARG A N 1
ATOM 9337 C CA . ARG A 1 1207 ? -71.265 -41.166 96.984 1.00 85.25 1207 ARG A CA 1
ATOM 9338 C C . ARG A 1 1207 ? -70.613 -40.024 97.772 1.00 85.25 1207 ARG A C 1
ATOM 9340 O O . ARG A 1 1207 ? -70.442 -38.943 97.205 1.00 85.25 1207 ARG A O 1
ATOM 9347 N N . PRO A 1 1208 ? -70.221 -40.220 99.042 1.00 81.38 1208 PRO A N 1
ATOM 9348 C CA . PRO A 1 1208 ? -69.472 -39.216 99.797 1.00 81.38 1208 PRO A CA 1
ATOM 9349 C C . PRO A 1 1208 ? -68.140 -38.854 99.119 1.00 81.38 1208 PRO A C 1
ATOM 9351 O O . PRO A 1 1208 ? -67.477 -39.704 98.521 1.00 81.38 1208 PRO A O 1
ATOM 9354 N N . VAL A 1 1209 ? -67.714 -37.594 99.221 1.00 73.75 1209 VAL A N 1
ATOM 9355 C CA . VAL A 1 1209 ? -66.395 -37.145 98.751 1.00 73.75 1209 VAL A CA 1
ATOM 9356 C C . VAL A 1 1209 ? -65.313 -37.850 99.575 1.00 73.75 1209 VAL A C 1
ATOM 9358 O O . VAL A 1 1209 ? -65.194 -37.608 100.772 1.00 73.75 1209 VAL A O 1
ATOM 9361 N N . GLY A 1 1210 ? -64.538 -38.723 98.922 1.00 65.69 1210 GLY A N 1
ATOM 9362 C CA . GLY A 1 1210 ? -63.504 -39.561 99.545 1.00 65.69 1210 GLY A CA 1
ATOM 9363 C C . GLY A 1 1210 ? -63.881 -41.039 99.730 1.00 65.69 1210 GLY A C 1
ATOM 9364 O O . GLY A 1 1210 ? -63.015 -41.812 100.123 1.00 65.69 1210 GLY A O 1
ATOM 9365 N N . GLY A 1 1211 ? -65.126 -41.444 99.436 1.00 67.12 1211 GLY A N 1
ATOM 9366 C CA . GLY A 1 1211 ? -65.539 -42.857 99.435 1.00 67.12 1211 GLY A CA 1
ATOM 9367 C C . GLY A 1 1211 ? -64.991 -43.639 98.232 1.00 67.12 1211 GLY A C 1
ATOM 9368 O O . GLY A 1 1211 ? -64.802 -43.065 97.153 1.00 67.12 1211 GLY A O 1
ATOM 9369 N N . GLU A 1 1212 ? -64.736 -44.940 98.411 1.00 65.56 1212 GLU A N 1
ATOM 9370 C CA . GLU A 1 1212 ? -64.198 -45.802 97.350 1.00 65.56 1212 GLU A CA 1
ATOM 9371 C C . GLU A 1 1212 ? -65.248 -46.125 96.262 1.00 65.56 1212 GLU A C 1
ATOM 9373 O O . GLU A 1 1212 ? -66.453 -46.158 96.542 1.00 65.56 1212 GLU A O 1
ATOM 9378 N N . PRO A 1 1213 ? -64.823 -46.365 95.004 1.00 60.88 1213 PRO A N 1
ATOM 9379 C CA . PRO A 1 1213 ? -65.721 -46.796 93.932 1.00 60.88 1213 PRO A CA 1
ATOM 9380 C C . PRO A 1 1213 ? -66.490 -48.070 94.320 1.00 60.88 1213 PRO A C 1
ATOM 9382 O O . PRO A 1 1213 ? -65.881 -49.083 94.660 1.00 60.88 1213 PRO A O 1
ATOM 9385 N N . GLY A 1 1214 ? -67.827 -48.024 94.268 1.00 60.19 1214 GLY A N 1
ATOM 9386 C CA . GLY A 1 1214 ? -68.711 -49.132 94.668 1.00 60.19 1214 GLY A CA 1
ATOM 9387 C C . GLY A 1 1214 ? -69.570 -48.896 95.922 1.00 60.19 1214 GLY A C 1
ATOM 9388 O O . GLY A 1 1214 ? -70.545 -49.620 96.111 1.00 60.19 1214 GLY A O 1
ATOM 9389 N N . GLU A 1 1215 ? -69.308 -47.856 96.727 1.00 69.88 1215 GLU A N 1
ATOM 9390 C CA . GLU A 1 1215 ? -70.216 -47.383 97.803 1.00 69.88 1215 GLU A CA 1
ATOM 9391 C C . GLU A 1 1215 ? -71.293 -46.400 97.290 1.00 69.88 1215 GLU A C 1
ATOM 9393 O O . GLU A 1 1215 ? -71.791 -45.522 97.998 1.00 69.88 1215 GLU A O 1
ATOM 9398 N N . GLU A 1 1216 ? -71.641 -46.516 96.014 1.00 79.44 1216 GLU A N 1
ATOM 9399 C CA . GLU A 1 1216 ? -72.566 -45.627 95.323 1.00 79.44 1216 GLU A CA 1
ATOM 9400 C C . GLU A 1 1216 ? -74.018 -45.987 95.644 1.00 79.44 1216 GLU A C 1
ATOM 9402 O O . GLU A 1 1216 ? -74.462 -47.122 95.462 1.00 79.44 1216 GLU A O 1
ATOM 9407 N N . THR A 1 1217 ? -74.795 -45.000 96.087 1.00 79.88 1217 THR A N 1
ATOM 9408 C CA . THR A 1 1217 ? -76.244 -45.157 96.232 1.00 79.88 1217 THR A CA 1
ATOM 9409 C C . THR A 1 1217 ? -76.926 -44.641 94.972 1.00 79.88 1217 THR A C 1
ATOM 9411 O O . THR A 1 1217 ? -76.741 -43.491 94.572 1.00 79.88 1217 THR A O 1
ATOM 9414 N N . VAL A 1 1218 ? -77.705 -45.503 94.319 1.00 82.81 1218 VAL A N 1
ATOM 9415 C CA . VAL A 1 1218 ? -78.378 -45.180 93.055 1.00 82.81 1218 VAL A CA 1
ATOM 9416 C C . VAL A 1 1218 ? -79.432 -44.093 93.276 1.00 82.81 1218 VAL A C 1
ATOM 9418 O O . VAL A 1 1218 ? -80.325 -44.229 94.110 1.00 82.81 1218 VAL A O 1
ATOM 9421 N N . ILE A 1 1219 ? -79.334 -43.022 92.489 1.00 85.06 1219 ILE A N 1
ATOM 9422 C CA . ILE A 1 1219 ? -80.325 -41.947 92.390 1.00 85.06 1219 ILE A CA 1
ATOM 9423 C C . ILE A 1 1219 ? -81.471 -42.400 91.484 1.00 85.06 1219 ILE A C 1
ATOM 9425 O O . ILE A 1 1219 ? -82.644 -42.275 91.835 1.00 85.06 1219 ILE A O 1
ATOM 9429 N N . VAL A 1 1220 ? -81.114 -42.894 90.296 1.00 79.50 1220 VAL A N 1
ATOM 9430 C CA . VAL A 1 1220 ? -82.022 -43.404 89.265 1.00 79.50 1220 VAL A CA 1
ATOM 9431 C C . VAL A 1 1220 ? -81.234 -44.310 88.318 1.00 79.50 1220 VAL A C 1
ATOM 9433 O O . VAL A 1 1220 ? -80.077 -44.028 88.022 1.00 79.50 1220 VAL A O 1
ATOM 9436 N N . GLY A 1 1221 ? -81.835 -45.403 87.852 1.00 76.38 1221 GLY A N 1
ATOM 9437 C CA . GLY A 1 1221 ? -81.199 -46.344 86.928 1.00 76.38 1221 GLY A CA 1
ATOM 9438 C C . GLY A 1 1221 ? -82.102 -46.686 85.752 1.00 76.38 1221 GLY A C 1
ATOM 9439 O O . GLY A 1 1221 ? -83.324 -46.692 85.898 1.00 76.38 1221 GLY A O 1
ATOM 9440 N N . GLY A 1 1222 ? -81.491 -46.987 84.605 1.00 66.25 1222 GLY A N 1
ATOM 9441 C CA . GLY A 1 1222 ? -82.191 -47.417 83.394 1.00 66.25 1222 GLY A CA 1
ATOM 9442 C C . GLY A 1 1222 ? -82.823 -46.284 82.589 1.00 66.25 1222 GLY A C 1
ATOM 9443 O O . GLY A 1 1222 ? -83.802 -46.542 81.891 1.00 66.25 1222 GLY A O 1
ATOM 9444 N N . LEU A 1 1223 ? -82.286 -45.064 82.693 1.00 73.38 1223 LEU A N 1
ATOM 9445 C CA . LEU A 1 1223 ? -82.678 -43.955 81.822 1.00 73.38 1223 LEU A CA 1
ATOM 9446 C C . LEU A 1 1223 ? -82.364 -44.328 80.364 1.00 73.38 1223 LEU A C 1
ATOM 9448 O O . LEU A 1 1223 ? -81.294 -44.882 80.099 1.00 73.38 1223 LEU A O 1
ATOM 9452 N N . GLU A 1 1224 ? -83.334 -44.094 79.476 1.00 62.66 1224 GLU A N 1
ATOM 9453 C CA . GLU A 1 1224 ? -83.192 -44.284 78.027 1.00 62.66 1224 GLU A CA 1
ATOM 9454 C C . GLU A 1 1224 ? -82.579 -43.029 77.401 1.00 62.66 1224 GLU A C 1
ATOM 9456 O O . GLU A 1 1224 ? -82.823 -41.924 77.887 1.00 62.66 1224 GLU A O 1
ATOM 9461 N N . GLU A 1 1225 ? -81.762 -43.244 76.376 1.00 63.50 1225 GLU A N 1
ATOM 9462 C CA . GLU A 1 1225 ? -81.042 -42.230 75.602 1.00 63.50 1225 GLU A CA 1
ATOM 9463 C C . GLU A 1 1225 ? -82.016 -41.426 74.709 1.00 63.50 1225 GLU A C 1
ATOM 9465 O O . GLU A 1 1225 ? -82.952 -42.009 74.151 1.00 63.50 1225 GLU A O 1
ATOM 9470 N N . ASP A 1 1226 ? -81.857 -40.096 74.625 1.00 57.62 1226 ASP A N 1
ATOM 9471 C CA . ASP A 1 1226 ? -82.709 -39.195 73.820 1.00 57.62 1226 ASP A CA 1
ATOM 9472 C C . ASP A 1 1226 ? -81.989 -38.814 72.503 1.00 57.62 1226 ASP A C 1
ATOM 9474 O O . ASP A 1 1226 ? -80.854 -38.340 72.559 1.00 57.62 1226 ASP A O 1
ATOM 9478 N N . PRO A 1 1227 ? -82.608 -38.986 71.314 1.00 50.16 1227 PRO A N 1
ATOM 9479 C CA . PRO A 1 1227 ? -81.964 -38.811 70.000 1.00 50.16 1227 PRO A CA 1
ATOM 9480 C C . PRO A 1 1227 ? -81.578 -37.373 69.597 1.00 50.16 1227 PRO A C 1
ATOM 9482 O O . PRO A 1 1227 ? -81.268 -37.126 68.424 1.00 50.16 1227 PRO A O 1
ATOM 9485 N N . ASP A 1 1228 ? -81.586 -36.391 70.502 1.00 49.75 1228 ASP A N 1
ATOM 9486 C CA . ASP A 1 1228 ? -81.098 -35.046 70.208 1.00 49.75 1228 ASP A CA 1
ATOM 9487 C C . ASP A 1 1228 ? -79.853 -34.679 71.033 1.00 49.75 1228 ASP A C 1
ATOM 9489 O O . ASP A 1 1228 ? -79.769 -34.826 72.243 1.00 49.75 1228 ASP A O 1
ATOM 9493 N N . ARG A 1 1229 ? -78.807 -34.187 70.355 1.00 51.97 1229 ARG A N 1
ATOM 9494 C CA . ARG A 1 1229 ? -77.486 -33.861 70.934 1.00 51.97 1229 ARG A CA 1
ATOM 9495 C C . ARG A 1 1229 ? -77.510 -32.655 71.907 1.00 51.97 1229 ARG A C 1
ATOM 9497 O O . ARG A 1 1229 ? -76.526 -31.910 72.001 1.00 51.97 1229 ARG A O 1
ATOM 9504 N N . GLN A 1 1230 ? -78.618 -32.424 72.614 1.00 52.66 1230 GLN A N 1
ATOM 9505 C CA . GLN A 1 1230 ? -78.894 -31.317 73.528 1.00 52.66 1230 GLN A CA 1
ATOM 9506 C C . GLN A 1 1230 ? -78.996 -31.767 74.996 1.00 52.66 1230 GLN A C 1
ATOM 9508 O O . GLN A 1 1230 ? -79.993 -31.536 75.660 1.00 52.66 1230 GLN A O 1
ATOM 9513 N N . GLY A 1 1231 ? -77.894 -32.276 75.552 1.00 58.06 1231 GLY A N 1
ATOM 9514 C CA . GLY A 1 1231 ? -77.611 -32.250 76.995 1.00 58.06 1231 GLY A CA 1
ATOM 9515 C C . GLY A 1 1231 ? -78.734 -32.744 77.913 1.00 58.06 1231 GLY A C 1
ATOM 9516 O O . GLY A 1 1231 ? -79.461 -31.942 78.511 1.00 58.06 1231 GLY A O 1
ATOM 9517 N N . ASP A 1 1232 ? -78.786 -34.054 78.109 1.00 69.56 1232 ASP A N 1
ATOM 9518 C CA . ASP A 1 1232 ? -79.727 -34.712 79.001 1.00 69.56 1232 ASP A CA 1
ATOM 9519 C C . ASP A 1 1232 ? -79.658 -34.216 80.441 1.00 69.56 1232 ASP A C 1
ATOM 9521 O O . ASP A 1 1232 ? -78.635 -33.729 80.952 1.00 69.56 1232 ASP A O 1
ATOM 9525 N N . SER A 1 1233 ? -80.776 -34.371 81.151 1.00 74.88 1233 SER A N 1
ATOM 9526 C CA . SER A 1 1233 ? -80.839 -33.926 82.529 1.00 74.88 1233 SER A CA 1
ATOM 9527 C C . SER A 1 1233 ? -81.802 -34.703 83.415 1.00 74.88 1233 SER A C 1
ATOM 9529 O O . SER A 1 1233 ? -82.890 -35.098 83.006 1.00 74.88 1233 SER A O 1
ATOM 9531 N N . TYR A 1 1234 ? -81.436 -34.837 84.688 1.00 79.50 1234 TYR A N 1
ATOM 9532 C CA . TYR A 1 1234 ? -82.244 -35.464 85.722 1.00 79.50 1234 TYR A CA 1
ATOM 9533 C C . TYR A 1 1234 ? -82.315 -34.575 86.963 1.00 79.50 1234 TYR A C 1
ATOM 9535 O O . TYR A 1 1234 ? -81.307 -34.077 87.465 1.00 79.50 1234 TYR A O 1
ATOM 9543 N N . LYS A 1 1235 ? -83.522 -34.364 87.491 1.00 79.88 1235 LYS A N 1
ATOM 9544 C CA . LYS A 1 1235 ? -83.736 -33.574 88.712 1.00 79.88 1235 LYS A CA 1
ATOM 9545 C C . LYS A 1 1235 ? -83.826 -34.506 89.913 1.00 79.88 1235 LYS A C 1
ATOM 9547 O O . LYS A 1 1235 ? -84.882 -35.071 90.188 1.00 79.88 1235 LYS A O 1
ATOM 9552 N N . TRP A 1 1236 ? -82.730 -34.627 90.649 1.00 82.62 1236 TRP A N 1
ATOM 9553 C CA . TRP A 1 1236 ? -82.662 -35.414 91.871 1.00 82.62 1236 TRP A CA 1
ATOM 9554 C C . TRP A 1 1236 ? -83.227 -34.627 93.051 1.00 82.62 1236 TRP A C 1
ATOM 9556 O O . TRP A 1 1236 ? -82.767 -33.528 93.342 1.00 82.62 1236 TRP A O 1
ATOM 9566 N N . ARG A 1 1237 ? -84.229 -35.172 93.746 1.00 81.06 1237 ARG A N 1
ATOM 9567 C CA . ARG A 1 1237 ? -84.667 -34.624 95.033 1.00 81.06 1237 ARG A CA 1
ATOM 9568 C C . ARG A 1 1237 ? -83.810 -35.221 96.146 1.00 81.06 1237 ARG A C 1
ATOM 9570 O O . ARG A 1 1237 ? -83.851 -36.435 96.334 1.00 81.06 1237 ARG A O 1
ATOM 9577 N N . LEU A 1 1238 ? -83.070 -34.375 96.858 1.00 78.94 1238 LEU A N 1
ATOM 9578 C CA . LEU A 1 1238 ? -82.140 -34.788 97.900 1.00 78.94 1238 LEU A CA 1
ATOM 9579 C C . LEU A 1 1238 ? -82.911 -35.475 99.044 1.00 78.94 1238 LEU A C 1
ATOM 9581 O O . LEU A 1 1238 ? -83.831 -34.861 99.593 1.00 78.94 1238 LEU A O 1
ATOM 9585 N N . PRO A 1 1239 ? -82.612 -36.744 99.373 1.00 74.38 1239 PRO A N 1
ATOM 9586 C CA . PRO A 1 1239 ? -83.210 -37.421 100.522 1.00 74.38 1239 PRO A CA 1
ATOM 9587 C C . PRO A 1 1239 ? -82.611 -36.895 101.841 1.00 74.38 1239 PRO A C 1
ATOM 9589 O O . PRO A 1 1239 ? -81.698 -36.071 101.811 1.00 74.38 1239 PRO A O 1
ATOM 9592 N N . ASP A 1 1240 ? -83.110 -37.365 102.992 1.00 79.06 1240 ASP A N 1
ATOM 9593 C CA . ASP A 1 1240 ? -82.526 -37.072 104.316 1.00 79.06 1240 ASP A CA 1
ATOM 9594 C C . ASP A 1 1240 ? -81.128 -37.703 104.434 1.00 79.06 1240 ASP A C 1
ATOM 9596 O O . ASP A 1 1240 ? -80.956 -38.814 104.941 1.00 79.06 1240 ASP A O 1
ATOM 9600 N N . LEU A 1 1241 ? -80.128 -37.005 103.892 1.00 77.38 1241 LEU A N 1
ATOM 9601 C CA . LEU A 1 1241 ? -78.725 -37.397 103.919 1.00 77.38 1241 LEU A CA 1
ATOM 9602 C C . LEU A 1 1241 ? -78.025 -36.827 105.160 1.00 77.38 1241 LEU A C 1
ATOM 9604 O O . LEU A 1 1241 ? -78.310 -35.697 105.555 1.00 77.38 1241 LEU A O 1
ATOM 9608 N N . PRO A 1 1242 ? -77.073 -37.567 105.758 1.00 76.19 1242 PRO A N 1
ATOM 9609 C CA . PRO A 1 1242 ? -76.186 -37.020 106.779 1.00 76.19 1242 PRO A CA 1
ATOM 9610 C C . PRO A 1 1242 ? -75.399 -35.811 106.260 1.00 76.19 1242 PRO A C 1
ATOM 9612 O O . PRO A 1 1242 ? -75.050 -35.763 105.078 1.00 76.19 1242 PRO A O 1
ATOM 9615 N N . ALA A 1 1243 ? -75.055 -34.887 107.158 1.00 78.38 1243 ALA A N 1
ATOM 9616 C CA . ALA A 1 1243 ? -74.215 -33.740 106.830 1.00 78.38 1243 ALA A CA 1
ATOM 9617 C C . ALA A 1 1243 ? -72.870 -34.185 106.230 1.00 78.38 1243 ALA A C 1
ATOM 9619 O O . ALA A 1 1243 ? -72.199 -35.067 106.774 1.00 78.38 1243 ALA A O 1
ATOM 9620 N N . GLY A 1 1244 ? -72.488 -33.599 105.098 1.00 79.06 1244 GLY A N 1
ATOM 9621 C CA . GLY A 1 1244 ? -71.311 -34.013 104.337 1.00 79.06 1244 GLY A CA 1
ATOM 9622 C C . GLY A 1 1244 ? -71.375 -33.644 102.855 1.00 79.06 1244 GLY A C 1
ATOM 9623 O O . GLY A 1 1244 ? -72.373 -33.124 102.360 1.00 79.06 1244 GLY A O 1
ATOM 9624 N N . LYS A 1 1245 ? -70.280 -33.914 102.136 1.00 83.62 1245 LYS A N 1
ATOM 9625 C CA . LYS A 1 1245 ? -70.133 -33.625 100.702 1.00 83.62 1245 LYS A CA 1
ATOM 9626 C C . LYS A 1 1245 ? -70.361 -34.891 99.888 1.00 83.62 1245 LYS A C 1
ATOM 9628 O O . LYS A 1 1245 ? -69.714 -35.899 100.160 1.00 83.62 1245 LYS A O 1
ATOM 9633 N N . TYR A 1 1246 ? -71.205 -34.831 98.863 1.00 84.19 1246 TYR A N 1
ATOM 9634 C CA . TYR A 1 1246 ? -71.547 -35.963 98.001 1.00 84.19 1246 TYR A CA 1
ATOM 9635 C C . TYR A 1 1246 ? -71.278 -35.639 96.526 1.00 84.19 1246 TYR A C 1
ATOM 9637 O O . TYR A 1 1246 ? -71.714 -34.607 96.017 1.00 84.19 1246 TYR A O 1
ATOM 9645 N N . ARG A 1 1247 ? -70.568 -36.528 95.827 1.00 84.12 1247 ARG A N 1
ATOM 9646 C CA . ARG A 1 1247 ? -70.358 -36.478 94.372 1.00 84.12 1247 ARG A CA 1
ATOM 9647 C C . ARG A 1 1247 ? -71.406 -37.297 93.649 1.00 84.12 1247 ARG A C 1
ATOM 9649 O O . ARG A 1 1247 ? -71.830 -38.334 94.155 1.00 84.12 1247 ARG A O 1
ATOM 9656 N N . ILE A 1 1248 ? -71.763 -36.846 92.454 1.00 84.44 1248 ILE A N 1
ATOM 9657 C CA . ILE A 1 1248 ? -72.671 -37.555 91.559 1.00 84.44 1248 ILE A CA 1
ATOM 9658 C C . ILE A 1 1248 ? -71.830 -38.346 90.566 1.00 84.44 1248 ILE A C 1
ATOM 9660 O O . ILE A 1 1248 ? -70.852 -37.828 90.032 1.00 84.44 1248 ILE A O 1
ATOM 9664 N N . VAL A 1 1249 ? -72.202 -39.598 90.342 1.00 80.62 1249 VAL A N 1
ATOM 9665 C CA . VAL A 1 1249 ? -71.528 -40.519 89.430 1.00 80.62 1249 VAL A CA 1
ATOM 9666 C C . VAL A 1 1249 ? -72.554 -41.025 88.426 1.00 80.62 1249 VAL A C 1
ATOM 9668 O O . VAL A 1 1249 ? -73.616 -41.517 88.812 1.00 80.62 1249 VAL A O 1
ATOM 9671 N N . ALA A 1 1250 ? -72.245 -40.886 87.144 1.00 80.56 1250 ALA A N 1
ATOM 9672 C CA . ALA A 1 1250 ? -73.034 -41.411 86.045 1.00 80.56 1250 ALA A CA 1
ATOM 9673 C C . ALA A 1 1250 ? -72.317 -42.621 85.455 1.00 80.56 1250 ALA A C 1
ATOM 9675 O O . ALA A 1 1250 ? -71.101 -42.615 85.286 1.00 80.56 1250 ALA A O 1
ATOM 9676 N N . ARG A 1 1251 ? -73.084 -43.659 85.148 1.00 79.06 1251 ARG A N 1
ATOM 9677 C CA . ARG A 1 1251 ? -72.618 -44.891 84.522 1.00 79.06 1251 ARG A CA 1
ATOM 9678 C C . ARG A 1 1251 ? -73.434 -45.127 83.263 1.00 79.06 1251 ARG A C 1
ATOM 9680 O O . ARG A 1 1251 ? -74.661 -45.120 83.352 1.00 79.06 1251 ARG A O 1
ATOM 9687 N N . ILE A 1 1252 ? -72.768 -45.358 82.139 1.00 74.00 1252 ILE A N 1
ATOM 9688 C CA . ILE A 1 1252 ? -73.388 -45.688 80.853 1.00 74.00 1252 ILE A CA 1
ATOM 9689 C C . ILE A 1 1252 ? -72.953 -47.088 80.408 1.00 74.00 1252 ILE A C 1
ATOM 9691 O O . ILE A 1 1252 ? -71.794 -47.473 80.591 1.00 74.00 1252 ILE A O 1
ATOM 9695 N N . THR A 1 1253 ? -73.888 -47.883 79.880 1.00 69.19 1253 THR A N 1
ATOM 9696 C CA . THR A 1 1253 ? -73.602 -49.236 79.378 1.00 69.19 1253 THR A CA 1
ATOM 9697 C C . THR A 1 1253 ? -74.509 -49.644 78.221 1.00 69.19 1253 THR A C 1
ATOM 9699 O O . THR A 1 1253 ? -75.718 -49.439 78.277 1.00 69.19 1253 THR A O 1
ATOM 9702 N N . ASP A 1 1254 ? -73.929 -50.309 77.223 1.00 65.88 1254 ASP A N 1
ATOM 9703 C CA . ASP A 1 1254 ? -74.603 -50.951 76.078 1.00 65.88 1254 ASP A CA 1
ATOM 9704 C C . ASP A 1 1254 ? -74.910 -52.451 76.338 1.00 65.88 1254 ASP A C 1
ATOM 9706 O O . ASP A 1 1254 ? -75.319 -53.208 75.455 1.00 65.88 1254 ASP A O 1
ATOM 9710 N N . GLY A 1 1255 ? -74.664 -52.930 77.566 1.00 61.00 1255 GLY A N 1
ATOM 9711 C CA . GLY A 1 1255 ? -74.802 -54.336 77.960 1.00 61.00 1255 GLY A CA 1
ATOM 9712 C C . GLY A 1 1255 ? -73.591 -55.231 77.653 1.00 61.00 1255 GLY A C 1
ATOM 9713 O O . GLY A 1 1255 ? -73.599 -56.400 78.050 1.00 61.00 1255 GLY A O 1
ATOM 9714 N N . LYS A 1 1256 ? -72.537 -54.721 76.999 1.00 57.91 1256 LYS A N 1
ATOM 9715 C CA . LYS A 1 1256 ? -71.252 -55.419 76.772 1.00 57.91 1256 LYS A CA 1
ATOM 9716 C C . LYS A 1 1256 ? -70.048 -54.671 77.345 1.00 57.91 1256 LYS A C 1
ATOM 9718 O O . LYS A 1 1256 ? -69.059 -55.313 77.702 1.00 57.91 1256 LYS A O 1
ATOM 9723 N N . ARG A 1 1257 ? -70.109 -53.344 77.400 1.00 64.56 1257 ARG A N 1
ATOM 9724 C CA . ARG A 1 1257 ? -69.057 -52.416 77.828 1.00 64.56 1257 ARG A CA 1
ATOM 9725 C C . ARG A 1 1257 ? -69.669 -51.356 78.748 1.00 64.56 1257 ARG A C 1
ATOM 9727 O O . ARG A 1 1257 ? -70.877 -51.117 78.727 1.00 64.56 1257 ARG A O 1
ATOM 9734 N N . GLU A 1 1258 ? -68.849 -50.768 79.612 1.00 68.38 1258 GLU A N 1
ATOM 9735 C CA . GLU A 1 1258 ? -69.308 -49.831 80.639 1.00 68.38 1258 GLU A CA 1
ATOM 9736 C C . GLU A 1 1258 ? -68.294 -48.701 80.833 1.00 68.38 1258 GLU A C 1
ATOM 9738 O O . GLU A 1 1258 ? -67.090 -48.959 80.894 1.00 68.38 1258 GLU A O 1
ATOM 9743 N N . MET A 1 1259 ? -68.788 -47.468 80.963 1.00 74.44 1259 MET A N 1
ATOM 9744 C CA . MET A 1 1259 ? -67.996 -46.301 81.344 1.00 74.44 1259 MET A CA 1
ATOM 9745 C C . MET A 1 1259 ? -68.669 -45.550 82.497 1.00 74.44 1259 MET A C 1
ATOM 9747 O O . MET A 1 1259 ? -69.896 -45.475 82.586 1.00 74.44 1259 MET A O 1
ATOM 9751 N N . THR A 1 1260 ? -67.855 -44.981 83.385 1.00 75.31 1260 THR A N 1
ATOM 9752 C CA . THR A 1 1260 ? -68.311 -44.129 84.488 1.00 75.31 1260 THR A CA 1
ATOM 9753 C C . THR A 1 1260 ? -67.649 -42.767 84.424 1.00 75.31 1260 THR A C 1
ATOM 9755 O O . THR A 1 1260 ? -66.431 -42.692 84.273 1.00 75.31 1260 THR A O 1
ATOM 9758 N N . ASP A 1 1261 ? -68.433 -41.720 84.648 1.00 79.06 1261 ASP A N 1
ATOM 9759 C CA . ASP A 1 1261 ? -67.945 -40.360 84.851 1.00 79.06 1261 ASP A CA 1
ATOM 9760 C C . ASP A 1 1261 ? -68.485 -39.791 86.171 1.00 79.06 1261 ASP A C 1
ATOM 9762 O O . ASP A 1 1261 ? -69.532 -40.217 86.669 1.00 79.06 1261 ASP A O 1
ATOM 9766 N N . ALA A 1 1262 ? -67.771 -38.841 86.772 1.00 76.31 1262 ALA A N 1
ATOM 9767 C CA . ALA A 1 1262 ? -68.150 -38.208 88.033 1.00 76.31 1262 ALA A CA 1
ATOM 9768 C C . ALA A 1 1262 ? -68.237 -36.688 87.879 1.00 76.31 1262 ALA A C 1
ATOM 9770 O O . ALA A 1 1262 ? -67.457 -36.080 87.158 1.00 76.31 1262 ALA A O 1
ATOM 9771 N N . SER A 1 1263 ? -69.167 -36.052 88.592 1.00 76.12 1263 SER A N 1
ATOM 9772 C CA . SER A 1 1263 ? -69.318 -34.598 88.545 1.00 76.12 1263 SER A CA 1
ATOM 9773 C C . SER A 1 1263 ? -68.066 -33.885 89.069 1.00 76.12 1263 SER A C 1
ATOM 9775 O O . SER A 1 1263 ? -67.570 -34.222 90.148 1.00 76.12 1263 SER A O 1
ATOM 9777 N N . ASP A 1 1264 ? -67.625 -32.837 88.363 1.00 68.56 1264 ASP A N 1
ATOM 9778 C CA . ASP A 1 1264 ? -66.518 -31.965 88.793 1.00 68.56 1264 ASP A CA 1
ATOM 9779 C C . ASP A 1 1264 ? -66.818 -31.260 90.137 1.00 68.56 1264 ASP A C 1
ATOM 9781 O O . ASP A 1 1264 ? -65.917 -30.988 90.934 1.00 68.56 1264 ASP A O 1
ATOM 9785 N N . GLY A 1 1265 ? -68.099 -30.981 90.417 1.00 73.00 1265 GLY A N 1
ATOM 9786 C CA . GLY A 1 1265 ? -68.590 -30.434 91.685 1.00 73.00 1265 GLY A CA 1
ATOM 9787 C C . GLY A 1 1265 ? -69.106 -31.480 92.682 1.00 73.00 1265 GLY A C 1
ATOM 9788 O O . GLY A 1 1265 ? -69.090 -32.687 92.439 1.00 73.00 1265 GLY A O 1
ATOM 9789 N N . TYR A 1 1266 ? -69.595 -31.006 93.828 1.00 78.88 1266 TYR A N 1
ATOM 9790 C CA . TYR A 1 1266 ? -70.240 -31.829 94.857 1.00 78.88 1266 TYR A CA 1
ATOM 9791 C C . TYR A 1 1266 ? -71.430 -31.093 95.479 1.00 78.88 1266 TYR A C 1
ATOM 9793 O O . TYR A 1 1266 ? -71.469 -29.863 95.520 1.00 78.88 1266 TYR A O 1
ATOM 9801 N N . VAL A 1 1267 ? -72.398 -31.857 95.979 1.00 79.44 1267 VAL A N 1
ATOM 9802 C CA . VAL A 1 1267 ? -73.509 -31.348 96.789 1.00 79.44 1267 VAL A CA 1
ATOM 9803 C C . VAL A 1 1267 ? -73.088 -31.405 98.253 1.00 79.44 1267 VAL A C 1
ATOM 9805 O O . VAL A 1 1267 ? -72.701 -32.467 98.738 1.00 79.44 1267 VAL A O 1
ATOM 9808 N N . GLU A 1 1268 ? -73.127 -30.276 98.946 1.00 81.69 1268 GLU A N 1
ATOM 9809 C CA . GLU A 1 1268 ? -72.803 -30.166 100.368 1.00 81.69 1268 GLU A CA 1
ATOM 9810 C C . GLU A 1 1268 ? -74.101 -30.068 101.171 1.00 81.69 1268 GLU A C 1
ATOM 9812 O O . GLU A 1 1268 ? -74.905 -29.169 100.943 1.00 81.69 1268 GLU A O 1
ATOM 9817 N N . VAL A 1 1269 ? -74.326 -31.020 102.075 1.00 81.19 1269 VAL A N 1
ATOM 9818 C CA . VAL A 1 1269 ? -75.440 -30.976 103.028 1.00 81.19 1269 VAL A CA 1
ATOM 9819 C C . VAL A 1 1269 ? -74.886 -30.412 104.335 1.00 81.19 1269 VAL A C 1
ATOM 9821 O O . VAL A 1 1269 ? -74.045 -31.083 104.949 1.00 81.19 1269 VAL A O 1
ATOM 9824 N N . PRO A 1 1270 ? -75.277 -29.192 104.743 1.00 71.44 1270 PRO A N 1
ATOM 9825 C CA . PRO A 1 1270 ? -74.748 -28.568 105.948 1.00 71.44 1270 PRO A CA 1
ATOM 9826 C C . PRO A 1 1270 ? -75.186 -29.323 107.209 1.00 71.44 1270 PRO A C 1
ATOM 9828 O O . PRO A 1 1270 ? -76.224 -29.985 107.253 1.00 71.44 1270 PRO A O 1
ATOM 9831 N N . GLY A 1 1271 ? -74.353 -29.272 108.249 1.00 65.31 1271 GLY A N 1
ATOM 9832 C CA . GLY A 1 1271 ? -74.701 -29.811 109.563 1.00 65.31 1271 GLY A CA 1
ATOM 9833 C C . GLY A 1 1271 ? -75.641 -28.865 110.298 1.00 65.31 1271 GLY A C 1
ATOM 9834 O O . GLY A 1 1271 ? -75.431 -27.659 110.261 1.00 65.31 1271 GLY A O 1
ATOM 9835 N N . ALA A 1 1272 ? -76.653 -29.404 110.983 1.00 54.56 1272 ALA A N 1
ATOM 9836 C CA . ALA A 1 1272 ? -77.508 -28.609 111.859 1.00 54.56 1272 ALA A CA 1
ATOM 9837 C C . ALA A 1 1272 ? -76.647 -27.896 112.919 1.00 54.56 1272 ALA A C 1
ATOM 9839 O O . ALA A 1 1272 ? -76.010 -28.562 113.738 1.00 54.56 1272 ALA A O 1
ATOM 9840 N N . GLU A 1 1273 ? -76.607 -26.562 112.885 1.00 47.62 1273 GLU A N 1
ATOM 9841 C CA . GLU A 1 1273 ? -76.028 -25.757 113.963 1.00 47.62 1273 GLU A CA 1
ATOM 9842 C C . GLU A 1 1273 ? -76.905 -25.910 115.224 1.00 47.62 1273 GLU A C 1
ATOM 9844 O O . GLU A 1 1273 ? -78.109 -25.642 115.175 1.00 47.62 1273 GLU A O 1
ATOM 9849 N N . GLU A 1 1274 ? -76.319 -26.374 116.337 1.00 38.88 1274 GLU A N 1
ATOM 9850 C CA . GLU A 1 1274 ? -76.883 -26.215 117.694 1.00 38.88 1274 GLU A CA 1
ATOM 9851 C C . GLU A 1 1274 ? -76.558 -24.833 118.267 1.00 38.88 1274 GLU A C 1
ATOM 9853 O O . GLU A 1 1274 ? -75.376 -24.419 118.176 1.00 38.88 1274 GLU A O 1
#

Mean predicted aligned error: 23.56 Å

=== Feature glossary ===
A reading guide for the features in this record.

Start from the sequence.

  · Sequence gives the chain of amino acids in standard one-letter code (A=alanine, C=cysteine, …, Y=tyrosine), read N→C. It is the only feature that is directly encoded by the gene; all structural features are derived from the folded form of this sequence.

Fold it, and you get atomic coordinates and the backbone conformation that goes with them.

  · Structure coordinates are given as an mmCIF _atom_site loop: one row per atom with element, residue name, chain id, sequence number, and x/y/z position in Å. Only the four main-chain atoms per residue are included here; side chains are omitted to keep the record compact.

  · Backbone dihedral angles. Every residue except chain termini has a φ (preceding-C → N → Cα → C) and a ψ (N → Cα → C → next-N). They are reported in degrees following the IUPAC sign convention. Secondary structure is essentially a statement about which (φ, ψ) basin each residue occupies.

  · Eight-state secondary structure (DSSP): H is the canonical α-helix, G the tighter 3₁₀-helix, I the wider π-helix; E/B are β-structure, T and S are turns and bends, and '-' is everything else. DSSP derives these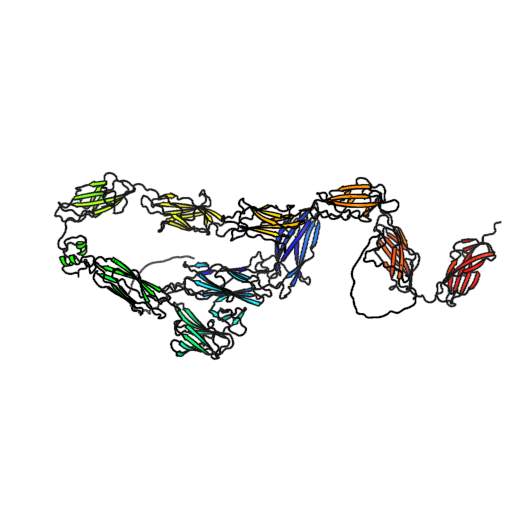 from the pattern of main-chain N–H···O=C hydrogen bonds, not from the sequence.

  · SS3 is a coarse helix/strand/coil call (letters a/b/c) made by the P-SEA algorithm from inter-Cα distances and dihedrals. It is less detailed than DSSP but needs only Cα positions.

Summarize the fold with a handful of shape descriptors and a per-residue structural alphabet.

  · Radius of gyration (Rg) is the root-mean-square distance of Cα atoms from their centroid — a single number for overall size and compactness. A globular domain of N residues has Rg ≈ 2.2·N^0.38 Å; an extended or disordered chain has a much larger Rg. The Cα contact count is the number of residue pairs whose Cα atoms are within 8 Å and are more than four positions apart in sequence — a standard proxy for tertiary packing density. The bounding box is the smallest axis-aligned box enclosing all Cα atoms.

  · 3Di is Foldseek's structural alphabet. Each residue is assigned one of twenty discrete states based on how its Cα sits relative to its spatial (not sequential) neighbors. Aligning 3Di strings finds structural homologs roughly as well as full 3D superposition, but orders of magnitude faster.

  · Solvent-accessible surface area (SASA) is the area in Å² traced out by the centre of a 1.4 Å probe sphere (a water molecule) rolled over the protein's van der Waals surface (Shrake–Rupley / Lee–Richards construction). Buried residues have near-zero SASA; fully exposed residues can exceed 200 Å². The total SASA scales roughly with the number of surface residues.

Ask how reliable the model is.

  · For AlphaFold models, the B-factor field carries pLDDT — the model's own estimate of local accuracy on a 0–100 scale. Regions with pLDDT<50 should be treated as essentially unmodeled; they often correspond to intrinsically disordered segments.

  · For experimental (PDB) structures, the B-factor (temperature factor) quantifies the positional spread of each atom in the crystal — a combination of thermal vibration and static disorder — in units of Å². High B-factors mark flexible loops or poorly resolved regions; low B-factors mark the rigid, well-ordered core.

  · Predicted Aligned Error (PAE) is an AlphaFold confidence matrix: entry (i, j) is the expected error in the position of residue j, in ångströms, when the prediction is superimposed on the true structure at residue i. Low PAE within a block of residues means that block is internally rigid and well-predicted; high PAE between two blocks means their relative placement is uncertain even if each block individually is confident.

Place it in context: what it resembles, what it is annotated as, and how it looks.

  · Structural nearest neighbors (via Foldseek easy-search vs the PDB). Reported per hit: target PDB id, E-value, and alignment TM-score. A TM-score above ~0.5 is the conventional threshold for 'same fold'.

  · Functional annotations link the protein to curated databases. InterPro entries identify conserved domains and families by matching the sequence against member-database signatures (Pfam, PROSITE, CDD, …). Gene Ontology (GO) terms describe molecular function, biological process, and cellular component in a controlled vocabulary. CATH places the structure in a hierarchical fold classification (Class/Architecture/Topology/Homologous-superfamily). The organism is the source species.

  · The contact map is a binary N×N matrix image: pixel (i, j) is dark where Cα_i and Cα_j are within 8 Å and |i−j|>4. Because the |i−j|>4 filter removes local helical contacts, off-diagonal stripes parallel to the main diagonal indicate parallel β-sheets; stripes perpendicular to it indicate antiparallel β-sheets. The Ramachandran plot scatters every residue's (φ, ψ) pair against the sterically allowed regions. The PAE heatmap renders the predicted-aligned-error matrix.

  · Six rendered views show the 3D structure from the faces of a cube — i.e. along ±x, ±y, ±z. Rendering representation is drawn randomly per protein from cartoon (secondary-structure ribbons), sticks (backbone bonds), or molecular surface; coloring is either N→C rainbow (blue at the N-terminus through red at the C-terminus) or one color per chain.